Protein AF-A0A7Y9W6T6-F1 (afdb_monomer_lite)

Foldseek 3Di:
DQEDEDEPPLVDALVVLQVVVVVVCVVPVRYAYEYEDPPDDPVSLVRNQNSPHAEYEAPLLPDLLQDPVRLVRLLSRLRNHFYAYEVDDQQDFQPLVVDPPSVDLQLLVLSLLLSLLSRLQSGLHYDYHPCSQQSQRDGDHPVDDDPVVVVVSSVVGSHGCPVVNVVSVVLSVVDLQSNASARKAWLDHNPAQWTWIKGFSHPDLQPGQKIKIKIWGSASQAKDKDACVSRVVVRHHQFQWKDWSPDDPPDGTDGDHIDIAGRSDMTMIMTGHDDDDDPDQPPDPPPDPCRCVVVVVVVVLDQFKDKADKPPDDPRQPFAFEAAAQFFDKIKIQIDGPDDFDKWKWKWKDAPPDPDTDIWTWDADPPPDRSMIITTHHRHDAFKMKIWMKMFTDPLVRLLVVVVVQVVVVHDCPVSLVVVLVVLVVLVVVLVPPPQADQVLSVVLSVVLVVDDPVVVNCSSNDPSNVVNSVSSPPGHSMDIDPHIHMHGHAHLCLFFFEEEEDEQQQLCLDQLAGHALVSVLVCLVLVLLLQGQEYEYEAQAAAAPVQFAAWPRHRDHDVPWPGFSLQAAAPQAGLLFGHVSRPGLVSVLVSQVSNVVSNYAYEYEDEQKHFPRHVCCVVPVLQADADPVRDGDFDDDPPDTDPRIGHGDPPRPVCPPVVLVVSLVSVVSVVVSPHQHYEYPQCLVDDLVSLLVSLVVCCVVVSNRAYEYAHPDDPVSQLSSLRSHHSAYEDCLLVQDDPVSVVVVLCVCAVDSVVGRYAYAAELADQQALRPVLLPPFLVSLLVSLLCRLQQGSHYYYYPPSQVSQRDADPVGRHHRRRCSTGHDRDPPVPPSGNSVVSSVSSVVCVVDVQSNGNNGDPDPDPVPCVVVVVVVVVVVVVVVVVVVPPDDDDDDDDDDDDDDDDDDDDDDDDDDDDD

InterPro domains:
  IPR006047 Glycosyl hydrolase family 13, catalytic domain [PF00128] (503-682)
  IPR006047 Glycosyl hydrolase family 13, catalytic domain [SM00642] (502-847)
  IPR013783 Immunoglobulin-like fold [G3DSA:2.60.40.10] (304-483)
  IPR017853 Glycoside hydrolase superfamily [SSF51445] (3-150)
  IPR017853 Glycoside hydrolase superfamily [SSF51445] (465-854)
  IPR021828 Alpha-1,4-glucan:maltose-1-phosphate maltosyltransferase, domain N/S [PF11896] (303-492)
  IPR026585 Alpha-1,4-glucan:maltose-1-phosphate maltosyltransferase [MF_02124] (301-915)

Secondary structure (DSSP, 8-state):
--EEEESSGGGS-HHHHHHHHHHHHHH-TT-EEEE--TT--TTTSGGGTTS--SEEE--GGG--SS-THHHHHHHHHTTTSEEEE-SS-TTS--GGGG-TTTT-HHHHHHHHHHHHHHHHHHSSEE---TTGGGT--SPP-SS---HHHHHHHHHT-S---HHHHHHHHHHHHT-HHHHS---EEESS-TTSSSEEEEEESSSSTTT-SEEEEEEE---SSS-EEE-GGGTGGG-SS-EEEEEETTS-TTPPPBPPPPEEEPTT-EEEEEEEEPPP--PPP-S--TT-TTTTHHHHHHHHTS-SSEEEEEES-BTTTTB-EEEETT-EEEEEEEEE-SSS--EEEEEEEEETT-SSPEEEE-EEPSSSSS-EEEEEEE--SSEEEEEEEEEEE-HHHHHHHHHHHHHHTT---HHHHHHHHHHHHHHHHHGGGSTT---HHHHHHHHHHTTS-HHHHHHHHTSHHHHHHHHHHT--TT-EE-S--EEEEEE-GGGTSEEEEE--GGGTTS-TTS---HHHHHHHHHHHHHTT-SEEEES--S-B--TT--BGGGBSSPPTT----TTSB-BTTBSTTSPPTTT--HHHHHHHHHHHHHTT-EEEEEE---B-TT-THHHH-GGGB-B-TTS-B-EEEETTEEEEEEE-B-TT-STTTTHHHHHHHHHHHHHHHTT--EEEEESGGGS-HHHHHHHHHHHHHH-TT-EEEEE--S-HHHHHHHHHHT-SEE--SGGG--SHHHHHHHHHHHHHSGGGGT--BEEES-BTTB--TTHHHHHHHHHHHHHHHHHHH-SEEEEETTGGGT---BSTT-SSBTT-TTTS-----TT-TT--HHHHHHHHHHHHH-GGGS-TT-S--S-GGGTHHHHHHHHHHHHHHHHTTSS------------------------------

Sequence (917 aa):
MGGFRFDSPHRVPAAVWRQLGEAVRARHPHVRFLAATPGLSRGDLPALEGAGFDSVFTSVRWWDFRSSWMVEEHAALARLGAPIAFPEAPYGTRLAADLSDAHDAAIVERAYRRALFASASTGTGWMMPMGFEYGIAEPMSQTRGDAAQFALAAQAKQFDLSERIAHVNDVARNTATLHANGELRPLSGPGAPAAVLLRADQPDLRDANEAILIAINPELGAPVRVDPGRFLVGVPGNFTRFVPLDAPGHTAPVTLTPFTLAPGAVRLFRAVTEKPIRLAPPIDKANSKRSGHKTVIEAISAPRVAIENVTPSVDNGRFAAKRSVGERAEIRAAIFAEGHDKIAAAVLWRAADETAWHEMPMAPAQPAGLDIWTARIPLERLGRHEFTVIAWRDDFASLVEHIQKKLKAGQTVELELDEASHLFALVLAEVETVEGAITEPLEHIVKVFTKSDPDTKLALLLAPTTAKAMTAARHRPFLSRDPTIYKIDADRTAARFASWYEIFPRSMSDDESRHGTFADVTTKLPRIRDMGFDVLYFPPIHPIGVANRKGRNNTLNAQPGDVGSPYAIGGAEGGHTAVHPQLGTLDDFKAMLAAAHAHGLEIALDFAVQCSPDHPWLKEHPTWFAWRPDGTLRYAENPPKKYQDIVNPDFYAHDAKPDLWLALRDVFLFWIDAGVHIFRIDNPHTKPLPFWEWVIGDIRARFPDTLFLAEAFTRPRMMNRLGKIGFSQSYTYFTWRESKRDFIEYMNELTRTDARDFYRPNFFVNTPDINPRHLQSQGRTGFLIRSALAATLAGLWGVYSGFELCEAAALPNSEEYLDSEKYQLRAWDWNRPGNIVGEISALNRIRRANPALQTHLGPDVPDRAQRQHSVLRESHRGARQRDRRRHQSRPVQRTGRGRRIVVGDVPALASARPRRA

Radius of gyration: 43.69 Å; chains: 1; bounding box: 102×110×96 Å

Structure (mmCIF, N/CA/C/O backbone):
data_AF-A0A7Y9W6T6-F1
#
_entry.id   AF-A0A7Y9W6T6-F1
#
loop_
_atom_site.group_PDB
_atom_site.id
_atom_site.type_symbol
_atom_site.label_atom_id
_atom_site.label_alt_id
_atom_site.label_comp_id
_atom_site.label_asym_id
_atom_site.label_entity_id
_atom_site.label_seq_id
_atom_site.pdbx_PDB_ins_code
_atom_site.Cartn_x
_atom_site.Cartn_y
_atom_site.Cartn_z
_atom_site.occupancy
_atom_site.B_iso_or_equiv
_atom_site.auth_seq_id
_atom_site.auth_comp_id
_atom_site.auth_asym_id
_atom_site.auth_atom_id
_atom_site.pdbx_PDB_model_num
ATOM 1 N N . MET A 1 1 ? -59.374 47.030 36.398 1.00 73.88 1 MET A N 1
ATOM 2 C CA . MET A 1 1 ? -57.908 46.983 36.186 1.00 73.88 1 MET A CA 1
ATOM 3 C C . MET A 1 1 ? -57.488 45.524 36.082 1.00 73.88 1 MET A C 1
ATOM 5 O O . MET A 1 1 ? -57.988 44.734 36.869 1.00 73.88 1 MET A O 1
ATOM 9 N N . GLY A 1 2 ? -56.649 45.158 35.107 1.00 84.81 2 GLY A N 1
ATOM 10 C CA . GLY A 1 2 ? -56.252 43.759 34.862 1.00 84.81 2 GLY A CA 1
ATOM 11 C C . GLY A 1 2 ? -55.006 43.286 35.625 1.00 84.81 2 GLY A C 1
ATOM 12 O O . GLY A 1 2 ? -54.730 42.092 35.664 1.00 84.81 2 GLY A O 1
ATOM 13 N N . GLY A 1 3 ? -54.251 44.195 36.246 1.00 91.31 3 GLY A N 1
ATOM 14 C CA . GLY A 1 3 ? -53.021 43.856 36.960 1.00 91.31 3 GLY A CA 1
ATOM 15 C C . GLY A 1 3 ? -52.269 45.071 37.494 1.00 91.31 3 GLY A C 1
ATOM 16 O O . GLY A 1 3 ? -52.677 46.208 37.253 1.00 91.31 3 GLY A O 1
ATOM 17 N N . PHE A 1 4 ? -51.169 44.803 38.196 1.00 92.38 4 PHE A N 1
ATOM 18 C CA . PHE A 1 4 ? -50.254 45.791 38.766 1.00 92.38 4 PHE A CA 1
ATOM 19 C C . PHE A 1 4 ? -48.822 45.507 38.323 1.00 92.38 4 PHE A C 1
ATOM 21 O O . PHE A 1 4 ? -48.385 44.355 38.316 1.00 92.38 4 PHE A O 1
ATOM 28 N N . ARG A 1 5 ? -48.082 46.568 37.994 1.00 90.75 5 ARG A N 1
ATOM 29 C CA . ARG A 1 5 ? -46.631 46.523 37.806 1.00 90.75 5 ARG A CA 1
ATOM 30 C C . ARG A 1 5 ? -45.956 47.102 39.046 1.00 90.75 5 ARG A C 1
ATOM 32 O O . ARG A 1 5 ? -46.283 48.212 39.451 1.00 90.75 5 ARG A O 1
ATOM 39 N N . PHE A 1 6 ? -45.002 46.368 39.602 1.00 91.88 6 PHE A N 1
ATOM 40 C CA . PHE A 1 6 ? -44.228 46.770 40.771 1.00 91.88 6 PHE A CA 1
ATOM 41 C C . PHE A 1 6 ? -42.813 47.158 40.356 1.00 91.88 6 PHE A C 1
ATOM 43 O O . PHE A 1 6 ? -42.086 46.354 39.765 1.00 91.88 6 PHE A O 1
ATOM 50 N N . ASP A 1 7 ? -42.425 48.388 40.679 1.00 87.19 7 ASP A N 1
ATOM 51 C CA . ASP A 1 7 ? -41.059 48.861 40.494 1.00 87.19 7 ASP A CA 1
ATOM 52 C C . ASP A 1 7 ? -40.180 48.440 41.683 1.00 87.19 7 ASP A C 1
ATOM 54 O O . ASP A 1 7 ? -40.609 48.470 42.834 1.00 87.19 7 ASP A O 1
ATOM 58 N N . SER A 1 8 ? -38.929 48.052 41.412 1.00 87.69 8 SER A N 1
ATOM 59 C CA . SER A 1 8 ? -37.959 47.589 42.427 1.00 87.69 8 SER A CA 1
ATOM 60 C C . SER A 1 8 ? -38.435 46.419 43.320 1.00 87.69 8 SER A C 1
ATOM 62 O O . SER A 1 8 ? -38.303 46.487 44.546 1.00 87.69 8 SER A O 1
ATOM 64 N N . PRO A 1 9 ? -38.932 45.305 42.745 1.00 91.50 9 PRO A N 1
ATOM 65 C CA . PRO A 1 9 ? -39.522 44.192 43.500 1.00 91.50 9 PRO A CA 1
ATOM 66 C C . PRO A 1 9 ? -38.541 43.513 44.473 1.00 91.50 9 PRO A C 1
ATOM 68 O O . PRO A 1 9 ? -38.964 43.012 45.511 1.00 91.50 9 PRO A O 1
ATOM 71 N N . HIS A 1 10 ? -37.236 43.551 44.179 1.00 89.25 10 HIS A N 1
ATOM 72 C CA . HIS A 1 10 ? -36.151 42.989 45.000 1.00 89.25 10 HIS A CA 1
ATOM 73 C C . HIS A 1 10 ? -36.039 43.606 46.403 1.00 89.25 10 HIS A C 1
ATOM 75 O O . HIS A 1 10 ? -35.428 43.017 47.288 1.00 89.25 10 HIS A O 1
ATOM 81 N N . ARG A 1 11 ? -36.627 44.788 46.629 1.00 90.88 11 ARG A N 1
ATOM 82 C CA . ARG A 1 11 ? -36.613 45.452 47.943 1.00 90.88 11 ARG A CA 1
ATOM 83 C C . ARG A 1 11 ? -37.606 44.852 48.940 1.00 90.88 11 ARG A C 1
ATOM 85 O O . ARG A 1 11 ? -37.612 45.255 50.099 1.00 90.88 11 ARG A O 1
ATOM 92 N N . VAL A 1 12 ? -38.447 43.920 48.497 1.00 90.88 12 VAL A N 1
ATOM 93 C CA . VAL A 1 12 ? -39.465 43.256 49.314 1.00 90.88 12 VAL A CA 1
ATOM 94 C C . VAL A 1 12 ? -39.247 41.738 49.238 1.00 90.88 12 VAL A C 1
ATOM 96 O O . VAL A 1 12 ? -39.097 41.207 48.137 1.00 90.88 12 VAL A O 1
ATOM 99 N N . PRO A 1 13 ? -39.239 41.011 50.374 1.00 90.81 13 PRO A N 1
ATOM 100 C CA . PRO A 1 13 ? -39.027 39.564 50.376 1.00 90.81 13 PRO A CA 1
ATOM 101 C C . PRO A 1 13 ? -40.082 38.794 49.565 1.00 90.81 13 PRO A C 1
ATOM 103 O O . PRO A 1 13 ? -41.275 39.089 49.655 1.00 90.81 13 PRO A O 1
ATOM 106 N N . ALA A 1 14 ? -39.675 37.733 48.857 1.00 91.75 14 ALA A N 1
ATOM 107 C CA . ALA A 1 14 ? -40.572 36.912 48.030 1.00 91.75 14 ALA A CA 1
ATOM 108 C C . ALA A 1 14 ? -41.796 36.353 48.778 1.00 91.75 14 ALA A C 1
ATOM 110 O O . ALA A 1 14 ? -42.878 36.251 48.206 1.00 91.75 14 ALA A O 1
ATOM 111 N N . ALA A 1 15 ? -41.660 36.019 50.067 1.00 92.69 15 ALA A N 1
ATOM 112 C CA . ALA A 1 15 ? -42.778 35.536 50.880 1.00 92.69 15 ALA A CA 1
ATOM 113 C C . ALA A 1 15 ? -43.907 36.575 51.016 1.00 92.69 15 ALA A C 1
ATOM 115 O O . ALA A 1 15 ? -45.080 36.207 50.982 1.00 92.69 15 ALA A O 1
ATOM 116 N N . VAL A 1 16 ? -43.558 37.863 51.106 1.00 94.56 16 VAL A N 1
ATOM 117 C CA . VAL A 1 16 ? -44.533 38.960 51.189 1.00 94.56 16 VAL A CA 1
ATOM 118 C C . VAL A 1 16 ? -45.265 39.115 49.859 1.00 94.56 16 VAL A C 1
ATOM 120 O O . VAL A 1 16 ? -46.490 39.219 49.845 1.00 94.56 16 VAL A O 1
ATOM 123 N N . TRP A 1 17 ? -44.536 39.064 48.738 1.00 95.12 17 TRP A N 1
ATOM 124 C CA . TRP A 1 17 ? -45.140 39.103 47.403 1.00 95.12 17 TRP A CA 1
ATOM 125 C C . TRP A 1 17 ? -46.116 37.956 47.172 1.00 95.12 17 TRP A C 1
ATOM 127 O O . TRP A 1 17 ? -47.231 38.193 46.712 1.00 95.12 17 TRP A O 1
ATOM 137 N N . ARG A 1 18 ? -45.728 36.738 47.561 1.00 94.00 18 ARG A N 1
ATOM 138 C CA . ARG A 1 18 ? -46.570 35.547 47.445 1.00 94.00 18 ARG A CA 1
ATOM 139 C C . ARG A 1 18 ? -47.851 35.682 48.261 1.00 94.00 18 ARG A C 1
ATOM 141 O O . ARG A 1 18 ? -48.931 35.528 47.702 1.00 94.00 18 ARG A O 1
ATOM 148 N N . GLN A 1 19 ? -47.747 36.061 49.536 1.00 95.12 19 GLN A N 1
ATOM 149 C CA . GLN A 1 19 ? -48.915 36.249 50.400 1.00 95.12 19 GLN A CA 1
ATOM 150 C C . GLN A 1 19 ? -49.851 37.350 49.872 1.00 95.12 19 GLN A C 1
ATOM 152 O O . GLN A 1 19 ? -51.072 37.182 49.870 1.00 95.12 19 GLN A O 1
ATOM 157 N N . LEU A 1 20 ? -49.293 38.468 49.393 1.00 94.56 20 LEU A N 1
ATOM 158 C CA . LEU A 1 20 ? -50.072 39.551 48.794 1.00 94.56 20 LEU A CA 1
ATOM 159 C C . LEU A 1 20 ? -50.772 39.092 47.507 1.00 94.56 20 LEU A C 1
ATOM 161 O O . LEU A 1 20 ? -51.964 39.341 47.329 1.00 94.56 20 LEU A O 1
ATOM 165 N N . GLY A 1 21 ? -50.043 38.411 46.622 1.00 92.81 21 GLY A N 1
ATOM 166 C CA . GLY A 1 21 ? -50.568 37.875 45.370 1.00 92.81 21 GLY A CA 1
ATOM 167 C C . GLY A 1 21 ? -51.693 36.870 45.600 1.00 92.81 21 GLY A C 1
ATOM 168 O O . GLY A 1 21 ? -52.747 36.987 44.979 1.00 92.81 21 GLY A O 1
ATOM 169 N N . GLU A 1 22 ? -51.513 35.929 46.528 1.00 93.69 22 GLU A N 1
ATOM 170 C CA . GLU A 1 22 ? -52.527 34.941 46.916 1.00 93.69 22 GLU A CA 1
ATOM 171 C C . GLU A 1 22 ? -53.790 35.614 47.468 1.00 93.69 22 GLU A C 1
ATOM 173 O O . GLU A 1 22 ? -54.897 35.323 47.009 1.00 93.69 22 GLU A O 1
ATOM 178 N N . ALA A 1 23 ? -53.641 36.573 48.388 1.00 94.94 23 ALA A N 1
ATOM 179 C CA . ALA A 1 23 ? -54.771 37.287 48.980 1.00 94.94 23 ALA A CA 1
ATOM 180 C C . ALA A 1 23 ? -55.573 38.093 47.942 1.00 94.94 23 ALA A C 1
ATOM 182 O O . ALA A 1 23 ? -56.807 38.117 47.988 1.00 94.94 23 ALA A O 1
ATOM 183 N N . VAL A 1 24 ? -54.892 38.739 46.988 1.00 94.00 24 VAL A N 1
ATOM 184 C CA . VAL A 1 24 ? -55.551 39.494 45.913 1.00 94.00 24 VAL A CA 1
ATOM 185 C C . VAL A 1 24 ? -56.237 38.552 44.924 1.00 94.00 24 VAL A C 1
ATOM 187 O O . VAL A 1 24 ? -57.402 38.773 44.587 1.00 94.00 24 VAL A O 1
ATOM 190 N N . ARG A 1 25 ? -55.569 37.474 44.495 1.00 93.00 25 ARG A N 1
ATOM 191 C CA . ARG A 1 25 ? -56.127 36.508 43.532 1.00 93.00 25 ARG A CA 1
ATOM 192 C C . ARG A 1 25 ? -57.300 35.711 44.095 1.00 93.00 25 ARG A C 1
ATOM 194 O O . ARG A 1 25 ? -58.208 35.391 43.336 1.00 93.00 25 ARG A O 1
ATOM 201 N N . ALA A 1 26 ? -57.338 35.457 45.404 1.00 94.19 26 ALA A N 1
ATOM 202 C CA . ALA A 1 26 ? -58.482 34.814 46.054 1.00 94.19 26 ALA A CA 1
ATOM 203 C C . ALA A 1 26 ? -59.793 35.599 45.858 1.00 94.19 26 ALA A C 1
ATOM 205 O O . ALA A 1 26 ? -60.866 35.006 45.788 1.00 94.19 26 ALA A O 1
ATOM 206 N N . ARG A 1 27 ? -59.714 36.932 45.742 1.00 95.00 27 ARG A N 1
ATOM 207 C CA . ARG A 1 27 ? -60.869 37.807 45.466 1.00 95.00 27 ARG A CA 1
ATOM 208 C C . ARG A 1 27 ? -61.011 38.141 43.983 1.00 95.00 27 ARG A C 1
ATOM 210 O O . ARG A 1 27 ? -62.121 38.334 43.495 1.00 95.00 27 ARG A O 1
ATOM 217 N N . HIS A 1 28 ? -59.889 38.225 43.272 1.00 94.62 28 HIS A N 1
ATOM 218 C CA . HIS A 1 28 ? -59.821 38.639 41.875 1.00 94.62 28 HIS A CA 1
ATOM 219 C C . HIS A 1 28 ? -58.857 37.734 41.086 1.00 94.62 28 HIS A C 1
ATOM 221 O O . HIS A 1 28 ? -57.710 38.118 40.841 1.00 94.62 28 HIS A O 1
ATOM 227 N N . PRO A 1 29 ? -59.302 36.543 40.645 1.00 91.06 29 PRO A N 1
ATOM 228 C CA . PRO A 1 29 ? -58.421 35.500 40.103 1.00 91.06 29 PRO A CA 1
ATOM 229 C C . PRO A 1 29 ? -57.706 35.890 38.801 1.00 91.06 29 PRO A C 1
ATOM 231 O O . PRO A 1 29 ? -56.690 35.296 38.449 1.00 91.06 29 PRO A O 1
ATOM 234 N N . HIS A 1 30 ? -58.211 36.901 38.091 1.00 92.38 30 HIS A N 1
ATOM 235 C CA . HIS A 1 30 ? -57.635 37.382 36.835 1.00 92.38 30 HIS A CA 1
ATOM 236 C C . HIS A 1 30 ? -56.592 38.499 37.007 1.00 92.38 30 HIS A C 1
ATOM 238 O O . HIS A 1 30 ? -56.008 38.921 36.010 1.00 92.38 30 HIS A O 1
ATOM 244 N N . VAL A 1 31 ? -56.360 38.997 38.229 1.00 93.81 31 VAL A N 1
ATOM 245 C CA . VAL A 1 31 ? -55.382 40.070 38.473 1.00 93.81 31 VAL A CA 1
ATOM 246 C C . VAL A 1 31 ? -53.964 39.539 38.296 1.00 93.81 31 VAL A C 1
ATOM 248 O O . VAL A 1 31 ? -53.576 38.554 38.922 1.00 93.81 31 VAL A O 1
ATOM 251 N N . ARG A 1 32 ? -53.183 40.231 37.462 1.00 92.94 32 ARG A N 1
ATOM 252 C CA . ARG A 1 32 ? -51.780 39.903 37.184 1.00 92.94 32 ARG A CA 1
ATOM 253 C C . ARG A 1 32 ? -50.808 40.765 37.981 1.00 92.94 32 ARG A C 1
ATOM 255 O O . ARG A 1 32 ? -51.040 41.958 38.167 1.00 92.94 32 ARG A O 1
ATOM 262 N N . PHE A 1 33 ? -49.711 40.168 38.426 1.00 95.50 33 PHE A N 1
ATOM 263 C CA . PHE A 1 33 ? -48.619 40.823 39.143 1.00 95.50 33 PHE A CA 1
ATOM 264 C C . PHE A 1 33 ? -47.375 40.806 38.256 1.00 95.50 33 PHE A C 1
ATOM 266 O O . PHE A 1 33 ? -46.875 39.738 37.905 1.00 95.50 33 PHE A O 1
ATOM 273 N N . LEU A 1 34 ? -46.883 41.988 37.888 1.00 94.19 34 LEU A N 1
ATOM 274 C CA . LEU A 1 34 ? -45.745 42.157 36.993 1.00 94.19 34 LEU A CA 1
ATOM 275 C C . LEU A 1 34 ? -44.576 42.791 37.750 1.00 94.19 34 LEU A C 1
ATOM 277 O O . LEU A 1 34 ? -44.743 43.826 38.393 1.00 94.19 34 LEU A O 1
ATOM 281 N N . ALA A 1 35 ? -43.388 42.208 37.649 1.00 94.56 35 ALA A N 1
ATOM 282 C CA . ALA A 1 35 ? -42.187 42.687 38.330 1.00 94.56 35 ALA A CA 1
ATOM 283 C C . ALA A 1 35 ? -41.250 43.412 37.356 1.00 94.56 35 ALA A C 1
ATOM 285 O O . ALA A 1 35 ? -40.746 42.810 36.408 1.00 94.56 35 ALA A O 1
ATOM 286 N N . ALA A 1 36 ? -40.981 44.700 37.592 1.00 91.31 36 ALA A N 1
ATOM 287 C CA . ALA A 1 36 ? -39.979 45.440 36.828 1.00 91.31 36 ALA A CA 1
ATOM 288 C C . ALA A 1 36 ? -38.568 45.006 37.254 1.00 91.31 36 ALA A C 1
ATOM 290 O O . ALA A 1 36 ? -38.070 45.389 38.312 1.00 91.31 36 ALA A O 1
ATOM 291 N N . THR A 1 37 ? -37.946 44.175 36.424 1.00 91.81 37 THR A N 1
ATOM 292 C CA . THR A 1 37 ? -36.621 43.577 36.637 1.00 91.81 37 THR A CA 1
ATOM 293 C C . THR A 1 37 ? -35.429 44.265 35.944 1.00 91.81 37 THR A C 1
ATOM 295 O O . THR A 1 37 ? -34.307 43.983 36.363 1.00 91.81 37 THR A O 1
ATOM 298 N N . PRO A 1 38 ? -35.579 45.180 34.958 1.00 88.81 38 PRO A N 1
ATOM 299 C CA . PRO A 1 38 ? -34.443 45.930 34.427 1.00 88.81 38 PRO A CA 1
ATOM 300 C C . PRO A 1 38 ? -33.688 46.701 35.512 1.00 88.81 38 PRO A C 1
ATOM 302 O O . PRO A 1 38 ? -34.295 47.392 36.331 1.00 88.81 38 PRO A O 1
ATOM 305 N N . GLY A 1 39 ? -32.358 46.597 35.500 1.00 82.12 39 GLY A N 1
ATOM 306 C CA . GLY A 1 39 ? -31.479 47.259 36.469 1.00 82.12 39 GLY A CA 1
ATOM 307 C C . GLY A 1 39 ? -31.260 46.498 37.784 1.00 82.12 39 GLY A C 1
ATOM 308 O O . GLY A 1 39 ? -30.486 46.969 38.614 1.00 82.12 39 GLY A O 1
ATOM 309 N N . LEU A 1 40 ? -31.888 45.332 37.984 1.00 88.38 40 LEU A N 1
ATOM 310 C CA . LEU A 1 40 ? -31.554 44.433 39.097 1.00 88.38 40 LEU A CA 1
ATOM 311 C C . LEU A 1 40 ? -30.212 43.738 38.841 1.00 88.38 40 LEU A C 1
ATOM 313 O O . LEU A 1 40 ? -29.873 43.415 37.699 1.00 88.38 40 LEU A O 1
ATOM 317 N N . SER A 1 41 ? -29.455 43.458 39.905 1.00 84.38 41 SER A N 1
ATOM 318 C CA . SER A 1 41 ? -28.253 42.640 39.770 1.00 84.38 41 SER A CA 1
ATOM 319 C C . SER A 1 41 ? -28.635 41.170 39.564 1.00 84.38 41 SER A C 1
ATOM 321 O O . SER A 1 41 ? -29.664 40.697 40.050 1.00 84.38 41 SER A O 1
ATOM 323 N N . ARG A 1 42 ? -27.781 40.398 38.879 1.00 79.81 42 ARG A N 1
ATOM 324 C CA . ARG A 1 42 ? -28.015 38.954 38.684 1.00 79.81 42 ARG A CA 1
ATOM 325 C C . ARG A 1 42 ? -28.133 38.180 40.003 1.00 79.81 42 ARG A C 1
ATOM 327 O O . ARG A 1 42 ? -28.804 37.154 40.029 1.00 79.81 42 ARG A O 1
ATOM 334 N N . GLY A 1 43 ? -27.498 38.666 41.073 1.00 80.06 43 GLY A N 1
ATOM 335 C CA . GLY A 1 43 ? -27.570 38.064 42.406 1.00 80.06 43 GLY A CA 1
ATOM 336 C C . GLY A 1 43 ? -28.913 38.272 43.110 1.00 80.06 43 GLY A C 1
ATOM 337 O O . GLY A 1 43 ? -29.253 37.479 43.982 1.00 80.06 43 GLY A O 1
ATOM 338 N N . ASP A 1 44 ? -29.696 39.276 42.704 1.00 86.00 44 ASP A N 1
ATOM 339 C CA . ASP A 1 44 ? -30.986 39.594 43.331 1.00 86.00 44 ASP A CA 1
ATOM 340 C C . ASP A 1 44 ? -32.146 38.775 42.748 1.00 86.00 44 ASP A C 1
ATOM 342 O O . ASP A 1 44 ? -33.167 38.586 43.408 1.00 86.00 44 ASP A O 1
ATOM 346 N N . LEU A 1 45 ? -32.007 38.272 41.515 1.00 88.38 45 LEU A N 1
ATOM 347 C CA . LEU A 1 45 ? -33.066 37.519 40.834 1.00 88.38 45 LEU A CA 1
ATOM 348 C C . LEU A 1 45 ? -33.468 36.232 41.583 1.00 88.38 45 LEU A C 1
ATOM 350 O O . LEU A 1 45 ? -34.668 36.041 41.771 1.00 88.38 45 LEU A O 1
ATOM 354 N N . PRO A 1 46 ? -32.540 35.387 42.088 1.00 87.44 46 PRO A N 1
ATOM 355 C CA . PRO A 1 46 ? -32.909 34.195 42.856 1.00 87.44 46 PRO A CA 1
ATOM 356 C C . PRO A 1 46 ? -33.740 34.497 44.110 1.00 87.44 46 PRO A C 1
ATOM 358 O O . PRO A 1 46 ? -34.589 33.698 44.490 1.00 87.44 46 PRO A O 1
ATOM 361 N N . ALA A 1 47 ? -33.554 35.664 44.739 1.00 88.25 47 ALA A N 1
ATOM 362 C CA . ALA A 1 47 ? -34.315 36.056 45.928 1.00 88.25 47 ALA A CA 1
ATOM 363 C C . ALA A 1 47 ? -35.803 36.335 45.637 1.00 88.25 47 ALA A C 1
ATOM 365 O O . ALA A 1 47 ? -36.600 36.435 46.571 1.00 88.25 47 ALA A O 1
ATOM 366 N N . LEU A 1 48 ? -36.176 36.462 44.358 1.00 91.12 48 LEU A N 1
ATOM 367 C CA . LEU A 1 48 ? -37.551 36.631 43.890 1.00 91.12 48 LEU A CA 1
ATOM 368 C C . LEU A 1 48 ? -38.184 35.318 43.400 1.00 91.12 48 LEU A C 1
ATOM 370 O O . LEU A 1 48 ? -39.376 35.310 43.079 1.00 91.12 48 LEU A O 1
ATOM 374 N N . GLU A 1 49 ? -37.438 34.209 43.338 1.00 90.12 49 GLU A N 1
ATOM 375 C CA . GLU A 1 49 ? -38.003 32.911 42.957 1.00 90.12 49 GLU A CA 1
ATOM 376 C C . GLU A 1 49 ? -39.088 32.494 43.970 1.00 90.12 49 GLU A C 1
ATOM 378 O O . GLU A 1 49 ? -38.934 32.620 45.185 1.00 90.12 49 GLU A O 1
ATOM 383 N N . GLY A 1 50 ? -40.248 32.059 43.467 1.00 87.38 50 GLY A N 1
ATOM 384 C CA . GLY A 1 50 ? -41.408 31.735 44.309 1.00 87.38 50 GLY A CA 1
ATOM 385 C C . GLY A 1 50 ? -42.201 32.941 44.842 1.00 87.38 50 GLY A C 1
ATOM 386 O O . GLY A 1 50 ? -43.105 32.751 45.657 1.00 87.38 50 GLY A O 1
ATOM 387 N N . ALA A 1 51 ? -41.917 34.169 44.383 1.00 92.31 51 ALA A N 1
ATOM 388 C CA . ALA A 1 51 ? -42.696 35.369 44.722 1.00 92.31 51 ALA A CA 1
ATOM 389 C C . ALA A 1 51 ? -44.097 35.417 44.072 1.00 92.31 51 ALA A C 1
ATOM 391 O O . ALA A 1 51 ? -44.939 36.203 44.498 1.00 92.31 51 ALA A O 1
ATOM 392 N N . GLY A 1 52 ? -44.364 34.584 43.056 1.00 91.44 52 GLY A N 1
ATOM 393 C CA . GLY A 1 52 ? -45.683 34.473 42.418 1.00 91.44 52 GLY A CA 1
ATOM 394 C C . GLY A 1 52 ? -46.019 35.579 41.406 1.00 91.44 52 GLY A C 1
ATOM 395 O O . GLY A 1 52 ? -47.199 35.892 41.214 1.00 91.44 52 GLY A O 1
ATOM 396 N N . PHE A 1 53 ? -45.010 36.183 40.767 1.00 95.00 53 PHE A N 1
ATOM 397 C CA . PHE A 1 53 ? -45.210 37.114 39.650 1.00 95.00 53 PHE A CA 1
ATOM 398 C C . PHE A 1 53 ? -45.649 36.362 38.383 1.00 95.00 53 PHE A C 1
ATOM 400 O O . PHE A 1 53 ? -45.122 35.302 38.065 1.00 95.00 53 PHE A O 1
ATOM 407 N N . ASP A 1 54 ? -46.607 36.912 37.632 1.00 93.19 54 ASP A N 1
ATOM 408 C CA . ASP A 1 54 ? -47.026 36.331 36.345 1.00 93.19 54 ASP A CA 1
ATOM 409 C C . ASP A 1 54 ? -46.038 36.661 35.228 1.00 93.19 54 ASP A C 1
ATOM 411 O O . ASP A 1 54 ? -45.881 35.901 34.271 1.00 93.19 54 ASP A O 1
ATOM 415 N N . SER A 1 55 ? -45.407 37.831 35.310 1.00 94.06 55 SER A N 1
ATOM 416 C CA . SER A 1 55 ? -44.507 38.322 34.275 1.00 94.06 55 SER A CA 1
ATOM 417 C C . SER A 1 55 ? -43.413 39.207 34.848 1.00 94.06 55 SER A C 1
ATOM 419 O O . SER A 1 55 ? -43.592 39.893 35.856 1.00 94.06 55 SER A O 1
ATOM 421 N N . VAL A 1 56 ? -42.280 39.205 34.166 1.00 94.94 56 VAL A N 1
ATOM 422 C CA . VAL A 1 56 ? -41.088 39.991 34.497 1.00 94.94 56 VAL A CA 1
ATOM 423 C C . VAL A 1 56 ? -40.603 40.705 33.243 1.00 94.94 56 VAL A C 1
ATOM 425 O O . VAL A 1 56 ? -41.024 40.347 32.153 1.00 94.94 56 VAL A O 1
ATOM 428 N N . PHE A 1 57 ? -39.747 41.715 33.344 1.00 93.44 57 PHE A N 1
ATOM 429 C CA . PHE A 1 57 ? -39.350 42.525 32.186 1.00 93.44 57 PHE A CA 1
ATOM 430 C C . PHE A 1 57 ? -37.883 42.284 31.782 1.00 93.44 57 PHE A C 1
ATOM 432 O O . PHE A 1 57 ? -36.974 42.404 32.600 1.00 93.44 57 PHE A O 1
ATOM 439 N N . THR A 1 58 ? -37.632 41.952 30.516 1.00 92.88 58 THR A N 1
ATOM 440 C CA . THR A 1 58 ? -36.270 41.675 30.007 1.00 92.88 58 THR A CA 1
ATOM 441 C C . THR A 1 58 ? -35.450 42.949 29.830 1.00 92.88 58 THR A C 1
ATOM 443 O O . THR A 1 58 ? -36.021 44.019 29.638 1.00 92.88 58 THR A O 1
ATOM 446 N N . SER A 1 59 ? -34.130 42.831 29.736 1.00 92.75 59 SER A N 1
ATOM 447 C CA . SER A 1 59 ? -33.228 43.932 29.389 1.00 92.75 59 SER A CA 1
ATOM 448 C C . SER A 1 59 ? -32.915 44.005 27.886 1.00 92.75 59 SER A C 1
ATOM 450 O O . SER A 1 59 ? -31.950 44.659 27.494 1.00 92.75 59 SER A O 1
ATOM 452 N N . VAL A 1 60 ? -33.726 43.383 27.014 1.00 91.94 60 VAL A N 1
ATOM 453 C CA . VAL A 1 60 ? -33.454 43.268 25.563 1.00 91.94 60 VAL A CA 1
ATOM 454 C C . VAL A 1 60 ? -33.172 44.608 24.869 1.00 91.94 60 VAL A C 1
ATOM 456 O O . VAL A 1 60 ? -32.395 44.653 23.920 1.00 91.94 60 VAL A O 1
ATOM 459 N N . ARG A 1 61 ? -33.732 45.718 25.371 1.00 91.06 61 ARG A N 1
ATOM 460 C CA . ARG A 1 61 ? -33.451 47.086 24.901 1.00 91.06 61 ARG A CA 1
ATOM 461 C C . ARG A 1 61 ? -31.955 47.417 24.832 1.00 91.06 61 ARG A C 1
ATOM 463 O O . ARG A 1 61 ? -31.536 48.188 23.969 1.00 91.06 61 ARG A O 1
ATOM 470 N N . TRP A 1 62 ? -31.170 46.896 25.767 1.00 92.06 62 TRP A N 1
ATOM 471 C CA . TRP A 1 62 ? -29.736 47.172 25.867 1.00 92.06 62 TRP A CA 1
ATOM 472 C C . TRP A 1 62 ? -28.882 46.069 25.241 1.00 92.06 62 TRP A C 1
ATOM 474 O O . TRP A 1 62 ? -27.658 46.106 25.343 1.00 92.06 62 TRP A O 1
ATOM 484 N N . TRP A 1 63 ? -29.504 45.080 24.594 1.00 92.50 63 TRP A N 1
ATOM 485 C CA . TRP A 1 63 ? -28.788 44.010 23.919 1.00 92.50 63 TRP A CA 1
ATOM 486 C C . TRP A 1 63 ? -28.181 44.488 22.600 1.00 92.50 63 TRP A C 1
ATOM 488 O O . TRP A 1 63 ? -28.847 45.062 21.744 1.00 92.50 63 TRP A O 1
ATOM 498 N N . ASP A 1 64 ? -26.895 44.204 22.431 1.00 91.38 64 ASP A N 1
ATOM 499 C CA . ASP A 1 64 ? -26.086 44.521 21.250 1.00 91.38 64 ASP A CA 1
ATOM 500 C C . ASP A 1 64 ? -26.263 43.507 20.104 1.00 91.38 64 ASP A C 1
ATOM 502 O O . ASP A 1 64 ? -25.586 43.604 19.079 1.00 91.38 64 ASP A O 1
ATOM 506 N N . PHE A 1 65 ? -27.150 42.517 20.274 1.00 93.56 65 PHE A N 1
ATOM 507 C CA . PHE A 1 65 ? -27.361 41.396 19.351 1.00 93.56 65 PHE A CA 1
ATOM 508 C C . PHE A 1 65 ? -26.112 40.521 19.147 1.00 93.56 65 PHE A C 1
ATOM 510 O O . PHE A 1 65 ? -26.011 39.797 18.159 1.00 93.56 65 PHE A O 1
ATOM 517 N N . ARG A 1 66 ? -25.143 40.582 20.066 1.00 90.62 66 ARG A N 1
ATOM 518 C CA . ARG A 1 66 ? -23.883 39.824 19.996 1.00 90.62 66 ARG A CA 1
ATOM 519 C C . ARG A 1 66 ? -23.592 39.107 21.309 1.00 90.62 66 ARG A C 1
ATOM 521 O O . ARG A 1 66 ? -23.232 37.934 21.320 1.00 90.62 66 ARG A O 1
ATOM 528 N N . SER A 1 67 ? -23.770 39.790 22.426 1.00 90.06 67 SER A N 1
ATOM 529 C CA . SER A 1 67 ? -23.448 39.296 23.756 1.00 90.06 67 SER A CA 1
ATOM 530 C C . SER A 1 67 ? -24.362 38.145 24.194 1.00 90.06 67 SER A C 1
ATOM 532 O O . SER A 1 67 ? -25.569 38.169 23.957 1.00 90.06 67 SER A O 1
ATOM 534 N N . SER A 1 68 ? -23.804 37.143 24.884 1.00 88.00 68 SER A N 1
ATOM 535 C CA . SER A 1 68 ? -24.551 35.958 25.354 1.00 88.00 68 SER A CA 1
ATOM 536 C C . SER A 1 68 ? -25.488 36.241 26.529 1.00 88.00 68 SER A C 1
ATOM 538 O O . SER A 1 68 ? -26.407 35.461 26.782 1.00 88.00 68 SER A O 1
ATOM 540 N N . TRP A 1 69 ? -25.279 37.360 27.235 1.00 91.06 69 TRP A N 1
ATOM 541 C CA . TRP A 1 69 ? -25.962 37.658 28.493 1.00 91.06 69 TRP A CA 1
ATOM 542 C C . TRP A 1 69 ? -27.485 37.692 28.368 1.00 91.06 69 TRP A C 1
ATOM 544 O O . TRP A 1 69 ? -28.159 37.419 29.356 1.00 91.06 69 TRP A O 1
ATOM 554 N N . MET A 1 70 ? -28.024 38.002 27.184 1.00 90.69 70 MET A N 1
ATOM 555 C CA . MET A 1 70 ? -29.468 38.084 26.956 1.00 90.69 70 MET A CA 1
ATOM 556 C C . MET A 1 70 ? -30.135 36.714 27.098 1.00 90.69 70 MET A C 1
ATOM 558 O O . MET A 1 70 ? -31.180 36.584 27.727 1.00 90.69 70 MET A O 1
ATOM 562 N N . VAL A 1 71 ? -29.503 35.658 26.587 1.00 91.62 71 VAL A N 1
ATOM 563 C CA . VAL A 1 71 ? -30.041 34.304 26.747 1.00 91.62 71 VAL A CA 1
ATOM 564 C C . VAL A 1 71 ? -29.961 33.843 28.206 1.00 91.62 71 VAL A C 1
ATOM 566 O O . VAL A 1 71 ? -30.897 33.238 28.725 1.00 91.62 71 VAL A O 1
ATOM 569 N N . GLU A 1 72 ? -28.867 34.172 28.893 1.00 90.56 72 GLU A N 1
ATOM 570 C CA . GLU A 1 72 ? -28.700 33.873 30.320 1.00 90.56 72 GLU A CA 1
ATOM 571 C C . GLU A 1 72 ? -29.739 34.610 31.181 1.00 90.56 72 GLU A C 1
ATOM 573 O O . GLU A 1 72 ? -30.294 34.036 32.118 1.00 90.56 72 GLU A O 1
ATOM 578 N N . GLU A 1 73 ? -30.026 35.870 30.848 1.00 92.00 73 GLU A N 1
ATOM 579 C CA . GLU A 1 73 ? -31.069 36.659 31.498 1.00 92.00 73 GLU A CA 1
ATOM 580 C C . GLU A 1 73 ? -32.452 36.061 31.237 1.00 92.00 73 GLU A C 1
ATOM 582 O O . GLU A 1 73 ? -33.200 35.860 32.190 1.00 92.00 73 GLU A O 1
ATOM 587 N N . HIS A 1 74 ? -32.780 35.717 29.987 1.00 92.00 74 HIS A N 1
ATOM 588 C CA . HIS A 1 74 ? -34.051 35.066 29.652 1.00 92.00 74 HIS A CA 1
ATOM 589 C C . HIS A 1 74 ? -34.271 33.809 30.491 1.00 92.00 74 HIS A C 1
ATOM 591 O O . HIS A 1 74 ? -35.330 33.653 31.090 1.00 92.00 74 HIS A O 1
ATOM 597 N N . ALA A 1 75 ? -33.253 32.953 30.607 1.00 90.88 75 ALA A N 1
ATOM 598 C CA . ALA A 1 75 ? -33.323 31.742 31.419 1.00 90.88 75 ALA A CA 1
ATOM 599 C C . ALA A 1 75 ? -33.514 32.032 32.919 1.00 90.88 75 ALA A C 1
ATOM 601 O O . ALA A 1 75 ? -34.192 31.271 33.610 1.00 90.88 75 ALA A O 1
ATOM 602 N N . ALA A 1 76 ? -32.923 33.110 33.444 1.00 91.38 76 ALA A N 1
ATOM 603 C CA . ALA A 1 76 ? -33.121 33.531 34.830 1.00 91.38 76 ALA A CA 1
ATOM 604 C C . ALA A 1 76 ? -34.528 34.096 35.069 1.00 91.38 76 ALA A C 1
ATOM 606 O O . ALA A 1 76 ? -35.195 33.723 36.030 1.00 91.38 76 ALA A O 1
ATOM 607 N N . LEU A 1 77 ? -34.992 34.956 34.167 1.00 92.69 77 LEU A N 1
ATOM 608 C CA . LEU A 1 77 ? -36.299 35.595 34.230 1.00 92.69 77 LEU A CA 1
ATOM 609 C C . LEU A 1 77 ? -37.442 34.593 34.053 1.00 92.69 77 LEU A C 1
ATOM 611 O O . LEU A 1 77 ? -38.421 34.669 34.791 1.00 92.69 77 LEU A O 1
ATOM 615 N N . ALA A 1 78 ? -37.291 33.614 33.159 1.00 90.44 78 ALA A N 1
ATOM 616 C CA . ALA A 1 78 ? -38.289 32.577 32.906 1.00 90.44 78 ALA A CA 1
ATOM 617 C C . ALA A 1 78 ? -38.649 31.754 34.159 1.00 90.44 78 ALA A C 1
ATOM 619 O O . ALA A 1 78 ? -39.759 31.226 34.228 1.00 90.44 78 ALA A O 1
ATOM 620 N N . ARG A 1 79 ? -37.755 31.673 35.161 1.00 89.75 79 ARG A N 1
ATOM 621 C CA . ARG A 1 79 ? -38.023 31.031 36.466 1.00 89.75 79 ARG A CA 1
ATOM 622 C C . ARG A 1 79 ? -38.870 31.886 37.411 1.00 89.75 79 ARG A C 1
ATOM 624 O O . ARG A 1 79 ? -39.489 31.352 38.326 1.00 89.75 79 ARG A O 1
ATOM 631 N N . LEU A 1 80 ? -38.890 33.202 37.204 1.00 91.25 80 LEU A N 1
ATOM 632 C CA . LEU A 1 80 ? -39.634 34.163 38.022 1.00 91.25 80 LEU A CA 1
ATOM 633 C C . LEU A 1 80 ? -41.051 34.403 37.500 1.00 91.25 80 LEU A C 1
ATOM 635 O O . LEU A 1 80 ? -41.972 34.580 38.292 1.00 91.25 80 LEU A O 1
ATOM 639 N N . GLY A 1 81 ? -41.208 34.438 36.177 1.00 90.94 81 GLY A N 1
ATOM 640 C CA . GLY A 1 81 ? -42.461 34.694 35.475 1.00 90.94 81 GLY A CA 1
ATOM 641 C C . GLY A 1 81 ? -42.219 34.819 33.971 1.00 90.94 81 GLY A C 1
ATOM 642 O O . GLY A 1 81 ? -41.082 34.756 33.511 1.00 90.94 81 GLY A O 1
ATOM 643 N N . ALA A 1 82 ? -43.276 35.014 33.185 1.00 92.88 82 ALA A N 1
ATOM 644 C CA . ALA A 1 82 ? -43.162 35.139 31.732 1.00 92.88 82 ALA A CA 1
ATOM 645 C C . ALA A 1 82 ? -42.377 36.423 31.344 1.00 92.88 82 ALA A C 1
ATOM 647 O O . ALA A 1 82 ? -42.814 37.522 31.705 1.00 92.88 82 ALA A O 1
ATOM 648 N N . PRO A 1 83 ? -41.220 36.342 30.650 1.00 93.75 83 PRO A N 1
ATOM 649 C CA . PRO A 1 83 ? -40.425 37.525 30.324 1.00 93.75 83 PRO A CA 1
ATOM 650 C C . PRO A 1 83 ? -41.090 38.388 29.242 1.00 93.75 83 PRO A C 1
ATOM 652 O O . PRO A 1 83 ? -41.309 37.932 28.119 1.00 93.75 83 PRO A O 1
ATOM 655 N N . ILE A 1 84 ? -41.396 39.641 29.565 1.00 94.00 84 ILE A N 1
ATOM 656 C CA . ILE A 1 84 ? -41.937 40.668 28.677 1.00 94.00 84 ILE A CA 1
ATOM 657 C C . ILE A 1 84 ? -40.784 41.519 28.149 1.00 94.00 84 ILE A C 1
ATOM 659 O O . ILE A 1 84 ? -40.026 42.124 28.912 1.00 94.00 84 ILE A O 1
ATOM 663 N N . ALA A 1 85 ? -40.665 41.586 26.831 1.00 94.31 85 ALA A N 1
ATOM 664 C CA . ALA A 1 85 ? -39.681 42.406 26.145 1.00 94.31 85 ALA A CA 1
ATOM 665 C C . ALA A 1 85 ? -40.155 43.852 25.965 1.00 94.31 85 ALA A C 1
ATOM 667 O O . ALA A 1 85 ? -41.350 44.136 25.978 1.00 94.31 85 ALA A O 1
ATOM 668 N N . PHE A 1 86 ? -39.235 44.787 25.764 1.00 92.44 86 PHE A N 1
ATOM 669 C CA . PHE A 1 86 ? -39.593 46.144 25.365 1.00 92.44 86 PHE A CA 1
ATOM 670 C C . PHE A 1 86 ? -38.509 46.736 24.465 1.00 92.44 86 PHE A C 1
ATOM 672 O O . PHE A 1 86 ? -37.319 46.564 24.745 1.00 92.44 86 PHE A O 1
ATOM 679 N N . PRO A 1 87 ? -38.896 47.463 23.403 1.00 92.25 87 PRO A N 1
ATOM 680 C CA . PRO A 1 87 ? -37.940 48.069 22.492 1.00 92.25 87 PRO A CA 1
ATOM 681 C C . PRO A 1 87 ? -37.396 49.399 23.027 1.00 92.25 87 PRO A C 1
ATOM 683 O O . PRO A 1 87 ? -36.458 49.921 22.439 1.00 92.25 87 PRO A O 1
ATOM 686 N N . GLU A 1 88 ? -37.965 49.925 24.124 1.00 90.38 88 GLU A N 1
ATOM 687 C CA . GLU A 1 88 ? -37.552 51.112 24.887 1.00 90.38 88 GLU A CA 1
ATOM 688 C C . GLU A 1 88 ? -38.064 51.036 26.335 1.00 90.38 88 GLU A C 1
ATOM 690 O O . GLU A 1 88 ? -39.164 50.544 26.591 1.00 90.38 88 GLU A O 1
ATOM 695 N N . ALA A 1 89 ? -37.277 51.534 27.291 1.00 84.94 89 ALA A N 1
ATOM 696 C CA . ALA A 1 89 ? -37.699 51.602 28.687 1.00 84.94 89 ALA A CA 1
ATOM 697 C C . ALA A 1 89 ? -38.698 52.765 28.890 1.00 84.94 89 ALA A C 1
ATOM 699 O O . ALA A 1 89 ? -38.398 53.881 28.462 1.00 84.94 89 ALA A O 1
ATOM 700 N N . PRO A 1 90 ? -39.836 52.571 29.589 1.00 80.00 90 PRO A N 1
ATOM 701 C CA . PRO A 1 90 ? -40.883 53.596 29.710 1.00 80.00 90 PRO A CA 1
ATOM 702 C C . PRO A 1 90 ? -40.462 54.954 30.289 1.00 80.00 90 PRO A C 1
ATOM 704 O O . PRO A 1 90 ? -41.100 55.951 29.992 1.00 80.00 90 PRO A O 1
ATOM 707 N N . TYR A 1 91 ? -39.412 55.006 31.109 1.00 80.69 91 TYR A N 1
ATOM 708 C CA . TYR A 1 91 ? -38.899 56.246 31.716 1.00 80.69 91 TYR A CA 1
ATOM 709 C C . TYR A 1 91 ? -37.378 56.385 31.530 1.00 80.69 91 TYR A C 1
ATOM 711 O O . TYR A 1 91 ? -36.702 57.000 32.350 1.00 80.69 91 TYR A O 1
ATOM 719 N N . GLY A 1 92 ? -36.826 55.721 30.509 1.00 78.31 92 GLY A N 1
ATOM 720 C CA . GLY A 1 92 ? -35.392 55.707 30.212 1.00 78.31 92 GLY A CA 1
ATOM 721 C C . GLY A 1 92 ? -35.023 56.545 28.988 1.00 78.31 92 GLY A C 1
ATOM 722 O O . GLY A 1 92 ? -35.848 57.273 28.436 1.00 78.31 92 GLY A O 1
ATOM 723 N N . THR A 1 93 ? -33.772 56.415 28.541 1.00 83.81 93 THR A N 1
ATOM 724 C CA . THR A 1 93 ? -33.304 57.042 27.300 1.00 83.81 93 THR A CA 1
ATOM 725 C C . THR A 1 93 ? -34.009 56.442 26.079 1.00 83.81 93 THR A C 1
ATOM 727 O O . THR A 1 93 ? -34.170 55.220 25.949 1.00 83.81 93 THR A O 1
ATOM 730 N N . ARG A 1 94 ? -34.449 57.317 25.168 1.00 88.19 94 ARG A N 1
ATOM 731 C CA . ARG A 1 94 ? -35.059 56.927 23.887 1.00 88.19 94 ARG A CA 1
ATOM 732 C C . ARG A 1 94 ? -34.002 56.278 22.995 1.00 88.19 94 ARG A C 1
ATOM 734 O O . ARG A 1 94 ? -32.834 56.645 23.065 1.00 88.19 94 ARG A O 1
ATOM 741 N N . LEU A 1 95 ? -34.394 55.323 22.156 1.00 88.88 95 LEU A N 1
ATOM 742 C CA . LEU A 1 95 ? -33.481 54.583 21.279 1.00 88.88 95 LEU A CA 1
ATOM 743 C C . LEU A 1 95 ? -32.738 55.504 20.309 1.00 88.88 95 LEU A C 1
ATOM 745 O O . LEU A 1 95 ? -31.546 55.314 20.094 1.00 88.88 95 LEU A O 1
ATOM 749 N N . ALA A 1 96 ? -33.409 56.536 19.794 1.00 86.06 96 ALA A N 1
ATOM 750 C CA . ALA A 1 96 ? -32.795 57.544 18.935 1.00 86.06 96 ALA A CA 1
ATOM 751 C C . ALA A 1 96 ? -31.582 58.243 19.579 1.00 86.06 96 ALA A C 1
ATOM 753 O O . ALA A 1 96 ? -30.642 58.586 18.867 1.00 86.06 96 ALA A O 1
ATOM 754 N N . ALA A 1 97 ? -31.569 58.418 20.907 1.00 84.06 97 ALA A N 1
ATOM 755 C CA . ALA A 1 97 ? -30.483 59.101 21.614 1.00 84.06 97 ALA A CA 1
ATOM 756 C C . ALA A 1 97 ? -29.182 58.277 21.683 1.00 84.06 97 ALA A C 1
ATOM 758 O O . ALA A 1 97 ? -28.115 58.849 21.892 1.00 84.06 97 ALA A O 1
ATOM 759 N N . ASP A 1 98 ? -29.260 56.957 21.485 1.00 81.75 98 ASP A N 1
ATOM 760 C CA . ASP A 1 98 ? -28.108 56.049 21.551 1.00 81.75 98 ASP A CA 1
ATOM 761 C C . ASP A 1 98 ? -27.432 55.839 20.176 1.00 81.75 98 ASP A C 1
ATOM 763 O O . ASP A 1 98 ? -26.420 55.142 20.080 1.00 81.75 98 ASP A O 1
ATOM 767 N N . LEU A 1 99 ? -27.988 56.394 19.091 1.00 82.25 99 LEU A N 1
ATOM 768 C CA . LEU A 1 99 ? -27.485 56.196 17.729 1.00 82.25 99 LEU A CA 1
ATOM 769 C C . LEU A 1 99 ? -26.456 57.276 17.364 1.00 82.25 99 LEU A C 1
ATOM 771 O O . LEU A 1 99 ? -26.769 58.463 17.346 1.00 82.25 99 LEU A O 1
ATOM 775 N N . SER A 1 100 ? -25.235 56.866 17.008 1.00 66.56 100 SER A N 1
ATOM 776 C CA . SER A 1 100 ? -24.150 57.778 16.601 1.00 66.56 100 SER A CA 1
ATOM 777 C C . SER A 1 100 ? -24.472 58.590 15.339 1.00 66.56 100 SER A C 1
ATOM 779 O O . SER A 1 100 ? -24.034 59.730 15.218 1.00 66.56 100 SER A O 1
ATOM 781 N N . ASP A 1 101 ? -25.278 58.024 14.435 1.00 64.88 101 ASP A N 1
ATOM 782 C CA . ASP A 1 101 ? -25.693 58.615 13.155 1.00 64.88 101 ASP A CA 1
ATOM 783 C C . ASP A 1 101 ? -27.164 59.071 13.183 1.00 64.88 101 ASP A C 1
ATOM 785 O O . ASP A 1 101 ? -27.901 58.897 12.213 1.00 64.88 101 ASP A O 1
ATOM 789 N N . ALA A 1 102 ? -27.616 59.660 14.299 1.00 63.16 102 ALA A N 1
ATOM 790 C CA . ALA A 1 102 ? -29.012 60.071 14.526 1.00 63.16 102 ALA A CA 1
ATOM 791 C C . ALA A 1 102 ? -29.591 61.074 13.495 1.00 63.16 102 ALA A C 1
ATOM 793 O O . ALA A 1 102 ? -30.772 61.407 13.556 1.00 63.16 102 ALA A O 1
ATOM 794 N N . HIS A 1 103 ? -28.775 61.555 12.552 1.00 67.12 103 HIS A N 1
ATOM 795 C CA . HIS A 1 103 ? -29.169 62.472 11.482 1.00 67.12 103 HIS A CA 1
ATOM 796 C C . HIS A 1 103 ? -29.692 61.756 10.218 1.00 67.12 103 HIS A C 1
ATOM 798 O O . HIS A 1 103 ? -30.339 62.399 9.395 1.00 67.12 103 HIS A O 1
ATOM 804 N N . ASP A 1 104 ? -29.438 60.449 10.047 1.00 81.69 104 ASP A N 1
ATOM 805 C CA . ASP A 1 104 ? -29.971 59.656 8.928 1.00 81.69 104 ASP A CA 1
ATOM 806 C C . ASP A 1 104 ? -31.262 58.934 9.346 1.00 81.69 104 ASP A C 1
ATOM 808 O O . ASP A 1 104 ? -31.238 57.885 10.001 1.00 81.69 104 ASP A O 1
ATOM 812 N N . ALA A 1 105 ? -32.402 59.484 8.922 1.00 83.06 105 ALA A N 1
ATOM 813 C CA . ALA A 1 105 ? -33.729 58.948 9.220 1.00 83.06 105 ALA A CA 1
ATOM 814 C C . ALA A 1 105 ? -33.890 57.466 8.826 1.00 83.06 105 ALA A C 1
ATOM 816 O O . ALA A 1 105 ? -34.589 56.723 9.514 1.00 83.06 105 ALA A O 1
ATOM 817 N N . ALA A 1 106 ? -33.217 56.996 7.767 1.00 86.31 106 ALA A N 1
ATOM 818 C CA . ALA A 1 106 ? -33.317 55.609 7.319 1.00 86.31 106 ALA A CA 1
ATOM 819 C C . ALA A 1 106 ? -32.529 54.645 8.222 1.00 86.31 106 ALA A C 1
ATOM 821 O O . ALA A 1 106 ? -32.968 53.513 8.447 1.00 86.31 106 ALA A O 1
ATOM 822 N N . ILE A 1 107 ? -31.376 55.065 8.757 1.00 88.62 107 ILE A N 1
ATOM 823 C CA . ILE A 1 107 ? -30.607 54.278 9.738 1.00 88.62 107 ILE A CA 1
ATOM 824 C C . ILE A 1 107 ? -31.365 54.206 11.066 1.00 88.62 107 ILE A C 1
ATOM 826 O O . ILE A 1 107 ? -31.483 53.119 11.643 1.00 88.62 107 ILE A O 1
ATOM 830 N N . VAL A 1 108 ? -31.932 55.332 11.513 1.00 89.88 108 VAL A N 1
ATOM 831 C CA . VAL A 1 108 ? -32.765 55.390 12.722 1.00 89.88 108 VAL A CA 1
ATOM 832 C C . VAL A 1 108 ? -33.985 54.483 12.567 1.00 89.88 108 VAL A C 1
ATOM 834 O O . VAL A 1 108 ? -34.215 53.618 13.411 1.00 89.88 108 VAL A O 1
ATOM 837 N N . GLU A 1 109 ? -34.710 54.567 11.451 1.00 92.62 109 GLU A N 1
ATOM 838 C CA . GLU A 1 109 ? -35.865 53.701 11.205 1.00 92.62 109 GLU A CA 1
ATOM 839 C C . GLU A 1 109 ? -35.482 52.207 11.216 1.00 92.62 109 GLU A C 1
ATOM 841 O O . GLU A 1 109 ? -36.189 51.386 11.808 1.00 92.62 109 GLU A O 1
ATOM 846 N N . ARG A 1 110 ? -34.342 51.821 10.621 1.00 93.88 110 ARG A N 1
ATOM 847 C CA . ARG A 1 110 ? -33.842 50.431 10.678 1.00 93.88 110 ARG A CA 1
ATOM 848 C C . ARG A 1 110 ? -33.559 49.979 12.109 1.00 93.88 110 ARG A C 1
ATOM 850 O O . ARG A 1 110 ? -33.879 48.838 12.444 1.00 93.88 110 ARG A O 1
ATOM 857 N N . ALA A 1 111 ? -32.993 50.844 12.951 1.00 93.25 111 ALA A N 1
ATOM 858 C CA . ALA A 1 111 ? -32.744 50.537 14.358 1.00 93.25 111 ALA A CA 1
ATOM 859 C C . ALA A 1 111 ? -34.052 50.293 15.125 1.00 93.25 111 ALA A C 1
ATOM 861 O O . ALA A 1 111 ? -34.166 49.294 15.839 1.00 93.25 111 ALA A O 1
ATOM 862 N N . TYR A 1 112 ? -35.057 51.146 14.910 1.00 94.69 112 TYR A N 1
ATOM 863 C CA . TYR A 1 112 ? -36.383 50.998 15.510 1.00 94.69 112 TYR A CA 1
ATOM 864 C C . TYR A 1 112 ? -37.093 49.730 15.014 1.00 94.69 112 TYR A C 1
ATOM 866 O O . TYR A 1 112 ? -37.613 48.957 15.819 1.00 94.69 112 TYR A O 1
ATOM 874 N N . ARG A 1 113 ? -37.041 49.433 13.708 1.00 94.81 113 ARG A N 1
ATOM 875 C CA . ARG A 1 113 ? -37.574 48.180 13.140 1.00 94.81 113 ARG A CA 1
ATOM 876 C C . ARG A 1 113 ? -36.883 46.947 13.732 1.00 94.81 113 ARG A C 1
ATOM 878 O O . ARG A 1 113 ? -37.561 45.979 14.072 1.00 94.81 113 ARG A O 1
ATOM 885 N N . ARG A 1 114 ? -35.556 46.968 13.899 1.00 95.62 114 ARG A N 1
ATOM 886 C CA . ARG A 1 114 ? -34.815 45.865 14.530 1.00 95.62 114 ARG A CA 1
ATOM 887 C C . ARG A 1 114 ? -35.240 45.656 15.981 1.00 95.62 114 ARG A C 1
ATOM 889 O O . ARG A 1 114 ? -35.516 44.522 16.363 1.00 95.62 114 ARG A O 1
ATOM 896 N N . ALA A 1 115 ? -35.308 46.730 16.769 1.00 94.81 115 ALA A N 1
ATOM 897 C CA . ALA A 1 115 ? -35.714 46.675 18.173 1.00 94.81 115 ALA A CA 1
ATOM 898 C C . ALA A 1 115 ? -37.148 46.143 18.332 1.00 94.81 115 ALA A C 1
ATOM 900 O O . ALA A 1 115 ? -37.393 45.295 19.192 1.00 94.81 115 ALA A O 1
ATOM 901 N N . LEU A 1 116 ? -38.057 46.579 17.451 1.00 94.75 116 LEU A N 1
ATOM 902 C CA . LEU A 1 116 ? -39.436 46.102 17.352 1.00 94.75 116 LEU A CA 1
ATOM 903 C C . LEU A 1 116 ? -39.501 44.577 17.166 1.00 94.75 116 LEU A C 1
ATOM 905 O O . LEU A 1 116 ? -40.070 43.876 18.002 1.00 94.75 116 LEU A O 1
ATOM 909 N N . PHE A 1 117 ? -38.889 44.047 16.101 1.00 93.19 117 PHE A N 1
ATOM 910 C CA . PHE A 1 117 ? -38.941 42.609 15.812 1.00 93.19 117 PHE A CA 1
ATOM 911 C C . PHE A 1 117 ? -38.156 41.764 16.820 1.00 93.19 117 PHE A C 1
ATOM 913 O O . PHE A 1 117 ? -38.587 40.661 17.153 1.00 93.19 117 PHE A O 1
ATOM 920 N N . ALA A 1 118 ? -37.022 42.258 17.323 1.00 94.12 118 ALA A N 1
ATOM 921 C CA . ALA A 1 118 ? -36.262 41.557 18.352 1.00 94.12 118 ALA A CA 1
ATOM 922 C C . ALA A 1 118 ? -37.091 41.411 19.632 1.00 94.12 118 ALA A C 1
ATOM 924 O O . ALA A 1 118 ? -37.259 40.298 20.115 1.00 94.12 118 ALA A O 1
ATOM 925 N N . SER A 1 119 ? -37.704 42.497 20.114 1.00 94.19 119 SER A N 1
ATOM 926 C CA . SER A 1 119 ? -38.543 42.456 21.316 1.00 94.19 119 SER A CA 1
ATOM 927 C C . SER A 1 119 ? -39.738 41.516 21.152 1.00 94.19 119 SER A C 1
ATOM 929 O O . SER A 1 119 ? -39.979 40.669 22.009 1.00 94.19 119 SER A O 1
ATOM 931 N N . ALA A 1 120 ? -40.448 41.601 20.026 1.00 92.56 120 ALA A N 1
ATOM 932 C CA . ALA A 1 120 ? -41.602 40.744 19.773 1.00 92.56 120 ALA A CA 1
ATOM 933 C C . ALA A 1 120 ? -41.250 39.251 19.623 1.00 92.56 120 ALA A C 1
ATOM 935 O O . ALA A 1 120 ? -42.090 38.398 19.898 1.00 92.56 120 ALA A O 1
ATOM 936 N N . SER A 1 121 ? -40.026 38.917 19.194 1.00 92.69 121 SER A N 1
ATOM 937 C CA . SER A 1 121 ? -39.607 37.524 18.978 1.00 92.69 121 SER A CA 1
ATOM 938 C C . SER A 1 121 ? -38.900 36.888 20.179 1.00 92.69 121 SER A C 1
ATOM 940 O O . SER A 1 121 ? -38.986 35.671 20.356 1.00 92.69 121 SER A O 1
ATOM 942 N N . THR A 1 122 ? -38.247 37.671 21.044 1.00 92.44 122 THR A N 1
ATOM 943 C CA . THR A 1 122 ? -37.532 37.140 22.218 1.00 92.44 122 THR A CA 1
ATOM 944 C C . THR A 1 122 ? -38.381 37.094 23.491 1.00 92.44 122 THR A C 1
ATOM 946 O O . THR A 1 122 ? -38.107 36.263 24.349 1.00 92.44 122 THR A O 1
ATOM 949 N N . GLY A 1 123 ? -39.404 37.947 23.634 1.00 90.31 123 GLY A N 1
ATOM 950 C CA . GLY A 1 123 ? -40.288 37.975 24.810 1.00 90.31 123 GLY A CA 1
ATOM 951 C C . GLY A 1 123 ? -41.554 37.119 24.670 1.00 90.31 123 GLY A C 1
ATOM 952 O O . GLY A 1 123 ? -42.062 36.919 23.572 1.00 90.31 123 GLY A O 1
ATOM 953 N N . THR A 1 124 ? -42.098 36.630 25.786 1.00 89.00 124 THR A N 1
ATOM 954 C CA . THR A 1 124 ? -43.430 35.969 25.880 1.00 89.00 124 THR A CA 1
ATOM 955 C C . THR A 1 124 ? -44.596 36.926 25.616 1.00 89.00 124 THR A C 1
ATOM 957 O O . THR A 1 124 ? -45.680 36.531 25.186 1.00 89.00 124 THR A O 1
ATOM 960 N N . GLY A 1 125 ? -44.331 38.208 25.835 1.00 89.44 125 GLY A N 1
ATOM 961 C CA . GLY A 1 125 ? -45.095 39.353 25.377 1.00 89.44 125 GLY A CA 1
ATOM 962 C C . GLY A 1 125 ? -44.145 40.534 25.218 1.00 89.44 125 GLY A C 1
ATOM 963 O O . GLY A 1 125 ? -42.951 40.427 25.518 1.00 89.44 125 GLY A O 1
ATOM 964 N N . TRP A 1 126 ? -44.659 41.674 24.770 1.00 91.06 126 TRP A N 1
ATOM 965 C CA . TRP A 1 126 ? -43.861 42.889 24.680 1.00 91.06 126 TRP A CA 1
ATOM 966 C C . TRP A 1 126 ? -44.668 44.127 25.071 1.00 91.06 126 TRP A C 1
ATOM 968 O O . TRP A 1 126 ? -45.889 44.163 24.929 1.00 91.06 126 TRP A O 1
ATOM 978 N N . MET A 1 127 ? -43.978 45.123 25.619 1.00 90.50 127 MET A N 1
ATOM 979 C CA . MET A 1 127 ? -44.533 46.405 26.038 1.00 90.50 127 MET A CA 1
ATOM 980 C C . MET A 1 127 ? -43.797 47.511 25.290 1.00 90.50 127 MET A C 1
ATOM 982 O O . MET A 1 127 ? -42.570 47.544 25.286 1.00 90.50 127 MET A O 1
ATOM 986 N N . MET A 1 128 ? -44.538 48.428 24.678 1.00 90.69 128 MET A N 1
ATOM 987 C CA . MET A 1 128 ? -43.975 49.525 23.900 1.00 90.69 128 MET A CA 1
ATOM 988 C C . MET A 1 128 ? -44.421 50.863 24.499 1.00 90.69 128 MET A C 1
ATOM 990 O O . MET A 1 128 ? -45.622 51.063 24.689 1.00 90.69 128 MET A O 1
ATOM 994 N N . PRO A 1 129 ? -43.491 51.773 24.819 1.00 88.81 129 PRO A N 1
ATOM 995 C CA . PRO A 1 129 ? -43.856 53.117 25.231 1.00 88.81 129 PRO A CA 1
ATOM 996 C C . PRO A 1 129 ? -44.422 53.942 24.070 1.00 88.81 129 PRO A C 1
ATOM 998 O O . PRO A 1 129 ? -43.960 53.834 22.935 1.00 88.81 129 PRO A O 1
ATOM 1001 N N . MET A 1 130 ? -45.388 54.804 24.386 1.00 87.50 130 MET A N 1
ATOM 1002 C CA . MET A 1 130 ? -45.998 55.729 23.429 1.00 87.50 130 MET A CA 1
ATOM 1003 C C . MET A 1 130 ? -44.941 56.642 22.782 1.00 87.50 130 MET A C 1
ATOM 1005 O O . MET A 1 130 ? -44.026 57.125 23.451 1.00 87.50 130 MET A O 1
ATOM 1009 N N . GLY A 1 131 ? -45.062 56.874 21.475 1.00 89.25 131 GLY A N 1
ATOM 1010 C CA . GLY A 1 131 ? -44.125 57.669 20.683 1.00 89.25 131 GLY A CA 1
ATOM 1011 C C . GLY A 1 131 ? -42.949 56.882 20.095 1.00 89.25 131 GLY A C 1
ATOM 1012 O O . GLY A 1 131 ? -42.181 57.449 19.316 1.00 89.25 131 GLY A O 1
ATOM 1013 N N . PHE A 1 132 ? -42.778 55.599 20.445 1.00 92.00 132 PHE A N 1
ATOM 1014 C CA . PHE A 1 132 ? -41.802 54.719 19.781 1.00 92.00 132 PHE A CA 1
ATOM 1015 C C . PHE A 1 132 ? -42.158 54.532 18.302 1.00 92.00 132 PHE A C 1
ATOM 1017 O O . PHE A 1 132 ? -41.287 54.570 17.436 1.00 92.00 132 PHE A O 1
ATOM 1024 N N . GLU A 1 133 ? -43.453 54.396 18.014 1.00 92.88 133 GLU A N 1
ATOM 1025 C CA . GLU A 1 133 ? -44.035 54.255 16.680 1.00 92.88 133 GLU A CA 1
ATOM 1026 C C . GLU A 1 133 ? -43.665 55.399 15.725 1.00 92.88 133 GLU A C 1
ATOM 1028 O O . GLU A 1 133 ? -43.662 55.199 14.513 1.00 92.88 133 GLU A O 1
ATOM 1033 N N . TYR A 1 134 ? -43.297 56.561 16.271 1.00 91.44 134 TYR A N 1
ATOM 1034 C CA . TYR A 1 134 ? -42.951 57.777 15.531 1.00 91.44 134 TYR A CA 1
ATOM 1035 C C . TYR A 1 134 ? -41.468 58.165 15.633 1.00 91.44 134 TYR A C 1
ATOM 1037 O O . TYR A 1 134 ? -41.066 59.192 15.087 1.00 91.44 134 TYR A O 1
ATOM 1045 N N . GLY A 1 135 ? -40.652 57.392 16.359 1.00 88.38 135 GLY A N 1
ATOM 1046 C CA . GLY A 1 135 ? -39.237 57.715 16.559 1.00 88.38 135 GLY A CA 1
ATOM 1047 C C . GLY A 1 135 ? -38.984 58.945 17.437 1.00 88.38 135 GLY A C 1
ATOM 1048 O O . GLY A 1 135 ? -37.954 59.597 17.286 1.00 88.38 135 GLY A O 1
ATOM 1049 N N . ILE A 1 136 ? -39.909 59.295 18.339 1.00 88.50 136 ILE A N 1
ATOM 1050 C CA . ILE A 1 136 ? -39.777 60.494 19.182 1.00 88.50 136 ILE A CA 1
ATOM 1051 C C . ILE A 1 136 ? -38.549 60.355 20.091 1.00 88.50 136 ILE A C 1
ATOM 1053 O O . ILE A 1 136 ? -38.480 59.428 20.900 1.00 88.50 136 ILE A O 1
ATOM 1057 N N . ALA A 1 137 ? -37.603 61.291 19.978 1.00 83.38 137 ALA A N 1
ATOM 1058 C CA . ALA A 1 137 ? -36.354 61.306 20.745 1.00 83.38 137 ALA A CA 1
ATOM 1059 C C . ALA A 1 137 ? -36.481 61.968 22.130 1.00 83.38 137 ALA A C 1
ATOM 1061 O O . ALA A 1 137 ? -35.579 61.840 22.958 1.00 83.38 137 ALA A O 1
ATOM 1062 N N . GLU A 1 138 ? -37.597 62.649 22.402 1.00 81.00 138 GLU A N 1
ATOM 1063 C CA . GLU A 1 138 ? -37.841 63.280 23.697 1.00 81.00 138 GLU A CA 1
ATOM 1064 C C . GLU A 1 138 ? -38.085 62.225 24.799 1.00 81.00 138 GLU A C 1
ATOM 1066 O O . GLU A 1 138 ? -38.928 61.337 24.626 1.00 81.00 138 GLU A O 1
ATOM 1071 N N . PRO A 1 139 ? -37.350 62.270 25.927 1.00 77.81 139 PRO A N 1
ATOM 1072 C CA . PRO A 1 139 ? -37.522 61.317 27.019 1.00 77.81 139 PRO A CA 1
ATOM 1073 C C . PRO A 1 139 ? -38.828 61.556 27.786 1.00 77.81 139 PRO A C 1
ATOM 1075 O O . PRO A 1 139 ? -39.211 62.689 28.066 1.00 77.81 139 PRO A O 1
ATOM 1078 N N . MET A 1 140 ? -39.485 60.473 28.206 1.00 78.12 140 MET A N 1
ATOM 1079 C CA . MET A 1 140 ? -40.661 60.563 29.076 1.00 78.12 140 MET A CA 1
ATOM 1080 C C . MET A 1 140 ? -40.255 60.753 30.540 1.00 78.12 140 MET A C 1
ATOM 1082 O O . MET A 1 140 ? -39.344 60.087 31.033 1.00 78.12 140 MET A O 1
ATOM 1086 N N . SER A 1 141 ? -40.969 61.625 31.257 1.00 77.75 141 SER A N 1
ATOM 1087 C CA . SER A 1 141 ? -40.733 61.907 32.677 1.00 77.75 141 SER A CA 1
ATOM 1088 C C . SER A 1 141 ? -41.804 61.285 33.575 1.00 77.75 141 SER A C 1
ATOM 1090 O O . SER A 1 141 ? -42.982 61.236 33.233 1.00 77.75 141 SER A O 1
ATOM 1092 N N . GLN A 1 142 ? -41.393 60.842 34.767 1.00 75.25 142 GLN A N 1
ATOM 1093 C CA . GLN A 1 142 ? -42.302 60.345 35.810 1.00 75.25 142 GLN A CA 1
ATOM 1094 C C . GLN A 1 142 ? -43.119 61.463 36.476 1.00 75.25 142 GLN A C 1
ATOM 1096 O O . GLN A 1 142 ? -44.105 61.187 37.151 1.00 75.25 142 GLN A O 1
ATOM 1101 N N . THR A 1 143 ? -42.689 62.721 36.335 1.00 77.69 143 THR A N 1
ATOM 1102 C CA . THR A 1 143 ? -43.227 63.860 37.102 1.00 77.69 143 THR A CA 1
ATOM 1103 C C . THR A 1 143 ? -43.672 65.035 36.235 1.00 77.69 143 THR A C 1
ATOM 1105 O O . THR A 1 143 ? -44.202 66.009 36.764 1.00 77.69 143 THR A O 1
ATOM 1108 N N . ARG A 1 144 ? -43.440 64.985 34.916 1.00 71.06 144 ARG A N 1
ATOM 1109 C CA . ARG A 1 144 ? -43.735 66.077 33.974 1.00 71.06 144 ARG A CA 1
ATOM 1110 C C . ARG A 1 144 ? -44.210 65.513 32.632 1.00 71.06 144 ARG A C 1
ATOM 1112 O O . ARG A 1 144 ? -43.680 64.502 32.185 1.00 71.06 144 ARG A O 1
ATOM 1119 N N . GLY A 1 145 ? -45.157 66.183 31.982 1.00 73.06 145 GLY A N 1
ATOM 1120 C CA . GLY A 1 145 ? -45.596 65.859 30.623 1.00 73.06 145 GLY A CA 1
ATOM 1121 C C . GLY A 1 145 ? -46.417 66.997 30.017 1.00 73.06 145 GLY A C 1
ATOM 1122 O O . GLY A 1 145 ? -47.223 67.602 30.721 1.00 73.06 145 GLY A O 1
ATOM 1123 N N . ASP A 1 146 ? -46.203 67.279 28.731 1.00 81.94 146 ASP A N 1
ATOM 1124 C CA . ASP A 1 146 ? -46.955 68.266 27.950 1.00 81.94 146 ASP A CA 1
ATOM 1125 C C . ASP A 1 146 ? -47.562 67.582 26.712 1.00 81.94 146 ASP A C 1
ATOM 1127 O O . ASP A 1 146 ? -46.858 67.101 25.820 1.00 81.94 146 ASP A O 1
ATOM 1131 N N . ALA A 1 147 ? -48.895 67.516 26.672 1.00 83.69 147 ALA A N 1
ATOM 1132 C CA . ALA A 1 147 ? -49.629 66.879 25.583 1.00 83.69 147 ALA A CA 1
ATOM 1133 C C . ALA A 1 147 ? -49.492 67.633 24.249 1.00 83.69 147 ALA A C 1
ATOM 1135 O O . ALA A 1 147 ? -49.477 66.998 23.194 1.00 83.69 147 ALA A O 1
ATOM 1136 N N . ALA A 1 148 ? -49.372 68.965 24.276 1.00 86.06 148 ALA A N 1
ATOM 1137 C CA . ALA A 1 148 ? -49.199 69.769 23.071 1.00 86.06 148 ALA A CA 1
ATOM 1138 C C . ALA A 1 148 ? -47.801 69.557 22.476 1.00 86.06 148 ALA A C 1
ATOM 1140 O O . ALA A 1 148 ? -47.665 69.376 21.266 1.00 86.06 148 ALA A O 1
ATOM 1141 N N . GLN A 1 149 ? -46.777 69.491 23.331 1.00 84.19 149 GLN A N 1
ATOM 1142 C CA . GLN A 1 149 ? -45.409 69.185 22.915 1.00 84.19 149 GLN A CA 1
ATOM 1143 C C . GLN A 1 149 ? -45.300 67.782 22.298 1.00 84.19 149 GLN A C 1
ATOM 1145 O O . GLN A 1 149 ? -44.715 67.622 21.226 1.00 84.19 149 GLN A O 1
ATOM 1150 N N . PHE A 1 150 ? -45.935 66.778 22.910 1.00 86.12 150 PHE A N 1
ATOM 1151 C CA . PHE A 1 150 ? -45.988 65.429 22.343 1.00 86.12 150 PHE A CA 1
ATOM 1152 C C . PHE A 1 150 ? -46.716 65.394 20.989 1.00 86.12 150 PHE A C 1
ATOM 1154 O O . PHE A 1 150 ? -46.249 64.748 20.052 1.00 86.12 150 PHE A O 1
ATOM 1161 N N . ALA A 1 151 ? -47.835 66.115 20.853 1.00 86.56 151 ALA A N 1
ATOM 1162 C CA . ALA A 1 151 ? -48.570 66.200 19.592 1.00 86.56 151 ALA A CA 1
ATOM 1163 C C . ALA A 1 151 ? -47.731 66.842 18.471 1.00 86.56 151 ALA A C 1
ATOM 1165 O O . ALA A 1 151 ? -47.750 66.351 17.342 1.00 86.56 151 ALA A O 1
ATOM 1166 N N . LEU A 1 152 ? -46.953 67.887 18.778 1.00 87.69 152 LEU A N 1
ATOM 1167 C CA . LEU A 1 152 ? -46.009 68.496 17.834 1.00 87.69 152 LEU A CA 1
ATOM 1168 C C . LEU A 1 152 ? -44.895 67.519 17.434 1.00 87.69 152 LEU A C 1
ATOM 1170 O O . LEU A 1 152 ? -44.599 67.383 16.247 1.00 87.69 152 LEU A O 1
ATOM 1174 N N . ALA A 1 153 ? -44.322 66.788 18.394 1.00 85.56 153 ALA A N 1
ATOM 1175 C CA . ALA A 1 153 ? -43.308 65.770 18.119 1.00 85.56 153 ALA A CA 1
ATOM 1176 C C . ALA A 1 153 ? -43.852 64.628 17.240 1.00 85.56 153 ALA A C 1
ATOM 1178 O O . ALA A 1 153 ? -43.163 64.163 16.334 1.00 85.56 153 ALA A O 1
ATOM 1179 N N . ALA A 1 154 ? -45.105 64.215 17.453 1.00 86.62 154 ALA A N 1
ATOM 1180 C CA . ALA A 1 154 ? -45.776 63.212 16.628 1.00 86.62 154 ALA A CA 1
ATOM 1181 C C . ALA A 1 154 ? -46.084 63.716 15.204 1.00 86.62 154 ALA A C 1
ATOM 1183 O O . ALA A 1 154 ? -46.023 62.938 14.252 1.00 86.62 154 ALA A O 1
ATOM 1184 N N . GLN A 1 155 ? -46.388 65.007 15.030 1.00 87.50 155 GLN A N 1
ATOM 1185 C CA . GLN A 1 155 ? -46.550 65.621 13.704 1.00 87.50 155 GLN A CA 1
ATOM 1186 C C . GLN A 1 155 ? -45.216 65.739 12.955 1.00 87.50 155 GLN A C 1
ATOM 1188 O O . GLN A 1 155 ? -45.185 65.561 11.740 1.00 87.50 155 GLN A O 1
ATOM 1193 N N . ALA A 1 156 ? -44.115 65.980 13.672 1.00 87.25 156 ALA A N 1
ATOM 1194 C CA . ALA A 1 156 ? -42.762 66.082 13.122 1.00 87.25 156 ALA A CA 1
ATOM 1195 C C . ALA A 1 156 ? -42.064 64.720 12.902 1.00 87.25 156 ALA A C 1
ATOM 1197 O O . ALA A 1 156 ? -40.850 64.678 12.683 1.00 87.25 156 ALA A O 1
ATOM 1198 N N . LYS A 1 157 ? -42.803 63.604 12.980 1.00 87.56 157 LYS A N 1
ATOM 1199 C CA . LYS A 1 157 ? -42.255 62.247 12.855 1.00 87.56 157 LYS A CA 1
ATOM 1200 C C . LYS A 1 157 ? -41.499 62.044 11.540 1.00 87.56 157 LYS A C 1
ATOM 1202 O O . LYS A 1 157 ? -41.972 62.418 10.469 1.00 87.56 157 LYS A O 1
ATOM 1207 N N . GLN A 1 158 ? -40.338 61.397 11.618 1.00 83.00 158 GLN A N 1
ATOM 1208 C CA . GLN A 1 158 ? -39.522 61.071 10.440 1.00 83.00 158 GLN A CA 1
ATOM 1209 C C . GLN A 1 158 ? -39.967 59.773 9.752 1.00 83.00 158 GLN A C 1
ATOM 1211 O O . GLN A 1 158 ? -39.723 59.580 8.565 1.00 83.00 158 GLN A O 1
ATOM 1216 N N . PHE A 1 159 ? -40.625 58.887 10.497 1.00 91.12 159 PHE A N 1
ATOM 1217 C CA . PHE A 1 159 ? -41.191 57.629 10.023 1.00 91.12 159 PHE A CA 1
ATOM 1218 C C . PHE A 1 159 ? -42.402 57.251 10.886 1.00 91.12 159 PHE A C 1
ATOM 1220 O O . PHE A 1 159 ? -42.614 57.812 11.962 1.00 91.12 159 PHE A O 1
ATOM 1227 N N . ASP A 1 160 ? -43.202 56.297 10.414 1.00 93.25 160 ASP A N 1
ATOM 1228 C CA . ASP A 1 160 ? -44.362 55.770 11.133 1.00 93.25 160 ASP A CA 1
ATOM 1229 C C . ASP A 1 160 ? -44.356 54.240 11.075 1.00 93.25 160 ASP A C 1
ATOM 1231 O O . ASP A 1 160 ? -44.456 53.637 10.005 1.00 93.25 160 ASP A O 1
ATOM 1235 N N . LEU A 1 161 ? -44.207 53.601 12.235 1.00 94.69 161 LEU A N 1
ATOM 1236 C CA . LEU A 1 161 ? -44.179 52.147 12.365 1.00 94.69 161 LEU A CA 1
ATOM 1237 C C . LEU A 1 161 ? -45.541 51.549 12.724 1.00 94.69 161 LEU A C 1
ATOM 1239 O O . LEU A 1 161 ? -45.602 50.341 12.940 1.00 94.69 161 LEU A O 1
ATOM 1243 N N . SER A 1 162 ? -46.626 52.326 12.772 1.00 94.00 162 SER A N 1
ATOM 1244 C CA . SER A 1 162 ? -47.941 51.860 13.243 1.00 94.00 162 SER A CA 1
ATOM 1245 C C . SER A 1 162 ? -48.440 50.617 12.497 1.00 94.00 162 SER A C 1
ATOM 1247 O O . SER A 1 162 ? -48.817 49.630 13.130 1.00 94.00 162 SER A O 1
ATOM 1249 N N . GLU A 1 163 ? -48.355 50.599 11.162 1.00 93.94 163 GLU A N 1
ATOM 1250 C CA . GLU A 1 163 ? -48.721 49.420 10.357 1.00 93.94 163 GLU A CA 1
ATOM 1251 C C . GLU A 1 163 ? -47.824 48.211 10.654 1.00 93.94 163 GLU A C 1
ATOM 1253 O O . GLU A 1 163 ? -48.284 47.072 10.742 1.00 93.94 163 GLU A O 1
ATOM 1258 N N . ARG A 1 164 ? -46.521 48.449 10.849 1.00 92.00 164 ARG A N 1
ATOM 1259 C CA . ARG A 1 164 ? -45.561 47.390 11.177 1.00 92.00 164 ARG A CA 1
ATOM 1260 C C . ARG A 1 164 ? -45.826 46.816 12.563 1.00 92.00 164 ARG A C 1
ATOM 1262 O O . ARG A 1 164 ? -45.728 45.609 12.740 1.00 92.00 164 ARG A O 1
ATOM 1269 N N . ILE A 1 165 ? -46.151 47.666 13.529 1.00 94.75 165 ILE A N 1
ATOM 1270 C CA . ILE A 1 165 ? -46.497 47.282 14.897 1.00 94.75 165 ILE A CA 1
ATOM 1271 C C . ILE A 1 165 ? -47.779 46.450 14.894 1.00 94.75 165 ILE A C 1
ATOM 1273 O O . ILE A 1 165 ? -47.817 45.407 15.545 1.00 94.75 165 ILE A O 1
ATOM 1277 N N . ALA A 1 166 ? -48.797 46.854 14.125 1.00 93.88 166 ALA A N 1
ATOM 1278 C CA . ALA A 1 166 ? -50.009 46.060 13.931 1.00 93.88 166 ALA A CA 1
ATOM 1279 C C . ALA A 1 166 ? -49.675 44.669 13.366 1.00 93.88 166 ALA A C 1
ATOM 1281 O O . ALA A 1 166 ? -50.043 43.659 13.962 1.00 93.88 166 ALA A O 1
ATOM 1282 N N . HIS A 1 167 ? -48.868 44.613 12.303 1.00 90.56 167 HIS A N 1
ATOM 1283 C CA . HIS A 1 167 ? -48.419 43.354 11.711 1.00 90.56 167 HIS A CA 1
ATOM 1284 C C . HIS A 1 167 ? -47.634 42.470 12.696 1.00 90.56 167 HIS A C 1
ATOM 1286 O O . HIS A 1 167 ? -47.895 41.275 12.798 1.00 90.56 167 HIS A O 1
ATOM 1292 N N . VAL A 1 168 ? -46.690 43.038 13.452 1.00 90.50 168 VAL A N 1
ATOM 1293 C CA . VAL A 1 168 ? -45.901 42.301 14.453 1.00 90.50 168 VAL A CA 1
ATOM 1294 C C . VAL A 1 168 ? -46.792 41.751 15.566 1.00 90.50 168 VAL A C 1
ATOM 1296 O O . VAL A 1 168 ? -46.607 40.608 15.977 1.00 90.50 168 VAL A O 1
ATOM 1299 N N . ASN A 1 169 ? -47.787 42.518 16.016 1.00 91.94 169 ASN A N 1
ATOM 1300 C CA . ASN A 1 169 ? -48.772 42.042 16.984 1.00 91.94 169 ASN A CA 1
ATOM 1301 C C . ASN A 1 169 ? -49.614 40.886 16.437 1.00 91.94 169 ASN A C 1
ATOM 1303 O O . ASN A 1 169 ? -49.902 39.950 17.182 1.00 91.94 169 ASN A O 1
ATOM 1307 N N . ASP A 1 170 ? -49.979 40.917 15.156 1.00 90.12 170 ASP A N 1
ATOM 1308 C CA . ASP A 1 170 ? -50.710 39.822 14.517 1.00 90.12 170 ASP A CA 1
ATOM 1309 C C . ASP A 1 170 ? -49.846 38.568 14.363 1.00 90.12 170 ASP A C 1
ATOM 1311 O O . ASP A 1 170 ? -50.311 37.468 14.658 1.00 90.12 170 ASP A O 1
ATOM 1315 N N . VAL A 1 171 ? -48.572 38.714 13.986 1.00 87.38 171 VAL A N 1
ATOM 1316 C CA . VAL A 1 171 ? -47.613 37.598 13.947 1.00 87.38 171 VAL A CA 1
ATOM 1317 C C . VAL A 1 171 ? -47.438 36.983 15.336 1.00 87.38 171 VAL A C 1
ATOM 1319 O O . VAL A 1 171 ? -47.494 35.760 15.463 1.00 87.38 171 VAL A O 1
ATOM 1322 N N . ALA A 1 172 ? -47.272 37.806 16.379 1.00 87.38 172 ALA A N 1
ATOM 1323 C CA . ALA A 1 172 ? -47.137 37.317 17.750 1.00 87.38 172 ALA A CA 1
ATOM 1324 C C . ALA A 1 172 ? -48.397 36.546 18.180 1.00 87.38 172 ALA A C 1
ATOM 1326 O O . ALA A 1 172 ? -48.282 35.383 18.556 1.00 87.38 172 ALA A O 1
ATOM 1327 N N . ARG A 1 173 ? -49.592 37.143 18.012 1.00 88.44 173 ARG A N 1
ATOM 1328 C CA . ARG A 1 173 ? -50.892 36.523 18.351 1.00 88.44 173 ARG A CA 1
ATOM 1329 C C . ARG A 1 173 ? -51.110 35.166 17.691 1.00 88.44 173 ARG A C 1
ATOM 1331 O O . ARG A 1 173 ? -51.705 34.283 18.300 1.00 88.44 173 ARG A O 1
ATOM 1338 N N . ASN A 1 174 ? -50.676 35.028 16.441 1.00 87.44 174 ASN A N 1
ATOM 1339 C CA . ASN A 1 174 ? -50.908 33.831 15.637 1.00 87.44 174 ASN A CA 1
ATOM 1340 C C . ASN A 1 174 ? -49.784 32.786 15.759 1.00 87.44 174 ASN A C 1
ATOM 1342 O O . ASN A 1 174 ? -49.873 31.728 15.139 1.00 87.44 174 ASN A O 1
ATOM 1346 N N . THR A 1 175 ? -48.745 33.043 16.563 1.00 89.75 175 THR A N 1
ATOM 1347 C CA . THR A 1 175 ? -47.606 32.130 16.749 1.00 89.75 175 THR A CA 1
ATOM 1348 C C . THR A 1 175 ? -47.524 31.666 18.202 1.00 89.75 175 THR A C 1
ATOM 1350 O O . THR A 1 175 ? -46.878 32.301 19.035 1.00 89.75 175 THR A O 1
ATOM 1353 N N . ALA A 1 176 ? -48.138 30.521 18.516 1.00 88.50 176 ALA A N 1
ATOM 1354 C CA . ALA A 1 176 ? -48.209 29.989 19.883 1.00 88.50 176 ALA A CA 1
ATOM 1355 C C . ALA A 1 176 ? -46.830 29.852 20.565 1.00 88.50 176 ALA A C 1
ATOM 1357 O O . ALA A 1 176 ? -46.684 30.196 21.738 1.00 88.50 176 ALA A O 1
ATOM 1358 N N . THR A 1 177 ? -45.795 29.447 19.822 1.00 89.75 177 THR A N 1
ATOM 1359 C CA . THR A 1 177 ? -44.410 29.323 20.314 1.00 89.75 177 THR A CA 1
ATOM 1360 C C . THR A 1 177 ? -43.840 30.643 20.853 1.00 89.75 177 THR A C 1
ATOM 1362 O O . THR A 1 177 ? -43.054 30.633 21.797 1.00 89.75 177 THR A O 1
ATOM 1365 N N . LEU A 1 178 ? -44.248 31.801 20.313 1.00 89.88 178 LEU A N 1
ATOM 1366 C CA . LEU A 1 178 ? -43.804 33.115 20.806 1.00 89.88 178 LEU A CA 1
ATOM 1367 C C . LEU A 1 178 ? -44.478 33.517 22.128 1.00 89.88 178 LEU A C 1
ATOM 1369 O O . LEU A 1 178 ? -43.950 34.366 22.844 1.00 89.88 178 LEU A O 1
ATOM 1373 N N . HIS A 1 179 ? -45.596 32.887 22.491 1.00 87.25 179 HIS A N 1
ATOM 1374 C CA . HIS A 1 179 ? -46.267 33.085 23.779 1.00 87.25 179 HIS A CA 1
ATOM 1375 C C . HIS A 1 179 ? -45.779 32.132 24.869 1.00 87.25 179 HIS A C 1
ATOM 1377 O O . HIS A 1 179 ? -45.978 32.390 26.057 1.00 87.25 179 HIS A O 1
ATOM 1383 N N . ALA A 1 180 ? -45.120 31.043 24.482 1.00 88.06 180 ALA A N 1
ATOM 1384 C CA . ALA A 1 180 ? -44.589 30.081 25.422 1.00 88.06 180 ALA A CA 1
ATOM 1385 C C . ALA A 1 180 ? -43.404 30.656 26.208 1.00 88.06 180 ALA A C 1
ATOM 1387 O O . ALA A 1 180 ? -42.504 31.299 25.647 1.00 88.06 180 ALA A O 1
ATOM 1388 N N . ASN A 1 181 ? -43.381 30.365 27.510 1.00 88.38 181 ASN A N 1
ATOM 1389 C CA . ASN A 1 181 ? -42.232 30.598 28.384 1.00 88.38 181 ASN A CA 1
ATOM 1390 C C . ASN A 1 181 ? -41.197 29.471 28.211 1.00 88.38 181 ASN A C 1
ATOM 1392 O O . ASN A 1 181 ? -40.871 28.756 29.157 1.00 88.38 181 ASN A O 1
ATOM 1396 N N . GLY A 1 182 ? -40.780 29.259 26.963 1.00 89.25 182 GLY A N 1
ATOM 1397 C CA . GLY A 1 182 ? -39.842 28.216 26.579 1.00 89.25 182 GLY A CA 1
ATOM 1398 C C . GLY A 1 182 ? -38.393 28.685 26.567 1.00 89.25 182 GLY A C 1
ATOM 1399 O O . GLY A 1 182 ? -38.073 29.867 26.752 1.00 89.25 182 GLY A O 1
ATOM 1400 N N . GLU A 1 183 ? -37.507 27.724 26.339 1.00 91.62 183 GLU A N 1
ATOM 1401 C CA . GLU A 1 183 ? -36.075 27.953 26.246 1.00 91.62 183 GLU A CA 1
ATOM 1402 C C . GLU A 1 183 ? -35.739 28.910 25.094 1.00 91.62 183 GLU A C 1
ATOM 1404 O O . GLU A 1 183 ? -36.253 28.776 23.982 1.00 91.62 183 GLU A O 1
ATOM 1409 N N . LEU A 1 184 ? -34.824 29.845 25.346 1.00 93.25 184 LEU A N 1
ATOM 1410 C CA . LEU A 1 184 ? -34.153 30.629 24.316 1.00 93.25 184 LEU A CA 1
ATOM 1411 C C . LEU A 1 184 ? -32.697 30.168 24.269 1.00 93.25 184 LEU A C 1
ATOM 1413 O O . LEU A 1 184 ? -32.037 30.128 25.301 1.00 93.25 184 LEU A O 1
ATOM 1417 N N . ARG A 1 185 ? -32.183 29.819 23.091 1.00 92.38 185 ARG A N 1
ATOM 1418 C CA . ARG A 1 185 ? -30.827 29.284 22.907 1.00 92.38 185 ARG A CA 1
ATOM 1419 C C . ARG A 1 185 ? -30.085 30.091 21.845 1.00 92.38 185 ARG A C 1
ATOM 1421 O O . ARG A 1 185 ? -30.659 30.332 20.784 1.00 92.38 185 ARG A O 1
ATOM 1428 N N . PRO A 1 186 ? -28.816 30.486 22.054 1.00 93.19 186 PRO A N 1
ATOM 1429 C CA . PRO A 1 186 ? -28.037 31.092 20.993 1.00 93.19 186 PRO A CA 1
ATOM 1430 C C . PRO A 1 186 ? -27.454 29.990 20.104 1.00 93.19 186 PRO A C 1
ATOM 1432 O O . PRO A 1 186 ? -26.841 29.043 20.594 1.00 93.19 186 PRO A O 1
ATOM 1435 N N . LEU A 1 187 ? -27.620 30.128 18.793 1.00 92.56 187 LEU A N 1
ATOM 1436 C CA . LEU A 1 187 ? -26.970 29.280 17.792 1.00 92.56 187 LEU A CA 1
ATOM 1437 C C . LEU A 1 187 ? -25.746 29.964 17.157 1.00 92.56 187 LEU A C 1
ATOM 1439 O O . LEU A 1 187 ? -24.952 29.324 16.472 1.00 92.56 187 LEU A O 1
ATOM 1443 N N . SER A 1 188 ? -25.570 31.267 17.390 1.00 92.06 188 SER A N 1
ATOM 1444 C CA . SER A 1 188 ? -24.407 32.051 16.967 1.00 92.06 188 SER A CA 1
ATOM 1445 C C . SER A 1 188 ? -23.606 32.555 18.171 1.00 92.06 188 SER A C 1
ATOM 1447 O O . SER A 1 188 ? -24.194 33.030 19.141 1.00 92.06 188 SER A O 1
ATOM 1449 N N . GLY A 1 189 ? -22.273 32.524 18.093 1.00 87.56 189 GLY A N 1
ATOM 1450 C CA . GLY A 1 189 ? -21.405 33.126 19.114 1.00 87.56 189 GLY A CA 1
ATOM 1451 C C . GLY A 1 189 ? -21.240 34.653 18.969 1.00 87.56 189 GLY A C 1
ATOM 1452 O O . GLY A 1 189 ? -21.580 35.199 17.918 1.00 87.56 189 GLY A O 1
ATOM 1453 N N . PRO A 1 190 ? -20.635 35.347 19.956 1.00 84.75 190 PRO A N 1
ATOM 1454 C CA . PRO A 1 190 ? -20.531 36.816 19.968 1.00 84.75 190 PRO A CA 1
ATOM 1455 C C . PRO A 1 190 ? -19.778 37.460 18.793 1.00 84.75 190 PRO A C 1
ATOM 1457 O O . PRO A 1 190 ? -20.023 38.614 18.442 1.00 84.75 190 PRO A O 1
ATOM 1460 N N . GLY A 1 191 ? -18.869 36.715 18.155 1.00 83.44 191 GLY A N 1
ATOM 1461 C CA . GLY A 1 191 ? -18.134 37.158 16.964 1.00 83.44 191 GLY A CA 1
ATOM 1462 C C . GLY A 1 191 ? -18.839 36.878 15.631 1.00 83.44 191 GLY A C 1
ATOM 1463 O O . GLY A 1 191 ? -18.279 37.176 14.577 1.00 83.44 191 GLY A O 1
ATOM 1464 N N . ALA A 1 192 ? -20.029 36.270 15.641 1.00 90.19 192 ALA A N 1
ATOM 1465 C CA . ALA A 1 192 ? -20.762 35.962 14.419 1.00 90.19 192 ALA A CA 1
ATOM 1466 C C . ALA A 1 192 ? -21.281 37.244 13.738 1.00 90.19 192 ALA A C 1
ATOM 1468 O O . ALA A 1 192 ? -21.569 38.236 14.410 1.00 90.19 192 ALA A O 1
ATOM 1469 N N . PRO A 1 193 ? -21.419 37.246 12.400 1.00 89.88 193 PRO A N 1
ATOM 1470 C CA . PRO A 1 193 ? -21.895 38.423 11.682 1.00 89.88 193 PRO A CA 1
ATOM 1471 C C . PRO A 1 193 ? -23.401 38.669 11.881 1.00 89.88 193 PRO A C 1
ATOM 1473 O O . PRO A 1 193 ? -23.847 39.795 11.710 1.00 89.88 193 PRO A O 1
ATOM 1476 N N . ALA A 1 194 ? -24.178 37.643 12.246 1.00 95.00 194 ALA A N 1
ATOM 1477 C CA . ALA A 1 194 ? -25.594 37.738 12.600 1.00 95.00 194 ALA A CA 1
ATOM 1478 C C . ALA A 1 194 ? -25.845 37.044 13.942 1.00 95.00 194 ALA A C 1
ATOM 1480 O O . ALA A 1 194 ? -25.229 36.010 14.217 1.00 95.00 194 ALA A O 1
ATOM 1481 N N . ALA A 1 195 ? -26.788 37.576 14.720 1.00 95.50 195 ALA A N 1
ATOM 1482 C CA . ALA A 1 195 ? -27.332 36.897 15.888 1.00 95.50 195 ALA A CA 1
ATOM 1483 C C . ALA A 1 195 ? -28.354 35.862 15.417 1.00 95.50 195 ALA A C 1
ATOM 1485 O O . ALA A 1 195 ? -29.312 36.208 14.730 1.00 95.50 195 ALA A O 1
ATOM 1486 N N . VAL A 1 196 ? -28.166 34.601 15.776 1.00 95.50 196 VAL A N 1
ATOM 1487 C CA . VAL A 1 196 ? -29.102 33.521 15.485 1.00 95.50 196 VAL A CA 1
ATOM 1488 C C . VAL A 1 196 ? -29.510 32.891 16.805 1.00 95.50 196 VAL A C 1
ATOM 1490 O O . VAL A 1 196 ? -28.662 32.358 17.520 1.00 95.50 196 VAL A O 1
ATOM 1493 N N . LEU A 1 197 ? -30.795 32.965 17.131 1.00 94.94 197 LEU A N 1
ATOM 1494 C CA . LEU A 1 197 ? -31.387 32.361 18.319 1.00 94.94 197 LEU A CA 1
ATOM 1495 C C . LEU A 1 197 ? -32.416 31.308 17.910 1.00 94.94 197 LEU A C 1
ATOM 1497 O O . LEU A 1 197 ? -33.021 31.405 16.845 1.00 94.94 197 LEU A O 1
ATOM 1501 N N . LEU A 1 198 ? -32.643 30.333 18.779 1.00 94.25 198 LEU A N 1
ATOM 1502 C CA . LEU A 1 198 ? -33.729 29.373 18.667 1.00 94.25 198 LEU A CA 1
ATOM 1503 C C . LEU A 1 198 ? -34.584 29.446 19.921 1.00 94.25 198 LEU A C 1
ATOM 1505 O O . LEU A 1 198 ? -34.053 29.426 21.030 1.00 94.25 198 LEU A O 1
ATOM 1509 N N . ARG A 1 199 ? -35.894 29.536 19.736 1.00 93.19 199 ARG A N 1
ATOM 1510 C CA . ARG A 1 199 ? -36.855 29.643 20.826 1.00 93.19 199 ARG A CA 1
ATOM 1511 C C . ARG A 1 199 ? -37.847 28.493 20.786 1.00 93.19 199 ARG A C 1
ATOM 1513 O O . ARG A 1 199 ? -38.548 28.362 19.791 1.00 93.19 199 ARG A O 1
ATOM 1520 N N . ALA A 1 200 ? -37.922 27.704 21.847 1.00 91.62 200 ALA A N 1
ATOM 1521 C CA . ALA A 1 200 ? -38.856 26.585 21.958 1.00 91.62 200 ALA A CA 1
ATOM 1522 C C . ALA A 1 200 ? -40.219 27.000 22.522 1.00 91.62 200 ALA A C 1
ATOM 1524 O O . ALA A 1 200 ? -40.359 28.038 23.172 1.00 91.62 200 ALA A O 1
ATOM 1525 N N . ASP A 1 201 ? -41.209 26.134 22.315 1.00 89.25 201 ASP A N 1
ATOM 1526 C CA . ASP A 1 201 ? -42.491 26.151 23.021 1.00 89.25 201 ASP A CA 1
ATOM 1527 C C . ASP A 1 201 ? -42.424 25.489 24.414 1.00 89.25 201 ASP A C 1
ATOM 1529 O O . ASP A 1 201 ? -43.334 25.656 25.225 1.00 89.25 201 ASP A O 1
ATOM 1533 N N . GLN A 1 202 ? -41.337 24.773 24.710 1.00 89.19 202 GLN A N 1
ATOM 1534 C CA . GLN A 1 202 ? -41.081 24.079 25.974 1.00 89.19 202 GLN A CA 1
ATOM 1535 C C . GLN A 1 202 ? -39.830 24.616 26.698 1.00 89.19 202 GLN A C 1
ATOM 1537 O O . GLN A 1 202 ? -38.965 25.233 26.067 1.00 89.19 202 GLN A O 1
ATOM 1542 N N . PRO A 1 203 ? -39.687 24.376 28.018 1.00 88.38 203 PRO A N 1
ATOM 1543 C CA . PRO A 1 203 ? -38.486 24.738 28.781 1.00 88.38 203 PRO A CA 1
ATOM 1544 C C . PRO A 1 203 ? -37.194 24.026 28.346 1.00 88.38 203 PRO A C 1
ATOM 1546 O O . PRO A 1 203 ? -36.115 24.476 28.725 1.00 88.38 203 PRO A O 1
ATOM 1549 N N . ASP A 1 204 ? -37.299 22.933 27.584 1.00 87.50 204 ASP A N 1
ATOM 1550 C CA . ASP A 1 204 ? -36.176 22.197 26.995 1.00 87.50 204 ASP A CA 1
ATOM 1551 C C . ASP A 1 204 ? -36.424 21.996 25.495 1.00 87.50 204 ASP A C 1
ATOM 1553 O O . ASP A 1 204 ? -37.420 21.390 25.088 1.00 87.50 204 ASP A O 1
ATOM 1557 N N . LEU A 1 205 ? -35.509 22.486 24.658 1.00 87.75 205 LEU A N 1
ATOM 1558 C CA . LEU A 1 205 ? -35.588 22.339 23.202 1.00 87.75 205 LEU A CA 1
ATOM 1559 C C . LEU A 1 205 ? -35.592 20.878 22.719 1.00 87.75 205 LEU A C 1
ATOM 1561 O O . LEU A 1 205 ? -35.979 20.627 21.582 1.00 87.75 205 LEU A O 1
ATOM 1565 N N . ARG A 1 206 ? -35.164 19.905 23.532 1.00 85.50 206 ARG A N 1
ATOM 1566 C CA . ARG A 1 206 ? -35.179 18.476 23.162 1.00 85.50 206 ARG A CA 1
ATOM 1567 C C . ARG A 1 206 ? -36.577 17.863 23.188 1.00 85.50 206 ARG A C 1
ATOM 1569 O O . ARG A 1 206 ? -36.811 16.905 22.456 1.00 85.50 206 ARG A O 1
ATOM 1576 N N . ASP A 1 207 ? -37.470 18.428 23.994 1.00 85.88 207 ASP A N 1
ATOM 1577 C CA . ASP A 1 207 ? -38.853 17.969 24.157 1.00 85.88 207 ASP A CA 1
ATOM 1578 C C . ASP A 1 207 ? -39.846 18.812 23.336 1.00 85.88 207 ASP A C 1
ATOM 1580 O O . ASP A 1 207 ? -41.029 18.481 23.233 1.00 85.88 207 ASP A O 1
ATOM 1584 N N . ALA A 1 208 ? -39.367 19.909 22.746 1.00 88.12 208 ALA A N 1
ATOM 1585 C CA . ALA A 1 208 ? -40.151 20.803 21.908 1.00 88.12 208 ALA A CA 1
ATOM 1586 C C . ALA A 1 208 ? -40.490 20.154 20.553 1.00 88.12 208 ALA A C 1
ATOM 1588 O O . ALA A 1 208 ? -39.640 19.554 19.897 1.00 88.12 208 ALA A O 1
ATOM 1589 N N . ASN A 1 209 ? -41.738 20.312 20.103 1.00 83.12 209 ASN A N 1
ATOM 1590 C CA . ASN A 1 209 ? -42.170 19.867 18.769 1.00 83.12 209 ASN A CA 1
ATOM 1591 C C . ASN A 1 209 ? -42.030 20.978 17.719 1.00 83.12 209 ASN A C 1
ATOM 1593 O O . ASN A 1 209 ? -41.855 20.700 16.530 1.00 83.12 209 ASN A O 1
ATOM 1597 N N . GLU A 1 210 ? -42.077 22.234 18.163 1.00 89.81 210 GLU A N 1
ATOM 1598 C CA . GLU A 1 210 ? -41.904 23.417 17.330 1.00 89.81 210 GLU A CA 1
ATOM 1599 C C . GLU A 1 210 ? -40.988 24.432 18.021 1.00 89.81 210 GLU A C 1
ATOM 1601 O O . GLU A 1 210 ? -40.979 24.587 19.242 1.00 89.81 210 GLU A O 1
ATOM 1606 N N . ALA A 1 211 ? -40.226 25.167 17.219 1.00 94.06 211 ALA A N 1
ATOM 1607 C CA . ALA A 1 211 ? -39.391 26.263 17.682 1.00 94.06 211 ALA A CA 1
ATOM 1608 C C . ALA A 1 211 ? -39.434 27.430 16.686 1.00 94.06 211 ALA A C 1
ATOM 1610 O O . ALA A 1 211 ? -39.851 27.273 15.542 1.00 94.06 211 ALA A O 1
ATOM 1611 N N . ILE A 1 212 ? -38.980 28.611 17.093 1.00 94.81 212 ILE A N 1
ATOM 1612 C CA . ILE A 1 212 ? -38.783 29.766 16.216 1.00 94.81 212 ILE A CA 1
ATOM 1613 C C . ILE A 1 212 ? -37.291 30.054 16.108 1.00 94.81 212 ILE A C 1
ATOM 1615 O O . ILE A 1 212 ? -36.633 30.364 17.100 1.00 94.81 212 ILE A O 1
ATOM 1619 N N . LEU A 1 213 ? -36.759 29.977 14.891 1.00 95.31 213 LEU A N 1
ATOM 1620 C CA . LEU A 1 213 ? -35.426 30.459 14.563 1.00 95.31 213 LEU A CA 1
ATOM 1621 C C . LEU A 1 213 ? -35.493 31.966 14.306 1.00 95.31 213 LEU A C 1
ATOM 1623 O O . LEU A 1 213 ? -36.212 32.420 13.416 1.00 95.31 213 LEU A O 1
ATOM 1627 N N . ILE A 1 214 ? -34.711 32.728 15.056 1.00 95.75 214 ILE A N 1
ATOM 1628 C CA . ILE A 1 214 ? -34.646 34.185 15.004 1.00 95.75 214 ILE A CA 1
ATOM 1629 C C . ILE A 1 214 ? -33.271 34.562 14.456 1.00 95.75 214 ILE A C 1
ATOM 1631 O O . ILE A 1 214 ? -32.265 34.321 15.115 1.00 95.75 214 ILE A O 1
ATOM 1635 N N . ALA A 1 215 ? -33.210 35.151 13.262 1.00 96.62 215 ALA A N 1
ATOM 1636 C CA . ALA A 1 215 ? -31.967 35.620 12.652 1.00 96.62 215 ALA A CA 1
ATOM 1637 C C . ALA A 1 215 ? -31.964 37.153 12.563 1.00 96.62 215 ALA A C 1
ATOM 1639 O O . ALA A 1 215 ? -32.816 37.738 11.894 1.00 96.62 215 ALA A O 1
ATOM 1640 N N . ILE A 1 216 ? -31.006 37.800 13.225 1.00 97.19 216 ILE A N 1
ATOM 1641 C CA . ILE A 1 216 ? -30.927 39.252 13.416 1.00 97.19 216 ILE A CA 1
ATOM 1642 C C . ILE A 1 216 ? -29.622 39.780 12.825 1.00 97.19 216 ILE A C 1
ATOM 1644 O O . ILE A 1 216 ? -28.541 39.274 13.132 1.00 97.19 216 ILE A O 1
ATOM 1648 N N . ASN A 1 217 ? -29.713 40.837 12.017 1.00 97.12 217 ASN A N 1
ATOM 1649 C CA . ASN A 1 217 ? -28.549 41.588 11.564 1.00 97.12 217 ASN A CA 1
ATOM 1650 C C . ASN A 1 217 ? -28.187 42.712 12.570 1.00 97.12 217 ASN A C 1
ATOM 1652 O O . ASN A 1 217 ? -28.938 43.693 12.686 1.00 97.12 217 ASN A O 1
ATOM 1656 N N . PRO A 1 218 ? -27.048 42.613 13.288 1.00 94.31 218 PRO A N 1
ATOM 1657 C CA . PRO A 1 218 ? -26.569 43.661 14.193 1.00 94.31 218 PRO A CA 1
ATOM 1658 C C . PRO A 1 218 ? -26.069 44.918 13.457 1.00 94.31 218 PRO A C 1
ATOM 1660 O O . PRO A 1 218 ? -25.968 45.979 14.071 1.00 94.31 218 PRO A O 1
ATOM 1663 N N . GLU A 1 219 ? -25.811 44.853 12.151 1.00 94.00 219 GLU A N 1
ATOM 1664 C CA . GLU A 1 219 ? -25.315 45.983 11.362 1.00 94.00 219 GLU A CA 1
ATOM 1665 C C . GLU A 1 219 ? -26.465 46.789 10.751 1.00 94.00 219 GLU A C 1
ATOM 1667 O O . GLU A 1 219 ? -27.327 46.235 10.071 1.00 94.00 219 GLU A O 1
ATOM 1672 N N . LEU A 1 220 ? -26.475 48.111 10.947 1.00 93.00 220 LEU A N 1
ATOM 1673 C CA . LEU A 1 220 ? -27.506 49.011 10.395 1.00 93.00 220 LEU A CA 1
ATOM 1674 C C . LEU A 1 220 ? -27.154 49.572 9.005 1.00 93.00 220 LEU A C 1
ATOM 1676 O O . LEU A 1 220 ? -28.046 50.014 8.272 1.00 93.00 220 LEU A O 1
ATOM 1680 N N . GLY A 1 221 ? -25.874 49.510 8.622 1.00 92.00 221 GLY A N 1
ATOM 1681 C CA . GLY A 1 221 ? -25.363 50.001 7.337 1.00 92.00 221 GLY A CA 1
ATOM 1682 C C . GLY A 1 221 ? -25.068 48.918 6.294 1.00 92.00 221 GLY A C 1
ATOM 1683 O O . GLY A 1 221 ? -25.054 49.220 5.104 1.00 92.00 221 GLY A O 1
ATOM 1684 N N . ALA A 1 222 ? -24.870 47.658 6.702 1.00 93.88 222 ALA A N 1
ATOM 1685 C CA . ALA A 1 222 ? -24.412 46.590 5.812 1.00 93.88 222 ALA A CA 1
ATOM 1686 C C . ALA A 1 222 ? -25.294 45.328 5.875 1.00 93.88 222 ALA A C 1
ATOM 1688 O O . ALA A 1 222 ? -25.770 44.953 6.951 1.00 93.88 222 ALA A O 1
ATOM 1689 N N . PRO A 1 223 ? -25.537 44.653 4.735 1.00 96.44 223 PRO A N 1
ATOM 1690 C CA . PRO A 1 223 ? -26.194 43.356 4.734 1.00 96.44 223 PRO A CA 1
ATOM 1691 C C . PRO A 1 223 ? -25.265 42.270 5.291 1.00 96.44 223 PRO A C 1
ATOM 1693 O O . PRO A 1 223 ? -24.049 42.314 5.102 1.00 96.44 223 PRO A O 1
ATOM 1696 N N . VAL A 1 224 ? -25.848 41.250 5.919 1.00 96.69 224 VAL A N 1
ATOM 1697 C CA . VAL A 1 224 ? -25.116 40.107 6.474 1.00 96.69 224 VAL A CA 1
ATOM 1698 C C . VAL A 1 224 ? -25.581 38.812 5.827 1.00 96.69 224 VAL A C 1
ATOM 1700 O O . VAL A 1 224 ? -26.773 38.510 5.785 1.00 96.69 224 VAL A O 1
ATOM 1703 N N . ARG A 1 225 ? -24.627 38.005 5.359 1.00 95.56 225 ARG A N 1
ATOM 1704 C CA . ARG A 1 225 ? -24.899 36.645 4.890 1.00 95.56 225 ARG A CA 1
ATOM 1705 C C . ARG A 1 225 ? -24.978 35.684 6.074 1.00 95.56 225 ARG A C 1
ATOM 1707 O O . ARG A 1 225 ? -24.027 35.551 6.841 1.00 95.56 225 ARG A O 1
ATOM 1714 N N . VAL A 1 226 ? -26.099 34.984 6.171 1.00 94.88 226 VAL A N 1
ATOM 1715 C CA . VAL A 1 226 ? -26.379 33.942 7.154 1.00 94.88 226 VAL A CA 1
ATOM 1716 C C . VAL A 1 226 ? -26.211 32.584 6.479 1.00 94.88 226 VAL A C 1
ATOM 1718 O O . VAL A 1 226 ? -26.843 32.297 5.462 1.00 94.88 226 VAL A O 1
ATOM 1721 N N . ASP A 1 227 ? -25.330 31.759 7.037 1.00 93.75 227 ASP A N 1
ATOM 1722 C CA . ASP A 1 227 ? -25.052 30.405 6.559 1.00 93.75 227 ASP A CA 1
ATOM 1723 C C . ASP A 1 227 ? -25.538 29.378 7.597 1.00 93.75 227 ASP A C 1
ATOM 1725 O O . ASP A 1 227 ? -24.900 29.241 8.647 1.00 93.75 227 ASP A O 1
ATOM 1729 N N . PRO A 1 228 ? -26.647 28.661 7.326 1.00 92.25 228 PRO A N 1
ATOM 1730 C CA . PRO A 1 228 ? -27.177 27.620 8.204 1.00 92.25 228 PRO A CA 1
ATOM 1731 C C . PRO A 1 228 ? -26.160 26.550 8.600 1.00 92.25 228 PRO A C 1
ATOM 1733 O O . PRO A 1 228 ? -26.188 26.083 9.738 1.00 92.25 228 PRO A O 1
ATOM 1736 N N . GLY A 1 229 ? -25.192 26.225 7.733 1.00 88.50 229 GLY A N 1
ATOM 1737 C CA . GLY A 1 229 ? -24.140 25.255 8.049 1.00 88.50 229 GLY A CA 1
ATOM 1738 C C . GLY A 1 229 ? -23.276 25.644 9.256 1.00 88.50 229 GLY A C 1
ATOM 1739 O O . GLY A 1 229 ? -22.670 24.777 9.879 1.00 88.50 229 GLY A O 1
ATOM 1740 N N . ARG A 1 230 ? -23.247 26.932 9.633 1.00 88.75 230 ARG A N 1
ATOM 1741 C CA . ARG A 1 230 ? -22.464 27.432 10.775 1.00 88.75 230 ARG A CA 1
ATOM 1742 C C . ARG A 1 230 ? -23.164 27.308 12.124 1.00 88.75 230 ARG A C 1
ATOM 1744 O O . ARG A 1 230 ? -22.487 27.422 13.139 1.00 88.75 230 ARG A O 1
ATOM 1751 N N . PHE A 1 231 ? -24.484 27.125 12.144 1.00 88.69 231 PHE A N 1
ATOM 1752 C CA . PHE A 1 231 ? -25.264 27.173 13.385 1.00 88.69 231 PHE A CA 1
ATOM 1753 C C . PHE A 1 231 ? -26.235 26.001 13.563 1.00 88.69 231 PHE A C 1
ATOM 1755 O O . PHE A 1 231 ? -26.568 25.672 14.697 1.00 88.69 231 PHE A O 1
ATOM 1762 N N . LEU A 1 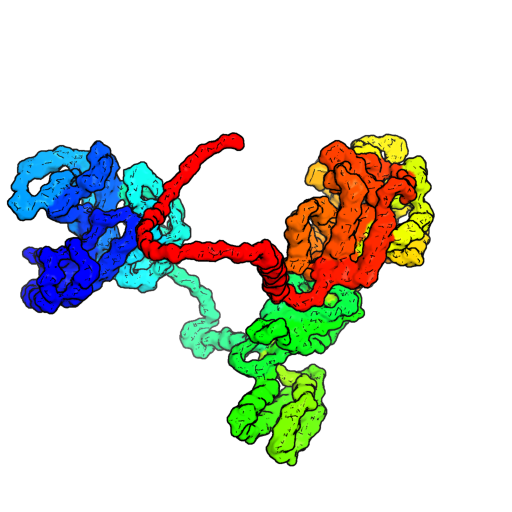232 ? -26.649 25.317 12.487 1.00 88.50 232 LEU A N 1
ATOM 1763 C CA . LEU A 1 232 ? -27.559 24.167 12.585 1.00 88.50 232 LEU A CA 1
ATOM 1764 C C . LEU A 1 232 ? -26.949 22.978 13.344 1.00 88.50 232 LEU A C 1
ATOM 1766 O O . LEU A 1 232 ? -27.686 22.210 13.949 1.00 88.50 232 LEU A O 1
ATOM 1770 N N . VAL A 1 233 ? -25.616 22.858 13.389 1.00 83.19 233 VAL A N 1
ATOM 1771 C CA . VAL A 1 233 ? -24.919 21.857 14.226 1.00 83.19 233 VAL A CA 1
ATOM 1772 C C . VAL A 1 233 ? -25.198 22.075 15.720 1.00 83.19 233 VAL A C 1
ATOM 1774 O O . VAL A 1 233 ? -25.183 21.126 16.496 1.00 83.19 233 VAL A O 1
ATOM 1777 N N . GLY A 1 234 ? -25.464 23.320 16.127 1.00 78.81 234 GLY A N 1
ATOM 1778 C CA . GLY A 1 234 ? -25.746 23.691 17.511 1.00 78.81 234 GLY A CA 1
ATOM 1779 C C . GLY A 1 234 ? -27.223 23.623 17.900 1.00 78.81 234 GLY A C 1
ATOM 1780 O O . GLY A 1 234 ? -27.547 24.039 19.007 1.00 78.81 234 GLY A O 1
ATOM 1781 N N . VAL A 1 235 ? -28.115 23.157 17.017 1.00 84.69 235 VAL A N 1
ATOM 1782 C CA . VAL A 1 235 ? -29.563 23.089 17.270 1.00 84.69 235 VAL A CA 1
ATOM 1783 C C . VAL A 1 235 ? -29.908 21.868 18.135 1.00 84.69 235 VAL A C 1
ATOM 1785 O O . VAL A 1 235 ? -29.797 20.736 17.659 1.00 84.69 235 VAL A O 1
ATOM 1788 N N . PRO A 1 236 ? -30.371 22.052 19.383 1.00 72.19 236 PRO A N 1
ATOM 1789 C CA . PRO A 1 236 ? -30.984 20.971 20.155 1.00 72.19 236 PRO A CA 1
ATOM 1790 C C . PRO A 1 236 ? -32.371 20.629 19.575 1.00 72.19 236 PRO A C 1
ATOM 1792 O O . PRO A 1 236 ? -33.099 21.540 19.205 1.00 72.19 236 PRO A O 1
ATOM 1795 N N . GLY A 1 237 ? -32.743 19.344 19.479 1.00 65.00 237 GLY A N 1
ATOM 1796 C CA . GLY A 1 237 ? -34.131 18.933 19.168 1.00 65.00 237 GLY A CA 1
ATOM 1797 C C . GLY A 1 237 ? -34.482 18.566 17.713 1.00 65.00 237 GLY A C 1
ATOM 1798 O O . GLY A 1 237 ? -35.645 18.584 17.347 1.00 65.00 237 GLY A O 1
ATOM 1799 N N . ASN A 1 238 ? -33.528 18.187 16.855 1.00 82.88 238 ASN A N 1
ATOM 1800 C CA . ASN A 1 238 ? -33.787 17.756 15.459 1.00 82.88 238 ASN A CA 1
ATOM 1801 C C . ASN A 1 238 ? -34.595 18.756 14.588 1.00 82.88 238 ASN A C 1
ATOM 1803 O O . ASN A 1 238 ? -35.289 18.359 13.645 1.00 82.88 238 ASN A O 1
ATOM 1807 N N . PHE A 1 239 ? -34.488 20.061 14.864 1.00 89.50 239 PHE A N 1
ATOM 1808 C CA . PHE A 1 239 ? -35.094 21.106 14.035 1.00 89.50 239 PHE A CA 1
ATOM 1809 C C . PHE A 1 239 ? -34.229 21.403 12.806 1.00 89.50 239 PHE A C 1
ATOM 1811 O O . PHE A 1 239 ? -33.322 22.235 12.834 1.00 89.50 239 PHE A O 1
ATOM 1818 N N . THR A 1 240 ? -34.501 20.708 11.705 1.00 87.88 240 THR A N 1
ATOM 1819 C CA . THR A 1 240 ? -33.762 20.865 10.433 1.00 87.88 240 THR A CA 1
ATOM 1820 C C . THR A 1 240 ? -34.640 21.359 9.282 1.00 87.88 240 THR A C 1
ATOM 1822 O O . THR A 1 240 ? -34.177 21.524 8.147 1.00 87.88 240 THR A O 1
ATOM 1825 N N . ARG A 1 241 ? -35.915 21.622 9.574 1.00 91.12 241 ARG A N 1
ATOM 1826 C CA . ARG A 1 241 ? -36.937 22.039 8.622 1.00 91.12 241 ARG A CA 1
ATOM 1827 C C . ARG A 1 241 ? -37.558 23.344 9.070 1.00 91.12 241 ARG A C 1
ATOM 1829 O O . ARG A 1 241 ? -37.973 23.467 10.218 1.00 91.12 241 ARG A O 1
ATOM 1836 N N . PHE A 1 242 ? -37.625 24.299 8.153 1.00 92.75 242 PHE A N 1
ATOM 1837 C CA . PHE A 1 242 ? -37.969 25.676 8.457 1.00 92.75 242 PHE A CA 1
ATOM 1838 C C . PHE A 1 242 ? -38.994 26.220 7.464 1.00 92.75 242 PHE A C 1
ATOM 1840 O O . PHE A 1 242 ? -38.952 25.907 6.274 1.00 92.75 242 PHE A O 1
ATOM 1847 N N . VAL A 1 243 ? -39.894 27.063 7.958 1.00 93.75 243 VAL A N 1
ATOM 1848 C CA . VAL A 1 243 ? -40.867 27.830 7.173 1.00 93.75 243 VAL A CA 1
ATOM 1849 C C . VAL A 1 243 ? -40.748 29.292 7.604 1.00 93.75 243 VAL A C 1
ATOM 1851 O O . VAL A 1 243 ? -40.846 29.544 8.805 1.00 93.75 243 VAL A O 1
ATOM 1854 N N . PRO A 1 244 ? -40.517 30.261 6.697 1.00 92.88 244 PRO A N 1
ATOM 1855 C CA . PRO A 1 244 ? -40.582 31.679 7.054 1.00 92.88 244 PRO A CA 1
ATOM 1856 C C . PRO A 1 244 ? -41.927 32.000 7.714 1.00 92.88 244 PRO A C 1
ATOM 1858 O O . PRO A 1 244 ? -42.965 31.541 7.244 1.00 92.88 244 PRO A O 1
ATOM 1861 N N . LEU A 1 245 ? -41.920 32.740 8.822 1.00 89.31 245 LEU A N 1
ATOM 1862 C CA . LEU A 1 245 ? -43.132 32.956 9.624 1.00 89.31 245 LEU A CA 1
ATOM 1863 C C . LEU A 1 245 ? -44.188 33.816 8.899 1.00 89.31 245 LEU A C 1
ATOM 1865 O O . LEU A 1 245 ? -45.365 33.763 9.232 1.00 89.31 245 LEU A O 1
ATOM 1869 N N . ASP A 1 246 ? -43.764 34.580 7.894 1.00 83.06 246 ASP A N 1
ATOM 1870 C CA . ASP A 1 246 ? -44.582 35.386 6.984 1.00 83.06 246 ASP A CA 1
ATOM 1871 C C . ASP A 1 246 ? -45.050 34.620 5.729 1.00 83.06 246 ASP A C 1
ATOM 1873 O O . ASP A 1 246 ? -45.747 35.182 4.882 1.00 83.06 246 ASP A O 1
ATOM 1877 N N . ALA A 1 247 ? -44.686 33.341 5.585 1.00 84.25 247 ALA A N 1
ATOM 1878 C CA . ALA A 1 247 ? -45.109 32.524 4.455 1.00 84.25 247 ALA A CA 1
ATOM 1879 C C . ALA A 1 247 ? -46.597 32.117 4.560 1.00 84.25 247 ALA A C 1
ATOM 1881 O O . ALA A 1 247 ? -47.128 31.971 5.663 1.00 84.25 247 ALA A O 1
ATOM 1882 N N . PRO A 1 248 ? -47.285 31.854 3.429 1.00 79.25 248 PRO A N 1
ATOM 1883 C CA . PRO A 1 248 ? -48.653 31.333 3.439 1.00 79.25 248 PRO A CA 1
ATOM 1884 C C . PRO A 1 248 ? -48.775 30.048 4.274 1.00 79.25 248 PRO A C 1
ATOM 1886 O O . PRO A 1 248 ? -47.883 29.199 4.232 1.00 79.25 248 PRO A O 1
ATOM 1889 N N . GLY A 1 249 ? -49.901 29.849 4.971 1.00 72.50 249 GLY A N 1
ATOM 1890 C CA . GLY A 1 249 ? -50.084 28.762 5.952 1.00 72.50 249 GLY A CA 1
ATOM 1891 C C . GLY A 1 249 ? -49.902 27.323 5.435 1.00 72.50 249 GLY A C 1
ATOM 1892 O O . GLY A 1 249 ? -49.701 26.412 6.232 1.00 72.50 249 GLY A O 1
ATOM 1893 N N . HIS A 1 250 ? -49.914 27.110 4.115 1.00 75.38 250 HIS A N 1
ATOM 1894 C CA . HIS A 1 250 ? -49.679 25.809 3.468 1.00 75.38 250 HIS A CA 1
ATOM 1895 C C . HIS A 1 250 ? -48.226 25.582 3.020 1.00 75.38 250 HIS A C 1
ATOM 1897 O O . HIS A 1 250 ? -47.935 24.599 2.339 1.00 75.38 250 HIS A O 1
ATOM 1903 N N . THR A 1 251 ? -47.308 26.487 3.360 1.00 86.38 251 THR A N 1
ATOM 1904 C CA . THR A 1 251 ? -45.905 26.376 2.950 1.00 86.38 251 THR A CA 1
ATOM 1905 C C . THR A 1 251 ? -45.247 25.185 3.641 1.00 86.38 251 THR A C 1
ATOM 1907 O O . THR A 1 251 ? -45.197 25.107 4.871 1.00 86.38 251 THR A O 1
ATOM 1910 N N . ALA A 1 252 ? -44.734 24.250 2.840 1.00 87.19 252 ALA A N 1
ATOM 1911 C CA . ALA A 1 252 ? -44.049 23.070 3.344 1.00 87.19 252 ALA A CA 1
ATOM 1912 C C . ALA A 1 252 ? -42.715 23.451 4.025 1.00 87.19 252 ALA A C 1
ATOM 1914 O O . ALA A 1 252 ? -41.987 24.299 3.503 1.00 87.19 252 ALA A O 1
ATOM 1915 N N . PRO A 1 253 ? -42.357 22.817 5.155 1.00 90.12 253 PRO A N 1
ATOM 1916 C CA . PRO A 1 253 ? -41.047 22.985 5.776 1.00 90.12 253 PRO A CA 1
ATOM 1917 C C . PRO A 1 253 ? -39.902 22.525 4.868 1.00 90.12 253 PRO A C 1
ATOM 1919 O O . PRO A 1 253 ? -39.906 21.401 4.369 1.00 90.12 253 PRO A O 1
ATOM 1922 N N . VAL A 1 254 ? -38.894 23.380 4.683 1.00 91.94 254 VAL A N 1
ATOM 1923 C CA . VAL A 1 254 ? -37.728 23.112 3.824 1.00 91.94 254 VAL A CA 1
ATOM 1924 C C . VAL A 1 254 ? -36.416 23.240 4.592 1.00 91.94 254 VAL A C 1
ATOM 1926 O O . VAL A 1 254 ? -36.355 23.839 5.665 1.00 91.94 254 VAL A O 1
ATOM 1929 N N . THR A 1 255 ? -35.334 22.684 4.047 1.00 91.00 255 THR A N 1
ATOM 1930 C CA . THR A 1 255 ? -33.981 22.980 4.540 1.00 91.00 255 THR A CA 1
ATOM 1931 C C . THR A 1 255 ? -33.653 24.449 4.278 1.00 91.00 255 THR A C 1
ATOM 1933 O O . THR A 1 255 ? -33.856 24.935 3.166 1.00 91.00 255 THR A O 1
ATOM 1936 N N . LEU A 1 256 ? -33.079 25.148 5.260 1.00 91.69 256 LEU A N 1
ATOM 1937 C CA . LEU A 1 256 ? -32.570 26.499 5.029 1.00 91.69 256 LEU A CA 1
ATOM 1938 C C . LEU A 1 256 ? -31.344 26.469 4.114 1.00 91.69 256 LEU A C 1
ATOM 1940 O O . LEU A 1 256 ? -30.335 25.835 4.422 1.00 91.69 256 LEU A O 1
ATOM 1944 N N . THR A 1 257 ? -31.408 27.218 3.019 1.00 92.31 257 THR A N 1
ATOM 1945 C CA . THR A 1 257 ? -30.243 27.580 2.205 1.00 92.31 257 THR A CA 1
ATOM 1946 C C . THR A 1 257 ? -29.608 28.868 2.738 1.00 92.31 257 THR A C 1
ATOM 1948 O O . THR A 1 257 ? -30.303 29.651 3.387 1.00 92.31 257 THR A O 1
ATOM 1951 N N . PRO A 1 258 ? -28.321 29.153 2.454 1.00 94.88 258 PRO A N 1
ATOM 1952 C CA . PRO A 1 258 ? -27.721 30.437 2.806 1.00 94.88 258 PRO A CA 1
ATOM 1953 C C . PRO A 1 258 ? -28.555 31.615 2.295 1.00 94.88 258 PRO A C 1
ATOM 1955 O O . PRO A 1 258 ? -28.972 31.627 1.136 1.00 94.88 258 PRO A O 1
ATOM 1958 N N . PHE A 1 259 ? -28.780 32.612 3.147 1.00 94.94 259 PHE A N 1
ATOM 1959 C CA . PHE A 1 259 ? -29.587 33.790 2.826 1.00 94.94 259 PHE A CA 1
ATOM 1960 C C . PHE A 1 259 ? -28.924 35.069 3.333 1.00 94.94 259 PHE A C 1
ATOM 1962 O O . PHE A 1 259 ? -28.054 35.036 4.200 1.00 94.94 259 PHE A O 1
ATOM 1969 N N . THR A 1 260 ? -29.334 36.214 2.792 1.00 96.69 260 THR A N 1
ATOM 1970 C CA . THR A 1 260 ? -28.805 37.524 3.188 1.00 96.69 260 THR A CA 1
ATOM 1971 C C . THR A 1 260 ? -29.862 38.301 3.961 1.00 96.69 260 THR A C 1
ATOM 1973 O O . THR A 1 260 ? -30.988 38.470 3.492 1.00 96.69 260 THR A O 1
ATOM 1976 N N . LEU A 1 261 ? -29.491 38.784 5.144 1.00 97.19 261 LEU A N 1
ATOM 1977 C CA . LEU A 1 261 ? -30.254 39.758 5.912 1.00 97.19 261 LEU A CA 1
ATOM 1978 C C . LEU A 1 261 ? -29.864 41.166 5.463 1.00 97.19 261 LEU A C 1
ATOM 1980 O O . LEU A 1 261 ? -28.682 41.505 5.432 1.00 97.19 261 LEU A O 1
ATOM 1984 N N . ALA A 1 262 ? -30.853 41.998 5.137 1.00 97.38 262 ALA A N 1
ATOM 1985 C CA . ALA A 1 262 ? -30.632 43.424 4.903 1.00 97.38 262 ALA A CA 1
ATOM 1986 C C . ALA A 1 262 ? -30.128 44.118 6.191 1.00 97.38 262 ALA A C 1
ATOM 1988 O O . ALA A 1 262 ? -30.267 43.545 7.278 1.00 97.38 262 ALA A O 1
ATOM 1989 N N . PRO A 1 263 ? -29.537 45.324 6.106 1.00 96.06 263 PRO A N 1
ATOM 1990 C CA . PRO A 1 263 ? -29.095 46.058 7.290 1.00 96.06 263 PRO A CA 1
ATOM 1991 C C . PRO A 1 263 ? -30.228 46.228 8.318 1.00 96.06 263 PRO A C 1
ATOM 1993 O O . PRO A 1 263 ? -31.322 46.672 7.971 1.00 96.06 263 PRO A O 1
ATOM 1996 N N . GLY A 1 264 ? -29.990 45.819 9.564 1.00 94.56 264 GLY A N 1
ATOM 1997 C CA . GLY A 1 264 ? -30.958 45.846 10.666 1.00 94.56 264 GLY A CA 1
ATOM 1998 C C . GLY A 1 264 ? -32.114 44.840 10.568 1.00 94.56 264 GLY A C 1
ATOM 1999 O O . GLY A 1 264 ? -32.992 44.841 11.426 1.00 94.56 264 GLY A O 1
ATOM 2000 N N . ALA A 1 265 ? -32.157 43.983 9.544 1.00 96.06 265 ALA A N 1
ATOM 2001 C CA . ALA A 1 265 ? -33.276 43.066 9.347 1.00 96.06 265 ALA A CA 1
ATOM 2002 C C . ALA A 1 265 ? -33.316 41.944 10.397 1.00 96.06 265 ALA A C 1
ATOM 2004 O O . ALA A 1 265 ? -32.284 41.388 10.779 1.00 96.06 265 ALA A O 1
ATOM 2005 N N . VAL A 1 266 ? -34.535 41.566 10.784 1.00 95.75 266 VAL A N 1
ATOM 2006 C CA . VAL A 1 266 ? -34.843 40.375 11.583 1.00 95.75 266 VAL A CA 1
ATOM 2007 C C . VAL A 1 266 ? -35.701 39.446 10.729 1.00 95.75 266 VAL A C 1
ATOM 2009 O O . VAL A 1 266 ? -36.680 39.895 10.136 1.00 95.75 266 VAL A O 1
ATOM 2012 N N . ARG A 1 267 ? -35.339 38.165 10.641 1.00 95.19 267 ARG A N 1
ATOM 2013 C CA . ARG A 1 267 ? -36.149 37.125 9.990 1.00 95.19 267 ARG A CA 1
ATOM 2014 C C . ARG A 1 267 ? -36.488 36.025 10.981 1.00 95.19 267 ARG A C 1
ATOM 2016 O O . ARG A 1 267 ? -35.617 35.579 11.726 1.00 95.19 267 ARG A O 1
ATOM 2023 N N . LEU A 1 268 ? -37.742 35.591 10.948 1.00 95.19 268 LEU A N 1
ATOM 2024 C CA . LEU A 1 268 ? -38.281 34.544 11.806 1.00 95.19 268 LEU A CA 1
ATOM 2025 C C . LEU A 1 268 ? -38.642 33.334 10.951 1.00 95.19 268 LEU A C 1
ATOM 2027 O O . LEU A 1 268 ? -39.280 33.481 9.909 1.00 95.19 268 LEU A O 1
ATOM 2031 N N . PHE A 1 269 ? -38.264 32.146 11.405 1.00 94.75 269 PHE A N 1
ATOM 2032 C CA . PHE A 1 269 ? -38.674 30.896 10.781 1.00 94.75 269 PHE A CA 1
ATOM 2033 C C . PHE A 1 269 ? -39.294 29.987 11.829 1.00 94.75 269 PHE A C 1
ATOM 2035 O O . PHE A 1 269 ? -38.679 29.740 12.863 1.00 94.75 269 PHE A O 1
ATOM 2042 N N . ARG A 1 270 ? -40.469 29.431 11.542 1.00 93.88 270 ARG A N 1
ATOM 2043 C CA . ARG A 1 270 ? -40.967 28.270 12.274 1.00 93.88 270 ARG A CA 1
ATOM 2044 C C . ARG A 1 270 ? -40.083 27.079 11.942 1.00 93.88 270 ARG A C 1
ATOM 2046 O O . ARG A 1 270 ? -39.940 26.734 10.773 1.00 93.88 270 ARG A O 1
ATOM 2053 N N . ALA A 1 271 ? -39.507 26.471 12.959 1.00 92.81 271 ALA A N 1
ATOM 2054 C CA . ALA A 1 271 ? -38.684 25.284 12.888 1.00 92.81 271 ALA A CA 1
ATOM 2055 C C . ALA A 1 271 ? -39.491 24.088 13.412 1.00 92.81 271 ALA A C 1
ATOM 2057 O O . ALA A 1 271 ? -40.091 24.174 14.482 1.00 92.81 271 ALA A O 1
ATOM 2058 N N . VAL A 1 272 ? -39.514 22.985 12.665 1.00 89.06 272 VAL A N 1
ATOM 2059 C CA . VAL A 1 272 ? -40.243 21.760 13.038 1.00 89.06 272 VAL A CA 1
ATOM 2060 C C . VAL A 1 272 ? -39.278 20.594 13.202 1.00 89.06 272 VAL A C 1
ATOM 2062 O O . VAL A 1 272 ? -38.266 20.513 12.493 1.00 89.06 272 VAL A O 1
ATOM 2065 N N . THR A 1 273 ? -39.577 19.706 14.147 1.00 87.06 273 THR A N 1
ATOM 2066 C CA . THR A 1 273 ? -38.786 18.492 14.355 1.00 87.06 273 THR A CA 1
ATOM 2067 C C . THR A 1 273 ? -38.981 17.522 13.192 1.00 87.06 273 THR A C 1
ATOM 2069 O O . THR A 1 273 ? -40.091 17.301 12.708 1.00 87.06 273 THR A O 1
ATOM 2072 N N . GLU A 1 274 ? -37.885 16.940 12.706 1.00 85.56 274 GLU A N 1
ATOM 2073 C CA . GLU A 1 274 ? -37.953 15.881 11.698 1.00 85.56 274 GLU A CA 1
ATOM 2074 C C . GLU A 1 274 ? -38.104 14.510 12.377 1.00 85.56 274 GLU A C 1
ATOM 2076 O O . GLU A 1 274 ? -37.690 14.303 13.524 1.00 85.56 274 GLU A O 1
ATOM 2081 N N . LYS A 1 275 ? -38.681 13.532 11.674 1.00 82.50 275 LYS A N 1
ATOM 2082 C CA . LYS A 1 275 ? -38.737 12.163 12.206 1.00 82.50 275 LYS A CA 1
ATOM 2083 C C . LYS A 1 275 ? -37.312 11.596 12.312 1.00 82.50 275 LYS A C 1
ATOM 2085 O O . LYS A 1 275 ? -36.564 11.674 11.336 1.00 82.50 275 LYS A O 1
ATOM 2090 N N . PRO A 1 276 ? -36.912 10.999 13.452 1.00 81.56 276 PRO A N 1
ATOM 2091 C CA . PRO A 1 276 ? -35.604 10.363 13.557 1.00 81.56 276 PRO A CA 1
ATOM 2092 C C . PRO A 1 276 ? -35.506 9.204 12.562 1.00 81.56 276 PRO A C 1
ATOM 2094 O O . PRO A 1 276 ? -36.488 8.492 12.328 1.00 81.56 276 PRO A O 1
ATOM 2097 N N . ILE A 1 277 ? -34.312 8.985 12.008 1.00 83.94 277 ILE A N 1
ATOM 2098 C CA . ILE A 1 277 ? -34.041 7.804 11.188 1.00 83.94 277 ILE A CA 1
ATOM 2099 C C . ILE A 1 277 ? -34.170 6.583 12.095 1.00 83.94 277 ILE A C 1
ATOM 2101 O O . ILE A 1 277 ? -33.351 6.354 12.982 1.00 83.94 277 ILE A O 1
ATOM 2105 N N . ARG A 1 278 ? -35.218 5.796 11.873 1.00 78.00 278 ARG A N 1
ATOM 2106 C CA . ARG A 1 278 ? -35.394 4.493 12.505 1.00 78.00 278 ARG A CA 1
ATOM 2107 C C . ARG A 1 278 ? -34.949 3.455 11.490 1.00 78.00 278 ARG A C 1
ATOM 2109 O O . ARG A 1 278 ? -35.645 3.230 10.502 1.00 78.00 278 ARG A O 1
ATOM 2116 N N . LEU A 1 279 ? -33.780 2.856 11.712 1.00 72.62 279 LEU A N 1
ATOM 2117 C CA . LEU A 1 279 ? -33.418 1.622 11.020 1.00 72.62 279 LEU A CA 1
ATOM 2118 C C . LEU A 1 279 ? -34.512 0.613 11.379 1.00 72.62 279 LEU A C 1
ATOM 2120 O O . LEU A 1 279 ? -34.812 0.456 12.563 1.00 72.62 279 LEU A O 1
ATOM 2124 N N . ALA A 1 280 ? -35.200 0.061 10.376 1.00 58.38 280 ALA A N 1
ATOM 2125 C CA . ALA A 1 280 ? -36.370 -0.778 10.604 1.00 58.38 280 ALA A CA 1
ATOM 2126 C C . ALA A 1 280 ? -36.042 -1.832 11.676 1.00 58.38 280 ALA A C 1
ATOM 2128 O O . ALA A 1 280 ? -35.021 -2.513 11.530 1.00 58.38 280 ALA A O 1
ATOM 2129 N N . PRO A 1 281 ? -36.851 -1.984 12.744 1.00 55.09 281 PRO A N 1
ATOM 2130 C CA . PRO A 1 281 ? -36.726 -3.181 13.555 1.00 55.09 281 PRO A CA 1
ATOM 2131 C C . PRO A 1 281 ? -36.868 -4.375 12.596 1.00 55.09 281 PRO A C 1
ATOM 2133 O O . PRO A 1 281 ? -37.678 -4.291 11.660 1.00 55.09 281 PRO A O 1
ATOM 2136 N N . PRO A 1 282 ? -36.066 -5.445 12.764 1.00 53.88 282 PRO A N 1
ATOM 2137 C CA . PRO A 1 282 ? -36.225 -6.664 11.979 1.00 53.88 282 PRO A CA 1
ATOM 2138 C C . PRO A 1 282 ? -37.709 -7.010 11.932 1.00 53.88 282 PRO A C 1
ATOM 2140 O O . PRO A 1 282 ? -38.392 -6.790 12.929 1.00 53.88 282 PRO A O 1
ATOM 2143 N N . ILE A 1 283 ? -38.198 -7.458 10.774 1.00 55.31 283 ILE A N 1
ATOM 2144 C CA . ILE A 1 283 ? -39.607 -7.734 10.452 1.00 55.31 283 ILE A CA 1
ATOM 2145 C C . ILE A 1 283 ? -40.209 -8.721 11.464 1.00 55.31 283 ILE A C 1
ATOM 2147 O O . ILE A 1 283 ? -40.385 -9.899 11.192 1.00 55.31 283 ILE A O 1
ATOM 2151 N N . ASP A 1 284 ? -40.539 -8.219 12.639 1.00 52.22 284 ASP A N 1
ATOM 2152 C CA . ASP A 1 284 ? -41.127 -8.935 13.740 1.00 52.22 284 ASP A CA 1
ATOM 2153 C C . ASP A 1 284 ? -42.126 -7.973 14.371 1.00 52.22 284 ASP A C 1
ATOM 2155 O O . ASP A 1 284 ? -41.810 -6.854 14.781 1.00 52.22 284 ASP A O 1
ATOM 2159 N N . LYS A 1 285 ? -43.394 -8.385 14.376 1.00 55.72 285 LYS A N 1
ATOM 2160 C CA . LYS A 1 285 ? -44.482 -7.612 14.978 1.00 55.72 285 LYS A CA 1
ATOM 2161 C C . LYS A 1 285 ? -44.082 -7.274 16.417 1.00 55.72 285 LYS A C 1
ATOM 2163 O O . LYS A 1 285 ? -43.825 -8.197 17.185 1.00 55.72 285 LYS A O 1
ATOM 2168 N N . ALA A 1 286 ? -44.122 -5.991 16.783 1.00 56.56 286 ALA A N 1
ATOM 2169 C CA . ALA A 1 286 ? -43.697 -5.450 18.083 1.00 56.56 286 ALA A CA 1
ATOM 2170 C C . ALA A 1 286 ? -44.315 -6.132 19.330 1.00 56.56 286 ALA A C 1
ATOM 2172 O O . ALA A 1 286 ? -43.846 -5.915 20.439 1.00 56.56 286 ALA A O 1
ATOM 2173 N N . ASN A 1 287 ? -45.329 -6.988 19.146 1.00 58.97 287 ASN A N 1
ATOM 2174 C CA . ASN A 1 287 ? -46.035 -7.726 20.197 1.00 58.97 287 ASN A CA 1
ATOM 2175 C C . ASN A 1 287 ? -45.874 -9.263 20.097 1.00 58.97 287 ASN A C 1
ATOM 2177 O O . ASN A 1 287 ? -46.640 -10.008 20.707 1.00 58.97 287 ASN A O 1
ATOM 2181 N N . SER A 1 288 ? -44.925 -9.772 19.302 1.00 63.91 288 SER A N 1
ATOM 2182 C CA . SER A 1 288 ? -44.624 -11.208 19.209 1.00 63.91 288 SER A CA 1
ATOM 2183 C C . SER A 1 288 ? -43.591 -11.618 20.255 1.00 63.91 288 SER A C 1
ATOM 2185 O O . SER A 1 288 ? -42.513 -11.034 20.320 1.00 63.91 288 SER A O 1
ATOM 2187 N N . LYS A 1 289 ? -43.850 -12.707 20.993 1.00 63.50 289 LYS A N 1
ATOM 2188 C CA . LYS A 1 289 ? -42.865 -13.326 21.904 1.00 63.50 289 LYS A CA 1
ATOM 2189 C C . LYS A 1 289 ? -41.573 -13.784 21.210 1.00 63.50 289 LYS A C 1
ATOM 2191 O O . LYS A 1 289 ? -40.623 -14.103 21.903 1.00 63.50 289 LYS A O 1
ATOM 2196 N N . ARG A 1 290 ? -41.550 -13.870 19.872 1.00 62.09 290 ARG A N 1
ATOM 2197 C CA . ARG A 1 290 ? -40.371 -14.256 19.072 1.00 62.09 290 ARG A CA 1
ATOM 2198 C C . ARG A 1 290 ? -39.660 -13.065 18.422 1.00 62.09 290 ARG A C 1
ATOM 2200 O O . ARG A 1 290 ? -38.696 -13.274 17.693 1.00 62.09 290 ARG A O 1
ATOM 2207 N N . SER A 1 291 ? -40.142 -11.843 18.660 1.00 63.44 291 SER A N 1
ATOM 2208 C CA . SER A 1 291 ? -39.567 -10.637 18.070 1.00 63.44 291 SER A CA 1
ATOM 2209 C C . SER A 1 291 ? -38.110 -10.468 18.483 1.00 63.44 291 SER A C 1
ATOM 2211 O O . SER A 1 291 ? -37.806 -10.465 19.672 1.00 63.44 291 SER A O 1
ATOM 2213 N N . GLY A 1 292 ? -37.209 -10.337 17.509 1.00 66.75 292 GLY A N 1
ATOM 2214 C CA . GLY A 1 292 ? -35.778 -10.167 17.762 1.00 66.75 292 GLY A CA 1
ATOM 2215 C C . GLY A 1 292 ? -35.042 -11.448 18.170 1.00 66.75 292 GLY A C 1
ATOM 2216 O O . GLY A 1 292 ? -33.844 -11.392 18.442 1.00 66.75 292 GLY A O 1
ATOM 2217 N N . HIS A 1 293 ? -35.697 -12.617 18.174 1.00 76.19 293 HIS A N 1
ATOM 2218 C CA . HIS A 1 293 ? -35.016 -13.885 18.466 1.00 76.19 293 HIS A CA 1
ATOM 2219 C C . HIS A 1 293 ? -33.875 -14.149 17.485 1.00 76.19 293 HIS A C 1
ATOM 2221 O O . HIS A 1 293 ? -32.785 -14.514 17.907 1.00 76.19 293 HIS A O 1
ATOM 2227 N N . LYS A 1 294 ? -34.096 -13.919 16.185 1.00 78.25 294 LYS A N 1
ATOM 2228 C CA . LYS A 1 294 ? -33.055 -14.110 15.168 1.00 78.25 294 LYS A CA 1
ATOM 2229 C C . LYS A 1 294 ? -31.840 -13.218 15.436 1.00 78.25 294 LYS A C 1
ATOM 2231 O O . LYS A 1 294 ? -30.728 -13.724 15.476 1.00 78.25 294 LYS A O 1
ATOM 2236 N N . THR A 1 295 ? -32.056 -11.929 15.698 1.00 79.00 295 THR A N 1
ATOM 2237 C CA . THR A 1 295 ? -30.966 -10.979 15.966 1.00 79.00 295 THR A CA 1
ATOM 2238 C C . THR A 1 295 ? -30.226 -11.272 17.267 1.00 79.00 295 THR A C 1
ATOM 2240 O O . THR A 1 295 ? -29.023 -11.057 17.347 1.00 79.00 295 THR A O 1
ATOM 2243 N N . VAL A 1 296 ? -30.919 -11.783 18.289 1.00 82.94 296 VAL A N 1
ATOM 2244 C CA . VAL A 1 296 ? -30.278 -12.196 19.546 1.00 82.94 296 VAL A CA 1
ATOM 2245 C C . VAL A 1 296 ? -29.459 -13.468 19.347 1.00 82.94 296 VAL A C 1
ATOM 2247 O O . VAL A 1 296 ? -28.339 -13.534 19.836 1.00 82.94 296 VAL A O 1
ATOM 2250 N N . ILE A 1 297 ? -29.966 -14.455 18.603 1.00 85.06 297 ILE A N 1
ATOM 2251 C CA . ILE A 1 297 ? -29.197 -15.661 18.269 1.00 85.06 297 ILE A CA 1
ATOM 2252 C C . ILE A 1 297 ? -27.961 -15.297 17.437 1.00 85.06 297 ILE A C 1
ATOM 2254 O O . ILE A 1 297 ? -26.871 -15.758 17.754 1.00 85.06 297 ILE A O 1
ATOM 2258 N N . GLU A 1 298 ? -28.096 -14.409 16.448 1.00 84.00 298 GLU A N 1
ATOM 2259 C CA . GLU A 1 298 ? -26.959 -13.878 15.684 1.00 84.00 298 GLU A CA 1
ATOM 2260 C C . GLU A 1 298 ? -25.934 -13.177 16.593 1.00 84.00 298 GLU A C 1
ATOM 2262 O O . GLU A 1 298 ? -24.736 -13.399 16.436 1.00 84.00 298 GLU A O 1
ATOM 2267 N N . ALA A 1 299 ? -26.380 -12.397 17.585 1.00 84.69 299 ALA A N 1
ATOM 2268 C CA . ALA A 1 299 ? -25.493 -11.758 18.559 1.00 84.69 299 ALA A CA 1
ATOM 2269 C C . ALA A 1 299 ? -24.822 -12.761 19.517 1.00 84.69 299 ALA A C 1
ATOM 2271 O O . ALA A 1 299 ? -23.665 -12.578 19.884 1.00 84.69 299 ALA A O 1
ATOM 2272 N N . ILE A 1 300 ? -25.518 -13.830 19.915 1.00 84.94 300 ILE A N 1
ATOM 2273 C CA . ILE A 1 300 ? -24.961 -14.901 20.757 1.00 84.94 300 ILE A CA 1
ATOM 2274 C C . ILE A 1 300 ? -23.883 -15.680 19.998 1.00 84.94 300 ILE A C 1
ATOM 2276 O O . ILE A 1 300 ? -22.861 -16.028 20.587 1.00 84.94 300 ILE A O 1
ATOM 2280 N N . SER A 1 301 ? -24.106 -15.935 18.708 1.00 83.50 301 SER A N 1
ATOM 2281 C CA . SER A 1 301 ? -23.168 -16.634 17.823 1.00 83.50 301 SER A CA 1
ATOM 2282 C C . SER A 1 301 ? -22.049 -15.742 17.276 1.00 83.50 301 SER A C 1
ATOM 2284 O O . SER A 1 301 ? -21.191 -16.239 16.546 1.00 83.50 301 SER A O 1
ATOM 2286 N N . ALA A 1 302 ? -22.047 -14.444 17.589 1.00 84.25 302 ALA A N 1
ATOM 2287 C CA . ALA A 1 302 ? -21.013 -13.529 17.132 1.00 84.25 302 ALA A CA 1
ATOM 2288 C C . ALA A 1 302 ? -19.640 -13.879 17.749 1.00 84.25 302 ALA A C 1
ATOM 2290 O O . ALA A 1 302 ? -19.583 -14.357 18.889 1.00 84.25 302 ALA A O 1
ATOM 2291 N N . PRO A 1 303 ? -18.530 -13.624 17.027 1.00 87.12 303 PRO A N 1
ATOM 2292 C CA . PRO A 1 303 ? -17.179 -13.830 17.549 1.00 87.12 303 PRO A CA 1
ATOM 2293 C C . PRO A 1 303 ? -16.984 -13.110 18.891 1.00 87.12 303 PRO A C 1
ATOM 2295 O O . PRO A 1 303 ? -17.285 -11.922 18.997 1.00 87.12 303 PRO A O 1
ATOM 2298 N N . ARG A 1 304 ? -16.492 -13.822 19.915 1.00 88.19 304 ARG A N 1
ATOM 2299 C CA . ARG A 1 304 ? -16.265 -13.243 21.256 1.00 88.19 304 ARG A CA 1
ATOM 2300 C C . ARG A 1 304 ? -14.903 -12.592 21.393 1.00 88.19 304 ARG A C 1
ATOM 2302 O O . ARG A 1 304 ? -14.793 -11.512 21.954 1.00 88.19 304 ARG A O 1
ATOM 2309 N N . VAL A 1 305 ? -13.869 -13.231 20.852 1.00 94.88 305 VAL A N 1
ATOM 2310 C CA . VAL A 1 305 ? -12.537 -12.630 20.808 1.00 94.88 305 VAL A CA 1
ATOM 2311 C C . VAL A 1 305 ? -12.468 -11.706 19.597 1.00 94.88 305 VAL A C 1
ATOM 2313 O O . VAL A 1 305 ? -12.680 -12.154 18.467 1.00 94.88 305 VAL A O 1
ATOM 2316 N N . ALA A 1 306 ? -12.202 -10.424 19.829 1.00 95.56 306 ALA A N 1
ATOM 2317 C CA . ALA A 1 306 ? -12.016 -9.437 18.778 1.00 95.56 306 ALA A CA 1
ATOM 2318 C C . ALA A 1 306 ? -10.643 -9.632 18.125 1.00 95.56 306 ALA A C 1
ATOM 2320 O O . ALA A 1 306 ? -9.633 -9.786 18.812 1.00 95.56 306 ALA A O 1
ATOM 2321 N N . ILE A 1 307 ? -10.619 -9.627 16.793 1.00 97.31 307 ILE A N 1
ATOM 2322 C CA . ILE A 1 307 ? -9.403 -9.663 15.980 1.00 97.31 307 ILE A CA 1
ATOM 2323 C C . ILE A 1 307 ? -9.480 -8.462 15.045 1.00 97.31 307 ILE A C 1
ATOM 2325 O O . ILE A 1 307 ? -10.389 -8.364 14.225 1.00 97.31 307 ILE A O 1
ATOM 2329 N N . GLU A 1 308 ? -8.544 -7.532 15.192 1.00 96.12 308 GLU A N 1
ATOM 2330 C CA . GLU A 1 308 ? -8.549 -6.262 14.475 1.00 96.12 308 GLU A CA 1
ATOM 2331 C C . GLU A 1 308 ? -7.158 -5.926 13.927 1.00 96.12 308 GLU A C 1
ATOM 2333 O O . GLU A 1 308 ? -6.132 -6.413 14.408 1.00 96.12 308 GLU A O 1
ATOM 2338 N N . ASN A 1 309 ? -7.105 -5.038 12.929 1.00 94.94 309 ASN A N 1
ATOM 2339 C CA . ASN A 1 309 ? -5.865 -4.445 12.412 1.00 94.94 309 ASN A CA 1
ATOM 2340 C C . ASN A 1 309 ? -4.771 -5.471 12.049 1.00 94.94 309 ASN A C 1
ATOM 2342 O O . ASN A 1 309 ? -3.589 -5.264 12.342 1.00 94.94 309 ASN A O 1
ATOM 2346 N N . VAL A 1 310 ? -5.157 -6.581 11.412 1.00 97.62 310 VAL A N 1
ATOM 2347 C CA . VAL A 1 310 ? -4.215 -7.614 10.965 1.00 97.62 310 VAL A CA 1
ATOM 2348 C C . VAL A 1 310 ? -3.256 -7.038 9.913 1.00 97.62 310 VAL A C 1
ATOM 2350 O O . VAL A 1 310 ? -3.669 -6.395 8.946 1.00 97.62 310 VAL A O 1
ATOM 2353 N N . THR A 1 311 ? -1.956 -7.275 10.092 1.00 96.19 311 THR A N 1
ATOM 2354 C CA . THR A 1 311 ? -0.880 -6.840 9.189 1.00 96.19 311 THR A CA 1
ATOM 2355 C C . THR A 1 311 ? 0.110 -7.980 8.919 1.00 96.19 311 THR A C 1
ATOM 2357 O O . THR A 1 311 ? 0.305 -8.820 9.799 1.00 96.19 311 THR A O 1
ATOM 2360 N N . PRO A 1 312 ? 0.764 -8.017 7.739 1.00 95.81 312 PRO A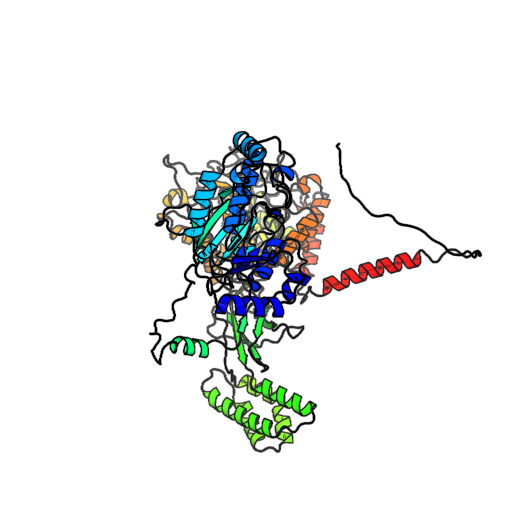 N 1
ATOM 2361 C CA . PRO A 1 312 ? 0.657 -7.052 6.642 1.00 95.81 312 PRO A CA 1
ATOM 2362 C C . PRO A 1 312 ? -0.680 -7.149 5.893 1.00 95.81 312 PRO A C 1
ATOM 2364 O O . PRO A 1 312 ? -1.200 -8.234 5.662 1.00 95.81 312 PRO A O 1
ATOM 2367 N N . SER A 1 313 ? -1.230 -6.000 5.502 1.00 95.62 313 SER A N 1
ATOM 2368 C CA . SER A 1 313 ? -2.503 -5.906 4.783 1.00 95.62 313 SER A CA 1
ATOM 2369 C C . SER A 1 313 ? -2.420 -4.800 3.742 1.00 95.62 313 SER A C 1
ATOM 2371 O O . SER A 1 313 ? -2.049 -3.671 4.056 1.00 95.62 313 SER A O 1
ATOM 2373 N N . VAL A 1 314 ? -2.765 -5.120 2.494 1.00 97.00 314 VAL A N 1
ATOM 2374 C CA . VAL A 1 314 ? -2.794 -4.154 1.393 1.00 97.00 314 VAL A CA 1
ATOM 2375 C C . VAL A 1 314 ? -4.229 -4.021 0.895 1.00 97.00 314 VAL A C 1
ATOM 2377 O O . VAL A 1 314 ? -4.784 -4.957 0.319 1.00 97.00 314 VAL A O 1
ATOM 2380 N N . ASP A 1 315 ? -4.827 -2.848 1.125 1.00 95.81 315 ASP A N 1
ATOM 2381 C CA . ASP A 1 315 ? -6.246 -2.562 0.863 1.00 95.81 315 ASP A CA 1
ATOM 2382 C C . ASP A 1 315 ? -7.178 -3.632 1.470 1.00 95.81 315 ASP A C 1
ATOM 2384 O O . ASP A 1 315 ? -8.015 -4.204 0.771 1.00 95.81 315 ASP A O 1
ATOM 2388 N N . ASN A 1 316 ? -7.010 -3.921 2.769 1.00 92.88 316 ASN A N 1
ATOM 2389 C CA . ASN A 1 316 ? -7.799 -4.907 3.524 1.00 92.88 316 ASN A CA 1
ATOM 2390 C C . ASN A 1 316 ? -7.765 -6.316 2.903 1.00 92.88 316 ASN A C 1
ATOM 2392 O O . ASN A 1 316 ? -8.799 -6.916 2.632 1.00 92.88 316 ASN A O 1
ATOM 2396 N N . GLY A 1 317 ? -6.560 -6.821 2.617 1.00 94.69 317 GLY A N 1
ATOM 2397 C CA . GLY A 1 317 ? -6.353 -8.162 2.047 1.00 94.69 317 GLY A CA 1
ATOM 2398 C C . GLY A 1 317 ? -6.687 -8.301 0.554 1.00 94.69 317 GLY A C 1
ATOM 2399 O O . GLY A 1 317 ? -6.522 -9.380 -0.021 1.00 94.69 317 GLY A O 1
ATOM 2400 N N . ARG A 1 318 ? -7.113 -7.221 -0.118 1.00 95.62 318 ARG A N 1
ATOM 2401 C CA . ARG A 1 318 ? -7.407 -7.259 -1.557 1.00 95.62 318 ARG A CA 1
ATOM 2402 C C . ARG A 1 318 ? -6.169 -7.613 -2.385 1.00 95.62 318 ARG A C 1
ATOM 2404 O O . ARG A 1 318 ? -6.281 -8.432 -3.299 1.00 95.62 318 ARG A O 1
ATOM 2411 N N . PHE A 1 319 ? -5.015 -7.023 -2.064 1.00 97.88 319 PHE A N 1
ATOM 2412 C CA . PHE A 1 319 ? -3.743 -7.261 -2.757 1.00 97.88 319 PHE A CA 1
ATOM 2413 C C . PHE A 1 319 ? -2.743 -8.000 -1.877 1.00 97.88 319 PHE A C 1
ATOM 2415 O O . PHE A 1 319 ? -2.823 -7.959 -0.649 1.00 97.88 319 PHE A O 1
ATOM 2422 N N . ALA A 1 320 ? -1.787 -8.664 -2.523 1.00 97.69 320 ALA A N 1
ATOM 2423 C CA . ALA A 1 320 ? -0.709 -9.338 -1.824 1.00 97.69 320 ALA A CA 1
ATOM 2424 C C . ALA A 1 320 ? 0.313 -8.331 -1.284 1.00 97.69 320 ALA A C 1
ATOM 2426 O O . ALA A 1 320 ? 0.750 -7.421 -1.995 1.00 97.69 320 ALA A O 1
ATOM 2427 N N . ALA A 1 321 ? 0.720 -8.522 -0.031 1.00 97.81 321 ALA A N 1
ATOM 2428 C CA . ALA A 1 321 ? 1.952 -7.938 0.472 1.00 97.81 321 ALA A CA 1
ATOM 2429 C C . ALA A 1 321 ? 3.156 -8.654 -0.159 1.00 97.81 321 ALA A C 1
ATOM 2431 O O . ALA A 1 321 ? 3.065 -9.797 -0.592 1.00 97.81 321 ALA A O 1
ATOM 2432 N N . LYS A 1 322 ? 4.304 -7.993 -0.204 1.00 97.62 322 LYS A N 1
ATOM 2433 C CA . LYS A 1 322 ? 5.507 -8.472 -0.878 1.00 97.62 322 LYS A CA 1
ATOM 2434 C C . LYS A 1 322 ? 6.604 -8.759 0.121 1.00 97.62 322 LYS A C 1
ATOM 2436 O O . LYS A 1 322 ? 6.944 -7.906 0.943 1.00 97.62 322 LYS A O 1
ATOM 2441 N N . ARG A 1 323 ? 7.185 -9.947 0.021 1.00 95.75 323 ARG A N 1
ATOM 2442 C CA . ARG A 1 323 ? 8.313 -10.413 0.837 1.00 95.75 323 ARG A CA 1
ATOM 2443 C C . ARG A 1 323 ? 9.310 -11.154 -0.042 1.00 95.75 323 ARG A C 1
ATOM 2445 O O . ARG A 1 323 ? 9.085 -11.278 -1.247 1.00 95.75 323 ARG A O 1
ATOM 2452 N N . SER A 1 324 ? 10.418 -11.587 0.536 1.00 93.81 324 SER A N 1
ATOM 2453 C CA . SER A 1 324 ? 11.374 -12.451 -0.162 1.00 93.81 324 SER A CA 1
ATOM 2454 C C . SER A 1 324 ? 11.311 -13.866 0.401 1.00 93.81 324 SER A C 1
ATOM 2456 O O . SER A 1 324 ? 11.061 -14.053 1.592 1.00 93.81 324 SER A O 1
ATOM 2458 N N . VAL A 1 325 ? 11.547 -14.863 -0.445 1.00 94.75 325 VAL A N 1
ATOM 2459 C CA . VAL A 1 325 ? 11.734 -16.248 -0.000 1.00 94.75 325 VAL A CA 1
ATOM 2460 C C . VAL A 1 325 ? 12.899 -16.332 0.996 1.00 94.75 325 VAL A C 1
ATOM 2462 O O . VAL A 1 325 ? 13.887 -15.605 0.882 1.00 94.75 325 VAL A O 1
ATOM 2465 N N . GLY A 1 326 ? 12.762 -17.183 2.008 1.00 90.94 326 GLY A N 1
ATOM 2466 C CA . GLY A 1 326 ? 13.682 -17.304 3.140 1.00 90.94 326 GLY A CA 1
ATOM 2467 C C . GLY A 1 326 ? 13.437 -16.293 4.267 1.00 90.94 326 GLY A C 1
ATOM 2468 O O . GLY A 1 326 ? 13.998 -16.446 5.354 1.00 90.94 326 GLY A O 1
ATOM 2469 N N . GLU A 1 327 ? 12.589 -15.278 4.064 1.00 91.38 327 GLU A N 1
ATOM 2470 C CA . GLU A 1 327 ? 12.194 -14.369 5.140 1.00 91.38 327 GLU A CA 1
ATOM 2471 C C . GLU A 1 327 ? 11.230 -15.043 6.126 1.00 91.38 327 GLU A C 1
ATOM 2473 O O . GLU A 1 327 ? 10.428 -15.915 5.784 1.00 91.38 327 GLU A O 1
ATOM 2478 N N . ARG A 1 328 ? 11.268 -14.572 7.375 1.00 93.94 328 ARG A N 1
ATOM 2479 C CA . ARG A 1 328 ? 10.229 -14.849 8.367 1.00 93.94 328 ARG A CA 1
ATOM 2480 C C . ARG A 1 328 ? 9.274 -13.665 8.417 1.00 93.94 328 ARG A C 1
ATOM 2482 O O . ARG A 1 328 ? 9.600 -12.640 9.015 1.00 93.94 328 ARG A O 1
ATOM 2489 N N . ALA A 1 329 ? 8.115 -13.798 7.780 1.00 94.81 329 ALA A N 1
ATOM 2490 C CA . ALA A 1 329 ? 7.126 -12.733 7.721 1.00 94.81 329 ALA A CA 1
ATOM 2491 C C . ALA A 1 329 ? 6.468 -12.540 9.090 1.00 94.81 329 ALA A C 1
ATOM 2493 O O . ALA A 1 329 ? 5.828 -13.446 9.622 1.00 94.81 329 ALA A O 1
ATOM 2494 N N . GLU A 1 330 ? 6.639 -11.351 9.664 1.00 95.88 330 GLU A N 1
ATOM 2495 C CA . GLU A 1 330 ? 5.974 -10.968 10.905 1.00 95.88 330 GLU A CA 1
ATOM 2496 C C . GLU A 1 330 ? 4.517 -10.594 10.632 1.00 95.88 330 GLU A C 1
ATOM 2498 O O . GLU A 1 330 ? 4.234 -9.678 9.857 1.00 95.88 330 GLU A O 1
ATOM 2503 N N . ILE A 1 331 ? 3.614 -11.312 11.289 1.00 97.75 331 ILE A N 1
ATOM 2504 C CA . ILE A 1 331 ? 2.175 -11.084 11.285 1.00 97.75 331 ILE A CA 1
ATOM 2505 C C . ILE A 1 331 ? 1.811 -10.433 12.610 1.00 97.75 331 ILE A C 1
ATOM 2507 O O . ILE A 1 331 ? 2.258 -10.901 13.659 1.00 97.75 331 ILE A O 1
ATOM 2511 N N . ARG A 1 332 ? 1.014 -9.364 12.580 1.00 97.12 332 ARG A N 1
ATOM 2512 C CA . ARG A 1 332 ? 0.553 -8.668 13.789 1.00 97.12 332 ARG A CA 1
ATOM 2513 C C . ARG A 1 332 ? -0.948 -8.454 13.745 1.00 97.12 332 ARG A C 1
ATOM 2515 O O . ARG A 1 332 ? -1.470 -8.184 12.672 1.00 97.12 332 ARG A O 1
ATOM 2522 N N . ALA A 1 333 ? -1.611 -8.513 14.891 1.00 97.88 333 ALA A N 1
ATOM 2523 C CA . ALA A 1 333 ? -3.030 -8.189 15.030 1.00 97.88 333 ALA A CA 1
ATOM 2524 C C . ALA A 1 333 ? -3.298 -7.596 16.417 1.00 97.88 333 ALA A C 1
ATOM 2526 O O . ALA A 1 333 ? -2.578 -7.915 17.363 1.00 97.88 333 ALA A O 1
ATOM 2527 N N . ALA A 1 334 ? -4.314 -6.747 16.537 1.00 97.50 334 ALA A N 1
ATOM 2528 C CA . ALA A 1 334 ? -4.890 -6.387 17.826 1.00 97.50 334 ALA A CA 1
ATOM 2529 C C . ALA A 1 334 ? -5.894 -7.478 18.221 1.00 97.50 334 ALA A C 1
ATOM 2531 O O . ALA A 1 334 ? -6.811 -7.765 17.452 1.00 97.50 334 ALA A O 1
ATOM 2532 N N . ILE A 1 335 ? -5.686 -8.127 19.367 1.00 97.44 335 ILE A N 1
ATOM 2533 C CA . ILE A 1 335 ? -6.498 -9.260 19.822 1.00 97.44 335 ILE A CA 1
ATOM 2534 C C . ILE A 1 335 ? -6.824 -9.087 21.302 1.00 97.44 335 ILE A C 1
ATOM 2536 O O . ILE A 1 335 ? -5.918 -9.056 22.138 1.00 97.44 335 ILE A O 1
ATOM 2540 N N . PHE A 1 336 ? -8.116 -8.991 21.608 1.00 95.25 336 PHE A N 1
ATOM 2541 C CA . PHE A 1 336 ? -8.648 -8.761 22.953 1.00 95.25 336 PHE A CA 1
ATOM 2542 C C . PHE A 1 336 ? -10.077 -9.312 23.079 1.00 95.25 336 PHE A C 1
ATOM 2544 O O . PHE A 1 336 ? -10.729 -9.619 22.083 1.00 95.25 336 PHE A O 1
ATOM 2551 N N . ALA A 1 337 ? -10.567 -9.454 24.307 1.00 94.12 337 ALA A N 1
ATOM 2552 C CA . ALA A 1 337 ? -11.929 -9.887 24.619 1.00 94.12 337 ALA A CA 1
ATOM 2553 C C . ALA A 1 337 ? -12.436 -9.152 25.872 1.00 94.12 337 ALA A C 1
ATOM 2555 O O . ALA A 1 337 ? -11.668 -8.458 26.543 1.00 94.12 337 ALA A O 1
ATOM 2556 N N . GLU A 1 338 ? -13.722 -9.283 26.194 1.00 90.31 338 GLU A N 1
ATOM 2557 C CA . GLU A 1 338 ? -14.265 -8.819 27.468 1.00 90.31 338 GLU A CA 1
ATOM 2558 C C . GLU A 1 338 ? -13.688 -9.596 28.668 1.00 90.31 338 GLU A C 1
ATOM 2560 O O . GLU A 1 338 ? -13.253 -10.739 28.550 1.00 90.31 338 GLU A O 1
ATOM 2565 N N . GLY A 1 339 ? -13.732 -8.996 29.862 1.00 89.94 339 GLY A N 1
ATOM 2566 C CA . GLY A 1 339 ? -13.312 -9.660 31.100 1.00 89.94 339 GLY A CA 1
ATOM 2567 C C . GLY A 1 339 ? -11.800 -9.638 31.345 1.00 89.94 339 GLY A C 1
ATOM 2568 O O . GLY A 1 339 ? -11.103 -8.692 30.974 1.00 89.94 339 GLY A O 1
ATOM 2569 N N . HIS A 1 340 ? -11.310 -10.637 32.084 1.00 88.94 340 HIS A N 1
ATOM 2570 C CA . HIS A 1 340 ? -9.915 -10.724 32.549 1.00 88.94 340 HIS A CA 1
ATOM 2571 C C . HIS A 1 340 ? -9.258 -12.078 32.253 1.00 88.94 340 HIS A C 1
ATOM 2573 O O . HIS A 1 340 ? -8.114 -12.303 32.659 1.00 88.94 340 HIS A O 1
ATOM 2579 N N . ASP A 1 341 ? -9.980 -12.962 31.565 1.00 90.94 341 ASP A N 1
ATOM 2580 C CA . ASP A 1 341 ? -9.501 -14.288 31.201 1.00 90.94 341 ASP A CA 1
ATOM 2581 C C . ASP A 1 341 ? -8.348 -14.186 30.195 1.00 90.94 341 ASP A C 1
ATOM 2583 O O . ASP A 1 341 ? -8.196 -13.208 29.454 1.00 90.94 341 ASP A O 1
ATOM 2587 N N . LYS A 1 342 ? -7.498 -15.210 30.173 1.00 93.81 342 LYS A N 1
ATOM 2588 C CA . LYS A 1 342 ? -6.435 -15.331 29.181 1.00 93.81 342 LYS A CA 1
ATOM 2589 C C . LYS A 1 342 ? -7.014 -15.671 27.819 1.00 93.81 342 LYS A C 1
ATOM 2591 O O . LYS A 1 342 ? -7.979 -16.417 27.688 1.00 93.81 342 LYS A O 1
ATOM 2596 N N . ILE A 1 343 ? -6.352 -15.146 26.799 1.00 94.94 343 ILE A N 1
ATOM 2597 C CA . ILE A 1 343 ? -6.618 -15.445 25.398 1.00 94.94 343 ILE A CA 1
ATOM 2598 C C . ILE A 1 343 ? -5.368 -16.059 24.779 1.00 94.94 343 ILE A C 1
ATOM 2600 O O . ILE A 1 343 ? -4.244 -15.754 25.188 1.00 94.94 343 ILE A O 1
ATOM 2604 N N . ALA A 1 344 ? -5.578 -16.894 23.774 1.00 95.38 344 ALA A N 1
ATOM 2605 C CA . ALA A 1 344 ? -4.538 -17.424 22.914 1.00 95.38 344 ALA A CA 1
ATOM 2606 C C . ALA A 1 344 ? -4.893 -17.126 21.457 1.00 95.38 344 ALA A C 1
ATOM 2608 O O . ALA A 1 344 ? -6.062 -16.968 21.098 1.00 95.38 344 ALA A O 1
ATOM 2609 N N . ALA A 1 345 ? -3.872 -17.021 20.616 1.00 97.12 345 ALA A N 1
ATOM 2610 C CA . ALA A 1 345 ? -4.042 -16.724 19.206 1.00 97.12 345 ALA A CA 1
ATOM 2611 C C . ALA A 1 345 ? -3.007 -17.459 18.363 1.00 97.12 345 ALA A C 1
ATOM 2613 O O . ALA A 1 345 ? -1.916 -17.792 18.831 1.00 97.12 345 ALA A O 1
ATOM 2614 N N . ALA A 1 346 ? -3.346 -17.686 17.101 1.00 97.75 346 ALA A N 1
ATOM 2615 C CA . ALA A 1 346 ? -2.457 -18.278 16.120 1.00 97.75 346 ALA A CA 1
ATOM 2616 C C . ALA A 1 346 ? -2.699 -17.684 14.730 1.00 97.75 346 ALA A C 1
ATOM 2618 O O . ALA A 1 346 ? -3.794 -17.231 14.394 1.00 97.75 346 ALA A O 1
ATOM 2619 N N . VAL A 1 347 ? -1.661 -17.723 13.904 1.00 98.50 347 VAL A N 1
ATOM 2620 C CA . VAL A 1 347 ? -1.762 -17.489 12.468 1.00 98.50 347 VAL A CA 1
ATOM 2621 C C . VAL A 1 347 ? -1.942 -18.833 11.787 1.00 98.50 347 VAL A C 1
ATOM 2623 O O . VAL A 1 347 ? -1.090 -19.712 11.920 1.00 98.50 347 VAL A O 1
ATOM 2626 N N . LEU A 1 348 ? -3.019 -18.969 11.023 1.00 98.00 348 LEU A N 1
ATOM 2627 C CA . LEU A 1 348 ? -3.143 -20.028 10.033 1.00 98.00 348 LEU A CA 1
ATOM 2628 C C . LEU A 1 348 ? -2.511 -19.533 8.739 1.00 98.00 348 LEU A C 1
ATOM 2630 O O . LEU A 1 348 ? -2.866 -18.451 8.275 1.00 98.00 348 LEU A O 1
ATOM 2634 N N . TRP A 1 349 ? -1.589 -20.292 8.159 1.00 98.25 349 TRP A N 1
ATOM 2635 C CA . TRP A 1 349 ? -0.928 -19.934 6.904 1.00 98.25 349 TRP A CA 1
ATOM 2636 C C . TRP A 1 349 ? -0.698 -21.151 6.004 1.00 98.25 349 TRP A C 1
ATOM 2638 O O . TRP A 1 349 ? -0.697 -22.280 6.483 1.00 98.25 349 TRP A O 1
ATOM 2648 N N . ARG A 1 350 ? -0.532 -20.931 4.699 1.00 97.56 350 ARG A N 1
ATOM 2649 C CA . ARG A 1 350 ? -0.244 -21.981 3.706 1.00 97.56 350 ARG A CA 1
ATOM 2650 C C . ARG A 1 350 ? 0.337 -21.400 2.423 1.00 97.56 350 ARG A C 1
ATOM 2652 O O . ARG A 1 350 ? 0.153 -20.208 2.156 1.00 97.56 350 ARG A O 1
ATOM 2659 N N . ALA A 1 351 ? 0.988 -22.225 1.609 1.00 97.25 351 ALA A N 1
ATOM 2660 C CA . ALA A 1 351 ? 1.188 -21.878 0.203 1.00 97.25 351 ALA A CA 1
ATOM 2661 C C . ALA A 1 351 ? -0.155 -21.953 -0.550 1.00 97.25 351 ALA A C 1
ATOM 2663 O O . ALA A 1 351 ? -1.037 -22.725 -0.181 1.00 97.25 351 ALA A O 1
ATOM 2664 N N . ALA A 1 352 ? -0.347 -21.145 -1.593 1.00 95.56 352 ALA A N 1
ATOM 2665 C CA . ALA A 1 352 ? -1.637 -21.067 -2.289 1.00 95.56 352 ALA A CA 1
ATOM 2666 C C . ALA A 1 352 ? -2.041 -22.365 -3.020 1.00 95.56 352 ALA A C 1
ATOM 2668 O O . ALA A 1 352 ? -3.212 -22.535 -3.349 1.00 95.56 352 ALA A O 1
ATOM 2669 N N . ASP A 1 353 ? -1.087 -23.263 -3.280 1.00 95.12 353 ASP A N 1
ATOM 2670 C CA . ASP A 1 353 ? -1.320 -24.590 -3.855 1.00 95.12 353 ASP A CA 1
ATOM 2671 C C . ASP A 1 353 ? -1.531 -25.689 -2.795 1.00 95.12 353 ASP A C 1
ATOM 2673 O O . ASP A 1 353 ? -1.834 -26.830 -3.139 1.00 95.12 353 ASP A O 1
ATOM 2677 N N . GLU A 1 354 ? -1.415 -25.356 -1.508 1.00 96.38 354 GLU A N 1
ATOM 2678 C CA . GLU A 1 354 ? -1.685 -26.266 -0.399 1.00 96.38 354 GLU A CA 1
ATOM 2679 C C . GLU A 1 354 ? -3.156 -26.186 0.024 1.00 96.38 354 GLU A C 1
ATOM 2681 O O . GLU A 1 354 ? -3.767 -25.120 0.126 1.00 96.38 354 GLU A O 1
ATOM 2686 N N . THR A 1 355 ? -3.747 -27.340 0.324 1.00 93.62 355 THR A N 1
ATOM 2687 C CA . THR A 1 355 ? -5.098 -27.405 0.893 1.00 93.62 355 THR A CA 1
ATOM 2688 C C . THR A 1 355 ? -5.066 -27.245 2.412 1.00 93.62 355 THR A C 1
ATOM 2690 O O . THR A 1 355 ? -5.881 -26.501 2.963 1.00 93.62 355 THR A O 1
ATOM 2693 N N . ALA A 1 356 ? -4.107 -27.900 3.074 1.00 94.31 356 ALA A N 1
ATOM 2694 C CA . ALA A 1 356 ? -3.927 -27.875 4.521 1.00 94.31 356 ALA A CA 1
ATOM 2695 C C . ALA A 1 356 ? -3.366 -26.533 5.018 1.00 94.31 356 ALA A C 1
ATOM 2697 O O . ALA A 1 356 ? -2.528 -25.912 4.369 1.00 94.31 356 ALA A O 1
ATOM 2698 N N . TRP A 1 357 ? -3.826 -26.101 6.195 1.00 95.44 357 TRP A N 1
ATOM 2699 C CA . TRP A 1 357 ? -3.300 -24.927 6.888 1.00 95.44 357 TRP A CA 1
ATOM 2700 C C . TRP A 1 357 ? -2.235 -25.343 7.900 1.00 95.44 357 TRP A C 1
ATOM 2702 O O . TRP A 1 357 ? -2.465 -26.228 8.724 1.00 95.44 357 TRP A O 1
ATOM 2712 N N . HIS A 1 358 ? -1.108 -24.643 7.893 1.00 95.62 358 HIS A N 1
ATOM 2713 C CA . HIS A 1 358 ? -0.140 -24.655 8.982 1.00 95.62 358 HIS A CA 1
ATOM 2714 C C . HIS A 1 358 ? -0.575 -23.669 10.057 1.00 95.62 358 HIS A C 1
ATOM 2716 O O . HIS A 1 358 ? -1.187 -22.642 9.768 1.00 95.62 358 HIS A O 1
ATOM 2722 N N . GLU A 1 359 ? -0.221 -23.950 11.304 1.00 95.31 359 GLU A N 1
ATOM 2723 C CA . GLU A 1 359 ? -0.552 -23.092 12.437 1.00 95.31 359 GLU A CA 1
ATOM 2724 C C . GLU A 1 359 ? 0.726 -22.589 13.112 1.00 95.31 359 GLU A C 1
ATOM 2726 O O . GLU A 1 359 ? 1.639 -23.362 13.401 1.00 95.31 359 GLU A O 1
ATOM 2731 N N . MET A 1 360 ? 0.791 -21.284 13.371 1.00 96.94 360 MET A N 1
ATOM 2732 C CA . MET A 1 360 ? 1.881 -20.638 14.096 1.00 96.94 360 MET A CA 1
ATOM 2733 C C . MET A 1 360 ? 1.314 -19.854 15.287 1.00 96.94 360 MET A C 1
ATOM 2735 O O . MET A 1 360 ? 0.631 -18.851 15.062 1.00 96.94 360 MET A O 1
ATOM 2739 N N . PRO A 1 361 ? 1.596 -20.255 16.540 1.00 96.31 361 PRO A N 1
ATOM 2740 C CA . PRO A 1 361 ? 1.143 -19.523 17.719 1.00 96.31 361 PRO A CA 1
ATOM 2741 C C . PRO A 1 361 ? 1.612 -18.065 17.714 1.00 96.31 361 PRO A C 1
ATOM 2743 O O . PRO A 1 361 ? 2.752 -17.763 17.351 1.00 96.31 361 PRO A O 1
ATOM 2746 N N . MET A 1 362 ? 0.734 -17.165 18.145 1.00 97.44 362 MET A N 1
ATOM 2747 C CA . MET A 1 362 ? 1.047 -15.758 18.365 1.00 97.44 362 MET A CA 1
ATOM 2748 C C . MET A 1 362 ? 1.405 -15.512 19.831 1.00 97.44 362 MET A C 1
ATOM 2750 O O . MET A 1 362 ? 0.911 -16.186 20.732 1.00 97.44 362 MET A O 1
ATOM 2754 N N . ALA A 1 363 ? 2.233 -14.500 20.073 1.00 95.25 363 ALA A N 1
ATOM 2755 C CA . ALA A 1 363 ? 2.575 -14.021 21.407 1.00 95.25 363 ALA A CA 1
ATOM 2756 C C . ALA A 1 363 ? 2.275 -12.518 21.540 1.00 95.25 363 ALA A C 1
ATOM 2758 O O . ALA A 1 363 ? 2.391 -11.793 20.548 1.00 95.25 363 ALA A O 1
ATOM 2759 N N . PRO A 1 364 ? 1.950 -12.008 22.741 1.00 93.81 364 PRO A N 1
ATOM 2760 C CA . PRO A 1 364 ? 1.802 -10.574 22.961 1.00 93.81 364 PRO A CA 1
ATOM 2761 C C . PRO A 1 364 ? 3.093 -9.815 22.623 1.00 93.81 364 PRO A C 1
ATOM 2763 O O . PRO A 1 364 ? 4.189 -10.161 23.078 1.00 93.81 364 PRO A O 1
ATOM 2766 N N . ALA A 1 365 ? 2.958 -8.753 21.836 1.00 92.06 365 ALA A N 1
ATOM 2767 C CA . ALA A 1 365 ? 4.025 -7.829 21.496 1.00 92.06 365 ALA A CA 1
ATOM 2768 C C . ALA A 1 365 ? 4.507 -7.074 22.741 1.00 92.06 365 ALA A C 1
ATOM 2770 O O . ALA A 1 365 ? 3.748 -6.821 23.677 1.00 92.06 365 ALA A O 1
ATOM 2771 N N . GLN A 1 366 ? 5.774 -6.665 22.727 1.00 87.38 366 GLN A N 1
ATOM 2772 C CA . GLN A 1 366 ? 6.332 -5.789 23.754 1.00 87.38 366 GLN A CA 1
ATOM 2773 C C . GLN A 1 366 ? 6.295 -4.321 23.293 1.00 87.38 366 GLN A C 1
ATOM 2775 O O . GLN A 1 366 ? 6.584 -4.064 22.122 1.00 87.38 366 GLN A O 1
ATOM 2780 N N . PRO A 1 367 ? 6.002 -3.356 24.189 1.00 86.00 367 PRO A N 1
ATOM 2781 C CA . PRO A 1 367 ? 5.612 -3.551 25.589 1.00 86.00 367 PRO A CA 1
ATOM 2782 C C . PRO A 1 367 ? 4.197 -4.138 25.726 1.00 86.00 367 PRO A C 1
ATOM 2784 O O . PRO A 1 367 ? 3.314 -3.842 24.923 1.00 86.00 367 PRO A O 1
ATOM 2787 N N . ALA A 1 368 ? 3.993 -4.957 26.760 1.00 79.56 368 ALA A N 1
ATOM 2788 C CA . ALA A 1 368 ? 2.689 -5.543 27.068 1.00 79.56 368 ALA A CA 1
ATOM 2789 C C . ALA A 1 368 ? 1.615 -4.472 27.370 1.00 79.56 368 ALA A C 1
ATOM 2791 O O . ALA A 1 368 ? 1.936 -3.370 27.816 1.00 79.56 368 ALA A O 1
ATOM 2792 N N . GLY A 1 369 ? 0.339 -4.826 27.172 1.00 84.50 369 GLY A N 1
ATOM 2793 C CA . GLY A 1 369 ? -0.821 -3.971 27.478 1.00 84.50 369 GLY A CA 1
ATOM 2794 C C . GLY A 1 369 ? -1.362 -3.146 26.305 1.00 84.50 369 GLY A C 1
ATOM 2795 O O . GLY A 1 369 ? -2.210 -2.289 26.516 1.00 84.50 369 GLY A O 1
ATOM 2796 N N . LEU A 1 370 ? -0.867 -3.379 25.086 1.00 90.81 370 LEU A N 1
ATOM 2797 C CA . LEU A 1 370 ? -1.394 -2.772 23.853 1.00 90.81 370 LEU A CA 1
ATOM 2798 C C . LEU A 1 370 ? -2.313 -3.715 23.064 1.00 90.81 370 LEU A C 1
ATOM 2800 O O . LEU A 1 370 ? -2.702 -3.378 21.950 1.00 90.81 370 LEU A O 1
ATOM 2804 N N . ASP A 1 371 ? -2.550 -4.920 23.587 1.00 95.25 371 ASP A N 1
ATOM 2805 C CA . ASP A 1 371 ? -3.315 -5.990 22.937 1.00 95.25 371 ASP A CA 1
ATOM 2806 C C . ASP A 1 371 ? -2.826 -6.348 21.530 1.00 95.25 371 ASP A C 1
ATOM 2808 O O . ASP A 1 371 ? -3.534 -6.968 20.746 1.00 95.25 371 ASP A O 1
ATOM 2812 N N . ILE A 1 372 ? -1.584 -5.990 21.198 1.00 96.81 372 ILE A N 1
ATOM 2813 C CA . ILE A 1 372 ? -0.959 -6.375 19.940 1.00 96.81 372 ILE A CA 1
ATOM 2814 C C . ILE A 1 372 ? -0.311 -7.734 20.122 1.00 96.81 372 ILE A C 1
ATOM 2816 O O . ILE A 1 372 ? 0.502 -7.917 21.021 1.00 96.81 372 ILE A O 1
ATOM 2820 N N . TRP A 1 373 ? -0.611 -8.653 19.221 1.00 97.50 373 TRP A N 1
ATOM 2821 C CA . TRP A 1 373 ? -0.032 -9.984 19.144 1.00 97.50 373 TRP A CA 1
ATOM 2822 C C . TRP A 1 373 ? 0.825 -10.100 17.896 1.00 97.50 373 TRP A C 1
ATOM 2824 O O . TRP A 1 373 ? 0.521 -9.474 16.879 1.00 97.50 373 TRP A O 1
ATOM 2834 N N . THR A 1 374 ? 1.891 -10.896 17.957 1.00 97.62 374 THR A N 1
ATOM 2835 C CA . THR A 1 374 ? 2.766 -11.161 16.815 1.00 97.62 374 THR A CA 1
ATOM 2836 C C . THR A 1 374 ? 3.080 -12.644 16.655 1.00 97.62 374 THR A C 1
ATOM 2838 O O . THR A 1 374 ? 3.212 -13.383 17.628 1.00 97.62 374 THR A O 1
ATOM 2841 N N . ALA A 1 375 ? 3.226 -13.077 15.408 1.00 97.62 375 ALA A N 1
ATOM 2842 C CA . ALA A 1 375 ? 3.804 -14.364 15.031 1.00 97.62 375 ALA A CA 1
ATOM 2843 C C . ALA A 1 375 ? 4.724 -14.170 13.831 1.00 97.62 375 ALA A C 1
ATOM 2845 O O . ALA A 1 375 ? 4.647 -13.164 13.127 1.00 97.62 375 ALA A O 1
ATOM 2846 N N . ARG A 1 376 ? 5.603 -15.141 13.582 1.00 97.38 376 ARG A N 1
ATOM 2847 C CA . ARG A 1 376 ? 6.487 -15.134 12.415 1.00 97.38 376 ARG A CA 1
ATOM 2848 C C . ARG A 1 376 ? 6.317 -16.419 11.629 1.00 97.38 376 ARG A C 1
ATOM 2850 O O . ARG A 1 376 ? 6.705 -17.476 12.117 1.00 97.38 376 ARG A O 1
ATOM 2857 N N . ILE A 1 377 ? 5.765 -16.311 10.425 1.00 97.25 377 ILE A N 1
ATOM 2858 C CA . ILE A 1 377 ? 5.591 -17.449 9.520 1.00 97.25 377 ILE A CA 1
ATOM 2859 C C . ILE A 1 377 ? 6.794 -17.551 8.570 1.00 97.25 377 ILE A C 1
ATOM 2861 O O . ILE A 1 377 ? 7.306 -16.515 8.129 1.00 97.25 377 ILE A O 1
ATOM 2865 N N . PRO A 1 378 ? 7.303 -18.758 8.283 1.00 96.44 378 PRO A N 1
ATOM 2866 C CA . PRO A 1 378 ? 8.400 -18.934 7.342 1.00 96.44 378 PRO A CA 1
ATOM 2867 C C . PRO A 1 378 ? 7.883 -18.875 5.894 1.00 96.44 378 PRO A C 1
ATOM 2869 O O . PRO A 1 378 ? 6.858 -19.467 5.571 1.00 96.44 378 PRO A O 1
ATOM 2872 N N . LEU A 1 379 ? 8.588 -18.160 5.015 1.00 96.50 379 LEU A N 1
ATOM 2873 C CA . LEU A 1 379 ? 8.301 -18.128 3.577 1.00 96.50 379 LEU A CA 1
ATOM 2874 C C . LEU A 1 379 ? 9.330 -18.981 2.830 1.00 96.50 379 LEU A C 1
ATOM 2876 O O . LEU A 1 379 ? 10.316 -18.464 2.311 1.00 96.50 379 LEU A O 1
ATOM 2880 N N . GLU A 1 380 ? 9.146 -20.299 2.829 1.00 94.25 380 GLU A N 1
ATOM 2881 C CA . GLU A 1 380 ? 10.161 -21.254 2.342 1.00 94.25 380 GLU A CA 1
ATOM 2882 C C . GLU A 1 380 ? 10.087 -21.511 0.834 1.00 94.25 380 GLU A C 1
ATOM 2884 O O . GLU A 1 380 ? 11.065 -21.948 0.228 1.00 94.25 380 GLU A O 1
ATOM 2889 N N . ARG A 1 381 ? 8.941 -21.215 0.213 1.00 94.88 381 ARG A N 1
ATOM 2890 C CA . ARG A 1 381 ? 8.681 -21.451 -1.211 1.00 94.88 381 ARG A CA 1
ATOM 2891 C C . ARG A 1 381 ? 8.548 -20.119 -1.953 1.00 94.88 381 ARG A C 1
ATOM 2893 O O . ARG A 1 381 ? 8.145 -19.111 -1.378 1.00 94.88 381 ARG A O 1
ATOM 2900 N N . LEU A 1 382 ? 8.900 -20.100 -3.237 1.00 95.50 382 LEU A N 1
ATOM 2901 C CA . LEU A 1 382 ? 8.614 -18.963 -4.117 1.00 95.50 382 LEU A CA 1
ATOM 2902 C C . LEU A 1 382 ? 7.126 -18.948 -4.479 1.00 95.50 382 LEU A C 1
ATOM 2904 O O . LEU A 1 382 ? 6.543 -19.999 -4.735 1.00 95.50 382 LEU A O 1
ATOM 2908 N N . GLY A 1 383 ? 6.531 -17.758 -4.547 1.00 94.94 383 GLY A N 1
ATOM 2909 C CA . GLY A 1 383 ? 5.145 -17.570 -4.972 1.00 94.94 383 GLY A CA 1
ATOM 2910 C C . GLY A 1 383 ? 4.193 -17.152 -3.852 1.00 94.94 383 GLY A C 1
ATOM 2911 O O . GLY A 1 383 ? 4.591 -16.585 -2.828 1.00 94.94 383 GLY A O 1
ATOM 2912 N N . ARG A 1 384 ? 2.896 -17.362 -4.091 1.00 96.88 384 ARG A N 1
ATOM 2913 C CA . ARG A 1 384 ? 1.824 -16.841 -3.240 1.00 96.88 384 ARG A CA 1
ATOM 2914 C C . ARG A 1 384 ? 1.594 -17.708 -2.008 1.00 96.88 384 ARG A C 1
ATOM 2916 O O . ARG A 1 384 ? 1.416 -18.916 -2.112 1.00 96.88 384 ARG A O 1
ATOM 2923 N N . HIS A 1 385 ? 1.521 -17.045 -0.864 1.00 97.81 385 HIS A N 1
ATOM 2924 C CA . HIS A 1 385 ? 1.128 -17.590 0.427 1.00 97.81 385 HIS A CA 1
ATOM 2925 C C . HIS A 1 385 ? -0.131 -16.880 0.914 1.00 97.81 385 HIS A C 1
ATOM 2927 O O . HIS A 1 385 ? -0.365 -15.706 0.607 1.00 97.81 385 HIS A O 1
ATOM 2933 N N . GLU A 1 386 ? -0.925 -17.590 1.697 1.00 98.06 386 GLU A N 1
ATOM 2934 C CA . GLU A 1 386 ? -2.155 -17.096 2.297 1.00 98.06 386 GLU A CA 1
ATOM 2935 C C . GLU A 1 386 ? -2.065 -17.202 3.814 1.00 98.06 386 GLU A C 1
ATOM 2937 O O . GLU A 1 386 ? -1.458 -18.141 4.331 1.00 98.06 386 GLU A O 1
ATOM 2942 N N . PHE A 1 387 ? -2.673 -16.259 4.534 1.00 98.50 387 PHE A N 1
ATOM 2943 C CA . PHE A 1 387 ? -2.782 -16.347 5.986 1.00 98.50 387 PHE A CA 1
ATOM 2944 C C . PHE A 1 387 ? -4.059 -15.704 6.537 1.00 98.50 387 PHE A C 1
ATOM 2946 O O . PHE A 1 387 ? -4.679 -14.852 5.903 1.00 98.50 387 PHE A O 1
ATOM 2953 N N . THR A 1 388 ? -4.436 -16.108 7.746 1.00 98.38 388 THR A N 1
ATOM 2954 C CA . THR A 1 388 ? -5.502 -15.509 8.557 1.00 98.38 388 THR A CA 1
ATOM 2955 C C . THR A 1 388 ? -5.165 -15.664 10.036 1.00 98.38 388 THR A C 1
ATOM 2957 O O . THR A 1 388 ? -4.370 -16.526 10.410 1.00 98.38 388 THR A O 1
ATOM 2960 N N . VAL A 1 389 ? -5.783 -14.856 10.893 1.00 98.44 389 VAL A N 1
ATOM 2961 C CA . VAL A 1 389 ? -5.612 -14.946 12.348 1.00 98.44 389 VAL A CA 1
ATOM 2962 C C . VAL A 1 389 ? -6.817 -15.641 12.973 1.00 98.44 389 VAL A C 1
ATOM 2964 O O . VAL A 1 389 ? -7.958 -15.431 12.554 1.00 98.44 389 VAL A O 1
ATOM 2967 N N . ILE A 1 390 ? -6.547 -16.480 13.967 1.00 97.38 390 ILE A N 1
ATOM 2968 C CA . ILE A 1 390 ? -7.540 -17.074 14.857 1.00 97.38 390 ILE A CA 1
ATOM 2969 C C . ILE A 1 390 ? -7.193 -16.746 16.308 1.00 97.38 390 ILE A C 1
ATOM 2971 O O . ILE A 1 390 ? -6.017 -16.633 16.655 1.00 97.38 390 ILE A O 1
ATOM 2975 N N . ALA A 1 391 ? -8.210 -16.607 17.152 1.00 97.25 391 ALA A N 1
ATOM 2976 C CA . ALA A 1 391 ? -8.042 -16.340 18.574 1.00 97.25 391 ALA A CA 1
ATOM 2977 C C . ALA A 1 391 ? -9.185 -16.946 19.390 1.00 97.25 391 ALA A C 1
ATOM 2979 O O . ALA A 1 391 ? -10.304 -17.063 18.900 1.00 97.25 391 ALA A O 1
ATOM 2980 N N . TRP A 1 392 ? -8.900 -17.360 20.617 1.00 95.44 392 TRP A N 1
ATOM 2981 C CA . TRP A 1 392 ? -9.851 -18.040 21.496 1.00 95.44 392 TRP A CA 1
ATOM 2982 C C . TRP A 1 392 ? -9.522 -17.759 22.962 1.00 95.44 392 TRP A C 1
ATOM 2984 O O . TRP A 1 392 ? -8.436 -17.263 23.285 1.00 95.44 392 TRP A O 1
ATOM 2994 N N . ARG A 1 393 ? -10.459 -18.075 23.858 1.00 93.94 393 ARG A N 1
ATOM 2995 C CA . ARG A 1 393 ? -10.216 -18.003 25.302 1.00 93.94 393 ARG A CA 1
ATOM 2996 C C . ARG A 1 393 ? -9.385 -19.206 25.747 1.00 93.94 393 ARG A C 1
ATOM 2998 O O . ARG A 1 393 ? -9.667 -20.332 25.352 1.00 93.94 393 ARG A O 1
ATOM 3005 N N . ASP A 1 394 ? -8.358 -18.974 26.554 1.00 93.94 394 ASP A N 1
ATOM 3006 C CA . ASP A 1 394 ? -7.506 -20.026 27.109 1.00 93.94 394 ASP A CA 1
ATOM 3007 C C . ASP A 1 394 ? -7.910 -20.305 28.563 1.00 93.94 394 ASP A C 1
ATOM 3009 O O . ASP A 1 394 ? -7.393 -19.704 29.512 1.00 93.94 394 ASP A O 1
ATOM 3013 N N . ASP A 1 395 ? -8.882 -21.203 28.729 1.00 93.38 395 ASP A N 1
ATOM 3014 C CA . ASP A 1 395 ? -9.466 -21.556 30.030 1.00 93.38 395 ASP A CA 1
ATOM 3015 C C . ASP A 1 395 ? -8.410 -22.144 30.977 1.00 93.38 395 ASP A C 1
ATOM 3017 O O . ASP A 1 395 ? -8.395 -21.841 32.172 1.00 93.38 395 ASP A O 1
ATOM 3021 N N . PHE A 1 396 ? -7.459 -22.913 30.438 1.00 94.88 396 PHE A N 1
ATOM 3022 C CA . PHE A 1 396 ? -6.376 -23.503 31.218 1.00 94.88 396 PHE A CA 1
ATOM 3023 C C . PHE A 1 396 ? -5.383 -22.450 31.712 1.00 94.88 396 PHE A C 1
ATOM 3025 O O . PHE A 1 396 ? -5.067 -22.405 32.902 1.00 94.88 396 PHE A O 1
ATOM 3032 N N . ALA A 1 397 ? -4.905 -21.571 30.826 1.00 94.38 397 ALA A N 1
ATOM 3033 C CA . ALA A 1 397 ? -3.995 -20.499 31.218 1.00 94.38 397 ALA A CA 1
ATOM 3034 C C . ALA A 1 397 ? -4.655 -19.519 32.203 1.00 94.38 397 ALA A C 1
ATOM 3036 O O . ALA A 1 397 ? -3.980 -19.002 33.098 1.00 94.38 397 ALA A O 1
ATOM 3037 N N . SER A 1 398 ? -5.966 -19.295 32.071 1.00 94.62 398 SER A N 1
ATOM 3038 C CA . SER A 1 398 ? -6.763 -18.492 33.009 1.00 94.62 398 SER A CA 1
ATOM 3039 C C . SER A 1 398 ? -6.789 -19.122 34.402 1.00 94.62 398 SER A C 1
ATOM 3041 O O . SER A 1 398 ? -6.444 -18.459 35.384 1.00 94.62 398 SER A O 1
ATOM 3043 N N . LEU A 1 399 ? -7.104 -20.419 34.487 1.00 94.94 399 LEU A N 1
ATOM 3044 C CA . LEU A 1 399 ? -7.109 -21.172 35.742 1.00 94.94 399 LEU A CA 1
ATOM 3045 C C . LEU A 1 399 ? -5.727 -21.172 36.412 1.00 94.94 399 LEU A C 1
ATOM 3047 O O . LEU A 1 399 ? -5.606 -20.857 37.597 1.00 94.94 399 LEU A O 1
ATOM 3051 N N . VAL A 1 400 ? -4.666 -21.452 35.649 1.00 95.25 400 VAL A N 1
ATOM 3052 C CA . VAL A 1 400 ? -3.286 -21.442 36.159 1.00 95.25 400 VAL A CA 1
ATOM 3053 C C . VAL A 1 400 ? -2.901 -20.064 36.704 1.00 95.25 400 VAL A C 1
ATOM 3055 O O . VAL A 1 400 ? -2.298 -19.980 37.777 1.00 95.25 400 VAL A O 1
ATOM 3058 N N . GLU A 1 401 ? -3.260 -18.971 36.022 1.00 94.06 401 GLU A N 1
ATOM 3059 C CA . GLU A 1 401 ? -2.979 -17.626 36.530 1.00 94.06 401 GLU A CA 1
ATOM 3060 C C . GLU A 1 401 ? -3.748 -17.332 37.827 1.00 94.06 401 GLU A C 1
ATOM 3062 O O . GLU A 1 401 ? -3.176 -16.761 38.763 1.00 94.06 401 GLU A O 1
ATOM 3067 N N . HIS A 1 402 ? -5.023 -17.722 37.913 1.00 93.62 402 HIS A N 1
ATOM 3068 C CA . HIS A 1 402 ? -5.821 -17.568 39.130 1.00 93.62 402 HIS A CA 1
ATOM 3069 C C . HIS A 1 402 ? -5.206 -18.318 40.315 1.00 93.62 402 HIS A C 1
ATOM 3071 O O . HIS A 1 402 ? -5.005 -17.715 41.375 1.00 93.62 402 HIS A O 1
ATOM 3077 N N . ILE A 1 403 ? -4.803 -19.574 40.117 1.00 94.31 403 ILE A N 1
ATOM 3078 C CA . ILE A 1 403 ? -4.101 -20.379 41.126 1.00 94.31 403 ILE A CA 1
ATOM 3079 C C . ILE A 1 403 ? -2.811 -19.683 41.563 1.00 94.31 403 ILE A C 1
ATOM 3081 O O . ILE A 1 403 ? -2.583 -19.476 42.754 1.00 94.31 403 ILE A O 1
ATOM 3085 N N . GLN A 1 404 ? -1.980 -19.239 40.618 1.00 94.06 404 GLN A N 1
ATOM 3086 C CA . GLN A 1 404 ? -0.724 -18.553 40.936 1.00 94.06 404 GLN A CA 1
ATOM 3087 C C . GLN A 1 404 ? -0.938 -17.249 41.719 1.00 94.06 404 GLN A C 1
ATOM 3089 O O . GLN A 1 404 ? -0.150 -16.937 42.616 1.00 94.06 404 GLN A O 1
ATOM 3094 N N . LYS A 1 405 ? -1.984 -16.474 41.401 1.00 93.38 405 LYS A N 1
ATOM 3095 C CA . LYS A 1 405 ? -2.356 -15.258 42.144 1.00 93.38 405 LYS A CA 1
ATOM 3096 C C . LYS A 1 405 ? -2.778 -15.595 43.580 1.00 93.38 405 LYS A C 1
ATOM 3098 O O . LYS A 1 405 ? -2.314 -14.926 44.503 1.00 93.38 405 LYS A O 1
ATOM 3103 N N . LYS A 1 406 ? -3.585 -16.644 43.778 1.00 94.00 406 LYS A N 1
ATOM 3104 C CA . LYS A 1 406 ? -4.020 -17.106 45.109 1.00 94.00 406 LYS A CA 1
ATOM 3105 C C . LYS A 1 406 ? -2.865 -17.623 45.962 1.00 94.00 406 LYS A C 1
ATOM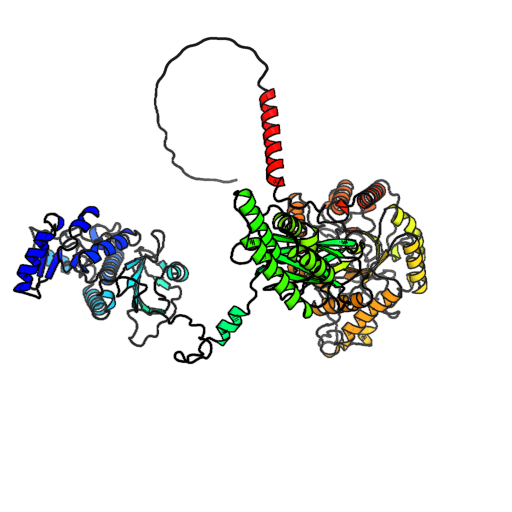 3107 O O . LYS A 1 406 ? -2.721 -17.189 47.105 1.00 94.00 406 LYS A O 1
ATOM 3112 N N . LEU A 1 407 ? -1.984 -18.443 45.389 1.00 93.00 407 LEU A N 1
ATOM 3113 C CA . LEU A 1 407 ? -0.783 -18.933 46.075 1.00 93.00 407 LEU A CA 1
ATOM 3114 C C . LEU A 1 407 ? 0.124 -17.781 46.527 1.00 93.00 407 LEU A C 1
ATOM 3116 O O . LEU A 1 407 ? 0.587 -17.765 47.664 1.00 93.00 407 LEU A O 1
ATOM 3120 N N . LYS A 1 408 ? 0.332 -16.766 45.674 1.00 93.31 408 LYS A N 1
ATOM 3121 C CA . LYS A 1 408 ? 1.098 -15.556 46.037 1.00 93.31 408 LYS A CA 1
ATOM 3122 C C . LYS A 1 408 ? 0.449 -14.744 47.161 1.00 93.31 408 LYS A C 1
ATOM 3124 O O . LYS A 1 408 ? 1.157 -14.041 47.875 1.00 93.31 408 LYS A O 1
ATOM 3129 N N . ALA A 1 409 ? -0.869 -14.834 47.313 1.00 93.12 409 ALA A N 1
ATOM 3130 C CA . ALA A 1 409 ? -1.620 -14.211 48.398 1.00 93.12 409 ALA A CA 1
ATOM 3131 C C . ALA A 1 409 ? -1.710 -15.089 49.664 1.00 93.12 409 ALA A C 1
ATOM 3133 O O . ALA A 1 409 ? -2.379 -14.693 50.616 1.00 93.12 409 ALA A O 1
ATOM 3134 N N . GLY A 1 410 ? -1.062 -16.262 49.687 1.00 91.50 410 GLY A N 1
ATOM 3135 C CA . GLY A 1 410 ? -1.080 -17.186 50.825 1.00 91.50 410 GLY A CA 1
ATOM 3136 C C . GLY A 1 410 ? -2.412 -17.918 51.027 1.00 91.50 410 GLY A C 1
ATOM 3137 O O . GLY A 1 410 ? -2.704 -18.335 52.144 1.00 91.50 410 GLY A O 1
ATOM 3138 N N . GLN A 1 411 ? -3.236 -18.041 49.983 1.00 92.38 411 GLN A N 1
ATOM 3139 C CA . GLN A 1 411 ? -4.527 -18.738 50.034 1.00 92.38 411 GLN A CA 1
ATOM 3140 C C . GLN A 1 411 ? -4.388 -20.206 49.606 1.00 92.38 411 GLN A C 1
ATOM 3142 O O . GLN A 1 411 ? -3.516 -20.541 48.802 1.00 92.38 411 GLN A O 1
ATOM 3147 N N . THR A 1 412 ? -5.267 -21.073 50.119 1.00 90.06 412 THR A N 1
ATOM 3148 C CA . THR A 1 412 ? -5.386 -22.469 49.668 1.00 90.06 412 THR A CA 1
ATOM 3149 C C . THR A 1 412 ? -6.058 -22.540 48.294 1.00 90.06 412 THR A C 1
ATOM 3151 O O . THR A 1 412 ? -6.794 -21.628 47.913 1.00 90.06 412 THR A O 1
ATOM 3154 N N . VAL A 1 413 ? -5.777 -23.610 47.540 1.00 92.00 413 VAL A N 1
ATOM 3155 C CA . VAL A 1 413 ? -6.243 -23.790 46.149 1.00 92.00 413 VAL A CA 1
ATOM 3156 C C . VAL A 1 413 ? -6.952 -25.130 45.907 1.00 92.00 413 VAL A C 1
ATOM 3158 O O . VAL A 1 413 ? -6.940 -25.659 44.801 1.00 92.00 413 VAL A O 1
ATOM 3161 N N . GLU A 1 414 ? -7.532 -25.723 46.955 1.00 89.69 414 GLU A N 1
ATOM 3162 C CA . GLU A 1 414 ? -8.188 -27.042 46.881 1.00 89.69 414 GLU A CA 1
ATOM 3163 C C . GLU A 1 414 ? -9.357 -27.050 45.886 1.00 89.69 414 GLU A C 1
ATOM 3165 O O . GLU A 1 414 ? -9.460 -27.962 45.071 1.00 89.69 414 GLU A O 1
ATOM 3170 N N . LEU A 1 415 ? -10.179 -25.994 45.892 1.00 92.06 415 LEU A N 1
ATOM 3171 C CA . LEU A 1 415 ? -11.307 -25.859 44.969 1.00 92.06 415 LEU A CA 1
ATOM 3172 C C . LEU A 1 415 ? -10.839 -25.723 43.512 1.00 92.06 415 LEU A C 1
ATOM 3174 O O . LEU A 1 415 ? -11.426 -26.321 42.617 1.00 92.06 415 LEU A O 1
ATOM 3178 N N . GLU A 1 416 ? -9.755 -24.991 43.259 1.00 94.44 416 GLU A N 1
ATOM 3179 C CA . GLU A 1 416 ? -9.207 -24.829 41.909 1.00 94.44 416 GLU A CA 1
ATOM 3180 C C . GLU A 1 416 ? -8.605 -26.133 41.358 1.00 94.44 416 GLU A C 1
ATOM 3182 O O . GLU A 1 416 ? -8.573 -26.337 40.143 1.00 94.44 416 GLU A O 1
ATOM 3187 N N . LEU A 1 417 ? -8.141 -27.043 42.225 1.00 92.31 417 LEU A N 1
ATOM 3188 C CA . LEU A 1 417 ? -7.727 -28.388 41.809 1.00 92.31 417 LEU A CA 1
ATOM 3189 C C . LEU A 1 417 ? -8.930 -29.244 41.367 1.00 92.31 417 LEU A C 1
ATOM 3191 O O . LEU A 1 417 ? -8.797 -30.069 40.454 1.00 92.31 417 LEU A O 1
ATOM 3195 N N . ASP A 1 418 ? -10.104 -29.034 41.965 1.00 91.56 418 ASP A N 1
ATOM 3196 C CA . ASP A 1 418 ? -11.353 -29.657 41.516 1.00 91.56 418 ASP A CA 1
ATOM 3197 C C . ASP A 1 418 ? -11.847 -29.027 40.201 1.00 91.56 418 ASP A C 1
ATOM 3199 O O . ASP A 1 418 ? -12.217 -29.749 39.273 1.00 91.56 418 ASP A O 1
ATOM 3203 N N . GLU A 1 419 ? -11.753 -27.700 40.052 1.00 93.50 419 GLU A N 1
ATOM 3204 C CA . GLU A 1 419 ? -12.016 -27.008 38.779 1.00 93.50 419 GLU A CA 1
ATOM 3205 C C . GLU A 1 419 ? -11.105 -27.517 37.652 1.00 93.50 419 GLU A C 1
ATOM 3207 O O . GLU A 1 419 ? -11.581 -27.781 36.546 1.00 93.50 419 GLU A O 1
ATOM 3212 N N . ALA A 1 420 ? -9.816 -27.740 37.935 1.00 93.75 420 ALA A N 1
ATOM 3213 C CA . ALA A 1 420 ? -8.882 -28.336 36.980 1.00 93.75 420 ALA A CA 1
ATOM 3214 C C . ALA A 1 420 ? -9.324 -29.742 36.547 1.00 93.75 420 ALA A C 1
ATOM 3216 O O . ALA A 1 420 ? -9.241 -30.079 35.366 1.00 93.75 420 ALA A O 1
ATOM 3217 N N . SER A 1 421 ? -9.838 -30.550 37.481 1.00 92.31 421 SER A N 1
ATOM 3218 C CA . SER A 1 421 ? -10.357 -31.891 37.184 1.00 92.31 421 SER A CA 1
ATOM 3219 C C . SER A 1 421 ? -11.550 -31.832 36.225 1.00 92.31 421 SER A C 1
ATOM 3221 O O . SER A 1 421 ? -11.609 -32.606 35.267 1.00 92.31 421 SER A O 1
ATOM 3223 N N . HIS A 1 422 ? -12.474 -30.889 36.441 1.00 93.00 422 HIS A N 1
ATOM 3224 C CA . HIS A 1 422 ? -13.608 -30.669 35.541 1.00 93.00 422 HIS A CA 1
ATOM 3225 C C . HIS A 1 422 ? -13.173 -30.154 34.168 1.00 93.00 422 HIS A C 1
ATOM 3227 O O . HIS A 1 422 ? -13.679 -30.636 33.157 1.00 93.00 422 HIS A O 1
ATOM 3233 N N . LEU A 1 423 ? -12.213 -29.226 34.116 1.00 93.31 423 LEU A N 1
ATOM 3234 C CA . LEU A 1 423 ? -11.683 -28.715 32.854 1.00 93.31 423 LEU A CA 1
ATOM 3235 C C . LEU A 1 423 ? -11.021 -29.831 32.037 1.00 93.31 423 LEU A C 1
ATOM 3237 O O . LEU A 1 423 ? -11.285 -29.952 30.846 1.00 93.31 423 LEU A O 1
ATOM 3241 N N . PHE A 1 424 ? -10.209 -30.685 32.663 1.00 93.69 424 PHE A N 1
ATOM 3242 C CA . PHE A 1 424 ? -9.607 -31.824 31.970 1.00 93.69 424 PHE A CA 1
ATOM 3243 C C . PHE A 1 424 ? -10.651 -32.798 31.419 1.00 93.69 424 PHE A C 1
ATOM 3245 O O . PHE A 1 424 ? -10.513 -33.253 30.285 1.00 93.69 424 PHE A O 1
ATOM 3252 N N . ALA A 1 425 ? -11.701 -33.096 32.189 1.00 90.75 425 ALA A N 1
ATOM 3253 C CA . ALA A 1 425 ? -12.793 -33.944 31.723 1.00 90.75 425 ALA A CA 1
ATOM 3254 C C . ALA A 1 425 ? -13.544 -33.314 30.537 1.00 90.75 425 ALA A C 1
ATOM 3256 O O . ALA A 1 425 ? -13.832 -34.010 29.567 1.00 90.75 425 ALA A O 1
ATOM 3257 N N . LEU A 1 426 ? -13.808 -32.003 30.591 1.00 90.19 426 LEU A N 1
ATOM 3258 C CA . LEU A 1 426 ? -14.434 -31.254 29.499 1.00 90.19 426 LEU A CA 1
ATOM 3259 C C . LEU A 1 426 ? -13.583 -31.311 28.227 1.00 90.19 426 LEU A C 1
ATOM 3261 O O . LEU A 1 426 ? -14.087 -31.668 27.167 1.00 90.19 426 LEU A O 1
ATOM 3265 N N . VAL A 1 427 ? -12.285 -31.014 28.341 1.00 90.38 427 VAL A N 1
ATOM 3266 C CA . VAL A 1 427 ? -11.355 -31.058 27.207 1.00 90.38 427 VAL A CA 1
ATOM 3267 C C . VAL A 1 427 ? -11.317 -32.455 26.597 1.00 90.38 427 VAL A C 1
ATOM 3269 O O . VAL A 1 427 ? -11.494 -32.589 25.395 1.00 90.38 427 VAL A O 1
ATOM 3272 N N . LEU A 1 428 ? -11.159 -33.513 27.394 1.00 88.88 428 LEU A N 1
ATOM 3273 C CA . LEU A 1 428 ? -11.132 -34.875 26.850 1.00 88.88 428 LEU A CA 1
ATOM 3274 C C . LEU A 1 428 ? -12.462 -35.291 26.195 1.00 88.88 428 LEU A C 1
ATOM 3276 O O . LEU A 1 428 ? -12.435 -36.060 25.242 1.00 88.88 428 LEU A O 1
ATOM 3280 N N . ALA A 1 429 ? -13.604 -34.763 26.651 1.00 86.19 429 ALA A N 1
ATOM 3281 C CA . ALA A 1 429 ? -14.911 -35.049 26.055 1.00 86.19 429 ALA A CA 1
ATOM 3282 C C . ALA A 1 429 ? -15.165 -34.300 24.733 1.00 86.19 429 ALA A C 1
ATOM 3284 O O . ALA A 1 429 ? -15.827 -34.829 23.844 1.00 86.19 429 ALA A O 1
ATOM 3285 N N . GLU A 1 430 ? -14.669 -33.069 24.584 1.00 80.62 430 GLU A N 1
ATOM 3286 C CA . GLU A 1 430 ? -14.906 -32.260 23.378 1.00 80.62 430 GLU A CA 1
ATOM 3287 C C . GLU A 1 430 ? -13.938 -32.582 22.227 1.00 80.62 430 GLU A C 1
ATOM 3289 O O . GLU A 1 430 ? -14.270 -32.407 21.050 1.00 80.62 430 GLU A O 1
ATOM 3294 N N . VAL A 1 431 ? -12.734 -33.061 22.550 1.00 72.56 431 VAL A N 1
ATOM 3295 C CA . VAL A 1 431 ? -11.631 -33.190 21.587 1.00 72.56 431 VAL A CA 1
ATOM 3296 C C . VAL A 1 431 ? -11.823 -34.321 20.569 1.00 72.56 431 VAL A C 1
ATOM 3298 O O . VAL A 1 431 ? -11.264 -34.237 19.476 1.00 72.56 431 VAL A O 1
ATOM 3301 N N . GLU A 1 432 ? -12.706 -35.293 20.827 1.00 59.25 432 GLU A N 1
ATOM 3302 C CA . GLU A 1 432 ? -13.083 -36.344 19.857 1.00 59.25 432 GLU A CA 1
ATOM 3303 C C . GLU A 1 432 ? -13.669 -35.789 18.537 1.00 59.25 432 GLU A C 1
ATOM 3305 O O . GLU A 1 432 ? -13.810 -36.518 17.556 1.00 59.25 432 GLU A O 1
ATOM 3310 N N . THR A 1 433 ? -13.978 -34.489 18.480 1.00 56.81 433 THR A N 1
ATOM 3311 C CA . THR A 1 433 ? -14.553 -33.810 17.309 1.00 56.81 433 THR A CA 1
ATOM 3312 C C . THR A 1 433 ? -13.600 -32.841 16.593 1.00 56.81 433 THR A C 1
ATOM 3314 O O . THR A 1 433 ? -13.983 -32.247 15.582 1.00 56.81 433 THR A O 1
ATOM 3317 N N . VAL A 1 434 ? -12.359 -32.674 17.076 1.00 67.00 434 VAL A N 1
ATOM 3318 C CA . VAL A 1 434 ? -11.408 -31.665 16.571 1.00 67.00 434 VAL A CA 1
ATOM 3319 C C . VAL A 1 434 ? -10.285 -32.313 15.757 1.00 67.00 434 VAL A C 1
ATOM 3321 O O . VAL A 1 434 ? -9.455 -33.058 16.274 1.00 67.00 434 VAL A O 1
ATOM 3324 N N . GLU A 1 435 ? -10.209 -31.981 14.468 1.00 69.62 435 GLU A N 1
ATOM 3325 C CA . GLU A 1 435 ? -9.190 -32.517 13.561 1.00 69.62 435 GLU A CA 1
ATOM 3326 C C . GLU A 1 435 ? -7.758 -32.110 13.984 1.00 69.62 435 GLU A C 1
ATOM 3328 O O . GLU A 1 435 ? -7.449 -30.933 14.214 1.00 69.62 435 GLU A O 1
ATOM 3333 N N . GLY A 1 436 ? -6.862 -33.102 14.079 1.00 74.50 436 GLY A N 1
ATOM 3334 C CA . GLY A 1 436 ? -5.442 -32.908 14.399 1.00 74.50 436 GLY A CA 1
ATOM 3335 C C . GLY A 1 436 ? -5.117 -32.684 15.882 1.00 74.50 436 GLY A C 1
ATOM 3336 O O . GLY A 1 436 ? -4.010 -32.238 16.192 1.00 74.50 436 GLY A O 1
ATOM 3337 N N . ALA A 1 437 ? -6.054 -32.948 16.794 1.00 83.31 437 ALA A N 1
ATOM 3338 C CA . ALA A 1 437 ? -5.784 -32.941 18.228 1.00 83.31 437 ALA A CA 1
ATOM 3339 C C . ALA A 1 437 ? -5.015 -34.197 18.680 1.00 83.31 437 ALA A C 1
ATOM 3341 O O . ALA A 1 437 ? -5.220 -35.288 18.153 1.00 83.31 437 ALA A O 1
ATOM 3342 N N . ILE A 1 438 ? -4.130 -34.039 19.669 1.00 86.19 438 ILE A N 1
ATOM 3343 C CA . ILE A 1 438 ? -3.349 -35.133 20.266 1.00 86.19 438 ILE A CA 1
ATOM 3344 C C . ILE A 1 438 ? -3.663 -35.182 21.764 1.00 86.19 438 ILE A C 1
ATOM 3346 O O . ILE A 1 438 ? -3.205 -34.323 22.522 1.00 86.19 438 ILE A O 1
ATOM 3350 N N . THR A 1 439 ? -4.441 -36.178 22.195 1.00 88.44 439 THR A N 1
ATOM 3351 C CA . THR A 1 439 ? -4.943 -36.293 23.579 1.00 88.44 439 THR A CA 1
ATOM 3352 C C . THR A 1 439 ? -4.128 -37.224 24.465 1.00 88.44 439 THR A C 1
ATOM 3354 O O . THR A 1 439 ? -4.120 -37.024 25.677 1.00 88.44 439 THR A O 1
ATOM 3357 N N . GLU A 1 440 ? -3.388 -38.184 23.903 1.00 90.19 440 GLU A N 1
ATOM 3358 C CA . GLU A 1 440 ? -2.669 -39.222 24.666 1.00 90.19 440 GLU A CA 1
ATOM 3359 C C . GLU A 1 440 ? -1.776 -38.653 25.795 1.00 90.19 440 GLU A C 1
ATOM 3361 O O . GLU A 1 440 ? -1.815 -39.175 26.916 1.00 90.19 440 GLU A O 1
ATOM 3366 N N . PRO A 1 441 ? -1.005 -37.556 25.588 1.00 92.12 441 PRO A N 1
ATOM 3367 C CA . PRO A 1 441 ? -0.223 -36.957 26.668 1.00 92.12 441 PRO A CA 1
ATOM 3368 C C . PRO A 1 441 ? -1.101 -36.393 27.789 1.00 92.12 441 PRO A C 1
ATOM 3370 O O . PRO A 1 441 ? -0.750 -36.511 28.964 1.00 92.12 441 PRO A O 1
ATOM 3373 N N . LEU A 1 442 ? -2.240 -35.786 27.438 1.00 92.25 442 LEU A N 1
ATOM 3374 C CA . LEU A 1 442 ? -3.178 -35.231 28.406 1.00 92.25 442 LEU A CA 1
ATOM 3375 C C . LEU A 1 442 ? -3.868 -36.351 29.187 1.00 92.25 442 LEU A C 1
ATOM 3377 O O . LEU A 1 442 ? -3.910 -36.286 30.408 1.00 92.25 442 LEU A O 1
ATOM 3381 N N . GLU A 1 443 ? -4.322 -37.412 28.523 1.00 92.56 443 GLU A N 1
ATOM 3382 C CA . GLU A 1 443 ? -4.923 -38.586 29.169 1.00 92.56 443 GLU A CA 1
ATOM 3383 C C . GLU A 1 443 ? -3.983 -39.219 30.201 1.00 92.56 443 GLU A C 1
ATOM 3385 O O . GLU A 1 443 ? -4.403 -39.559 31.312 1.00 92.56 443 GLU A O 1
ATOM 3390 N N . HIS A 1 444 ? -2.691 -39.337 29.871 1.00 92.88 444 HIS A N 1
ATOM 3391 C CA . HIS A 1 444 ? -1.691 -39.834 30.810 1.00 92.88 444 HIS A CA 1
ATOM 3392 C C . HIS A 1 444 ? -1.560 -38.922 32.036 1.00 92.88 444 HIS A C 1
ATOM 3394 O O . HIS A 1 444 ? -1.585 -39.408 33.169 1.00 92.88 444 HIS A O 1
ATOM 3400 N N . ILE A 1 445 ? -1.464 -37.607 31.819 1.00 93.38 445 ILE A N 1
ATOM 3401 C CA . ILE A 1 445 ? -1.378 -36.619 32.901 1.00 93.38 445 ILE A CA 1
ATOM 3402 C C . ILE A 1 445 ? -2.629 -36.675 33.775 1.00 93.38 445 ILE A C 1
ATOM 3404 O O . ILE A 1 445 ? -2.499 -36.752 34.993 1.00 93.38 445 ILE A O 1
ATOM 3408 N N . VAL A 1 446 ? -3.823 -36.716 33.180 1.00 93.44 446 VAL A N 1
ATOM 3409 C CA . VAL A 1 446 ? -5.104 -36.796 33.896 1.00 93.44 446 VAL A CA 1
ATOM 3410 C C . VAL A 1 446 ? -5.175 -38.068 34.738 1.00 93.44 446 VAL A C 1
ATOM 3412 O O . VAL A 1 446 ? -5.508 -38.001 35.917 1.00 93.44 446 VAL A O 1
ATOM 3415 N N . LYS A 1 447 ? -4.767 -39.222 34.196 1.00 93.25 447 LYS A N 1
ATOM 3416 C CA . LYS A 1 447 ? -4.757 -40.499 34.930 1.00 93.25 447 LYS A CA 1
ATOM 3417 C C . LYS A 1 447 ? -3.859 -40.470 36.169 1.00 93.25 447 LYS A C 1
ATOM 3419 O O . LYS A 1 447 ? -4.206 -41.087 37.180 1.00 93.25 447 LYS A O 1
ATOM 3424 N N . VAL A 1 448 ? -2.707 -39.801 36.086 1.00 93.06 448 VAL A N 1
ATOM 3425 C CA . VAL A 1 448 ? -1.820 -39.589 37.240 1.00 93.06 448 VAL A CA 1
ATOM 3426 C C . VAL A 1 448 ? -2.455 -38.579 38.196 1.00 93.06 448 VAL A C 1
ATOM 3428 O O . VAL A 1 448 ? -2.623 -38.887 39.372 1.00 93.06 448 VAL A O 1
ATOM 3431 N N . PHE A 1 449 ? -2.905 -37.436 37.675 1.00 93.12 449 PHE A N 1
ATOM 3432 C CA . PHE A 1 449 ? -3.518 -36.342 38.426 1.00 93.12 449 PHE A CA 1
ATOM 3433 C C . PHE A 1 449 ? -4.683 -36.815 39.307 1.00 93.12 449 PHE A C 1
ATOM 3435 O O . PHE A 1 449 ? -4.736 -36.472 40.485 1.00 93.12 449 PHE A O 1
ATOM 3442 N N . THR A 1 450 ? -5.581 -37.663 38.794 1.00 90.94 450 THR A N 1
ATOM 3443 C CA . THR A 1 450 ? -6.732 -38.183 39.556 1.00 90.94 450 THR A CA 1
ATOM 3444 C C . THR A 1 450 ? -6.325 -39.010 40.781 1.00 90.94 450 THR A C 1
ATOM 3446 O O . THR A 1 450 ? -7.075 -39.067 41.752 1.00 90.94 450 THR A O 1
ATOM 3449 N N . LYS A 1 451 ? -5.150 -39.654 40.758 1.00 90.88 451 LYS A N 1
ATOM 3450 C CA . LYS A 1 451 ? -4.670 -40.551 41.827 1.00 90.88 451 LYS A CA 1
ATOM 3451 C C . LYS A 1 451 ? -3.672 -39.893 42.785 1.00 90.88 451 LYS A C 1
ATOM 3453 O O . LYS A 1 451 ? -3.232 -40.544 43.729 1.00 90.88 451 LYS A O 1
ATOM 3458 N N . SER A 1 452 ? -3.294 -38.646 42.523 1.00 92.06 452 SER A N 1
ATOM 3459 C CA . SER A 1 452 ? -2.281 -37.903 43.272 1.00 92.06 452 SER A CA 1
ATOM 3460 C C . SER A 1 452 ? -2.863 -37.141 44.468 1.00 92.06 452 SER A C 1
ATOM 3462 O O . SER A 1 452 ? -4.033 -36.756 44.469 1.00 92.06 452 SER A O 1
ATOM 3464 N N . ASP A 1 453 ? -2.026 -36.891 45.475 1.00 92.00 453 ASP A N 1
ATOM 3465 C CA . ASP A 1 453 ? -2.308 -35.961 46.574 1.00 92.00 453 ASP A CA 1
ATOM 3466 C C . ASP A 1 453 ? -2.327 -34.487 46.086 1.00 92.00 453 ASP A C 1
ATOM 3468 O O . ASP A 1 453 ? -1.879 -34.210 44.966 1.00 92.00 453 ASP A O 1
ATOM 3472 N N . PRO A 1 454 ? -2.848 -33.530 46.884 1.00 89.50 454 PRO A N 1
ATOM 3473 C CA . PRO A 1 454 ? -2.985 -32.130 46.469 1.00 89.50 454 PRO A CA 1
ATOM 3474 C C . PRO A 1 454 ? -1.682 -31.443 46.033 1.00 89.50 454 PRO A C 1
ATOM 3476 O O . PRO A 1 454 ? -1.697 -30.706 45.045 1.00 89.50 454 PRO A O 1
ATOM 3479 N N . ASP A 1 455 ? -0.557 -31.704 46.703 1.00 89.50 455 ASP A N 1
ATOM 3480 C CA . ASP A 1 455 ? 0.725 -31.068 46.371 1.00 89.50 455 ASP A CA 1
ATOM 3481 C C . ASP A 1 455 ? 1.247 -31.586 45.028 1.00 89.50 455 ASP A C 1
ATOM 3483 O O . ASP A 1 455 ? 1.672 -30.812 44.163 1.00 89.50 455 ASP A O 1
ATOM 3487 N N . THR A 1 456 ? 1.138 -32.898 44.805 1.00 92.62 456 THR A N 1
ATOM 3488 C CA . THR A 1 456 ? 1.492 -33.518 43.525 1.00 92.62 456 THR A CA 1
ATOM 3489 C C . THR A 1 456 ? 0.572 -33.048 42.393 1.00 92.62 456 THR A C 1
ATOM 3491 O O . THR A 1 456 ? 1.053 -32.747 41.297 1.00 92.62 456 THR A O 1
ATOM 3494 N N . LYS A 1 457 ? -0.742 -32.924 42.637 1.00 93.25 457 LYS A N 1
ATOM 3495 C CA . LYS A 1 457 ? -1.694 -32.351 41.667 1.00 93.25 457 LYS A CA 1
ATOM 3496 C C . LYS A 1 457 ? -1.304 -30.929 41.282 1.00 93.25 457 LYS A C 1
ATOM 3498 O O . LYS A 1 457 ? -1.238 -30.614 40.094 1.00 93.25 457 LYS A O 1
ATOM 3503 N N . LEU A 1 458 ? -1.000 -30.082 42.263 1.00 93.56 458 LEU A N 1
ATOM 3504 C CA . LEU A 1 458 ? -0.591 -28.704 42.016 1.00 93.56 458 LEU A CA 1
ATOM 3505 C C . LEU A 1 458 ? 0.707 -28.641 41.198 1.00 93.56 458 LEU A C 1
ATOM 3507 O O . LEU A 1 458 ? 0.794 -27.878 40.234 1.00 93.56 458 LEU A O 1
ATOM 3511 N N . ALA A 1 459 ? 1.693 -29.478 41.532 1.00 93.25 459 ALA A N 1
ATOM 3512 C CA . ALA A 1 459 ? 2.944 -29.570 40.785 1.00 93.25 459 ALA A CA 1
ATOM 3513 C C . ALA A 1 459 ? 2.719 -29.999 39.324 1.00 93.25 459 ALA A C 1
ATOM 3515 O O . ALA A 1 459 ? 3.303 -29.404 38.417 1.00 93.25 459 ALA A O 1
ATOM 3516 N N . LEU A 1 460 ? 1.846 -30.984 39.084 1.00 94.25 460 LEU A N 1
ATOM 3517 C CA . LEU A 1 460 ? 1.463 -31.415 37.737 1.00 94.25 460 LEU A CA 1
ATOM 3518 C C . LEU A 1 460 ? 0.735 -30.307 36.974 1.00 94.25 460 LEU A C 1
ATOM 3520 O O . LEU A 1 460 ? 1.043 -30.071 35.809 1.00 94.25 460 LEU A O 1
ATOM 3524 N N . LEU A 1 461 ? -0.197 -29.600 37.612 1.00 93.88 461 LEU A N 1
ATOM 3525 C CA . LEU A 1 461 ? -0.975 -28.542 36.969 1.00 93.88 461 LEU A CA 1
ATOM 3526 C C . LEU A 1 461 ? -0.094 -27.377 36.500 1.00 93.88 461 LEU A C 1
ATOM 3528 O O . LEU A 1 461 ? -0.270 -26.864 35.397 1.00 93.88 461 LEU A O 1
ATOM 3532 N N . LEU A 1 462 ? 0.886 -26.990 37.319 1.00 94.12 462 LEU A N 1
ATOM 3533 C CA . LEU A 1 462 ? 1.831 -25.912 37.016 1.00 94.12 462 LEU A CA 1
ATOM 3534 C C . LEU A 1 462 ? 3.002 -26.363 36.126 1.00 94.12 462 LEU A C 1
ATOM 3536 O O . LEU A 1 462 ? 3.824 -25.534 35.723 1.00 94.12 462 LEU A O 1
ATOM 3540 N N . ALA A 1 463 ? 3.101 -27.657 35.808 1.00 94.75 463 ALA A N 1
ATOM 3541 C CA . ALA A 1 463 ? 4.181 -28.185 34.992 1.00 94.75 463 ALA A CA 1
ATOM 3542 C C . ALA A 1 463 ? 4.059 -27.716 33.526 1.00 94.75 463 ALA A C 1
ATOM 3544 O O . ALA A 1 463 ? 2.990 -27.830 32.916 1.00 94.75 463 ALA A O 1
ATOM 3545 N N . PRO A 1 464 ? 5.167 -27.295 32.881 1.00 93.81 464 PRO A N 1
ATOM 3546 C CA . PRO A 1 464 ? 5.163 -26.934 31.460 1.00 93.81 464 PRO A CA 1
ATOM 3547 C C . PRO A 1 464 ? 4.695 -28.064 30.530 1.00 93.81 464 PRO A C 1
ATOM 3549 O O . PRO A 1 464 ? 4.219 -27.803 29.427 1.00 93.81 464 PRO A O 1
ATOM 3552 N N . THR A 1 465 ? 4.845 -29.323 30.950 1.00 94.44 465 THR A N 1
ATOM 3553 C CA . THR A 1 465 ? 4.371 -30.506 30.217 1.00 94.44 465 THR A CA 1
ATOM 3554 C C . THR A 1 465 ? 2.850 -30.546 30.111 1.00 94.44 465 THR A C 1
ATOM 3556 O O . THR A 1 465 ? 2.336 -30.887 29.050 1.00 94.44 465 THR A O 1
ATOM 3559 N N . THR A 1 466 ? 2.135 -30.131 31.158 1.00 94.75 466 THR A N 1
ATOM 3560 C CA . THR A 1 466 ? 0.667 -30.075 31.175 1.00 94.75 466 THR A CA 1
ATOM 3561 C C . THR A 1 466 ? 0.155 -28.965 30.273 1.00 94.75 466 THR A C 1
ATOM 3563 O O . THR A 1 466 ? -0.719 -29.213 29.451 1.00 94.75 466 THR A O 1
ATOM 3566 N N . ALA A 1 467 ? 0.770 -27.778 30.318 1.00 92.00 467 ALA A N 1
ATOM 3567 C CA . ALA A 1 467 ? 0.428 -26.691 29.398 1.00 92.00 467 ALA A CA 1
ATOM 3568 C C . ALA A 1 467 ? 0.592 -27.111 27.924 1.00 92.00 467 ALA A C 1
ATOM 3570 O O . ALA A 1 467 ? -0.295 -26.880 27.107 1.00 92.00 467 ALA A O 1
ATOM 3571 N N . LYS A 1 468 ? 1.693 -27.803 27.590 1.00 92.12 468 LYS A N 1
ATOM 3572 C CA . LYS A 1 468 ? 1.918 -28.348 26.240 1.00 92.12 468 LYS A CA 1
ATOM 3573 C C . LYS A 1 468 ? 0.866 -29.384 25.840 1.00 92.12 468 LYS A C 1
ATOM 3575 O O . LYS A 1 468 ? 0.397 -29.341 24.706 1.00 92.12 468 LYS A O 1
ATOM 3580 N N . ALA A 1 469 ? 0.500 -30.293 26.745 1.00 92.69 469 ALA A N 1
ATOM 3581 C CA . ALA A 1 469 ? -0.538 -31.291 26.493 1.00 92.69 469 ALA A CA 1
ATOM 3582 C C . ALA A 1 469 ? -1.911 -30.635 26.262 1.00 92.69 469 ALA A C 1
ATOM 3584 O O . ALA A 1 469 ? -2.614 -31.008 25.328 1.00 92.69 469 ALA A O 1
ATOM 3585 N N . MET A 1 470 ? -2.249 -29.597 27.034 1.00 92.44 470 MET A N 1
ATOM 3586 C CA . MET A 1 470 ? -3.479 -28.819 26.849 1.00 92.44 470 MET A CA 1
ATOM 3587 C C . MET A 1 470 ? -3.520 -28.107 25.493 1.00 92.44 470 MET A C 1
ATOM 3589 O O . MET A 1 470 ? -4.526 -28.175 24.791 1.00 92.44 470 MET A O 1
ATOM 3593 N N . THR A 1 471 ? -2.416 -27.481 25.070 1.00 89.44 471 THR A N 1
ATOM 3594 C CA . THR A 1 471 ? -2.318 -26.887 23.727 1.00 89.44 471 THR A CA 1
ATOM 3595 C C . THR A 1 471 ? -2.466 -27.944 22.624 1.00 89.44 471 THR A C 1
ATOM 3597 O O . THR A 1 471 ? -3.158 -27.699 21.635 1.00 89.44 471 THR A O 1
ATOM 3600 N N . ALA A 1 472 ? -1.850 -29.122 22.785 1.00 88.50 472 ALA A N 1
ATOM 3601 C CA . ALA A 1 472 ? -1.922 -30.222 21.817 1.00 88.50 472 ALA A CA 1
ATOM 3602 C C . ALA A 1 472 ? -3.329 -30.835 21.701 1.00 88.50 472 ALA A C 1
ATOM 3604 O O . ALA A 1 472 ? -3.707 -31.290 20.621 1.00 88.50 472 ALA A O 1
ATOM 3605 N N . ALA A 1 473 ? -4.122 -30.778 22.773 1.00 90.56 473 ALA A N 1
ATOM 3606 C CA . ALA A 1 473 ? -5.518 -31.202 22.771 1.00 90.56 473 ALA A CA 1
ATOM 3607 C C . ALA A 1 473 ? -6.438 -30.252 21.974 1.00 90.56 473 ALA A C 1
ATOM 3609 O O . ALA A 1 473 ? -7.526 -30.652 21.592 1.00 90.56 473 ALA A O 1
ATOM 3610 N N . ARG A 1 474 ? -6.015 -29.015 21.662 1.00 88.56 474 ARG A N 1
ATOM 3611 C CA . ARG A 1 474 ? -6.759 -28.056 20.811 1.00 88.56 474 ARG A CA 1
ATOM 3612 C C . ARG A 1 474 ? -8.187 -27.709 21.281 1.00 88.56 474 ARG A C 1
ATOM 3614 O O . ARG A 1 474 ? -9.030 -27.362 20.457 1.00 88.56 474 ARG A O 1
ATOM 3621 N N . HIS A 1 475 ? -8.454 -27.696 22.586 1.00 90.31 475 HIS A N 1
ATOM 3622 C CA . HIS A 1 475 ? -9.691 -27.111 23.121 1.00 90.31 475 HIS A CA 1
ATOM 3623 C C . HIS A 1 475 ? -9.662 -25.575 22.979 1.00 90.31 475 HIS A C 1
ATOM 3625 O O . HIS A 1 475 ? -8.776 -24.912 23.521 1.00 90.31 475 HIS A O 1
ATOM 3631 N N . ARG A 1 476 ? -10.589 -25.011 22.186 1.00 90.81 476 ARG A N 1
ATOM 3632 C CA . ARG A 1 476 ? -10.607 -23.589 21.772 1.00 90.81 476 ARG A CA 1
ATOM 3633 C C . ARG A 1 476 ? -11.992 -22.958 21.961 1.00 90.81 476 ARG A C 1
ATOM 3635 O O . ARG A 1 476 ? -12.687 -22.698 20.973 1.00 90.81 476 ARG A O 1
ATOM 3642 N N . PRO A 1 477 ? -12.424 -22.719 23.207 1.00 89.56 477 PRO A N 1
ATOM 3643 C CA . PRO A 1 477 ? -13.724 -22.124 23.472 1.00 89.56 477 PRO A CA 1
ATOM 3644 C C . PRO A 1 477 ? -13.807 -20.717 22.869 1.00 89.56 477 PRO A C 1
ATOM 3646 O O . PRO A 1 477 ? -12.870 -19.918 22.946 1.00 89.56 477 PRO A O 1
ATOM 3649 N N . PHE A 1 478 ? -14.953 -20.426 22.249 1.00 89.44 478 PHE A N 1
ATOM 3650 C CA . PHE A 1 478 ? -15.229 -19.161 21.561 1.00 89.44 478 PHE A CA 1
ATOM 3651 C C . PHE A 1 478 ? -14.200 -18.783 20.483 1.00 89.44 478 PHE A C 1
ATOM 3653 O O . PHE A 1 478 ? -13.843 -17.613 20.346 1.00 89.44 478 PHE A O 1
ATOM 3660 N N . LEU A 1 479 ? -13.727 -19.772 19.718 1.00 93.00 479 LEU A N 1
ATOM 3661 C CA . LEU A 1 479 ? -12.818 -19.555 18.596 1.00 93.00 479 LEU A CA 1
ATOM 3662 C C . LEU A 1 479 ? -13.377 -18.523 17.605 1.00 93.00 479 LEU A C 1
ATOM 3664 O O . LEU A 1 479 ? -14.329 -18.781 16.868 1.00 93.00 479 LEU A O 1
ATOM 3668 N N . SER A 1 480 ? -12.715 -17.376 17.551 1.00 95.19 480 SER A N 1
ATOM 3669 C CA . SER A 1 480 ? -12.895 -16.345 16.542 1.00 95.19 480 SER A CA 1
ATOM 3670 C C . SER A 1 480 ? -11.885 -16.537 15.417 1.00 95.19 480 SER A C 1
ATOM 3672 O O . SER A 1 480 ? -10.717 -16.863 15.645 1.00 95.19 480 SER A O 1
ATOM 3674 N N . ARG A 1 481 ? -12.321 -16.274 14.186 1.00 95.81 481 ARG A N 1
ATOM 3675 C CA . ARG A 1 481 ? -11.473 -16.256 12.993 1.00 95.81 481 ARG A CA 1
ATOM 3676 C C . ARG A 1 481 ? -11.686 -14.947 12.253 1.00 95.81 481 ARG A C 1
ATOM 3678 O O . ARG A 1 481 ? -12.832 -14.564 12.023 1.00 95.81 481 ARG A O 1
ATOM 3685 N N . ASP A 1 482 ? -10.595 -14.299 11.855 1.00 96.44 482 ASP A N 1
ATOM 3686 C CA . ASP A 1 482 ? -10.689 -13.162 10.943 1.00 96.44 482 ASP A CA 1
ATOM 3687 C C . ASP A 1 482 ? -11.311 -13.625 9.608 1.00 96.44 482 ASP A C 1
ATOM 3689 O O . ASP A 1 482 ? -10.892 -14.648 9.055 1.00 96.44 482 ASP A O 1
ATOM 3693 N N . PRO A 1 483 ? -12.339 -12.937 9.084 1.00 94.31 483 PRO A N 1
ATOM 3694 C CA . PRO A 1 483 ? -13.004 -13.359 7.854 1.00 94.31 483 PRO A CA 1
ATOM 3695 C C . PRO A 1 483 ? -12.148 -13.132 6.595 1.00 94.31 483 PRO A C 1
ATOM 3697 O O . PRO A 1 483 ? -12.487 -13.642 5.526 1.00 94.31 483 PRO A O 1
ATOM 3700 N N . THR A 1 484 ? -11.062 -12.363 6.690 1.00 97.19 484 THR A N 1
ATOM 3701 C CA . THR A 1 484 ? -10.205 -11.991 5.565 1.00 97.19 484 THR A CA 1
ATOM 3702 C C . THR A 1 484 ? -9.054 -12.979 5.409 1.00 97.19 484 THR A C 1
ATOM 3704 O O . THR A 1 484 ? -8.264 -13.207 6.321 1.00 97.19 484 THR A O 1
ATOM 3707 N N . ILE A 1 485 ? -8.896 -13.518 4.198 1.00 97.62 485 ILE A N 1
ATOM 3708 C CA . ILE A 1 485 ? -7.683 -14.245 3.810 1.00 97.62 485 ILE A CA 1
ATOM 3709 C C . ILE A 1 485 ? -6.701 -13.243 3.204 1.00 97.62 485 ILE A C 1
ATOM 3711 O O . ILE A 1 485 ? -6.919 -12.709 2.112 1.00 97.62 485 ILE A O 1
ATOM 3715 N N . TYR A 1 486 ? -5.614 -12.990 3.922 1.00 98.44 486 TYR A N 1
ATOM 3716 C CA . TYR A 1 486 ? -4.533 -12.111 3.495 1.00 98.44 486 TYR A CA 1
ATOM 3717 C C . TYR A 1 486 ? -3.548 -12.864 2.601 1.00 98.44 486 TYR A C 1
ATOM 3719 O O . TYR A 1 486 ? -3.388 -14.078 2.717 1.00 98.44 486 TYR A O 1
ATOM 3727 N N . LYS A 1 487 ? -2.871 -12.139 1.705 1.00 97.94 487 LYS A N 1
ATOM 3728 C CA . LYS A 1 487 ? -1.963 -12.713 0.700 1.00 97.94 487 LYS A CA 1
ATOM 3729 C C . LYS A 1 487 ? -0.561 -12.137 0.849 1.00 97.94 487 LYS A C 1
ATOM 3731 O O . LYS A 1 487 ? -0.405 -10.934 1.069 1.00 97.94 487 LYS A O 1
ATOM 3736 N N . ILE A 1 488 ? 0.450 -12.980 0.668 1.00 98.00 488 ILE A N 1
ATOM 3737 C CA . ILE A 1 488 ? 1.859 -12.592 0.596 1.00 98.00 488 ILE A CA 1
ATOM 3738 C C . ILE A 1 488 ? 2.476 -13.229 -0.648 1.00 98.00 488 ILE A C 1
ATOM 3740 O O . ILE A 1 488 ? 2.455 -14.446 -0.786 1.00 98.00 488 ILE A O 1
ATOM 3744 N N . ASP A 1 489 ? 3.065 -12.428 -1.528 1.00 97.69 489 ASP A N 1
ATOM 3745 C CA . ASP A 1 489 ? 3.889 -12.921 -2.629 1.00 97.69 489 ASP A CA 1
ATOM 3746 C C . ASP A 1 489 ? 5.361 -12.922 -2.177 1.00 97.69 489 ASP A C 1
ATOM 3748 O O . ASP A 1 489 ? 5.953 -11.868 -1.905 1.00 97.69 489 ASP A O 1
ATOM 3752 N N . ALA A 1 490 ? 5.933 -14.123 -2.051 1.00 97.25 490 ALA A N 1
ATOM 3753 C CA . ALA A 1 490 ? 7.330 -14.356 -1.701 1.00 97.25 490 ALA A CA 1
ATOM 3754 C C . ALA A 1 490 ? 8.168 -14.467 -2.983 1.00 97.25 490 ALA A C 1
ATOM 3756 O O . ALA A 1 490 ? 8.099 -15.462 -3.704 1.00 97.25 490 ALA A O 1
ATOM 3757 N N . ASP A 1 491 ? 8.942 -13.427 -3.281 1.00 97.12 491 ASP A N 1
ATOM 3758 C CA . ASP A 1 491 ? 9.791 -13.373 -4.473 1.00 97.12 491 ASP A CA 1
ATOM 3759 C C . ASP A 1 491 ? 11.228 -13.822 -4.195 1.00 97.12 491 ASP A C 1
ATOM 3761 O O . ASP A 1 491 ? 11.710 -13.797 -3.063 1.00 97.12 491 ASP A O 1
ATOM 3765 N N . ARG A 1 492 ? 11.963 -14.150 -5.257 1.00 95.94 492 ARG A N 1
ATOM 3766 C CA . ARG A 1 492 ? 13.417 -14.328 -5.185 1.00 95.94 492 ARG A CA 1
ATOM 3767 C C . ARG A 1 492 ? 14.123 -13.005 -4.888 1.00 95.94 492 ARG A C 1
ATOM 3769 O O . ARG A 1 492 ? 13.611 -11.927 -5.198 1.00 95.94 492 ARG A O 1
ATOM 3776 N N . THR A 1 493 ? 15.340 -13.088 -4.354 1.00 94.06 493 THR A N 1
ATOM 3777 C CA . THR A 1 493 ? 16.137 -11.936 -3.899 1.00 94.06 493 THR A CA 1
ATOM 3778 C C . THR A 1 493 ? 16.237 -10.806 -4.923 1.00 94.06 493 THR A C 1
ATOM 3780 O O . THR A 1 493 ? 16.083 -9.650 -4.540 1.00 94.06 493 THR A O 1
ATOM 3783 N N . ALA A 1 494 ? 16.391 -11.112 -6.217 1.00 96.38 494 ALA A N 1
ATOM 3784 C CA . ALA A 1 494 ? 16.497 -10.108 -7.282 1.00 96.38 494 ALA A CA 1
ATOM 3785 C C . ALA A 1 494 ? 15.288 -9.160 -7.377 1.00 96.38 494 ALA A C 1
ATOM 3787 O O . ALA A 1 494 ? 15.408 -8.046 -7.878 1.00 96.38 494 ALA A O 1
ATOM 3788 N N . ALA A 1 495 ? 14.120 -9.543 -6.850 1.00 97.12 495 ALA A N 1
ATOM 3789 C CA . ALA A 1 495 ? 12.961 -8.660 -6.775 1.00 97.12 495 ALA A CA 1
ATOM 3790 C C . ALA A 1 495 ? 13.137 -7.517 -5.762 1.00 97.12 495 ALA A C 1
ATOM 3792 O O . ALA A 1 495 ? 12.439 -6.513 -5.860 1.00 97.12 495 ALA A O 1
ATOM 3793 N N . ARG A 1 496 ? 14.042 -7.665 -4.786 1.00 95.19 496 ARG A N 1
ATOM 3794 C CA . ARG A 1 496 ? 14.318 -6.707 -3.700 1.00 95.19 496 ARG A CA 1
ATOM 3795 C C . ARG A 1 496 ? 15.747 -6.159 -3.741 1.00 95.19 496 ARG A C 1
ATOM 3797 O O . ARG A 1 496 ? 15.953 -5.018 -3.326 1.00 95.19 496 ARG A O 1
ATOM 3804 N N . PHE A 1 497 ? 16.703 -6.952 -4.218 1.00 97.62 497 PHE A N 1
ATOM 3805 C CA . PHE A 1 497 ? 18.122 -6.635 -4.250 1.00 97.62 497 PHE A CA 1
ATOM 3806 C C . PHE A 1 497 ? 18.773 -7.071 -5.561 1.00 97.62 497 PHE A C 1
ATOM 3808 O O . PHE A 1 497 ? 18.928 -8.263 -5.809 1.00 97.62 497 PHE A O 1
ATOM 3815 N N . ALA A 1 498 ? 19.160 -6.090 -6.371 1.00 98.12 498 ALA A N 1
ATOM 3816 C CA . ALA A 1 498 ? 19.900 -6.269 -7.614 1.00 98.12 498 ALA A CA 1
ATOM 3817 C C . ALA A 1 498 ? 20.483 -4.924 -8.067 1.00 98.12 498 ALA A C 1
ATOM 3819 O O . ALA A 1 498 ? 19.920 -3.856 -7.792 1.00 98.12 498 ALA A O 1
ATOM 3820 N N . SER A 1 499 ? 21.597 -4.982 -8.781 1.00 98.69 499 SER A N 1
ATOM 3821 C CA . SER A 1 499 ? 22.202 -3.855 -9.479 1.00 98.69 499 SER A CA 1
ATOM 3822 C C . SER A 1 499 ? 21.985 -4.017 -10.984 1.00 98.69 499 SER A C 1
ATOM 3824 O O . SER A 1 499 ? 22.425 -5.006 -11.572 1.00 98.69 499 SER A O 1
ATOM 3826 N N . TRP A 1 500 ? 21.318 -3.044 -11.603 1.00 98.88 500 TRP A N 1
ATOM 3827 C CA . TRP A 1 500 ? 20.912 -3.075 -13.009 1.00 98.88 500 TRP A CA 1
ATOM 3828 C C . TRP A 1 500 ? 21.851 -2.239 -13.882 1.00 98.88 500 TRP A C 1
ATOM 3830 O O . TRP A 1 500 ? 22.223 -1.128 -13.505 1.00 98.88 500 TRP A O 1
ATOM 3840 N N . TYR A 1 501 ? 22.192 -2.742 -15.063 1.00 98.81 501 TYR A N 1
ATOM 3841 C CA . TYR A 1 501 ? 22.944 -2.006 -16.074 1.00 98.81 501 TYR A CA 1
ATOM 3842 C C . TYR A 1 501 ? 22.206 -2.070 -17.405 1.00 98.81 501 TYR A C 1
ATOM 3844 O O . TYR A 1 501 ? 21.862 -3.156 -17.857 1.00 98.81 501 TYR A O 1
ATOM 3852 N N . GLU A 1 502 ? 21.925 -0.925 -18.012 1.00 98.75 502 GLU A N 1
ATOM 3853 C CA . GLU A 1 502 ? 21.254 -0.831 -19.307 1.00 98.75 502 GLU A CA 1
ATOM 3854 C C . GLU A 1 502 ? 22.274 -0.547 -20.406 1.00 98.75 502 GLU A C 1
ATOM 3856 O O . GLU A 1 502 ? 23.058 0.397 -20.282 1.00 98.75 502 GLU A O 1
ATOM 3861 N N . ILE A 1 503 ? 22.236 -1.339 -21.480 1.00 98.31 503 ILE A N 1
ATOM 3862 C CA . ILE A 1 503 ? 23.040 -1.130 -22.693 1.00 98.31 503 ILE A CA 1
ATOM 3863 C C . ILE A 1 503 ? 22.171 -1.279 -23.938 1.00 98.31 503 ILE A C 1
ATOM 3865 O O . ILE A 1 503 ? 21.204 -2.038 -23.936 1.00 98.31 503 ILE A O 1
ATOM 3869 N N . PHE A 1 504 ? 22.568 -0.643 -25.040 1.00 98.56 504 PHE A N 1
ATOM 3870 C CA . PHE A 1 504 ? 22.003 -0.921 -26.360 1.00 98.56 504 PHE A CA 1
ATOM 3871 C C . PHE A 1 504 ? 22.896 -1.941 -27.078 1.00 98.56 504 PHE A C 1
ATOM 3873 O O . PHE A 1 504 ? 24.020 -1.593 -27.450 1.00 98.56 504 PHE A O 1
ATOM 3880 N N . PRO A 1 505 ? 22.427 -3.176 -27.349 1.00 98.38 505 PRO A N 1
ATOM 3881 C CA . PRO A 1 505 ? 23.230 -4.191 -28.037 1.00 98.38 505 PRO A CA 1
ATOM 3882 C C . PRO A 1 505 ? 23.853 -3.706 -29.355 1.00 98.38 505 PRO A C 1
ATOM 3884 O O . PRO A 1 505 ? 25.010 -3.999 -29.651 1.00 98.38 505 PRO A O 1
ATOM 3887 N N . ARG A 1 506 ? 23.121 -2.872 -30.106 1.00 98.12 506 ARG A N 1
ATOM 3888 C CA . ARG A 1 506 ? 23.574 -2.300 -31.382 1.00 98.12 506 ARG A CA 1
ATOM 3889 C C . ARG A 1 506 ? 24.800 -1.388 -31.290 1.00 98.12 506 ARG A C 1
ATOM 3891 O O . ARG A 1 506 ? 25.435 -1.157 -32.310 1.00 98.12 506 ARG A O 1
ATOM 3898 N N . SER A 1 507 ? 25.140 -0.888 -30.108 1.00 98.19 507 SER A N 1
ATOM 3899 C CA . SER A 1 507 ? 26.294 -0.007 -29.881 1.00 98.19 507 SER A CA 1
ATOM 3900 C C . SER A 1 507 ? 27.500 -0.743 -29.294 1.00 98.19 507 SER A C 1
ATOM 3902 O O . SER A 1 507 ? 28.533 -0.144 -29.013 1.00 98.19 507 SER A O 1
ATOM 3904 N N . MET A 1 508 ? 27.400 -2.058 -29.075 1.00 97.50 508 MET A N 1
ATOM 3905 C CA . MET A 1 508 ? 28.466 -2.822 -28.415 1.00 97.50 508 MET A CA 1
ATOM 3906 C C . MET A 1 508 ? 29.593 -3.255 -29.363 1.00 97.50 508 MET A C 1
ATOM 3908 O O . MET A 1 508 ? 30.497 -3.972 -28.943 1.00 97.50 508 MET A O 1
ATOM 3912 N N . SER A 1 509 ? 29.570 -2.793 -30.616 1.00 96.50 509 SER A N 1
ATOM 3913 C CA . SER A 1 509 ? 30.601 -3.028 -31.631 1.00 96.50 509 SER A CA 1
ATOM 3914 C C . SER A 1 509 ? 31.917 -2.278 -31.386 1.00 96.50 509 SER A C 1
ATOM 3916 O O . SER A 1 509 ? 32.898 -2.597 -32.058 1.00 96.50 509 SER A O 1
ATOM 3918 N N . ASP A 1 510 ? 31.908 -1.288 -30.481 1.00 93.69 510 ASP A N 1
ATOM 3919 C CA . ASP A 1 510 ? 32.918 -0.227 -30.300 1.00 93.69 510 ASP A CA 1
ATOM 3920 C C . ASP A 1 510 ? 33.187 0.629 -31.557 1.00 93.69 510 ASP A C 1
ATOM 3922 O O . ASP A 1 510 ? 34.204 1.318 -31.634 1.00 93.69 510 ASP A O 1
ATOM 3926 N N . ASP A 1 511 ? 32.280 0.621 -32.537 1.00 95.31 511 ASP A N 1
ATOM 3927 C CA . ASP A 1 511 ? 32.423 1.357 -33.795 1.00 95.31 511 ASP A CA 1
ATOM 3928 C C . ASP A 1 511 ? 31.086 2.000 -34.190 1.00 95.31 511 ASP A C 1
ATOM 3930 O O . ASP A 1 511 ? 30.107 1.309 -34.472 1.00 95.31 511 ASP A O 1
ATOM 3934 N N . GLU A 1 512 ? 31.042 3.335 -34.248 1.00 94.50 512 GLU A N 1
ATOM 3935 C CA . GLU A 1 512 ? 29.830 4.097 -34.592 1.00 94.50 512 GLU A CA 1
ATOM 3936 C C . GLU A 1 512 ? 29.350 3.874 -36.036 1.00 94.50 512 GLU A C 1
ATOM 3938 O O . GLU A 1 512 ? 28.218 4.230 -36.372 1.00 94.50 512 GLU A O 1
ATOM 3943 N N . SER A 1 513 ? 30.187 3.287 -36.894 1.00 93.75 513 SER A N 1
ATOM 3944 C CA . SER A 1 513 ? 29.850 2.939 -38.276 1.00 93.75 513 SER A CA 1
ATOM 3945 C C . SER A 1 513 ? 29.357 1.497 -38.446 1.00 93.75 513 SER A C 1
ATOM 3947 O O . SER A 1 513 ? 28.805 1.161 -39.497 1.00 93.75 513 SER A O 1
ATOM 3949 N N . ARG A 1 514 ? 29.496 0.649 -37.415 1.00 95.81 514 ARG A N 1
ATOM 3950 C CA . ARG A 1 514 ? 29.117 -0.770 -37.447 1.00 95.81 514 ARG A CA 1
ATOM 3951 C C . ARG A 1 514 ? 28.054 -1.075 -36.400 1.00 95.81 514 ARG A C 1
ATOM 3953 O O . ARG A 1 514 ? 28.284 -0.933 -35.204 1.00 95.81 514 ARG A O 1
ATOM 3960 N N . HIS A 1 515 ? 26.915 -1.598 -36.844 1.00 97.94 515 HIS A N 1
ATOM 3961 C CA . HIS A 1 515 ? 25.898 -2.129 -35.939 1.00 97.94 515 HIS A CA 1
ATOM 3962 C C . HIS A 1 515 ? 26.450 -3.332 -35.154 1.00 97.94 515 HIS A C 1
ATOM 3964 O O . HIS A 1 515 ? 27.017 -4.254 -35.740 1.00 97.94 515 HIS A O 1
ATOM 3970 N N . GLY A 1 516 ? 26.286 -3.318 -33.834 1.00 97.81 516 GLY A N 1
ATOM 3971 C CA . GLY A 1 516 ? 26.683 -4.406 -32.943 1.00 97.81 516 GLY A CA 1
ATOM 3972 C C . GLY A 1 516 ? 25.793 -5.639 -33.064 1.00 97.81 516 GLY A C 1
ATOM 3973 O O . GLY A 1 516 ? 24.642 -5.555 -33.490 1.00 97.81 516 GLY A O 1
ATOM 3974 N N . THR A 1 517 ? 26.339 -6.780 -32.663 1.00 98.56 517 THR A N 1
ATOM 3975 C CA . THR A 1 517 ? 25.682 -8.094 -32.640 1.00 98.56 517 THR A CA 1
ATOM 3976 C C . THR A 1 517 ? 25.604 -8.646 -31.216 1.00 98.56 517 THR A C 1
ATOM 3978 O O . THR A 1 517 ? 26.258 -8.138 -30.301 1.00 98.56 517 THR A O 1
ATOM 3981 N N . PHE A 1 518 ? 24.860 -9.734 -31.001 1.00 98.62 518 PHE A N 1
ATOM 3982 C CA . PHE A 1 518 ? 24.894 -10.431 -29.709 1.00 98.62 518 PHE A CA 1
ATOM 3983 C C . PHE A 1 518 ? 26.280 -10.988 -29.355 1.00 98.62 518 PHE A C 1
ATOM 3985 O O . PHE A 1 518 ? 26.645 -10.992 -28.180 1.00 98.62 518 PHE A O 1
ATOM 3992 N N . ALA A 1 519 ? 27.088 -11.370 -30.347 1.00 98.31 519 ALA A N 1
ATOM 3993 C CA . ALA A 1 519 ? 28.476 -11.765 -30.117 1.00 98.31 519 ALA A CA 1
ATOM 3994 C C . ALA A 1 519 ? 29.319 -10.591 -29.589 1.00 98.31 519 ALA A C 1
ATOM 3996 O O . ALA A 1 519 ? 30.113 -10.769 -28.665 1.00 98.31 519 ALA A O 1
ATOM 3997 N N . ASP A 1 520 ? 29.102 -9.378 -30.110 1.00 98.44 520 ASP A N 1
ATOM 3998 C CA . ASP A 1 520 ? 29.758 -8.172 -29.596 1.00 98.44 520 ASP A CA 1
ATOM 3999 C C . ASP A 1 520 ? 29.344 -7.899 -28.137 1.00 98.44 520 ASP A C 1
ATOM 4001 O O . ASP A 1 520 ? 30.204 -7.602 -27.307 1.00 98.44 520 ASP A O 1
ATOM 4005 N N . VAL A 1 521 ? 28.066 -8.094 -27.777 1.00 98.38 521 VAL A N 1
ATOM 4006 C CA . VAL A 1 521 ? 27.596 -8.013 -26.377 1.00 98.38 521 VAL A CA 1
ATOM 4007 C C . VAL A 1 521 ? 28.335 -9.007 -25.479 1.00 98.38 521 VAL A C 1
ATOM 4009 O O . VAL A 1 521 ? 28.782 -8.626 -24.394 1.00 98.38 521 VAL A O 1
ATOM 4012 N N . THR A 1 522 ? 28.528 -10.253 -25.926 1.00 98.44 522 THR A N 1
ATOM 4013 C CA . THR A 1 522 ? 29.272 -11.274 -25.169 1.00 98.44 522 THR A CA 1
ATOM 4014 C C . THR A 1 522 ? 30.677 -10.795 -24.791 1.00 98.44 522 THR A C 1
ATOM 4016 O O . THR A 1 522 ? 31.129 -11.047 -23.673 1.00 98.44 522 THR A O 1
ATOM 4019 N N . THR A 1 523 ? 31.345 -10.019 -25.654 1.00 97.75 523 THR A N 1
ATOM 4020 C CA . THR A 1 523 ? 32.675 -9.456 -25.349 1.00 97.75 523 THR A CA 1
ATOM 4021 C C . THR A 1 523 ? 32.665 -8.431 -24.207 1.00 97.75 523 THR A C 1
ATOM 4023 O O . THR A 1 523 ? 33.699 -8.199 -23.579 1.00 97.75 523 THR A O 1
ATOM 4026 N N . LYS A 1 524 ? 31.509 -7.825 -23.897 1.00 97.38 524 LYS A N 1
ATOM 4027 C CA . LYS A 1 524 ? 31.356 -6.794 -22.853 1.00 97.38 524 LYS A CA 1
ATOM 4028 C C . LYS A 1 524 ? 31.029 -7.361 -21.477 1.00 97.38 524 LYS A C 1
ATOM 4030 O O . LYS A 1 524 ? 31.269 -6.685 -20.473 1.00 97.38 524 LYS A O 1
ATOM 4035 N N . LEU A 1 525 ? 30.535 -8.599 -21.410 1.00 98.31 525 LEU A N 1
ATOM 4036 C CA . LEU A 1 525 ? 30.100 -9.238 -20.164 1.00 98.31 525 LEU A CA 1
ATOM 4037 C C . LEU A 1 525 ? 31.170 -9.239 -19.056 1.00 98.31 525 LEU A C 1
ATOM 4039 O O . LEU A 1 525 ? 30.808 -8.926 -17.918 1.00 98.31 525 LEU A O 1
ATOM 4043 N N . PRO A 1 526 ? 32.473 -9.496 -19.322 1.00 97.81 526 PRO A N 1
ATOM 4044 C CA . PRO A 1 526 ? 33.494 -9.448 -18.275 1.00 97.81 526 PRO A CA 1
ATOM 4045 C C . PRO A 1 526 ? 33.561 -8.092 -17.561 1.00 97.81 526 PRO A C 1
ATOM 4047 O O . PRO A 1 526 ? 33.560 -8.049 -16.332 1.00 97.81 526 PRO A O 1
ATOM 4050 N N . ARG A 1 527 ? 33.532 -6.979 -18.307 1.00 96.44 527 ARG A N 1
ATOM 4051 C CA . ARG A 1 527 ? 33.581 -5.628 -17.727 1.00 96.44 527 ARG A CA 1
ATOM 4052 C C . ARG A 1 527 ? 32.335 -5.320 -16.894 1.00 96.44 527 ARG A C 1
ATOM 4054 O O . ARG A 1 527 ? 32.446 -4.727 -15.824 1.00 96.44 527 ARG A O 1
ATOM 4061 N N . ILE A 1 528 ? 31.160 -5.731 -17.366 1.00 97.88 528 ILE A N 1
ATOM 4062 C CA . ILE A 1 528 ? 29.884 -5.520 -16.663 1.00 97.88 528 ILE A CA 1
ATOM 4063 C C . ILE A 1 528 ? 29.857 -6.320 -15.352 1.00 97.88 528 ILE A C 1
ATOM 4065 O O . ILE A 1 528 ? 29.519 -5.776 -14.296 1.00 97.88 528 ILE A O 1
ATOM 4069 N N . ARG A 1 529 ? 30.304 -7.582 -15.390 1.00 97.44 529 ARG A N 1
ATOM 4070 C CA . ARG A 1 529 ? 30.488 -8.424 -14.199 1.00 97.44 529 ARG A CA 1
ATOM 4071 C C . ARG A 1 529 ? 31.451 -7.781 -13.200 1.00 97.44 529 ARG A C 1
ATOM 4073 O O . ARG A 1 529 ? 31.161 -7.762 -12.005 1.00 97.44 529 ARG A O 1
ATOM 4080 N N . ASP A 1 530 ? 32.573 -7.235 -13.666 1.00 97.50 530 ASP A N 1
ATOM 4081 C CA . ASP A 1 530 ? 33.599 -6.628 -12.803 1.00 97.50 530 ASP A CA 1
ATOM 4082 C C . ASP A 1 530 ? 33.132 -5.305 -12.161 1.00 97.50 530 ASP A C 1
ATOM 4084 O O . ASP A 1 530 ? 33.584 -4.930 -11.072 1.00 97.50 530 ASP A O 1
ATOM 4088 N N . MET A 1 531 ? 32.151 -4.629 -12.770 1.00 98.12 531 MET A N 1
ATOM 4089 C CA . MET A 1 531 ? 31.391 -3.547 -12.128 1.00 98.12 531 MET A CA 1
ATOM 4090 C C . MET A 1 531 ? 30.423 -4.032 -11.044 1.00 98.12 531 MET A C 1
ATOM 4092 O O . MET A 1 531 ? 29.944 -3.230 -10.244 1.00 98.12 531 MET A O 1
ATOM 4096 N N . GLY A 1 532 ? 30.169 -5.335 -10.950 1.00 97.81 532 GLY A N 1
ATOM 4097 C CA . GLY A 1 532 ? 29.319 -5.928 -9.925 1.00 97.81 532 GLY A CA 1
ATOM 4098 C C . GLY A 1 532 ? 27.827 -5.725 -10.172 1.00 97.81 532 GLY A C 1
ATOM 4099 O O . GLY A 1 532 ? 27.073 -5.611 -9.208 1.00 97.81 532 GLY A O 1
ATOM 4100 N N . PHE A 1 533 ? 27.411 -5.658 -11.435 1.00 98.62 533 PHE A N 1
ATOM 4101 C CA . PHE A 1 533 ? 25.998 -5.724 -11.800 1.00 98.62 533 PHE A CA 1
ATOM 4102 C C . PHE A 1 533 ? 25.479 -7.166 -11.742 1.00 98.62 533 PHE A C 1
ATOM 4104 O O . PHE A 1 533 ? 26.265 -8.113 -11.794 1.00 98.62 533 PHE A O 1
ATOM 4111 N N . ASP A 1 534 ? 24.164 -7.302 -11.582 1.00 98.38 534 ASP A N 1
ATOM 4112 C CA . ASP A 1 534 ? 23.448 -8.583 -11.505 1.00 98.38 534 ASP A CA 1
ATOM 4113 C C . ASP A 1 534 ? 22.456 -8.736 -12.672 1.00 98.38 534 ASP A C 1
ATOM 4115 O O . ASP A 1 534 ? 22.192 -9.847 -13.118 1.00 98.38 534 ASP A O 1
ATOM 4119 N N . VAL A 1 535 ? 21.914 -7.620 -13.179 1.00 98.75 535 VAL A N 1
ATOM 4120 C CA . VAL A 1 535 ? 20.930 -7.600 -14.270 1.00 98.75 535 VAL A CA 1
ATOM 4121 C C . VAL A 1 535 ? 21.433 -6.719 -15.406 1.00 98.75 535 VAL A C 1
ATOM 4123 O O . VAL A 1 535 ? 21.768 -5.553 -15.184 1.00 98.75 535 VAL A O 1
ATOM 4126 N N . LEU A 1 536 ? 21.452 -7.264 -16.619 1.00 98.62 536 LEU A N 1
ATOM 4127 C CA . LEU A 1 536 ? 21.733 -6.546 -17.854 1.00 98.62 536 LEU A CA 1
ATOM 4128 C C . LEU A 1 536 ? 20.422 -6.326 -18.618 1.00 98.62 536 LEU A C 1
ATOM 4130 O O . LEU A 1 536 ? 19.766 -7.273 -19.042 1.00 98.62 536 LEU A O 1
ATOM 4134 N N . TYR A 1 537 ? 20.023 -5.067 -18.748 1.00 98.62 537 TYR A N 1
ATOM 4135 C CA . TYR A 1 537 ? 18.769 -4.645 -19.357 1.00 98.62 537 TYR A CA 1
ATOM 4136 C C . TYR A 1 537 ? 19.002 -4.174 -20.798 1.00 98.62 537 TYR A C 1
ATOM 4138 O O . TYR A 1 537 ? 19.883 -3.348 -21.048 1.00 98.62 537 TYR A O 1
ATOM 4146 N N . PHE A 1 538 ? 18.206 -4.694 -21.735 1.00 98.56 538 PHE A N 1
ATOM 4147 C CA . PHE A 1 538 ? 18.197 -4.251 -23.126 1.00 98.56 538 PHE A CA 1
ATOM 4148 C C . PHE A 1 538 ? 16.907 -3.506 -23.477 1.00 98.56 538 PHE A C 1
ATOM 4150 O O . PHE A 1 538 ? 15.822 -4.030 -23.203 1.00 98.56 538 PHE A O 1
ATOM 4157 N N . PRO A 1 539 ? 17.007 -2.370 -24.194 1.00 98.31 539 PRO A N 1
ATOM 4158 C CA . PRO A 1 539 ? 15.912 -1.855 -25.012 1.00 98.31 539 PRO A CA 1
ATOM 4159 C C . PRO A 1 539 ? 15.395 -2.931 -25.985 1.00 98.31 539 PRO A C 1
ATOM 4161 O O . PRO A 1 539 ? 16.064 -3.953 -26.176 1.00 98.31 539 PRO A O 1
ATOM 4164 N N . PRO A 1 540 ? 14.249 -2.711 -26.656 1.00 98.44 540 PRO A N 1
ATOM 4165 C CA . PRO A 1 540 ? 13.694 -3.712 -27.560 1.00 98.44 540 PRO A CA 1
ATOM 4166 C C . PRO A 1 540 ? 14.715 -4.205 -28.599 1.00 98.44 540 PRO A C 1
ATOM 4168 O O . PRO A 1 540 ? 15.388 -3.415 -29.261 1.00 98.44 540 PRO A O 1
ATOM 4171 N N . ILE A 1 541 ? 14.821 -5.527 -28.742 1.00 98.38 541 ILE A N 1
ATOM 4172 C CA . ILE A 1 541 ? 15.779 -6.207 -29.637 1.00 98.38 541 ILE A CA 1
ATOM 4173 C C . ILE A 1 541 ? 15.132 -6.671 -30.949 1.00 98.38 541 ILE A C 1
ATOM 4175 O O . ILE A 1 541 ? 15.676 -7.519 -31.654 1.00 98.38 541 ILE A O 1
ATOM 4179 N N . HIS A 1 542 ? 13.945 -6.153 -31.249 1.00 98.50 542 HIS A N 1
ATOM 4180 C CA . HIS A 1 542 ? 13.094 -6.566 -32.363 1.00 98.50 542 HIS A CA 1
ATOM 4181 C C . HIS A 1 542 ? 13.381 -5.746 -33.631 1.00 98.50 542 HIS A C 1
ATOM 4183 O O . HIS A 1 542 ? 14.011 -4.689 -33.538 1.00 98.50 542 HIS A O 1
ATOM 4189 N N . PRO A 1 543 ? 12.915 -6.188 -34.816 1.00 98.38 543 PRO A N 1
ATOM 4190 C CA . PRO A 1 543 ? 12.938 -5.374 -36.032 1.00 98.38 543 PRO A CA 1
ATOM 4191 C C . PRO A 1 543 ? 12.352 -3.971 -35.809 1.00 98.38 543 PRO A C 1
ATOM 4193 O O . PRO A 1 543 ? 11.382 -3.814 -35.066 1.00 98.38 543 PRO A O 1
ATOM 4196 N N . ILE A 1 544 ? 12.939 -2.958 -36.454 1.00 97.94 544 ILE A N 1
ATOM 4197 C CA . ILE A 1 544 ? 12.556 -1.546 -36.302 1.00 97.94 544 ILE A CA 1
ATOM 4198 C C . ILE A 1 544 ? 11.913 -1.040 -37.596 1.00 97.94 544 ILE A C 1
ATOM 4200 O O . ILE A 1 544 ? 12.524 -1.115 -38.666 1.00 97.94 544 ILE A O 1
ATOM 4204 N N . GLY A 1 545 ? 10.726 -0.441 -37.488 1.00 95.81 545 GLY A N 1
ATOM 4205 C CA . GLY A 1 545 ? 9.980 0.091 -38.634 1.00 95.81 545 GLY A CA 1
ATOM 4206 C C . GLY A 1 545 ? 10.745 1.155 -39.428 1.00 95.81 545 GLY A C 1
ATOM 4207 O O . GLY A 1 545 ? 11.624 1.850 -38.909 1.00 95.81 545 GLY A O 1
ATOM 4208 N N . VAL A 1 546 ? 10.428 1.277 -40.714 1.00 94.25 546 VAL A N 1
ATOM 4209 C CA . VAL A 1 546 ? 10.991 2.272 -41.642 1.00 94.25 546 VAL A CA 1
ATOM 4210 C C . VAL A 1 546 ? 10.017 3.440 -41.830 1.00 94.25 546 VAL A C 1
ATOM 4212 O O . VAL A 1 546 ? 10.445 4.592 -41.938 1.00 94.25 546 VAL A O 1
ATOM 4215 N N . ALA A 1 547 ? 8.710 3.174 -41.819 1.00 91.44 547 ALA A N 1
ATOM 4216 C CA . ALA A 1 547 ? 7.670 4.186 -41.918 1.00 91.44 547 ALA A CA 1
ATOM 4217 C C . ALA A 1 547 ? 7.730 5.162 -40.734 1.00 91.44 547 ALA A C 1
ATOM 4219 O O . ALA A 1 547 ? 7.689 4.766 -39.570 1.00 91.44 547 ALA A O 1
ATOM 4220 N N . ASN A 1 548 ? 7.819 6.460 -41.047 1.00 91.56 548 ASN A N 1
ATOM 4221 C CA . ASN A 1 548 ? 7.975 7.550 -40.074 1.00 91.56 548 ASN A CA 1
ATOM 4222 C C . ASN A 1 548 ? 9.152 7.360 -39.101 1.00 91.56 548 ASN A C 1
ATOM 4224 O O . ASN A 1 548 ? 9.134 7.914 -38.001 1.00 91.56 548 ASN A O 1
ATOM 4228 N N . ARG A 1 549 ? 10.174 6.585 -39.492 1.00 94.62 549 ARG A N 1
ATOM 4229 C CA . ARG A 1 549 ? 11.358 6.348 -38.667 1.00 94.62 549 ARG A CA 1
ATOM 4230 C C . ARG A 1 549 ? 12.003 7.677 -38.279 1.00 94.62 549 ARG A C 1
ATOM 4232 O O . ARG A 1 549 ? 12.285 8.526 -39.125 1.00 94.62 549 ARG A O 1
ATOM 4239 N N . LYS A 1 550 ? 12.294 7.817 -36.988 1.00 94.19 550 LYS A N 1
ATOM 4240 C CA . LYS A 1 550 ? 13.032 8.963 -36.455 1.00 94.19 550 LYS A CA 1
ATOM 4241 C C . LYS A 1 550 ? 14.518 8.880 -36.789 1.00 94.19 550 LYS A C 1
ATOM 4243 O O . LYS A 1 550 ? 15.124 7.819 -36.656 1.00 94.19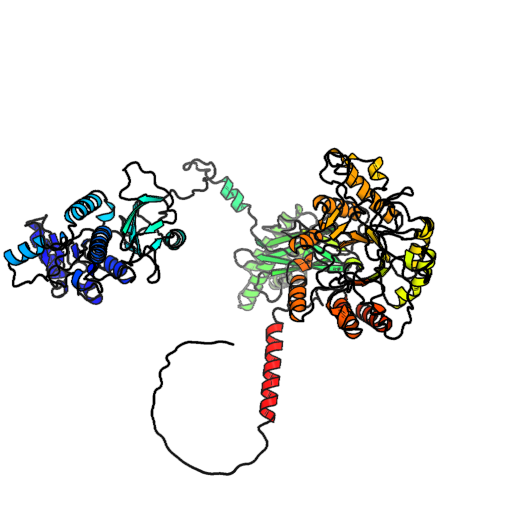 550 LYS A O 1
ATOM 4248 N N . GLY A 1 551 ? 15.094 10.007 -37.192 1.00 94.88 551 GLY A N 1
ATOM 4249 C CA . GLY A 1 551 ? 16.530 10.156 -37.415 1.00 94.88 551 GLY A CA 1
ATOM 4250 C C . GLY A 1 551 ? 17.276 10.594 -36.155 1.00 94.88 551 GLY A C 1
ATOM 4251 O O . GLY A 1 551 ? 16.684 10.760 -35.079 1.00 94.88 551 GLY A O 1
ATOM 4252 N N . ARG A 1 552 ? 18.585 10.837 -36.298 1.00 94.06 552 ARG A N 1
ATOM 4253 C CA . ARG A 1 552 ? 19.459 11.303 -35.200 1.00 94.06 552 ARG A CA 1
ATOM 4254 C C . ARG A 1 552 ? 18.864 12.503 -34.462 1.00 94.06 552 ARG A C 1
ATOM 4256 O O . ARG A 1 552 ? 18.180 13.333 -35.065 1.00 94.06 552 ARG A O 1
ATOM 4263 N N . ASN A 1 553 ? 19.134 12.601 -33.157 1.00 92.56 553 ASN A N 1
ATOM 4264 C CA . ASN A 1 553 ? 18.608 13.657 -32.280 1.00 92.56 553 ASN A CA 1
ATOM 4265 C C . ASN A 1 553 ? 17.076 13.831 -32.344 1.00 92.56 553 ASN A C 1
ATOM 4267 O O . ASN A 1 553 ? 16.572 14.950 -32.244 1.00 92.56 553 ASN A O 1
ATOM 4271 N N . ASN A 1 554 ? 16.329 12.726 -32.479 1.00 91.88 554 ASN A N 1
ATOM 4272 C CA . ASN A 1 554 ? 14.859 12.720 -32.500 1.00 91.88 554 ASN A CA 1
ATOM 4273 C C . ASN A 1 554 ? 14.266 13.549 -33.663 1.00 91.88 554 ASN A C 1
ATOM 4275 O O . ASN A 1 554 ? 13.191 14.139 -33.533 1.00 91.88 554 ASN A O 1
ATOM 4279 N N . THR A 1 555 ? 14.974 13.630 -34.794 1.00 92.19 555 THR A N 1
ATOM 4280 C CA . THR A 1 555 ? 14.470 14.296 -36.003 1.00 92.19 555 THR A CA 1
ATOM 4281 C C . THR A 1 555 ? 13.339 13.482 -36.634 1.00 92.19 555 THR A C 1
ATOM 4283 O O . THR A 1 555 ? 13.333 12.254 -36.580 1.00 92.19 555 THR A O 1
ATOM 4286 N N . LEU A 1 556 ? 12.355 14.162 -37.234 1.00 90.94 556 LEU A N 1
ATOM 4287 C CA . LEU A 1 556 ? 11.159 13.505 -37.787 1.00 90.94 556 LEU A CA 1
ATOM 4288 C C . LEU A 1 556 ? 11.425 12.705 -39.067 1.00 90.94 556 LEU A C 1
ATOM 4290 O O . LEU A 1 556 ? 10.634 11.832 -39.399 1.00 90.94 556 LEU A O 1
ATOM 4294 N N . ASN A 1 557 ? 12.513 13.012 -39.775 1.00 89.94 557 ASN A N 1
ATOM 4295 C CA . ASN A 1 557 ? 12.853 12.395 -41.051 1.00 89.94 557 ASN A CA 1
ATOM 4296 C C . ASN A 1 557 ? 14.215 11.706 -40.932 1.00 89.94 557 ASN A C 1
ATOM 4298 O O . ASN A 1 557 ? 15.245 12.386 -40.926 1.00 89.94 557 ASN A O 1
ATOM 4302 N N . ALA A 1 558 ? 14.218 10.375 -40.853 1.00 93.50 558 ALA A N 1
ATOM 4303 C CA . ALA A 1 558 ? 15.439 9.578 -40.913 1.00 93.50 558 ALA A CA 1
ATOM 4304 C C . ALA A 1 558 ? 16.177 9.754 -42.250 1.00 93.50 558 ALA A C 1
ATOM 4306 O O . ALA A 1 558 ? 15.561 9.794 -43.317 1.00 93.50 558 ALA A O 1
ATOM 4307 N N . GLN A 1 559 ? 17.505 9.842 -42.188 1.00 94.00 559 GLN A N 1
ATOM 4308 C CA . GLN A 1 559 ? 18.377 9.802 -43.362 1.00 94.00 559 GLN A CA 1
ATOM 4309 C C . GLN A 1 559 ? 18.787 8.355 -43.690 1.00 94.00 559 GLN A C 1
ATOM 4311 O O . GLN A 1 559 ? 18.708 7.482 -42.819 1.00 94.00 559 GLN A O 1
ATOM 4316 N N . PRO A 1 560 ? 19.252 8.063 -44.922 1.00 91.19 560 PRO A N 1
ATOM 4317 C CA . PRO A 1 560 ? 19.825 6.758 -45.239 1.00 91.19 560 PRO A CA 1
ATOM 4318 C C . PRO A 1 560 ? 20.931 6.377 -44.243 1.00 91.19 560 PRO A C 1
ATOM 4320 O O . PRO A 1 560 ? 21.880 7.133 -44.046 1.00 91.19 560 PRO A O 1
ATOM 4323 N N . GLY A 1 561 ? 20.799 5.208 -43.613 1.00 87.00 561 GLY A N 1
ATOM 4324 C CA . GLY A 1 561 ? 21.726 4.725 -42.582 1.00 87.00 561 GLY A CA 1
ATOM 4325 C C . GLY A 1 561 ? 21.333 5.055 -41.136 1.00 87.00 561 GLY A C 1
ATOM 4326 O O . GLY A 1 561 ? 21.955 4.523 -40.218 1.00 87.00 561 GLY A O 1
ATOM 4327 N N . ASP A 1 562 ? 20.292 5.862 -40.898 1.00 94.81 562 ASP A N 1
ATOM 4328 C CA . ASP A 1 562 ? 19.771 6.064 -39.544 1.00 94.81 562 ASP A CA 1
ATOM 4329 C C . ASP A 1 562 ? 19.072 4.799 -39.020 1.00 94.81 562 ASP A C 1
ATOM 4331 O O . ASP A 1 562 ? 18.175 4.219 -39.647 1.00 94.81 562 ASP A O 1
ATOM 4335 N N . VAL A 1 563 ? 19.477 4.392 -37.818 1.00 96.25 563 VAL A N 1
ATOM 4336 C CA . VAL A 1 563 ? 19.054 3.135 -37.178 1.00 96.25 563 VAL A CA 1
ATOM 4337 C C . VAL A 1 563 ? 17.676 3.210 -36.517 1.00 96.25 563 VAL A C 1
ATOM 4339 O O . VAL A 1 563 ? 17.102 2.178 -36.186 1.00 96.25 563 VAL A O 1
ATOM 4342 N N . GLY A 1 564 ? 17.126 4.412 -36.322 1.00 96.31 564 GLY A N 1
ATOM 4343 C CA . GLY A 1 564 ? 15.810 4.602 -35.711 1.00 96.31 564 GLY A CA 1
ATOM 4344 C C . GLY A 1 564 ? 15.741 4.271 -34.219 1.00 96.31 564 GLY A C 1
ATOM 4345 O O . GLY A 1 564 ? 16.735 3.912 -33.582 1.00 96.31 564 GLY A O 1
ATOM 4346 N N . SER A 1 565 ? 14.536 4.409 -33.664 1.00 97.19 565 SER A N 1
ATOM 4347 C CA . SER A 1 565 ? 14.221 4.074 -32.273 1.00 97.19 565 SER A CA 1
ATOM 4348 C C . SER A 1 565 ? 13.947 2.575 -32.115 1.00 97.19 565 SER A C 1
ATOM 4350 O O . SER A 1 565 ? 13.049 2.077 -32.792 1.00 97.19 565 SER A O 1
ATOM 4352 N N . PRO A 1 566 ? 14.613 1.854 -31.189 1.00 97.69 566 PRO A N 1
ATOM 4353 C CA . PRO A 1 566 ? 14.282 0.456 -30.892 1.00 97.69 566 PRO A CA 1
ATOM 4354 C C . PRO A 1 566 ? 12.826 0.254 -30.452 1.00 97.69 566 PRO A C 1
ATOM 4356 O O . PRO A 1 566 ? 12.234 -0.791 -30.687 1.00 97.69 566 PRO A O 1
ATOM 4359 N N . TYR A 1 567 ? 12.215 1.286 -29.868 1.00 97.00 567 TYR A N 1
ATOM 4360 C CA . TYR A 1 567 ? 10.824 1.261 -29.422 1.00 97.00 567 TYR A CA 1
ATOM 4361 C C . TYR A 1 567 ? 9.801 1.316 -30.571 1.00 97.00 567 TYR A C 1
ATOM 4363 O O . TYR A 1 567 ? 8.613 1.098 -30.323 1.00 97.00 567 TYR A O 1
ATOM 4371 N N . ALA A 1 568 ? 10.231 1.571 -31.813 1.00 96.94 568 ALA A N 1
ATOM 4372 C CA . ALA A 1 568 ? 9.401 1.464 -33.013 1.00 96.94 568 ALA A CA 1
ATOM 4373 C C . ALA A 1 568 ? 9.369 0.018 -33.537 1.00 96.94 568 ALA A C 1
ATOM 4375 O O . ALA A 1 568 ? 9.829 -0.277 -34.641 1.00 96.94 568 ALA A O 1
ATOM 4376 N N . ILE A 1 569 ? 8.840 -0.880 -32.699 1.00 97.94 569 ILE A N 1
ATOM 4377 C CA . ILE A 1 569 ? 8.868 -2.337 -32.881 1.00 97.94 569 ILE A CA 1
ATOM 4378 C C . ILE A 1 569 ? 8.016 -2.753 -34.077 1.00 97.94 569 ILE A C 1
ATOM 4380 O O . ILE A 1 569 ? 6.832 -2.428 -34.139 1.00 97.94 569 ILE A O 1
ATOM 4384 N N . GLY A 1 570 ? 8.588 -3.546 -34.975 1.00 96.88 570 GLY A N 1
ATOM 4385 C CA . GLY A 1 570 ? 7.896 -4.172 -36.094 1.00 96.88 570 GLY A CA 1
ATOM 4386 C C . GLY A 1 570 ? 8.434 -3.724 -37.441 1.00 96.88 570 GLY A C 1
ATOM 4387 O O . GLY A 1 570 ? 8.556 -2.529 -37.701 1.00 96.88 570 GLY A O 1
ATOM 4388 N N . GLY A 1 571 ? 8.707 -4.690 -38.304 1.00 95.00 571 GLY A N 1
ATOM 4389 C CA . GLY A 1 571 ? 9.071 -4.483 -39.701 1.00 95.00 571 GLY A CA 1
ATOM 4390 C C . GLY A 1 571 ? 8.617 -5.664 -40.551 1.00 95.00 571 GLY A C 1
ATOM 4391 O O . GLY A 1 571 ? 7.927 -6.566 -40.065 1.00 95.00 571 GLY A O 1
ATOM 4392 N N . ALA A 1 572 ? 9.052 -5.698 -41.809 1.00 93.44 572 ALA A N 1
ATOM 4393 C CA . ALA A 1 572 ? 8.778 -6.827 -42.701 1.00 93.44 572 ALA A CA 1
ATOM 4394 C C . ALA A 1 572 ? 9.375 -8.149 -42.176 1.00 93.44 572 ALA A C 1
ATOM 4396 O O . ALA A 1 572 ? 8.914 -9.229 -42.531 1.00 93.44 572 ALA A O 1
ATOM 4397 N N . GLU A 1 573 ? 10.393 -8.055 -41.322 1.00 95.19 573 GLU A N 1
ATOM 4398 C CA . GLU A 1 573 ? 11.150 -9.164 -40.754 1.00 95.19 573 GLU A CA 1
ATOM 4399 C C . GLU A 1 573 ? 10.501 -9.767 -39.496 1.00 95.19 573 GLU A C 1
ATOM 4401 O O . GLU A 1 573 ? 10.919 -10.835 -39.052 1.00 95.19 573 GLU A O 1
ATOM 4406 N N . GLY A 1 574 ? 9.483 -9.113 -38.921 1.00 96.62 574 GLY A N 1
ATOM 4407 C CA . GLY A 1 574 ? 8.725 -9.626 -37.776 1.00 96.62 574 GLY A CA 1
ATOM 4408 C C . GLY A 1 574 ? 8.380 -8.580 -36.711 1.00 96.62 574 GLY A C 1
ATOM 4409 O O . GLY A 1 574 ? 8.672 -7.393 -36.853 1.00 96.62 574 GLY A O 1
ATOM 4410 N N . GLY A 1 575 ? 7.725 -9.048 -35.644 1.00 97.12 575 GLY A N 1
ATOM 4411 C CA . GLY A 1 575 ? 7.229 -8.245 -34.518 1.00 97.12 575 GLY A CA 1
ATOM 4412 C C . GLY A 1 575 ? 7.903 -8.566 -33.180 1.00 97.12 575 GLY A C 1
ATOM 4413 O O . GLY A 1 575 ? 9.094 -8.867 -33.132 1.00 97.12 575 GLY A O 1
ATOM 4414 N N . HIS A 1 576 ? 7.135 -8.552 -32.085 1.00 98.06 576 HIS A N 1
ATOM 4415 C CA . HIS A 1 576 ? 7.628 -8.752 -30.707 1.00 98.06 576 HIS A CA 1
ATOM 4416 C C . HIS A 1 576 ? 8.270 -10.118 -30.394 1.00 98.06 576 HIS A C 1
ATOM 4418 O O . HIS A 1 576 ? 8.888 -10.270 -29.343 1.00 98.06 576 HIS A O 1
ATOM 4424 N N . THR A 1 577 ? 8.137 -11.121 -31.262 1.00 97.62 577 THR A N 1
ATOM 4425 C CA . THR A 1 577 ? 8.792 -12.441 -31.122 1.00 97.62 577 THR A CA 1
ATOM 4426 C C . THR A 1 577 ? 9.975 -12.629 -32.075 1.00 97.62 577 THR A C 1
ATOM 4428 O O . THR A 1 577 ? 10.599 -13.687 -32.087 1.00 97.62 577 THR A O 1
ATOM 4431 N N . ALA A 1 578 ? 10.311 -11.608 -32.869 1.00 98.00 578 ALA A N 1
ATOM 4432 C CA . ALA A 1 578 ? 11.446 -11.628 -33.781 1.00 98.00 578 ALA A CA 1
ATOM 4433 C C . ALA A 1 578 ? 12.663 -10.910 -33.181 1.00 98.00 578 ALA A C 1
ATOM 4435 O O . ALA A 1 578 ? 12.541 -9.994 -32.365 1.00 98.00 578 ALA A O 1
ATOM 4436 N N . VAL A 1 579 ? 13.850 -11.314 -33.628 1.00 98.19 579 VAL A N 1
ATOM 4437 C CA . VAL A 1 579 ? 15.123 -10.641 -33.348 1.00 98.19 579 VAL A CA 1
ATOM 4438 C C . VAL A 1 579 ? 15.462 -9.724 -34.522 1.00 98.19 579 VAL A C 1
ATOM 4440 O O . VAL A 1 579 ? 15.265 -10.098 -35.677 1.00 98.19 579 VAL A O 1
ATOM 4443 N N . HIS A 1 580 ? 15.977 -8.525 -34.244 1.00 98.38 580 HIS A N 1
ATOM 4444 C CA . HIS A 1 580 ? 16.435 -7.604 -35.280 1.00 98.38 580 HIS A CA 1
ATOM 4445 C C . HIS A 1 580 ? 17.558 -8.255 -36.114 1.00 98.38 580 HIS A C 1
ATOM 4447 O O . HIS A 1 580 ? 18.584 -8.621 -35.537 1.00 98.38 580 HIS A O 1
ATOM 4453 N N . PRO A 1 581 ? 17.457 -8.326 -37.455 1.00 97.69 581 PRO A N 1
ATOM 4454 C CA . PRO A 1 581 ? 18.395 -9.095 -38.282 1.00 97.69 581 PRO A CA 1
ATOM 4455 C C . PRO A 1 581 ? 19.871 -8.705 -38.117 1.00 97.69 581 PRO A C 1
ATOM 4457 O O . PRO A 1 581 ? 20.752 -9.555 -38.164 1.00 97.69 581 PRO A O 1
ATOM 4460 N N . GLN A 1 582 ? 20.156 -7.416 -37.896 1.00 97.50 582 GLN A N 1
ATOM 4461 C CA . GLN A 1 582 ? 21.529 -6.935 -37.671 1.00 97.50 582 GLN A CA 1
ATOM 4462 C C . GLN A 1 582 ? 22.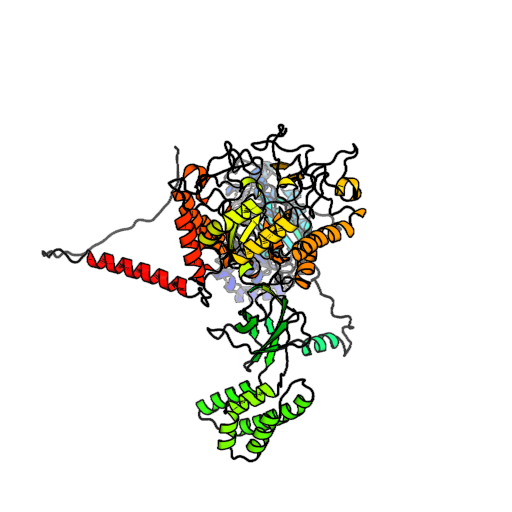110 -7.297 -36.292 1.00 97.50 582 GLN A C 1
ATOM 4464 O O . GLN A 1 582 ? 23.320 -7.197 -36.118 1.00 97.50 582 GLN A O 1
ATOM 4469 N N . LEU A 1 583 ? 21.284 -7.695 -35.315 1.00 98.31 583 LEU A N 1
ATOM 4470 C CA . LEU A 1 583 ? 21.765 -8.202 -34.023 1.00 98.31 583 LEU A CA 1
ATOM 4471 C C . LEU A 1 583 ? 22.184 -9.677 -34.105 1.00 98.31 583 LEU A C 1
ATOM 4473 O O . LEU A 1 583 ? 23.040 -10.105 -33.326 1.00 98.31 583 LEU A O 1
ATOM 4477 N N . GLY A 1 584 ? 21.592 -10.426 -35.038 1.00 97.50 584 GLY A N 1
ATOM 4478 C CA . GLY A 1 584 ? 21.785 -11.860 -35.231 1.00 97.50 584 GLY A CA 1
ATOM 4479 C C . GLY A 1 584 ? 20.453 -12.605 -35.298 1.00 97.50 584 GLY A C 1
ATOM 4480 O O . GLY A 1 584 ? 19.424 -12.057 -35.694 1.00 97.50 584 GLY A O 1
ATOM 4481 N N . THR A 1 585 ? 20.481 -13.869 -34.900 1.00 98.06 585 THR A N 1
ATOM 4482 C CA . THR A 1 585 ? 19.332 -14.780 -34.852 1.00 98.06 585 THR A CA 1
ATOM 4483 C C . THR A 1 585 ? 18.856 -15.024 -33.415 1.00 98.06 585 THR A C 1
ATOM 4485 O O . THR A 1 585 ? 19.484 -14.596 -32.443 1.00 98.06 585 THR A O 1
ATOM 4488 N N . LEU A 1 586 ? 17.742 -15.747 -33.255 1.00 97.88 586 LEU A N 1
ATOM 4489 C CA . LEU A 1 586 ? 17.290 -16.204 -31.935 1.00 97.88 586 LEU A CA 1
ATOM 4490 C C . LEU A 1 586 ? 18.306 -17.146 -31.266 1.00 97.88 586 LEU A C 1
ATOM 4492 O O . LEU A 1 586 ? 18.448 -17.120 -30.045 1.00 97.88 586 LEU A O 1
ATOM 4496 N N . ASP A 1 587 ? 19.032 -17.949 -32.044 1.00 98.12 587 ASP A N 1
ATOM 4497 C CA . ASP A 1 587 ? 20.065 -18.837 -31.505 1.00 98.12 587 ASP A CA 1
ATOM 4498 C C . ASP A 1 587 ? 21.285 -18.043 -31.023 1.00 98.12 587 ASP A C 1
ATOM 4500 O O . ASP A 1 587 ? 21.811 -18.329 -29.947 1.00 98.12 587 ASP A O 1
ATOM 4504 N N . ASP A 1 588 ? 21.666 -16.976 -31.736 1.00 98.44 588 ASP A N 1
ATOM 4505 C CA . ASP A 1 588 ? 22.713 -16.051 -31.281 1.00 98.44 588 ASP A CA 1
ATOM 4506 C C . ASP A 1 588 ? 22.312 -15.350 -29.973 1.00 98.44 588 ASP A C 1
ATOM 4508 O O . ASP A 1 588 ? 23.133 -15.198 -29.064 1.00 98.44 588 ASP A O 1
ATOM 4512 N N . PHE A 1 589 ? 21.033 -14.972 -29.836 1.00 98.56 589 PHE A N 1
ATOM 4513 C CA . PHE A 1 589 ? 20.500 -14.433 -28.583 1.00 98.56 589 PHE A CA 1
ATOM 4514 C C . PHE A 1 589 ? 20.613 -15.449 -27.441 1.00 98.56 589 PHE A C 1
ATOM 4516 O O . PHE A 1 589 ? 21.115 -15.110 -26.370 1.00 98.56 589 PHE A O 1
ATOM 4523 N N . LYS A 1 590 ? 20.199 -16.704 -27.664 1.00 98.31 590 LYS A N 1
ATOM 4524 C CA . LYS A 1 590 ? 20.298 -17.778 -26.661 1.00 98.31 590 LYS A CA 1
ATOM 4525 C C . LYS A 1 590 ? 21.748 -18.068 -26.270 1.00 98.31 590 LYS A C 1
ATOM 4527 O O . LYS A 1 590 ? 22.026 -18.281 -25.090 1.00 98.31 590 LYS A O 1
ATOM 4532 N N . ALA A 1 591 ? 22.680 -18.033 -27.223 1.00 98.31 591 ALA A N 1
ATOM 4533 C CA . ALA A 1 591 ? 24.106 -18.192 -26.951 1.00 98.31 591 ALA A CA 1
ATOM 4534 C C . ALA A 1 591 ? 24.651 -17.050 -26.074 1.00 98.31 591 ALA A C 1
ATOM 4536 O O . ALA A 1 591 ? 25.356 -17.300 -25.093 1.00 98.31 591 ALA A O 1
ATOM 4537 N N . MET A 1 592 ? 24.276 -15.801 -26.370 1.00 98.50 592 MET A N 1
ATOM 4538 C CA . MET A 1 592 ? 24.639 -14.641 -25.551 1.00 98.50 592 MET A CA 1
ATOM 4539 C C . MET A 1 592 ? 24.000 -14.703 -24.158 1.00 98.50 592 MET A C 1
ATOM 4541 O O . MET A 1 592 ? 24.689 -14.451 -23.172 1.00 98.50 592 MET A O 1
ATOM 4545 N N . LEU A 1 593 ? 22.733 -15.111 -24.053 1.00 98.25 593 LEU A N 1
ATOM 4546 C CA . LEU A 1 593 ? 22.031 -15.306 -22.782 1.00 98.25 593 LEU A CA 1
ATOM 4547 C C . LEU A 1 593 ? 22.729 -16.359 -21.907 1.00 98.25 593 LEU A C 1
ATOM 4549 O O . LEU A 1 593 ? 22.979 -16.120 -20.727 1.00 98.25 593 LEU A O 1
ATOM 4553 N N . ALA A 1 594 ? 23.110 -17.500 -22.489 1.00 98.12 594 ALA A N 1
ATOM 4554 C CA . ALA A 1 594 ? 23.873 -18.529 -21.787 1.00 98.12 594 ALA A CA 1
ATOM 4555 C C . ALA A 1 594 ? 25.232 -17.997 -21.295 1.00 98.12 594 ALA A C 1
ATOM 4557 O O . ALA A 1 594 ? 25.635 -18.276 -20.163 1.00 98.12 594 ALA A O 1
ATOM 4558 N N . ALA A 1 595 ? 25.916 -17.184 -22.107 1.00 98.44 595 ALA A N 1
ATOM 4559 C CA . ALA A 1 595 ? 27.147 -16.519 -21.692 1.00 98.44 595 ALA A CA 1
ATOM 4560 C C . ALA A 1 595 ? 26.901 -15.520 -20.545 1.00 98.44 595 ALA A C 1
ATOM 4562 O O . ALA A 1 595 ? 27.652 -15.520 -19.572 1.00 98.44 595 ALA A O 1
ATOM 4563 N N . ALA A 1 596 ? 25.837 -14.713 -20.600 1.00 98.25 596 ALA A N 1
ATOM 4564 C CA . ALA A 1 596 ? 25.467 -13.796 -19.521 1.00 98.25 596 ALA A CA 1
ATOM 4565 C C . ALA A 1 596 ? 25.249 -14.547 -18.197 1.00 98.25 596 ALA A C 1
ATOM 4567 O O . ALA A 1 596 ? 25.861 -14.191 -17.186 1.00 98.25 596 ALA A O 1
ATOM 4568 N N . HIS A 1 597 ? 24.506 -15.658 -18.222 1.00 97.19 597 HIS A N 1
ATOM 4569 C CA . HIS A 1 597 ? 24.316 -16.518 -17.052 1.00 97.19 597 HIS A CA 1
ATOM 4570 C C . HIS A 1 597 ? 25.636 -17.099 -16.523 1.00 97.19 597 HIS A C 1
ATOM 4572 O O . HIS A 1 597 ? 25.858 -17.094 -15.312 1.00 97.19 597 HIS A O 1
ATOM 4578 N N . ALA A 1 598 ? 26.556 -17.528 -17.398 1.00 97.50 598 ALA A N 1
ATOM 4579 C CA . ALA A 1 598 ? 27.888 -17.991 -16.991 1.00 97.50 598 ALA A CA 1
ATOM 4580 C C . ALA A 1 598 ? 28.728 -16.889 -16.310 1.00 97.50 598 ALA A C 1
ATOM 4582 O O . ALA A 1 598 ? 29.608 -17.181 -15.499 1.00 97.50 598 ALA A O 1
ATOM 4583 N N . HIS A 1 599 ? 28.431 -15.619 -16.597 1.00 97.81 599 HIS A N 1
ATOM 4584 C CA . HIS A 1 599 ? 29.004 -14.450 -15.928 1.00 97.81 599 HIS A CA 1
ATOM 4585 C C . HIS A 1 599 ? 28.217 -13.991 -14.685 1.00 97.81 599 HIS A C 1
ATOM 4587 O O . HIS A 1 599 ? 28.622 -13.015 -14.050 1.00 97.81 599 HIS A O 1
ATOM 4593 N N . GLY A 1 600 ? 27.141 -14.688 -14.307 1.00 95.25 600 GLY A N 1
ATOM 4594 C CA . GLY A 1 600 ? 26.278 -14.328 -13.179 1.00 95.25 600 GLY A CA 1
ATOM 4595 C C . GLY A 1 600 ? 25.371 -13.125 -13.451 1.00 95.25 600 GLY A C 1
ATOM 4596 O O . GLY A 1 600 ? 24.995 -12.436 -12.506 1.00 95.25 600 GLY A O 1
ATOM 4597 N N . LEU A 1 601 ? 25.064 -12.849 -14.722 1.00 97.94 601 LEU A N 1
ATOM 4598 C CA . LEU A 1 601 ? 24.191 -11.762 -15.161 1.00 97.94 601 LEU A CA 1
ATOM 4599 C C . LEU A 1 601 ? 22.872 -12.330 -15.687 1.00 97.94 601 LEU A C 1
ATOM 4601 O O . LEU A 1 601 ? 22.880 -13.172 -16.581 1.00 97.94 601 LEU A O 1
ATOM 4605 N N . GLU A 1 602 ? 21.749 -11.837 -15.177 1.00 97.81 602 GLU A N 1
ATOM 4606 C CA . GLU A 1 602 ? 20.425 -12.093 -15.751 1.00 97.81 602 GLU A CA 1
ATOM 4607 C C . GLU A 1 602 ? 20.108 -11.064 -16.839 1.00 97.81 602 GLU A C 1
ATOM 4609 O O . GLU A 1 602 ? 20.455 -9.889 -16.705 1.00 97.81 602 GLU A O 1
ATOM 4614 N N . ILE A 1 603 ? 19.411 -11.477 -17.898 1.00 98.38 603 ILE A N 1
ATOM 4615 C CA . ILE A 1 603 ? 18.937 -10.550 -18.930 1.00 98.38 603 ILE A CA 1
ATOM 4616 C C . ILE A 1 603 ? 17.526 -10.072 -18.593 1.00 98.38 603 ILE A C 1
ATOM 4618 O O . ILE A 1 603 ? 16.626 -10.877 -18.349 1.00 98.38 603 ILE A O 1
ATOM 4622 N N . ALA A 1 604 ? 17.334 -8.754 -18.620 1.00 98.75 604 ALA A N 1
ATOM 4623 C CA . ALA A 1 604 ? 16.021 -8.128 -18.625 1.00 98.75 604 ALA A CA 1
ATOM 4624 C C . ALA A 1 604 ? 15.714 -7.583 -20.022 1.00 98.75 604 ALA A C 1
ATOM 4626 O O . ALA A 1 604 ? 16.504 -6.814 -20.570 1.00 98.75 604 ALA A O 1
ATOM 4627 N N . LEU A 1 605 ? 14.564 -7.949 -20.586 1.00 98.56 605 LEU A N 1
ATOM 4628 C CA . LEU A 1 605 ? 14.110 -7.392 -21.861 1.00 98.56 605 LEU A CA 1
ATOM 4629 C C . LEU A 1 605 ? 13.079 -6.291 -21.642 1.00 98.56 605 LEU A C 1
ATOM 4631 O O . LEU A 1 605 ? 12.207 -6.398 -20.773 1.00 98.56 605 LEU A O 1
ATOM 4635 N N . ASP A 1 606 ? 13.174 -5.239 -22.450 1.00 98.50 606 ASP A N 1
ATOM 4636 C CA . ASP A 1 606 ? 12.089 -4.282 -22.588 1.00 98.50 606 ASP A CA 1
ATOM 4637 C C . ASP A 1 606 ? 10.860 -4.951 -23.212 1.00 98.50 606 ASP A C 1
ATOM 4639 O O . ASP A 1 606 ? 10.959 -5.680 -24.201 1.00 98.50 606 ASP A O 1
ATOM 4643 N N . PHE A 1 607 ? 9.692 -4.674 -22.648 1.00 98.06 607 PHE A N 1
ATOM 4644 C CA . PHE A 1 607 ? 8.411 -5.041 -23.222 1.00 98.06 607 PHE A CA 1
ATOM 4645 C C . PHE A 1 607 ? 7.566 -3.782 -23.418 1.00 98.06 607 PHE A C 1
ATOM 4647 O O . PHE A 1 607 ? 6.899 -3.298 -22.493 1.00 98.06 607 PHE A O 1
ATOM 4654 N N . ALA A 1 608 ? 7.567 -3.278 -24.651 1.00 96.75 608 ALA A N 1
ATOM 4655 C CA . ALA A 1 608 ? 6.770 -2.135 -25.062 1.00 96.75 608 ALA A CA 1
ATOM 4656 C C . ALA A 1 608 ? 5.535 -2.574 -25.856 1.00 96.75 608 ALA A C 1
ATOM 4658 O O . ALA A 1 608 ? 5.615 -3.057 -26.987 1.00 96.75 608 ALA A O 1
ATOM 4659 N N . VAL A 1 609 ? 4.359 -2.359 -25.260 1.00 94.44 609 VAL A N 1
ATOM 4660 C CA . VAL A 1 609 ? 3.063 -2.613 -25.907 1.00 94.44 609 VAL A CA 1
ATOM 4661 C C . VAL A 1 609 ? 2.735 -1.475 -26.869 1.00 94.44 609 VAL A C 1
ATOM 4663 O O . VAL A 1 609 ? 1.985 -0.553 -26.535 1.00 94.44 609 VAL A O 1
ATOM 4666 N N . GLN A 1 610 ? 3.355 -1.536 -28.039 1.00 94.62 610 GLN A N 1
ATOM 4667 C CA . GLN A 1 610 ? 3.212 -0.607 -29.153 1.00 94.62 610 GLN A CA 1
ATOM 4668 C C . GLN A 1 610 ? 3.822 -1.225 -30.412 1.00 94.62 610 GLN A C 1
ATOM 4670 O O . GLN A 1 610 ? 4.624 -2.157 -30.331 1.00 94.62 610 GLN A O 1
ATOM 4675 N N . CYS A 1 611 ? 3.447 -0.687 -31.564 1.00 96.56 611 CYS A N 1
ATOM 4676 C CA . CYS A 1 611 ? 3.861 -1.167 -32.875 1.00 96.56 611 CYS A CA 1
ATOM 4677 C C . CYS A 1 611 ? 4.324 0.013 -33.732 1.00 96.56 611 CYS A C 1
ATOM 4679 O O . CYS A 1 611 ? 3.748 1.096 -33.647 1.00 96.56 611 CYS A O 1
ATOM 4681 N N . SER A 1 612 ? 5.316 -0.186 -34.592 1.00 96.62 612 SER A N 1
ATOM 4682 C CA . SER A 1 612 ? 5.556 0.698 -35.730 1.00 96.62 612 SER A CA 1
ATOM 4683 C C . SER A 1 612 ? 4.401 0.573 -36.741 1.00 96.62 612 SER A C 1
ATOM 4685 O O . SER A 1 612 ? 3.655 -0.416 -36.706 1.00 96.62 612 SER A O 1
ATOM 4687 N N . PRO A 1 613 ? 4.250 1.520 -37.685 1.00 94.25 613 PRO A N 1
ATOM 4688 C CA . PRO A 1 613 ? 3.284 1.379 -38.775 1.00 94.25 613 PRO A CA 1
ATOM 4689 C C . PRO A 1 613 ? 3.533 0.159 -39.682 1.00 94.25 613 PRO A C 1
ATOM 4691 O O . PRO A 1 613 ? 2.614 -0.264 -40.377 1.00 94.25 613 PRO A O 1
ATOM 4694 N N . ASP A 1 614 ? 4.743 -0.409 -39.657 1.00 95.88 614 ASP A N 1
ATOM 4695 C CA . ASP A 1 614 ? 5.145 -1.560 -40.475 1.00 95.88 614 ASP A CA 1
ATOM 4696 C C . ASP A 1 614 ? 4.973 -2.906 -39.750 1.00 95.88 614 ASP A C 1
ATOM 4698 O O . ASP A 1 614 ? 5.274 -3.958 -40.313 1.00 95.88 614 ASP A O 1
ATOM 4702 N N . HIS A 1 615 ? 4.519 -2.903 -38.493 1.00 97.75 615 HIS A N 1
ATOM 4703 C CA . HIS A 1 615 ? 4.392 -4.126 -37.705 1.00 97.75 615 HIS A CA 1
ATOM 4704 C C . HIS A 1 615 ? 3.341 -5.088 -38.309 1.00 97.75 615 HIS A C 1
ATOM 4706 O O . HIS A 1 615 ? 2.224 -4.648 -38.603 1.00 97.75 615 HIS A O 1
ATOM 4712 N N . PRO A 1 616 ? 3.612 -6.409 -38.403 1.00 97.00 616 PRO A N 1
ATOM 4713 C CA . PRO A 1 616 ? 2.705 -7.383 -39.032 1.00 97.00 616 PRO A CA 1
ATOM 4714 C C . PRO A 1 616 ? 1.259 -7.356 -38.512 1.00 97.00 616 PRO A C 1
ATOM 4716 O O . PRO A 1 616 ? 0.311 -7.405 -39.297 1.00 97.00 616 PRO A O 1
ATOM 4719 N N . TRP A 1 617 ? 1.074 -7.158 -37.200 1.00 96.06 617 TRP A N 1
ATOM 4720 C CA . TRP A 1 617 ? -0.250 -7.023 -36.575 1.00 96.06 617 TRP A CA 1
ATOM 4721 C C . TRP A 1 617 ? -1.147 -5.938 -37.181 1.00 96.06 617 TRP A C 1
ATOM 4723 O O . TRP A 1 617 ? -2.361 -6.087 -37.114 1.00 96.06 617 TRP A O 1
ATOM 4733 N N . LEU A 1 618 ? -0.614 -4.877 -37.798 1.00 94.06 618 LEU A N 1
ATOM 4734 C CA . LEU A 1 618 ? -1.462 -3.862 -38.443 1.00 94.06 618 LEU A CA 1
ATOM 4735 C C . LEU A 1 618 ? -2.205 -4.427 -39.659 1.00 94.06 618 LEU A C 1
ATOM 4737 O O . LEU A 1 618 ? -3.320 -3.999 -39.954 1.00 94.06 618 LEU A O 1
ATOM 4741 N N . LYS A 1 619 ? -1.596 -5.398 -40.348 1.00 93.38 619 LYS A N 1
ATOM 4742 C CA . LYS A 1 619 ? -2.186 -6.099 -41.491 1.00 93.38 619 LYS A CA 1
ATOM 4743 C C . LYS A 1 619 ? -2.974 -7.334 -41.056 1.00 93.38 619 LYS A C 1
ATOM 4745 O O . LYS A 1 619 ? -4.045 -7.587 -41.595 1.00 93.38 619 LYS A O 1
ATOM 4750 N N . GLU A 1 620 ? -2.432 -8.102 -40.116 1.00 95.19 620 GLU A N 1
ATOM 4751 C CA . GLU A 1 620 ? -3.006 -9.374 -39.653 1.00 95.19 620 GLU A CA 1
ATOM 4752 C C . GLU A 1 620 ? -4.201 -9.168 -38.712 1.00 95.19 620 GLU A C 1
ATOM 4754 O O . GLU A 1 620 ? -5.169 -9.924 -38.758 1.00 95.19 620 GLU A O 1
ATOM 4759 N N . HIS A 1 621 ? -4.159 -8.111 -37.897 1.00 94.56 621 HIS A N 1
ATOM 4760 C CA . HIS A 1 621 ? -5.149 -7.800 -36.868 1.00 94.56 621 HIS A CA 1
ATOM 4761 C C . HIS A 1 621 ? -5.536 -6.309 -36.884 1.00 94.56 621 HIS A C 1
ATOM 4763 O O . HIS A 1 621 ? -5.370 -5.603 -35.885 1.00 94.56 621 HIS A O 1
ATOM 4769 N N . PRO A 1 622 ? -6.087 -5.787 -37.996 1.00 92.50 622 PRO A N 1
ATOM 4770 C CA . PRO A 1 622 ? -6.398 -4.362 -38.120 1.00 92.50 622 PRO A CA 1
ATOM 4771 C C . PRO A 1 622 ? -7.394 -3.877 -37.056 1.00 92.50 622 PRO A C 1
ATOM 4773 O O . PRO A 1 622 ? -7.328 -2.721 -36.644 1.00 92.50 622 PRO A O 1
ATOM 4776 N N . THR A 1 623 ? -8.281 -4.752 -36.565 1.00 91.88 623 THR A N 1
ATOM 4777 C CA . THR A 1 623 ? -9.266 -4.450 -35.511 1.00 91.88 623 THR A CA 1
ATOM 4778 C C . THR A 1 623 ? -8.650 -4.228 -34.130 1.00 91.88 623 THR A C 1
ATOM 4780 O O . THR A 1 623 ? -9.328 -3.724 -33.237 1.00 91.88 623 THR A O 1
ATOM 4783 N N . TRP A 1 624 ? -7.368 -4.556 -33.935 1.00 94.19 624 TRP A N 1
ATOM 4784 C CA . TRP A 1 624 ? -6.650 -4.256 -32.696 1.00 94.19 624 TRP A CA 1
ATOM 4785 C C . TRP A 1 624 ? -6.229 -2.794 -32.589 1.00 94.19 624 TRP A C 1
ATOM 4787 O O . TRP A 1 624 ? -5.706 -2.407 -31.552 1.00 94.19 624 TRP A O 1
ATOM 4797 N N . PHE A 1 625 ? -6.429 -1.973 -33.621 1.00 92.94 625 PHE A N 1
ATOM 4798 C CA . PHE A 1 625 ? -5.969 -0.589 -33.653 1.00 92.94 625 PHE A CA 1
ATOM 4799 C C . PHE A 1 625 ? -7.118 0.372 -33.954 1.00 92.94 625 PHE A C 1
ATOM 4801 O O . PHE A 1 625 ? -8.043 0.071 -34.708 1.00 92.94 625 PHE A O 1
ATOM 4808 N N . ALA A 1 626 ? -7.043 1.568 -33.372 1.00 88.38 626 ALA A N 1
ATOM 4809 C CA . ALA A 1 626 ? -8.036 2.612 -33.584 1.00 88.38 626 ALA A CA 1
ATOM 4810 C C . ALA A 1 626 ? -7.728 3.408 -34.864 1.00 88.38 626 ALA A C 1
ATOM 4812 O O . ALA A 1 626 ? -6.956 4.374 -34.851 1.00 88.38 626 ALA A O 1
ATOM 4813 N N . TRP A 1 627 ? -8.355 3.005 -35.968 1.00 88.25 627 TRP A N 1
ATOM 4814 C CA . TRP A 1 627 ? -8.302 3.716 -37.246 1.00 88.25 627 TRP A CA 1
ATOM 4815 C C . TRP A 1 627 ? -9.203 4.952 -37.228 1.00 88.25 627 TRP A C 1
ATOM 4817 O O . TRP A 1 627 ? -10.332 4.926 -36.733 1.00 88.25 627 TRP A O 1
ATOM 4827 N N . ARG A 1 628 ? -8.706 6.061 -37.774 1.00 87.81 628 ARG A N 1
ATOM 4828 C CA . ARG A 1 628 ? -9.498 7.275 -37.987 1.00 87.81 628 ARG A CA 1
ATOM 4829 C C . ARG A 1 628 ? -10.427 7.103 -39.195 1.00 87.81 628 ARG A C 1
ATOM 4831 O O . ARG A 1 628 ? -10.163 6.257 -40.048 1.00 87.81 628 ARG A O 1
ATOM 4838 N N . PRO A 1 629 ? -11.478 7.937 -39.322 1.00 88.88 629 PRO A N 1
ATOM 4839 C CA . PRO A 1 629 ? -12.402 7.865 -40.458 1.00 88.88 629 PRO A CA 1
ATOM 4840 C C . PRO A 1 629 ? -11.744 8.027 -41.836 1.00 88.88 629 PRO A C 1
ATOM 4842 O O . PRO A 1 629 ? -12.294 7.565 -42.827 1.00 88.88 629 PRO A O 1
ATOM 4845 N N . ASP A 1 630 ? -10.579 8.677 -41.905 1.00 88.69 630 ASP A N 1
ATOM 4846 C CA . ASP A 1 630 ? -9.788 8.862 -43.128 1.00 88.69 630 ASP A CA 1
ATOM 4847 C C . ASP A 1 630 ? -8.826 7.693 -43.423 1.00 88.69 630 ASP A C 1
ATOM 4849 O O . ASP A 1 630 ? -8.039 7.765 -44.364 1.00 88.69 630 ASP A O 1
ATOM 4853 N N . GLY A 1 631 ? -8.867 6.624 -42.621 1.00 84.38 631 GLY A N 1
ATOM 4854 C CA . GLY A 1 631 ? -7.990 5.461 -42.750 1.00 84.38 631 GLY A CA 1
ATOM 4855 C C . GLY A 1 631 ? -6.592 5.652 -42.157 1.00 84.38 631 GLY A C 1
ATOM 4856 O O . GLY A 1 631 ? -5.754 4.768 -42.300 1.00 84.38 631 GLY A O 1
ATOM 4857 N N . THR A 1 632 ? -6.311 6.770 -41.478 1.00 86.19 632 THR A N 1
ATOM 4858 C CA . THR A 1 632 ? -5.019 6.991 -40.809 1.00 86.19 632 THR A CA 1
ATOM 4859 C C . THR A 1 632 ? -5.030 6.511 -39.355 1.00 86.19 632 THR A C 1
ATOM 4861 O O . THR A 1 632 ? -6.074 6.444 -38.704 1.00 86.19 632 THR A O 1
ATOM 4864 N N . LEU A 1 633 ? -3.858 6.193 -38.803 1.00 84.81 633 LEU A N 1
ATOM 4865 C CA . LEU A 1 633 ? -3.710 5.840 -37.388 1.00 84.81 633 LEU A CA 1
ATOM 4866 C C . LEU A 1 633 ? -3.303 7.056 -36.563 1.00 84.81 633 LEU A C 1
ATOM 4868 O O . LEU A 1 633 ? -2.494 7.888 -36.980 1.00 84.81 633 LEU A O 1
ATOM 4872 N N . ARG A 1 634 ? -3.834 7.151 -35.342 1.00 81.62 634 ARG A N 1
ATOM 4873 C CA . ARG A 1 634 ? -3.320 8.116 -34.371 1.00 81.62 634 ARG A CA 1
ATOM 4874 C C . ARG A 1 634 ? -2.022 7.570 -33.778 1.00 81.62 634 ARG A C 1
ATOM 4876 O O . ARG A 1 634 ? -2.041 6.572 -33.065 1.00 81.62 634 ARG A O 1
ATOM 4883 N N . TYR A 1 635 ? -0.921 8.260 -34.051 1.00 82.75 635 TYR A N 1
ATOM 4884 C CA . TYR A 1 635 ? 0.367 7.967 -33.437 1.00 82.75 635 TYR A CA 1
ATOM 4885 C C . TYR A 1 635 ? 0.314 8.146 -31.906 1.00 82.75 635 TYR A C 1
ATOM 4887 O O . TYR A 1 635 ? -0.533 8.885 -31.385 1.00 82.75 635 TYR A O 1
ATOM 4895 N N . ALA A 1 636 ? 1.193 7.461 -31.174 1.00 82.06 636 ALA A N 1
ATOM 4896 C CA . ALA A 1 636 ? 1.194 7.506 -29.715 1.00 82.06 636 ALA A CA 1
ATOM 4897 C C . ALA A 1 636 ? 1.710 8.855 -29.176 1.00 82.06 636 ALA A C 1
ATOM 4899 O O . ALA A 1 636 ? 2.617 9.485 -29.725 1.00 82.06 636 ALA A O 1
ATOM 4900 N N . GLU A 1 637 ? 1.151 9.298 -28.051 1.00 80.44 637 GLU A N 1
ATOM 4901 C CA . GLU A 1 637 ? 1.547 10.533 -27.371 1.00 80.44 637 GLU A CA 1
ATOM 4902 C C . GLU A 1 637 ? 1.646 10.277 -25.862 1.00 80.44 637 GLU A C 1
ATOM 4904 O O . GLU A 1 637 ? 0.779 9.629 -25.276 1.00 80.44 637 GLU A O 1
ATOM 4909 N N . ASN A 1 638 ? 2.679 10.831 -25.227 1.00 77.12 638 ASN A N 1
ATOM 4910 C CA . ASN A 1 638 ? 2.753 10.992 -23.776 1.00 77.12 638 ASN A CA 1
ATOM 4911 C C . ASN A 1 638 ? 3.048 12.473 -23.493 1.00 77.12 638 ASN A C 1
ATOM 4913 O O . ASN A 1 638 ? 4.219 12.855 -23.411 1.00 77.12 638 ASN A O 1
ATOM 4917 N N . PRO A 1 639 ? 2.014 13.340 -23.468 1.00 77.00 639 PRO A N 1
ATOM 4918 C CA . PRO A 1 639 ? 2.195 14.786 -23.531 1.00 77.00 639 PRO A CA 1
ATOM 4919 C C . PRO A 1 639 ? 3.218 15.317 -22.508 1.00 77.00 639 PRO A C 1
ATOM 4921 O O . PRO A 1 639 ? 3.101 15.007 -21.323 1.00 77.00 639 PRO A O 1
ATOM 4924 N N . PRO A 1 640 ? 4.200 16.139 -22.935 1.00 80.50 640 PRO A N 1
ATOM 4925 C CA . PRO A 1 640 ? 4.312 16.775 -24.254 1.00 80.50 640 PRO A CA 1
ATOM 4926 C C . PRO A 1 640 ? 5.012 15.934 -25.346 1.00 80.50 640 PRO A C 1
ATOM 4928 O O . PRO A 1 640 ? 5.101 16.400 -26.482 1.00 80.50 640 PRO A O 1
ATOM 4931 N N . LYS A 1 641 ? 5.515 14.726 -25.047 1.00 78.56 641 LYS A N 1
ATOM 4932 C CA . LYS A 1 641 ? 6.235 13.879 -26.015 1.00 78.56 641 LYS A CA 1
ATOM 4933 C C . LYS A 1 641 ? 5.280 13.313 -27.080 1.00 78.56 641 LYS A C 1
ATOM 4935 O O . LYS A 1 641 ? 4.191 12.827 -26.764 1.00 78.56 641 LYS A O 1
ATOM 4940 N N . LYS A 1 642 ? 5.713 13.364 -28.344 1.00 83.88 642 LYS A N 1
ATOM 4941 C CA . LYS A 1 642 ? 5.023 12.794 -29.513 1.00 83.88 642 LYS A CA 1
ATOM 4942 C C . LYS A 1 642 ? 5.883 11.701 -30.144 1.00 83.88 642 LYS A C 1
ATOM 4944 O O . LYS A 1 642 ? 7.095 11.882 -30.307 1.00 83.88 642 LYS A O 1
ATOM 4949 N N . TYR A 1 643 ? 5.246 10.594 -30.507 1.00 86.81 643 TYR A N 1
ATOM 4950 C CA . TYR A 1 643 ? 5.912 9.427 -31.070 1.00 86.81 643 TYR A CA 1
ATOM 4951 C C . TYR A 1 643 ? 5.265 9.051 -32.405 1.00 86.81 643 TYR A C 1
ATOM 4953 O O . TYR A 1 643 ? 4.400 8.187 -32.474 1.00 86.81 643 TYR A O 1
ATOM 4961 N N . GLN A 1 644 ? 5.642 9.771 -33.464 1.00 87.69 644 GLN A N 1
ATOM 4962 C CA . GLN A 1 644 ? 5.108 9.620 -34.825 1.00 87.69 644 GLN A CA 1
ATOM 4963 C C . GLN A 1 644 ? 5.459 8.272 -35.478 1.00 87.69 644 GLN A C 1
ATOM 4965 O O . GLN A 1 644 ? 4.817 7.869 -36.446 1.00 87.69 644 GLN A O 1
ATOM 4970 N N . ASP A 1 645 ? 6.471 7.603 -34.939 1.00 88.00 645 ASP A N 1
ATOM 4971 C CA . ASP A 1 645 ? 7.023 6.319 -35.353 1.00 88.00 645 ASP A CA 1
ATOM 4972 C C . ASP A 1 645 ? 6.290 5.109 -34.750 1.00 88.00 645 ASP A C 1
ATOM 4974 O O . ASP A 1 645 ? 6.629 3.977 -35.083 1.00 88.00 645 ASP A O 1
ATOM 4978 N N . ILE A 1 646 ? 5.289 5.319 -33.882 1.00 92.50 646 ILE A N 1
ATOM 4979 C CA . ILE A 1 646 ? 4.557 4.233 -33.212 1.00 92.50 646 ILE A CA 1
ATOM 4980 C C . ILE A 1 646 ? 3.055 4.482 -33.082 1.00 92.50 646 ILE A C 1
ATOM 4982 O O . ILE A 1 646 ? 2.572 5.613 -32.983 1.00 92.50 646 ILE A O 1
ATOM 4986 N N . VAL A 1 647 ? 2.317 3.381 -32.991 1.00 92.62 647 VAL A N 1
ATOM 4987 C CA . VAL A 1 647 ? 0.882 3.294 -32.727 1.00 92.62 647 VAL A CA 1
ATOM 4988 C C . VAL A 1 647 ? 0.624 2.312 -31.582 1.00 92.62 647 VAL A C 1
ATOM 4990 O O . VAL A 1 647 ? 1.375 1.358 -31.374 1.00 92.62 647 VAL A O 1
ATOM 4993 N N . ASN A 1 648 ? -0.447 2.543 -30.823 1.00 92.50 648 ASN A N 1
ATOM 4994 C CA . ASN A 1 648 ? -0.834 1.677 -29.709 1.00 92.50 648 ASN A CA 1
ATOM 4995 C C . ASN A 1 648 ? -2.015 0.782 -30.106 1.00 92.50 648 ASN A C 1
ATOM 4997 O O . ASN A 1 648 ? -2.970 1.296 -30.697 1.00 92.50 648 ASN A O 1
ATOM 5001 N N . PRO A 1 649 ? -2.007 -0.504 -29.715 1.00 92.81 649 PRO A N 1
ATOM 5002 C CA . PRO A 1 649 ? -3.209 -1.325 -29.738 1.00 92.81 649 PRO A CA 1
ATOM 5003 C C . PRO A 1 649 ? -4.329 -0.715 -28.878 1.00 92.81 649 PRO A C 1
ATOM 5005 O O . PRO A 1 649 ? -4.082 -0.180 -27.792 1.00 92.81 649 PRO A O 1
ATOM 5008 N N . ASP A 1 650 ? -5.568 -0.819 -29.346 1.00 92.25 650 ASP A N 1
ATOM 5009 C CA . ASP A 1 650 ? -6.775 -0.437 -28.626 1.00 92.25 650 ASP A CA 1
ATOM 5010 C C . ASP A 1 650 ? -7.276 -1.601 -27.765 1.00 92.25 650 ASP A C 1
ATOM 5012 O O . ASP A 1 650 ? -7.987 -2.504 -28.203 1.00 92.25 650 ASP A O 1
ATOM 5016 N N . PHE A 1 651 ? -6.941 -1.538 -26.480 1.00 92.25 651 PHE A N 1
ATOM 5017 C CA . PHE A 1 651 ? -7.370 -2.516 -25.485 1.00 92.25 651 PHE A CA 1
ATOM 5018 C C . PHE A 1 651 ? -8.882 -2.539 -25.232 1.00 92.25 651 PHE A C 1
ATOM 5020 O O . PHE A 1 651 ? -9.371 -3.455 -24.563 1.00 92.25 651 PHE A O 1
ATOM 5027 N N . TYR A 1 652 ? -9.623 -1.524 -25.682 1.00 88.62 652 TYR A N 1
ATOM 5028 C CA . TYR A 1 652 ? -11.057 -1.412 -25.452 1.00 88.62 652 TYR A CA 1
ATOM 5029 C C . TYR A 1 652 ? -11.898 -1.808 -26.662 1.00 88.62 652 TYR A C 1
ATOM 5031 O O . TYR A 1 652 ? -13.091 -2.059 -26.457 1.00 88.62 652 TYR A O 1
ATOM 5039 N N . ALA A 1 653 ? -11.295 -1.955 -27.844 1.00 88.31 653 ALA A N 1
ATOM 5040 C CA . ALA A 1 653 ? -11.959 -2.484 -29.027 1.00 88.31 653 ALA A CA 1
ATOM 5041 C C . ALA A 1 653 ? -12.636 -3.826 -28.708 1.00 88.31 653 ALA A C 1
ATOM 5043 O O . ALA A 1 653 ? -12.064 -4.688 -28.035 1.00 88.31 653 ALA A O 1
ATOM 5044 N N . HIS A 1 654 ? -13.892 -3.978 -29.137 1.00 85.31 654 HIS A N 1
ATOM 5045 C CA . HIS A 1 654 ? -14.674 -5.189 -28.886 1.00 85.31 654 HIS A CA 1
ATOM 5046 C C . HIS A 1 654 ? -14.000 -6.408 -29.528 1.00 85.31 654 HIS A C 1
ATOM 5048 O O . HIS A 1 654 ? -13.753 -7.399 -28.849 1.00 85.31 654 HIS A O 1
ATOM 5054 N N . ASP A 1 655 ? -13.596 -6.269 -30.790 1.00 87.88 655 ASP A N 1
ATOM 5055 C CA . ASP A 1 655 ? -13.058 -7.362 -31.607 1.00 87.88 655 ASP A CA 1
ATOM 5056 C C . ASP A 1 655 ? -11.589 -7.695 -31.302 1.00 87.88 655 ASP A C 1
ATOM 5058 O O . ASP A 1 655 ? -11.053 -8.671 -31.815 1.00 87.88 655 ASP A O 1
ATOM 5062 N N . ALA A 1 656 ? -10.921 -6.900 -30.459 1.00 88.81 656 ALA A N 1
ATOM 5063 C CA . ALA A 1 656 ? -9.577 -7.200 -29.969 1.00 88.81 656 ALA A CA 1
ATOM 5064 C C . ALA A 1 656 ? -9.588 -8.115 -28.733 1.00 88.81 656 ALA A C 1
ATOM 5066 O O . ALA A 1 656 ? -8.536 -8.594 -28.309 1.00 88.81 656 ALA A O 1
ATOM 5067 N N . LYS A 1 657 ? -10.755 -8.338 -28.113 1.00 90.62 657 LYS A N 1
ATOM 5068 C CA . LYS A 1 657 ? -10.886 -9.122 -26.880 1.00 90.62 657 LYS A CA 1
ATOM 5069 C C . LYS A 1 657 ? -11.465 -10.506 -27.194 1.00 90.62 657 LYS A C 1
ATOM 5071 O O . LYS A 1 657 ? -12.500 -10.574 -27.848 1.00 90.62 657 LYS A O 1
ATOM 5076 N N . PRO A 1 658 ? -10.891 -11.594 -26.653 1.00 94.94 658 PRO A N 1
ATOM 5077 C CA . PRO A 1 658 ? -9.740 -11.648 -25.743 1.00 94.94 658 PRO A CA 1
ATOM 5078 C C . PRO A 1 658 ? -8.370 -11.710 -26.450 1.00 94.94 658 PRO A C 1
ATOM 5080 O O . PRO A 1 658 ? -7.343 -11.677 -25.772 1.00 94.94 658 PRO A O 1
ATOM 5083 N N . ASP A 1 659 ? -8.342 -11.804 -27.779 1.00 96.75 659 ASP A N 1
ATOM 5084 C CA . ASP A 1 659 ? -7.172 -12.252 -28.547 1.00 96.75 659 ASP A CA 1
ATOM 5085 C C . ASP A 1 659 ? -5.925 -11.375 -28.392 1.00 96.75 659 ASP A C 1
ATOM 5087 O O . ASP A 1 659 ? -4.830 -11.911 -28.252 1.00 96.75 659 ASP A O 1
ATOM 5091 N N . LEU A 1 660 ? -6.064 -10.047 -28.305 1.00 96.50 660 LEU A N 1
ATOM 5092 C CA . LEU A 1 660 ? -4.931 -9.148 -28.051 1.00 96.50 660 LEU A CA 1
ATOM 5093 C C . LEU A 1 660 ? -4.248 -9.467 -26.711 1.00 96.50 660 LEU A C 1
ATOM 5095 O O . LEU A 1 660 ? -3.023 -9.443 -26.606 1.00 96.50 660 LEU A O 1
ATOM 5099 N N . TRP A 1 661 ? -5.028 -9.762 -25.666 1.00 96.75 661 TRP A N 1
ATOM 5100 C CA . TRP A 1 661 ? -4.476 -10.057 -24.340 1.00 96.75 661 TRP A CA 1
ATOM 5101 C C . TRP A 1 661 ? -3.754 -11.405 -24.341 1.00 96.75 661 TRP A C 1
ATOM 5103 O O . TRP A 1 661 ? -2.690 -11.526 -23.733 1.00 96.75 661 TRP A O 1
ATOM 5113 N N . LEU A 1 662 ? -4.312 -12.395 -25.044 1.00 98.00 662 LEU A N 1
ATOM 5114 C CA . LEU A 1 662 ? -3.692 -13.707 -25.230 1.00 98.00 662 LEU A CA 1
ATOM 5115 C C . LEU A 1 662 ? -2.398 -13.596 -26.043 1.00 98.00 662 LEU A C 1
ATOM 5117 O O . LEU A 1 662 ? -1.379 -14.110 -25.600 1.00 98.00 662 LEU A O 1
ATOM 5121 N N . ALA A 1 663 ? -2.399 -12.844 -27.146 1.00 97.81 663 ALA A N 1
ATOM 5122 C CA . ALA A 1 663 ? -1.211 -12.616 -27.961 1.00 97.81 663 ALA A CA 1
ATOM 5123 C C . ALA A 1 663 ? -0.085 -11.950 -27.156 1.00 97.81 663 ALA A C 1
ATOM 5125 O O . ALA A 1 663 ? 1.051 -12.413 -27.182 1.00 97.81 663 ALA A O 1
ATOM 5126 N N . LEU A 1 664 ? -0.395 -10.911 -26.370 1.00 98.12 664 LEU A N 1
ATOM 5127 C CA . LEU A 1 664 ? 0.597 -10.256 -25.509 1.00 98.12 664 LEU A CA 1
ATOM 5128 C C . LEU A 1 664 ? 1.134 -11.186 -24.412 1.00 98.12 664 LEU A C 1
ATOM 5130 O O . LEU A 1 664 ? 2.329 -11.152 -24.124 1.00 98.12 664 LEU A O 1
ATOM 5134 N N . ARG A 1 665 ? 0.282 -12.029 -23.811 1.00 98.31 665 ARG A N 1
ATOM 5135 C CA . ARG A 1 665 ? 0.727 -13.087 -22.889 1.00 98.31 665 ARG A CA 1
ATOM 5136 C C . ARG A 1 665 ? 1.678 -14.053 -23.596 1.00 98.31 665 ARG A C 1
ATOM 5138 O O . ARG A 1 665 ? 2.717 -14.392 -23.041 1.00 98.31 665 ARG A O 1
ATOM 5145 N N . ASP A 1 666 ? 1.339 -14.484 -24.804 1.00 98.56 666 ASP A N 1
ATOM 5146 C CA . ASP A 1 666 ? 2.114 -15.481 -25.540 1.00 98.56 666 ASP A CA 1
ATOM 5147 C C . ASP A 1 666 ? 3.486 -14.940 -25.971 1.00 98.56 666 ASP A C 1
ATOM 5149 O O . ASP A 1 666 ? 4.451 -15.699 -25.997 1.00 98.56 666 ASP A O 1
ATOM 5153 N N . VAL A 1 667 ? 3.626 -13.624 -26.179 1.00 98.56 667 VAL A N 1
ATOM 5154 C CA . VAL A 1 667 ? 4.943 -12.978 -26.331 1.00 98.56 667 VAL A CA 1
ATOM 5155 C C . VAL A 1 667 ? 5.794 -13.137 -25.064 1.00 98.56 667 VAL A C 1
ATOM 5157 O O . VAL A 1 667 ? 6.973 -13.468 -25.170 1.00 98.56 667 VAL A O 1
ATOM 5160 N N . PHE A 1 668 ? 5.232 -12.935 -23.864 1.00 98.69 668 PHE A N 1
ATOM 5161 C CA . PHE A 1 668 ? 5.982 -13.184 -22.624 1.00 98.69 668 PHE A CA 1
ATOM 5162 C C . PHE A 1 668 ? 6.409 -14.647 -22.516 1.00 98.69 668 PHE A C 1
ATOM 5164 O O . PHE A 1 668 ? 7.571 -14.917 -22.228 1.00 98.69 668 PHE A O 1
ATOM 5171 N N . LEU A 1 669 ? 5.487 -15.580 -22.772 1.00 98.62 669 LEU A N 1
ATOM 5172 C CA . LEU A 1 669 ? 5.768 -17.017 -22.709 1.00 98.62 669 LEU A CA 1
ATOM 5173 C C . LEU A 1 669 ? 6.868 -17.417 -23.698 1.00 98.62 669 LEU A C 1
ATOM 5175 O O . LEU A 1 669 ? 7.783 -18.132 -23.312 1.00 98.62 669 LEU A O 1
ATOM 5179 N N . PHE A 1 670 ? 6.850 -16.876 -24.918 1.00 98.62 670 PHE A N 1
ATOM 5180 C CA . PHE A 1 670 ? 7.895 -17.108 -25.915 1.00 98.62 670 PHE A CA 1
ATOM 5181 C C . PHE A 1 670 ? 9.295 -16.728 -25.406 1.00 98.62 670 PHE A C 1
ATOM 5183 O O . PHE A 1 670 ? 10.250 -17.487 -25.576 1.00 98.62 670 PHE A O 1
ATOM 5190 N N . TRP A 1 671 ? 9.436 -15.564 -24.764 1.00 98.50 671 TRP A N 1
ATOM 5191 C CA . TRP A 1 671 ? 10.729 -15.118 -24.235 1.00 98.50 671 TRP A CA 1
ATOM 5192 C C . TRP A 1 671 ? 11.127 -15.835 -22.939 1.00 98.50 671 TRP A C 1
ATOM 5194 O O . TRP A 1 671 ? 12.317 -16.071 -22.730 1.00 98.50 671 TRP A O 1
ATOM 5204 N N . ILE A 1 672 ? 10.161 -16.239 -22.109 1.00 98.38 672 ILE A N 1
ATOM 5205 C CA . ILE A 1 672 ? 10.407 -17.109 -20.948 1.00 98.38 672 ILE A CA 1
ATOM 5206 C C . ILE A 1 672 ? 10.927 -18.473 -21.411 1.00 98.38 672 ILE A C 1
ATOM 5208 O O . ILE A 1 672 ? 11.944 -18.933 -20.900 1.00 98.38 672 ILE A O 1
ATOM 5212 N N . ASP A 1 673 ? 10.323 -19.068 -22.442 1.00 97.19 673 ASP A N 1
ATOM 5213 C CA . ASP A 1 673 ? 10.791 -20.320 -23.051 1.00 97.19 673 ASP A CA 1
ATOM 5214 C C . ASP A 1 673 ? 12.191 -20.169 -23.680 1.00 97.19 673 ASP A C 1
ATOM 5216 O O . ASP A 1 673 ? 12.966 -21.126 -23.745 1.00 97.19 673 ASP A O 1
ATOM 5220 N N . ALA A 1 674 ? 12.554 -18.957 -24.117 1.00 96.19 674 ALA A N 1
ATOM 5221 C CA . ALA A 1 674 ? 13.909 -18.625 -24.555 1.00 96.19 674 ALA A CA 1
ATOM 5222 C C . ALA A 1 674 ? 14.902 -18.395 -23.394 1.00 96.19 674 ALA A C 1
ATOM 5224 O O . ALA A 1 674 ? 16.103 -18.313 -23.655 1.00 96.19 674 ALA A O 1
ATOM 5225 N N . GLY A 1 675 ? 14.431 -18.325 -22.142 1.00 95.31 675 GLY A N 1
ATOM 5226 C CA . GLY A 1 675 ? 15.230 -18.209 -20.917 1.00 95.31 675 GLY A CA 1
ATOM 5227 C C . GLY A 1 675 ? 15.240 -16.825 -20.254 1.00 95.31 675 GLY A C 1
ATOM 5228 O O . GLY A 1 675 ? 16.092 -16.572 -19.401 1.00 95.31 675 GLY A O 1
ATOM 5229 N N . VAL A 1 676 ? 14.342 -15.908 -20.633 1.00 97.94 676 VAL A N 1
ATOM 5230 C CA . VAL A 1 676 ? 14.240 -14.557 -20.048 1.00 97.94 676 VAL A CA 1
ATOM 5231 C C . VAL A 1 676 ? 13.183 -14.524 -18.944 1.00 97.94 676 VAL A C 1
ATOM 5233 O O . VAL A 1 676 ? 11.998 -14.690 -19.205 1.00 97.94 676 VAL A O 1
ATOM 5236 N N . HIS A 1 677 ? 13.601 -14.221 -17.712 1.00 97.12 677 HIS A N 1
ATOM 5237 C CA . HIS A 1 677 ? 12.721 -14.194 -16.530 1.00 97.12 677 HIS A CA 1
ATOM 5238 C C . HIS A 1 677 ? 12.553 -12.793 -15.917 1.00 97.12 677 HIS A C 1
ATOM 5240 O O . HIS A 1 677 ? 11.993 -12.644 -14.827 1.00 97.12 677 HIS A O 1
ATOM 5246 N N . ILE A 1 678 ? 13.046 -11.746 -16.582 1.00 98.75 678 ILE A N 1
ATOM 5247 C CA . ILE A 1 678 ? 12.891 -10.360 -16.136 1.00 98.75 678 ILE A CA 1
ATOM 5248 C C . ILE A 1 678 ? 12.403 -9.503 -17.303 1.00 98.75 678 ILE A C 1
ATOM 5250 O O . ILE A 1 678 ? 13.029 -9.457 -18.359 1.00 98.75 678 ILE A O 1
ATOM 5254 N N . PHE A 1 679 ? 11.314 -8.770 -17.083 1.00 98.88 679 PHE A N 1
ATOM 5255 C CA . PHE A 1 679 ? 10.756 -7.848 -18.067 1.00 98.88 679 PHE A CA 1
ATOM 5256 C C . PHE A 1 679 ? 10.669 -6.433 -17.496 1.00 98.88 679 PHE A C 1
ATOM 5258 O O . PHE A 1 679 ? 10.031 -6.197 -16.462 1.00 98.88 679 PHE A O 1
ATOM 5265 N N . ARG A 1 680 ? 11.291 -5.470 -18.181 1.00 98.75 680 ARG A N 1
ATOM 5266 C CA . ARG A 1 680 ? 11.067 -4.040 -17.948 1.00 98.75 680 ARG A CA 1
ATOM 5267 C C . ARG A 1 680 ? 9.896 -3.626 -18.823 1.00 98.75 680 ARG A C 1
ATOM 5269 O O . ARG A 1 680 ? 9.987 -3.648 -20.040 1.00 98.75 680 ARG A O 1
ATOM 5276 N N . ILE A 1 681 ? 8.777 -3.283 -18.202 1.00 98.62 681 ILE A N 1
ATOM 5277 C CA . ILE A 1 681 ? 7.550 -2.945 -18.918 1.00 98.62 681 ILE A CA 1
ATOM 5278 C C . ILE A 1 681 ? 7.528 -1.444 -19.180 1.00 98.62 681 ILE A C 1
ATOM 5280 O O . ILE A 1 681 ? 7.526 -0.659 -18.225 1.00 98.62 681 ILE A O 1
ATOM 5284 N N . ASP A 1 682 ? 7.473 -1.071 -20.456 1.00 97.44 682 ASP A N 1
ATOM 5285 C CA . ASP A 1 682 ? 7.429 0.320 -20.901 1.00 97.44 682 ASP A CA 1
ATOM 5286 C C . ASP A 1 682 ? 6.053 0.947 -20.658 1.00 97.44 682 ASP A C 1
ATOM 5288 O O . ASP A 1 682 ? 5.012 0.393 -21.042 1.00 97.44 682 ASP A O 1
ATOM 5292 N N . ASN A 1 683 ? 6.039 2.115 -20.006 1.00 95.56 683 ASN A N 1
ATOM 5293 C CA . ASN A 1 683 ? 4.852 2.940 -19.802 1.00 95.56 683 ASN A CA 1
ATOM 5294 C C . ASN A 1 683 ? 3.557 2.158 -19.446 1.00 95.56 683 ASN A C 1
ATOM 5296 O O . ASN A 1 683 ? 2.495 2.428 -20.031 1.00 95.56 683 ASN A O 1
ATOM 5300 N N . PRO A 1 684 ? 3.552 1.225 -18.463 1.00 97.56 684 PRO A N 1
ATOM 5301 C CA . PRO A 1 684 ? 2.398 0.369 -18.175 1.00 97.56 684 PRO A CA 1
ATOM 5302 C C . PRO A 1 684 ? 1.167 1.166 -17.738 1.00 97.56 684 PRO A C 1
ATOM 5304 O O . PRO A 1 684 ? 0.040 0.714 -17.918 1.00 97.56 684 PRO A O 1
ATOM 5307 N N . HIS A 1 685 ? 1.363 2.386 -17.229 1.00 96.19 685 HIS A N 1
ATOM 5308 C CA . HIS A 1 685 ? 0.300 3.317 -16.852 1.00 96.19 685 HIS A CA 1
ATOM 5309 C C . HIS A 1 685 ? -0.560 3.813 -18.032 1.00 96.19 685 HIS A C 1
ATOM 5311 O O . HIS A 1 685 ? -1.592 4.441 -17.802 1.00 96.19 685 HIS A O 1
ATOM 5317 N N . THR A 1 686 ? -0.144 3.546 -19.275 1.00 93.38 686 THR A N 1
ATOM 5318 C CA . THR A 1 686 ? -0.907 3.850 -20.499 1.00 93.38 686 THR A CA 1
ATOM 5319 C C . THR A 1 686 ? -1.785 2.683 -20.966 1.00 93.38 686 THR A C 1
ATOM 5321 O O . THR A 1 686 ? -2.567 2.846 -21.899 1.00 93.38 686 THR A O 1
ATOM 5324 N N . LYS A 1 687 ? -1.691 1.517 -20.312 1.00 95.12 687 LYS A N 1
ATOM 5325 C CA . LYS A 1 687 ? -2.467 0.305 -20.613 1.00 95.12 687 LYS A CA 1
ATOM 5326 C C . LYS A 1 687 ? -3.402 -0.048 -19.440 1.00 95.12 687 LYS A C 1
ATOM 5328 O O . LYS A 1 687 ? -3.188 0.433 -18.322 1.00 95.12 687 LYS A O 1
ATOM 5333 N N . PRO A 1 688 ? -4.477 -0.831 -19.656 1.00 96.56 688 PRO A N 1
ATOM 5334 C CA . PRO A 1 688 ? -5.470 -1.090 -18.614 1.00 96.56 688 PRO A CA 1
ATOM 5335 C C . PRO A 1 688 ? -4.897 -1.842 -17.409 1.00 96.56 688 PRO A C 1
ATOM 5337 O O . PRO A 1 688 ? -4.212 -2.850 -17.551 1.00 96.56 688 PRO A O 1
ATOM 5340 N N . LEU A 1 689 ? -5.270 -1.411 -16.203 1.00 97.94 689 LEU A N 1
ATOM 5341 C CA . LEU A 1 689 ? -4.898 -2.101 -14.963 1.00 97.94 689 LEU A CA 1
ATOM 5342 C C . LEU A 1 689 ? -5.358 -3.570 -14.910 1.00 97.94 689 LEU A C 1
ATOM 5344 O O . LEU A 1 689 ? -4.553 -4.394 -14.483 1.00 97.94 689 LEU A O 1
ATOM 5348 N N . PRO A 1 690 ? -6.588 -3.936 -15.344 1.00 97.44 690 PRO A N 1
ATOM 5349 C CA . PRO A 1 690 ? -7.025 -5.331 -15.298 1.00 97.44 690 PRO A CA 1
ATOM 5350 C C . PRO A 1 690 ? -6.207 -6.255 -16.205 1.00 97.44 690 PRO A C 1
ATOM 5352 O O . PRO A 1 690 ? -6.022 -7.415 -15.858 1.00 97.44 690 PRO A O 1
ATOM 5355 N N . PHE A 1 691 ? -5.684 -5.743 -17.328 1.00 97.81 691 PHE A N 1
ATOM 5356 C CA . PHE A 1 691 ? -4.788 -6.507 -18.197 1.00 97.81 691 PHE A CA 1
ATOM 5357 C C . PHE A 1 691 ? -3.501 -6.869 -17.458 1.00 97.81 691 PHE A C 1
ATOM 5359 O O . PHE A 1 691 ? -3.144 -8.041 -17.402 1.00 97.81 691 PHE A O 1
ATOM 5366 N N . TRP A 1 692 ? -2.847 -5.884 -16.832 1.00 98.50 692 TRP A N 1
ATOM 5367 C CA . TRP A 1 692 ? -1.619 -6.126 -16.073 1.00 98.50 692 TRP A CA 1
ATOM 5368 C C . TRP A 1 692 ? -1.834 -7.048 -14.874 1.00 98.50 692 TRP A C 1
ATOM 5370 O O . TRP A 1 692 ? -1.033 -7.948 -14.646 1.00 98.50 692 TRP A O 1
ATOM 5380 N N . GLU A 1 693 ? -2.921 -6.842 -14.127 1.00 98.44 693 GLU A N 1
ATOM 5381 C CA . GLU A 1 693 ? -3.283 -7.683 -12.980 1.00 98.44 693 GLU A CA 1
ATOM 5382 C C . GLU A 1 693 ? -3.486 -9.147 -13.407 1.00 98.44 693 GLU A C 1
ATOM 5384 O O . GLU A 1 693 ? -2.983 -10.059 -12.752 1.00 98.44 693 GLU A O 1
ATOM 5389 N N . TRP A 1 694 ? -4.158 -9.371 -14.542 1.00 98.31 694 TRP A N 1
ATOM 5390 C CA . TRP A 1 694 ? -4.361 -10.702 -15.107 1.00 98.31 694 TRP A CA 1
ATOM 5391 C C . TRP A 1 694 ? -3.068 -11.319 -15.650 1.00 98.31 694 TRP A C 1
ATOM 5393 O O . TRP A 1 694 ? -2.712 -12.413 -15.223 1.00 98.31 694 TRP A O 1
ATOM 5403 N N . VAL A 1 695 ? -2.346 -10.640 -16.550 1.00 98.62 695 VAL A N 1
ATOM 5404 C CA . VAL A 1 695 ? -1.198 -11.235 -17.259 1.00 98.62 695 VAL A CA 1
ATOM 5405 C C . VAL A 1 695 ? -0.039 -11.541 -16.311 1.00 98.62 695 VAL A C 1
ATOM 5407 O O . VAL A 1 695 ? 0.580 -12.594 -16.416 1.00 98.62 695 VAL A O 1
ATOM 5410 N N . ILE A 1 696 ? 0.219 -10.673 -15.324 1.00 98.56 696 ILE A N 1
ATOM 5411 C CA . ILE A 1 696 ? 1.253 -10.918 -14.310 1.00 98.56 696 ILE A CA 1
ATOM 5412 C C . ILE A 1 696 ? 0.850 -12.099 -13.423 1.00 98.56 696 ILE A C 1
ATOM 5414 O O . ILE A 1 696 ? 1.690 -12.945 -13.114 1.00 98.56 696 ILE A O 1
ATOM 5418 N N . GLY A 1 697 ? -0.423 -12.169 -13.016 1.00 97.62 697 GLY A N 1
ATOM 5419 C CA . GLY A 1 697 ? -0.945 -13.292 -12.240 1.00 97.62 697 GLY A CA 1
ATOM 5420 C C . GLY A 1 697 ? -0.853 -14.616 -12.999 1.00 97.62 697 GLY A C 1
ATOM 5421 O O . GLY A 1 697 ? -0.406 -15.611 -12.436 1.00 97.62 697 GLY A O 1
ATOM 5422 N N . ASP A 1 698 ? -1.216 -14.608 -14.279 1.00 98.19 698 ASP A N 1
ATOM 5423 C CA . ASP A 1 698 ? -1.189 -15.771 -15.164 1.00 98.19 698 ASP A CA 1
ATOM 5424 C C . ASP A 1 698 ? 0.239 -16.276 -15.430 1.00 98.19 698 ASP A C 1
ATOM 5426 O O . ASP A 1 698 ? 0.499 -17.472 -15.293 1.00 98.19 698 ASP A O 1
ATOM 5430 N N . ILE A 1 699 ? 1.183 -15.373 -15.721 1.00 98.44 699 ILE A N 1
ATOM 5431 C CA . ILE A 1 699 ? 2.593 -15.735 -15.917 1.00 98.44 699 ILE A CA 1
ATOM 5432 C C . ILE A 1 699 ? 3.183 -16.286 -14.622 1.00 98.44 699 ILE A C 1
ATOM 5434 O O . ILE A 1 699 ? 3.785 -17.355 -14.633 1.00 98.44 699 ILE A O 1
ATOM 5438 N N . ARG A 1 700 ? 2.983 -15.613 -13.483 1.00 96.81 700 ARG A N 1
ATOM 5439 C CA . ARG A 1 700 ? 3.575 -16.033 -12.201 1.00 96.81 700 ARG A CA 1
ATOM 5440 C C . ARG A 1 700 ? 2.936 -17.285 -11.607 1.00 96.81 700 ARG A C 1
ATOM 5442 O O . ARG A 1 700 ? 3.566 -17.931 -10.777 1.00 96.81 700 ARG A O 1
ATOM 5449 N N . ALA A 1 701 ? 1.724 -17.648 -12.022 1.00 95.50 701 ALA A N 1
ATOM 5450 C CA . ALA A 1 701 ? 1.142 -18.944 -11.685 1.00 95.50 701 ALA A CA 1
ATOM 5451 C C . ALA A 1 701 ? 1.898 -20.112 -12.349 1.00 95.50 701 ALA A C 1
ATOM 5453 O O . ALA A 1 701 ? 1.896 -21.215 -11.813 1.00 95.50 701 ALA A O 1
ATOM 5454 N N . ARG A 1 702 ? 2.554 -19.868 -13.493 1.00 95.81 702 ARG A N 1
ATOM 5455 C CA . ARG A 1 702 ? 3.332 -20.864 -14.254 1.00 95.81 702 ARG A CA 1
ATOM 5456 C C . ARG A 1 702 ? 4.835 -20.760 -13.970 1.00 95.81 702 ARG A C 1
ATOM 5458 O O . ARG A 1 702 ? 5.502 -21.775 -13.816 1.00 95.81 702 ARG A O 1
ATOM 5465 N N . PHE A 1 703 ? 5.338 -19.530 -13.864 1.00 96.69 703 PHE A N 1
ATOM 5466 C CA . PHE A 1 703 ? 6.748 -19.163 -13.700 1.00 96.69 703 PHE A CA 1
ATOM 5467 C C . PHE A 1 703 ? 6.899 -18.144 -12.551 1.00 96.69 703 PHE A C 1
ATOM 5469 O O . PHE A 1 703 ? 7.060 -16.939 -12.791 1.00 96.69 703 PHE A O 1
ATOM 5476 N N . PRO A 1 704 ? 6.778 -18.584 -11.281 1.00 94.81 704 PRO A N 1
ATOM 5477 C CA . PRO A 1 704 ? 6.713 -17.701 -10.106 1.00 94.81 704 PRO A CA 1
ATOM 5478 C C . PRO A 1 704 ? 7.987 -16.882 -9.850 1.00 94.81 704 PRO A C 1
ATOM 5480 O O . PRO A 1 704 ? 7.964 -15.916 -9.086 1.00 94.81 704 PRO A O 1
ATOM 5483 N N . ASP A 1 705 ? 9.094 -17.246 -10.485 1.00 95.12 705 ASP A N 1
ATOM 5484 C CA . ASP A 1 705 ? 10.382 -16.560 -10.455 1.00 95.12 705 ASP A CA 1
ATOM 5485 C C . ASP A 1 705 ? 10.469 -15.367 -11.428 1.00 95.12 705 ASP A C 1
ATOM 5487 O O . ASP A 1 705 ? 11.404 -14.565 -11.324 1.00 95.12 705 ASP A O 1
ATOM 5491 N N . THR A 1 706 ? 9.487 -15.203 -12.323 1.00 98.25 706 THR A N 1
ATOM 5492 C CA . THR A 1 706 ? 9.440 -14.094 -13.286 1.00 98.25 706 THR A CA 1
ATOM 5493 C C . THR A 1 706 ? 9.198 -12.753 -12.591 1.00 98.25 706 THR A C 1
ATOM 5495 O O . THR A 1 706 ? 8.283 -12.604 -11.766 1.00 98.25 706 THR A O 1
ATOM 5498 N N . LEU A 1 707 ? 10.005 -11.750 -12.950 1.00 98.56 707 LEU A N 1
ATOM 5499 C CA . LEU A 1 707 ? 9.966 -10.405 -12.380 1.00 98.56 707 LEU A CA 1
ATOM 5500 C C . LEU A 1 707 ? 9.533 -9.353 -13.402 1.00 98.56 707 LEU A C 1
ATOM 5502 O O . LEU A 1 707 ? 9.986 -9.345 -14.543 1.00 98.56 707 LEU A O 1
ATOM 5506 N N . PHE A 1 708 ? 8.718 -8.404 -12.940 1.00 98.81 708 PHE A N 1
ATOM 5507 C CA . PHE A 1 708 ? 8.230 -7.287 -13.750 1.00 98.81 708 PHE A CA 1
ATOM 5508 C C . PHE A 1 708 ? 8.632 -5.949 -13.126 1.00 98.81 708 PHE A C 1
ATOM 5510 O O . PHE A 1 708 ? 8.279 -5.659 -11.978 1.00 98.81 708 PHE A O 1
ATOM 5517 N N . LEU A 1 709 ? 9.339 -5.114 -13.886 1.00 98.81 709 LEU A N 1
ATOM 5518 C CA . LEU A 1 709 ? 9.687 -3.744 -13.512 1.00 98.81 709 LEU A CA 1
ATOM 5519 C C . LEU A 1 709 ? 8.751 -2.762 -14.224 1.00 98.81 709 LEU A C 1
ATOM 5521 O O . LEU A 1 709 ? 8.759 -2.676 -15.446 1.00 98.81 709 LEU A O 1
ATOM 5525 N N . ALA A 1 710 ? 7.953 -2.008 -13.465 1.00 98.75 710 ALA A N 1
ATOM 5526 C CA . ALA A 1 710 ? 7.083 -0.974 -14.025 1.00 98.75 710 ALA A CA 1
ATOM 5527 C C . ALA A 1 710 ? 7.851 0.327 -14.289 1.00 98.75 710 ALA A C 1
ATOM 5529 O O . ALA A 1 710 ? 8.226 1.015 -13.332 1.00 98.75 710 ALA A O 1
ATOM 5530 N N . GLU A 1 711 ? 8.004 0.729 -15.552 1.00 98.12 711 GLU A N 1
ATOM 5531 C CA . GLU A 1 711 ? 8.460 2.077 -15.898 1.00 98.12 711 GLU A CA 1
ATOM 5532 C C . GLU A 1 711 ? 7.295 3.072 -15.922 1.00 98.12 711 GLU A C 1
ATOM 5534 O O . GLU A 1 711 ? 6.676 3.371 -16.933 1.00 98.12 711 GLU A O 1
ATOM 5539 N N . ALA A 1 712 ? 6.914 3.563 -14.745 1.00 97.50 712 ALA A N 1
ATOM 5540 C CA . ALA A 1 712 ? 5.757 4.439 -14.606 1.00 97.50 712 ALA A CA 1
ATOM 5541 C C . ALA A 1 712 ? 6.124 5.776 -13.961 1.00 97.50 712 ALA A C 1
ATOM 5543 O O . ALA A 1 712 ? 5.934 5.969 -12.764 1.00 97.50 712 ALA A O 1
ATOM 5544 N N . PHE A 1 713 ? 6.564 6.742 -14.766 1.00 96.31 713 PHE A N 1
ATOM 5545 C CA . PHE A 1 713 ? 6.723 8.135 -14.333 1.00 96.31 713 PHE A CA 1
ATOM 5546 C C . PHE A 1 713 ? 5.397 8.899 -14.446 1.00 96.31 713 PHE A C 1
ATOM 5548 O O . PHE A 1 713 ? 5.189 9.742 -15.312 1.00 96.31 713 PHE A O 1
ATOM 5555 N N . THR A 1 714 ? 4.452 8.565 -13.569 1.00 96.75 714 THR A N 1
ATOM 5556 C CA . THR A 1 714 ? 3.088 9.126 -13.557 1.00 96.75 714 THR A CA 1
ATOM 5557 C C . THR A 1 714 ? 2.722 9.608 -12.157 1.00 96.75 714 THR A C 1
ATOM 5559 O O . THR A 1 714 ? 3.606 9.749 -11.333 1.00 96.75 714 THR A O 1
ATOM 5562 N N . ARG A 1 715 ? 1.455 9.901 -11.840 1.00 97.38 715 ARG A N 1
ATOM 5563 C CA . ARG A 1 715 ? 1.032 10.346 -10.496 1.00 97.38 715 ARG A CA 1
ATOM 5564 C C . ARG A 1 715 ? 1.177 9.225 -9.444 1.00 97.38 715 ARG A C 1
ATOM 5566 O O . ARG A 1 715 ? 0.895 8.069 -9.774 1.00 97.38 715 ARG A O 1
ATOM 5573 N N . PRO A 1 716 ? 1.434 9.543 -8.156 1.00 96.25 716 PRO A N 1
ATOM 5574 C CA . PRO A 1 716 ? 1.742 8.539 -7.126 1.00 96.25 716 PRO A CA 1
ATOM 5575 C C . PRO A 1 716 ? 0.683 7.441 -6.963 1.00 96.25 716 PRO A C 1
ATOM 5577 O O . PRO A 1 716 ? 1.005 6.267 -6.819 1.00 96.25 716 PRO A O 1
ATOM 5580 N N . ARG A 1 717 ? -0.610 7.789 -7.048 1.00 96.88 717 ARG A N 1
ATOM 5581 C CA . ARG A 1 717 ? -1.701 6.802 -6.920 1.00 96.88 717 ARG A CA 1
ATOM 5582 C C . ARG A 1 717 ? -1.666 5.727 -8.008 1.00 96.88 717 ARG A C 1
ATOM 5584 O O . ARG A 1 717 ? -1.981 4.578 -7.719 1.00 96.88 717 ARG A O 1
ATOM 5591 N N . MET A 1 718 ? -1.296 6.095 -9.235 1.00 98.25 718 MET A N 1
ATOM 5592 C CA . MET A 1 718 ? -1.186 5.142 -10.340 1.00 98.25 718 MET A CA 1
ATOM 5593 C C . MET A 1 718 ? 0.059 4.264 -10.176 1.00 98.25 718 MET A C 1
ATOM 5595 O O . MET A 1 718 ? -0.043 3.049 -10.300 1.00 98.25 718 MET A O 1
ATOM 5599 N N . MET A 1 719 ? 1.199 4.852 -9.794 1.00 98.50 719 MET A N 1
ATOM 5600 C CA . MET A 1 719 ? 2.426 4.100 -9.488 1.00 98.50 719 MET A CA 1
ATOM 5601 C C . MET A 1 719 ? 2.183 3.065 -8.383 1.00 98.50 719 MET A C 1
ATOM 5603 O O . MET A 1 719 ? 2.448 1.879 -8.566 1.00 98.50 719 MET A O 1
ATOM 5607 N N . ASN A 1 720 ? 1.573 3.486 -7.271 1.00 97.94 720 ASN A N 1
ATOM 5608 C CA . ASN A 1 720 ? 1.233 2.587 -6.172 1.00 97.94 720 ASN A CA 1
ATOM 5609 C C . ASN A 1 720 ? 0.256 1.493 -6.609 1.00 97.94 720 ASN A C 1
ATOM 5611 O O . ASN A 1 720 ? 0.402 0.345 -6.198 1.00 97.94 720 ASN A O 1
ATOM 5615 N N . ARG A 1 721 ? -0.722 1.815 -7.466 1.00 98.25 721 ARG A N 1
ATOM 5616 C CA . ARG A 1 721 ? -1.658 0.818 -7.993 1.00 98.25 721 ARG A CA 1
ATOM 5617 C C . ARG A 1 721 ? -0.949 -0.251 -8.824 1.00 98.25 721 ARG A C 1
ATOM 5619 O O . ARG A 1 721 ? -1.268 -1.419 -8.642 1.00 98.25 721 ARG A O 1
ATOM 5626 N N . LEU A 1 722 ? 0.011 0.122 -9.671 1.00 98.62 722 LEU A N 1
ATOM 5627 C CA . LEU A 1 722 ? 0.824 -0.834 -10.432 1.00 98.62 722 LEU A CA 1
ATOM 5628 C C . LEU A 1 722 ? 1.632 -1.746 -9.495 1.00 98.62 722 LEU A C 1
ATOM 5630 O O . LEU A 1 722 ? 1.611 -2.965 -9.650 1.00 98.62 722 LEU A O 1
ATOM 5634 N N . GLY A 1 723 ? 2.244 -1.181 -8.448 1.00 98.00 723 GLY A N 1
ATOM 5635 C CA . GLY A 1 723 ? 2.897 -1.971 -7.402 1.00 98.00 723 GLY A CA 1
ATOM 5636 C C . GLY A 1 723 ? 1.948 -2.991 -6.755 1.00 98.00 723 GLY A C 1
ATOM 5637 O O . GLY A 1 723 ? 2.309 -4.156 -6.611 1.00 98.00 723 GLY A O 1
ATOM 5638 N N . LYS A 1 724 ? 0.713 -2.598 -6.426 1.00 98.38 724 LYS A N 1
ATOM 5639 C CA . LYS A 1 724 ? -0.285 -3.478 -5.789 1.00 98.38 724 LYS A CA 1
ATOM 5640 C C . LYS A 1 724 ? -0.762 -4.636 -6.672 1.00 98.38 724 LYS A C 1
ATOM 5642 O O . LYS A 1 724 ? -0.983 -5.723 -6.153 1.00 98.38 724 LYS A O 1
ATOM 5647 N N . ILE A 1 725 ? -0.938 -4.417 -7.977 1.00 97.88 725 ILE A N 1
ATOM 5648 C CA . ILE A 1 725 ? -1.538 -5.428 -8.871 1.00 97.88 725 ILE A CA 1
ATOM 5649 C C . ILE A 1 725 ? -0.575 -6.533 -9.325 1.00 97.88 725 ILE A C 1
ATOM 5651 O O . ILE A 1 725 ? -1.024 -7.479 -9.960 1.00 97.88 725 ILE A O 1
ATOM 5655 N N . GLY A 1 726 ? 0.722 -6.435 -9.012 1.00 96.88 726 GLY A N 1
ATOM 5656 C CA . GLY A 1 726 ? 1.655 -7.551 -9.217 1.00 96.88 726 GLY A CA 1
ATOM 5657 C C . GLY A 1 726 ? 3.067 -7.181 -9.664 1.00 96.88 726 GLY A C 1
ATOM 5658 O O . GLY A 1 726 ? 3.952 -8.025 -9.576 1.00 96.88 726 GLY A O 1
ATOM 5659 N N . PHE A 1 727 ? 3.327 -5.941 -10.095 1.00 98.62 727 PHE A N 1
ATOM 5660 C CA . PHE A 1 727 ? 4.664 -5.547 -10.562 1.00 98.62 727 PHE A CA 1
ATOM 5661 C C . PHE A 1 727 ? 5.725 -5.721 -9.475 1.00 98.62 727 PHE A C 1
ATOM 5663 O O . PHE A 1 727 ? 5.677 -5.037 -8.455 1.00 98.62 727 PHE A O 1
ATOM 5670 N N . SER A 1 728 ? 6.697 -6.609 -9.675 1.00 98.25 728 SER A N 1
ATOM 5671 C CA . SER A 1 728 ? 7.719 -6.957 -8.677 1.00 98.25 728 SER A CA 1
ATOM 5672 C C . SER A 1 728 ? 8.556 -5.755 -8.231 1.00 98.25 728 SER A C 1
ATOM 5674 O O . SER A 1 728 ? 8.929 -5.683 -7.057 1.00 98.25 728 SER A O 1
ATOM 5676 N N . GLN A 1 729 ? 8.815 -4.824 -9.154 1.00 98.62 729 GLN A N 1
ATOM 5677 C CA . GLN A 1 729 ? 9.610 -3.613 -8.961 1.00 98.62 729 GLN A CA 1
ATOM 5678 C C . GLN A 1 729 ? 8.952 -2.399 -9.627 1.00 98.62 729 GLN A C 1
ATOM 5680 O O . GLN A 1 729 ? 8.076 -2.524 -10.487 1.00 98.62 729 GLN A O 1
ATOM 5685 N N . SER A 1 730 ? 9.379 -1.195 -9.255 1.00 98.69 730 SER A N 1
ATOM 5686 C CA . SER A 1 730 ? 8.869 0.040 -9.852 1.00 98.69 730 SER A CA 1
ATOM 5687 C C . SER A 1 730 ? 9.962 1.093 -9.986 1.00 98.69 730 SER A C 1
ATOM 5689 O O . SER A 1 730 ? 10.703 1.340 -9.032 1.00 98.69 730 SER A O 1
ATOM 5691 N N . TYR A 1 731 ? 10.016 1.763 -11.140 1.00 98.69 731 TYR A N 1
ATOM 5692 C CA . TYR A 1 731 ? 10.736 3.030 -11.271 1.00 98.69 731 TYR A CA 1
ATOM 5693 C C . TYR A 1 731 ? 10.166 4.075 -10.302 1.00 98.69 731 TYR A C 1
ATOM 5695 O O . TYR A 1 731 ? 9.107 3.906 -9.688 1.00 98.69 731 TYR A O 1
ATOM 5703 N N . THR A 1 732 ? 10.912 5.156 -10.101 1.00 98.38 732 THR A N 1
ATOM 5704 C CA . THR A 1 732 ? 10.683 6.080 -8.987 1.00 98.38 732 THR A CA 1
ATOM 5705 C C . THR A 1 732 ? 10.948 7.515 -9.391 1.00 98.38 732 THR A C 1
ATOM 5707 O O . THR A 1 732 ? 11.512 7.784 -10.445 1.00 98.38 732 THR A O 1
ATOM 5710 N N . TYR A 1 733 ? 10.616 8.456 -8.512 1.00 98.12 733 TYR A N 1
ATOM 5711 C CA . TYR A 1 733 ? 10.979 9.852 -8.727 1.00 98.12 733 TYR A CA 1
ATOM 5712 C C . TYR A 1 733 ? 12.409 10.197 -8.306 1.00 98.12 733 TYR A C 1
ATOM 5714 O O . TYR A 1 733 ? 12.713 11.378 -8.152 1.00 98.12 733 TYR A O 1
ATOM 5722 N N . PHE A 1 734 ? 13.270 9.202 -8.068 1.00 98.19 734 PHE A N 1
ATOM 5723 C CA . PHE A 1 734 ? 14.619 9.401 -7.538 1.00 98.19 734 PHE A CA 1
ATOM 5724 C C . PHE A 1 734 ? 15.388 10.500 -8.286 1.00 98.19 734 PHE A C 1
ATOM 5726 O O . PHE A 1 734 ? 15.950 11.386 -7.644 1.00 98.19 734 PHE A O 1
ATOM 5733 N N . THR A 1 735 ? 15.359 10.491 -9.620 1.00 97.50 735 THR A N 1
ATOM 5734 C CA . THR A 1 735 ? 16.038 11.463 -10.496 1.00 97.50 735 THR A CA 1
ATOM 5735 C C . THR A 1 735 ? 15.594 12.912 -10.278 1.00 97.50 735 THR A C 1
ATOM 5737 O O . THR A 1 735 ? 16.411 13.811 -10.434 1.00 97.50 735 THR A O 1
ATOM 5740 N N . TRP A 1 736 ? 14.358 13.154 -9.832 1.00 97.69 736 TRP A N 1
ATOM 5741 C CA . TRP A 1 736 ? 13.825 14.493 -9.527 1.00 97.69 736 TRP A CA 1
ATOM 5742 C C . TRP A 1 736 ? 13.770 14.792 -8.020 1.00 97.69 736 TRP A C 1
ATOM 5744 O O . TRP A 1 736 ? 13.027 15.668 -7.577 1.00 97.69 736 TRP A O 1
ATOM 5754 N N . ARG A 1 737 ? 14.491 14.028 -7.192 1.00 96.88 737 ARG A N 1
ATOM 5755 C CA . ARG A 1 737 ? 14.770 14.380 -5.792 1.00 96.88 737 ARG A CA 1
ATOM 5756 C C . ARG A 1 737 ? 16.197 14.890 -5.730 1.00 96.88 737 ARG A C 1
ATOM 5758 O O . ARG A 1 737 ? 17.117 14.147 -6.065 1.00 96.88 737 ARG A O 1
ATOM 5765 N N . GLU A 1 738 ? 16.391 16.143 -5.334 1.00 93.62 738 GLU A N 1
ATOM 5766 C CA . GLU A 1 738 ? 17.705 16.795 -5.416 1.00 93.62 738 GLU A CA 1
ATOM 5767 C C . GLU A 1 738 ? 18.194 17.256 -4.049 1.00 93.62 738 GLU A C 1
ATOM 5769 O O . GLU A 1 738 ? 19.361 17.070 -3.699 1.00 93.62 738 GLU A O 1
ATOM 5774 N N . SER A 1 739 ? 17.297 17.822 -3.244 1.00 95.06 739 SER A N 1
ATOM 5775 C CA . SER A 1 739 ? 17.646 18.338 -1.931 1.00 95.06 739 SER A CA 1
ATOM 5776 C C . SER A 1 739 ? 17.624 17.244 -0.860 1.00 95.06 739 SER A C 1
ATOM 5778 O O . SER A 1 739 ? 16.921 16.234 -0.955 1.00 95.06 739 SER A O 1
ATOM 5780 N N . LYS A 1 740 ? 18.337 17.481 0.248 1.00 94.56 740 LYS A N 1
ATOM 5781 C CA . LYS A 1 740 ? 18.252 16.636 1.451 1.00 94.56 740 LYS A CA 1
ATOM 5782 C C . LYS A 1 740 ? 16.803 16.443 1.917 1.00 94.56 740 LYS A C 1
ATOM 5784 O O . LYS A 1 740 ? 16.452 15.360 2.378 1.00 94.56 740 LYS A O 1
ATOM 5789 N N . ARG A 1 741 ? 15.985 17.498 1.843 1.00 96.25 741 ARG A N 1
ATOM 5790 C CA . ARG A 1 741 ? 14.581 17.453 2.257 1.00 96.25 741 ARG A CA 1
ATOM 5791 C C . ARG A 1 741 ? 13.790 16.510 1.355 1.00 96.25 741 ARG A C 1
ATOM 5793 O O . ARG A 1 741 ? 13.099 15.646 1.883 1.00 96.25 741 ARG A O 1
ATOM 5800 N N . ASP A 1 742 ? 13.972 16.621 0.043 1.00 96.19 742 ASP A N 1
ATOM 5801 C CA . ASP A 1 742 ? 13.269 15.809 -0.954 1.00 96.19 742 ASP A CA 1
ATOM 5802 C C . ASP A 1 742 ? 13.528 14.317 -0.720 1.00 96.19 742 ASP A C 1
ATOM 5804 O O . ASP A 1 742 ? 12.605 13.506 -0.738 1.00 96.19 742 ASP A O 1
ATOM 5808 N N . PHE A 1 743 ? 14.784 13.951 -0.442 1.00 95.06 743 PHE A N 1
ATOM 5809 C CA . PHE A 1 743 ? 15.147 12.570 -0.130 1.00 95.06 743 PHE A CA 1
ATOM 5810 C C . PHE A 1 743 ? 14.546 12.075 1.182 1.00 95.06 743 PHE A C 1
ATOM 5812 O O . PHE A 1 743 ? 14.066 10.947 1.236 1.00 95.06 743 PHE A O 1
ATOM 5819 N N . ILE A 1 744 ? 14.547 12.891 2.239 1.00 95.44 744 ILE A N 1
ATOM 5820 C CA . ILE A 1 744 ? 13.937 12.503 3.518 1.00 95.44 744 ILE A CA 1
ATOM 5821 C C . ILE A 1 744 ? 12.432 12.286 3.347 1.00 95.44 744 ILE A C 1
ATOM 5823 O O . ILE A 1 744 ? 11.906 11.279 3.817 1.00 95.44 744 ILE A O 1
ATOM 5827 N N . GLU A 1 745 ? 11.741 13.207 2.675 1.00 95.31 745 GLU A N 1
ATOM 5828 C CA . GLU A 1 745 ? 10.303 13.099 2.416 1.00 95.31 745 GLU A CA 1
ATOM 5829 C C . GLU A 1 745 ? 9.991 11.860 1.569 1.00 95.31 745 GLU A C 1
ATOM 5831 O O . GLU A 1 745 ? 9.128 11.067 1.944 1.00 95.31 745 GLU A O 1
ATOM 5836 N N . TYR A 1 746 ? 10.751 11.624 0.497 1.00 96.56 746 TYR A N 1
ATOM 5837 C CA . TYR A 1 746 ? 10.507 10.487 -0.387 1.00 96.56 746 TYR A CA 1
ATOM 5838 C C . TYR A 1 746 ? 10.838 9.137 0.260 1.00 96.56 746 TYR A C 1
ATOM 5840 O O . TYR A 1 746 ? 10.078 8.181 0.134 1.00 96.56 746 TYR A O 1
ATOM 5848 N N . MET A 1 747 ? 11.923 9.049 1.032 1.00 95.56 747 MET A N 1
ATOM 5849 C CA . MET A 1 747 ? 12.220 7.827 1.781 1.00 95.56 747 MET A CA 1
ATOM 5850 C C . MET A 1 747 ? 11.198 7.575 2.892 1.00 95.56 747 MET A C 1
ATOM 5852 O O . MET A 1 747 ? 10.876 6.419 3.157 1.00 95.56 747 MET A O 1
ATOM 5856 N N . ASN A 1 748 ? 10.643 8.616 3.525 1.00 94.75 748 ASN A N 1
ATOM 5857 C CA . ASN A 1 748 ? 9.534 8.447 4.466 1.00 94.75 748 ASN A CA 1
ATOM 5858 C C . ASN A 1 748 ? 8.280 7.907 3.765 1.00 94.75 748 ASN A C 1
ATOM 5860 O O . ASN A 1 748 ? 7.657 6.992 4.296 1.00 94.75 748 ASN A O 1
ATOM 5864 N N . GLU A 1 749 ? 7.943 8.406 2.573 1.00 94.44 749 GLU A N 1
ATOM 5865 C CA . GLU A 1 749 ? 6.844 7.866 1.761 1.00 94.44 749 GLU A CA 1
ATOM 5866 C C . GLU A 1 749 ? 7.036 6.362 1.507 1.00 94.44 749 GLU A C 1
ATOM 5868 O O . GLU A 1 749 ? 6.152 5.568 1.823 1.00 94.44 749 GLU A O 1
ATOM 5873 N N . LEU A 1 750 ? 8.219 5.958 1.034 1.00 94.81 750 LEU A N 1
ATOM 5874 C CA . LEU A 1 750 ? 8.515 4.568 0.671 1.00 94.81 750 LEU A CA 1
ATOM 5875 C C . LEU A 1 750 ? 8.627 3.613 1.874 1.00 94.81 750 LEU A C 1
ATOM 5877 O O . LEU A 1 750 ? 8.387 2.420 1.724 1.00 94.81 750 LEU A O 1
ATOM 5881 N N . THR A 1 751 ? 9.005 4.104 3.061 1.00 93.69 751 THR A N 1
ATOM 5882 C CA . THR A 1 751 ? 9.352 3.238 4.213 1.00 93.69 751 THR A CA 1
ATOM 5883 C C . THR A 1 751 ? 8.389 3.321 5.395 1.00 93.69 751 THR A C 1
ATOM 5885 O O . THR A 1 751 ? 8.377 2.421 6.238 1.00 93.69 751 THR A O 1
ATOM 5888 N N . ARG A 1 752 ? 7.612 4.407 5.515 1.00 91.25 752 ARG A N 1
ATOM 5889 C CA . ARG A 1 752 ? 6.749 4.689 6.682 1.00 91.25 752 ARG A CA 1
ATOM 5890 C C . ARG A 1 752 ? 5.259 4.664 6.375 1.00 91.25 752 ARG A C 1
ATOM 5892 O O . ARG A 1 752 ? 4.471 4.760 7.309 1.00 91.25 752 ARG A O 1
ATOM 5899 N N . THR A 1 753 ? 4.883 4.542 5.109 1.00 92.25 753 THR A N 1
ATOM 5900 C CA . THR A 1 753 ? 3.491 4.360 4.678 1.00 92.25 753 THR A CA 1
ATOM 5901 C C . THR A 1 753 ? 3.266 2.918 4.232 1.00 92.25 753 THR A C 1
ATOM 5903 O O . THR A 1 753 ? 4.221 2.143 4.160 1.00 92.25 753 THR A O 1
ATOM 5906 N N . ASP A 1 754 ? 2.033 2.572 3.864 1.00 90.12 754 ASP A N 1
ATOM 5907 C CA . ASP A 1 754 ? 1.658 1.249 3.341 1.00 90.12 754 ASP A CA 1
ATOM 5908 C C . ASP A 1 754 ? 2.475 0.824 2.108 1.00 90.12 754 ASP A C 1
ATOM 5910 O O . ASP A 1 754 ? 2.561 -0.365 1.802 1.00 90.12 754 ASP A O 1
ATOM 5914 N N . ALA A 1 755 ? 3.117 1.773 1.409 1.00 95.31 755 ALA A N 1
ATOM 5915 C CA . ALA A 1 755 ? 4.008 1.490 0.285 1.00 95.31 755 ALA A CA 1
ATOM 5916 C C . ALA A 1 755 ? 5.095 0.460 0.634 1.00 95.31 755 ALA A C 1
ATOM 5918 O O . ALA A 1 755 ? 5.457 -0.338 -0.228 1.00 95.31 755 ALA A O 1
ATOM 5919 N N . ARG A 1 756 ? 5.536 0.397 1.900 1.00 94.69 756 ARG A N 1
ATOM 5920 C CA . ARG A 1 756 ? 6.516 -0.591 2.383 1.00 94.69 756 ARG A CA 1
ATOM 5921 C C . ARG A 1 756 ? 6.139 -2.045 2.083 1.00 94.69 756 ARG A C 1
ATOM 5923 O O . ARG A 1 756 ? 7.020 -2.894 1.992 1.00 94.69 756 ARG A O 1
ATOM 5930 N N . ASP A 1 757 ? 4.841 -2.340 1.982 1.00 95.75 757 ASP A N 1
ATOM 5931 C CA . ASP A 1 757 ? 4.338 -3.705 1.850 1.00 95.75 757 ASP A CA 1
ATOM 5932 C C . ASP A 1 757 ? 4.114 -4.126 0.400 1.00 95.75 757 ASP A C 1
ATOM 5934 O O . ASP A 1 757 ? 3.974 -5.316 0.153 1.00 95.75 757 ASP A O 1
ATOM 5938 N N . PHE A 1 758 ? 4.112 -3.211 -0.571 1.00 96.94 758 PHE A N 1
ATOM 5939 C CA . PHE A 1 758 ? 3.855 -3.561 -1.977 1.00 96.94 758 PHE A CA 1
ATOM 5940 C C . PHE A 1 758 ? 4.749 -2.838 -2.991 1.00 96.94 758 PHE A C 1
ATOM 5942 O O . PHE A 1 758 ? 4.767 -3.222 -4.161 1.00 96.94 758 PHE A O 1
ATOM 5949 N N . TYR A 1 759 ? 5.481 -1.798 -2.605 1.00 97.62 759 TYR A N 1
ATOM 5950 C CA . TYR A 1 759 ? 6.263 -0.972 -3.520 1.00 97.62 759 TYR A CA 1
ATOM 5951 C C . TYR A 1 759 ? 7.757 -1.243 -3.335 1.00 97.62 759 TYR A C 1
ATOM 5953 O O . TYR A 1 759 ? 8.319 -0.961 -2.282 1.00 97.62 759 TYR A O 1
ATOM 5961 N N . ARG A 1 760 ? 8.423 -1.789 -4.360 1.00 97.88 760 ARG A N 1
ATOM 5962 C CA . ARG A 1 760 ? 9.878 -2.002 -4.346 1.00 97.88 760 ARG A CA 1
ATOM 5963 C C . ARG A 1 760 ? 10.548 -1.012 -5.313 1.00 97.88 760 ARG A C 1
ATOM 5965 O O . ARG A 1 760 ? 10.439 -1.199 -6.525 1.00 97.88 760 ARG A O 1
ATOM 5972 N N . PRO A 1 761 ? 11.192 0.054 -4.801 1.00 98.12 761 PRO A N 1
ATOM 5973 C CA . PRO A 1 761 ? 11.760 1.119 -5.617 1.00 98.12 761 PRO A CA 1
ATOM 5974 C C . PRO A 1 761 ? 13.047 0.664 -6.311 1.00 98.12 761 PRO A C 1
ATOM 5976 O O . PRO A 1 761 ? 13.985 0.262 -5.628 1.00 98.12 761 PRO A O 1
ATOM 5979 N N . ASN A 1 762 ? 13.106 0.787 -7.638 1.00 98.62 762 ASN A N 1
ATOM 5980 C CA . ASN A 1 762 ? 14.331 0.669 -8.427 1.00 98.62 762 ASN A CA 1
ATOM 5981 C C . ASN A 1 762 ? 14.880 2.075 -8.738 1.00 98.62 762 ASN A C 1
ATOM 5983 O O . ASN A 1 762 ? 14.256 2.866 -9.454 1.00 98.62 762 ASN A O 1
ATOM 5987 N N . PHE A 1 763 ? 16.014 2.424 -8.125 1.00 98.56 763 PHE A N 1
ATOM 5988 C CA . PHE A 1 763 ? 16.646 3.740 -8.243 1.00 98.56 763 PHE A CA 1
ATOM 5989 C C . PHE A 1 763 ? 17.630 3.782 -9.415 1.00 98.56 763 PHE A C 1
ATOM 5991 O O . PHE A 1 763 ? 18.843 3.703 -9.228 1.00 98.56 763 PHE A O 1
ATOM 5998 N N . PHE A 1 764 ? 17.106 3.942 -10.630 1.00 98.75 764 PHE A N 1
ATOM 5999 C CA . PHE A 1 764 ? 17.939 4.308 -11.774 1.00 98.75 764 PHE A CA 1
ATOM 6000 C C . PHE A 1 764 ? 18.499 5.728 -11.606 1.00 98.75 764 PHE A C 1
ATOM 6002 O O . PHE A 1 764 ? 17.755 6.666 -11.307 1.00 98.75 764 PHE A O 1
ATOM 6009 N N . VAL A 1 765 ? 19.815 5.885 -11.771 1.00 98.44 765 VAL A N 1
ATOM 6010 C CA . VAL A 1 765 ? 20.499 7.190 -11.660 1.00 98.44 765 VAL A CA 1
ATOM 6011 C C . VAL A 1 765 ? 20.324 8.054 -12.910 1.00 98.44 765 VAL A C 1
ATOM 6013 O O . VAL A 1 765 ? 20.328 9.280 -12.809 1.00 98.44 765 VAL A O 1
ATOM 6016 N N . ASN A 1 766 ? 20.135 7.409 -14.057 1.00 98.38 766 ASN A N 1
ATOM 6017 C CA . ASN A 1 766 ? 19.808 7.969 -15.362 1.00 98.38 766 ASN A CA 1
ATOM 6018 C C . ASN A 1 766 ? 19.041 6.915 -16.177 1.00 98.38 766 ASN A C 1
ATOM 6020 O O . ASN A 1 766 ? 19.041 5.738 -15.823 1.00 98.38 766 ASN A O 1
ATOM 6024 N N . THR A 1 767 ? 18.403 7.332 -17.265 1.00 98.06 767 THR A N 1
ATOM 6025 C CA . THR A 1 767 ? 17.832 6.442 -18.293 1.00 98.06 767 THR A CA 1
ATOM 6026 C C . THR A 1 767 ? 18.069 7.075 -19.668 1.00 98.06 767 THR A C 1
ATOM 6028 O O . THR A 1 767 ? 18.390 8.265 -19.716 1.00 98.06 767 THR A O 1
ATOM 6031 N N . PRO A 1 768 ? 17.867 6.371 -20.794 1.00 96.94 768 PRO A N 1
ATOM 6032 C CA . PRO A 1 768 ? 18.018 6.973 -22.124 1.00 96.94 768 PRO A CA 1
ATOM 6033 C C . PRO A 1 768 ? 17.125 8.203 -22.370 1.00 96.94 768 PRO A C 1
ATOM 6035 O O . PRO A 1 768 ? 17.429 9.026 -23.234 1.00 96.94 768 PRO A O 1
ATOM 6038 N N . ASP A 1 769 ? 16.035 8.337 -21.609 1.00 94.31 769 ASP A N 1
ATOM 6039 C CA . ASP A 1 769 ? 15.086 9.457 -21.632 1.00 94.31 769 ASP A CA 1
ATOM 6040 C C . ASP A 1 769 ? 15.337 10.517 -20.552 1.00 94.31 769 ASP A C 1
ATOM 6042 O O . ASP A 1 769 ? 14.721 11.584 -20.594 1.00 94.31 769 ASP A O 1
ATOM 6046 N N . ILE A 1 770 ? 16.173 10.210 -19.556 1.00 96.81 770 ILE A N 1
ATOM 6047 C CA . ILE A 1 770 ? 16.392 11.041 -18.372 1.00 96.81 770 ILE A CA 1
ATOM 6048 C C . ILE A 1 770 ? 17.897 11.193 -18.143 1.00 96.81 770 ILE A C 1
ATOM 6050 O O . ILE A 1 770 ? 18.528 10.378 -17.467 1.00 96.81 770 ILE A O 1
ATOM 6054 N N . ASN A 1 771 ? 18.437 12.292 -18.663 1.00 97.12 771 ASN A N 1
ATOM 6055 C CA . ASN A 1 771 ? 19.684 12.947 -18.281 1.00 97.12 771 ASN A CA 1
ATOM 6056 C C . ASN A 1 771 ? 19.359 14.051 -17.246 1.00 97.12 771 ASN A C 1
ATOM 6058 O O . ASN A 1 771 ? 19.012 15.174 -17.641 1.00 97.12 771 ASN A O 1
ATOM 6062 N N . PRO A 1 772 ? 19.410 13.761 -15.928 1.00 96.38 772 PRO A N 1
ATOM 6063 C CA . PRO A 1 772 ? 18.946 14.680 -14.890 1.00 96.38 772 PRO A CA 1
ATOM 6064 C C . PRO A 1 772 ? 19.633 16.047 -14.962 1.00 96.38 772 PRO A C 1
ATOM 6066 O O . PRO A 1 772 ? 20.860 16.133 -15.012 1.00 96.38 772 PRO A O 1
ATOM 6069 N N . ARG A 1 773 ? 18.857 17.135 -14.889 1.00 95.44 773 ARG A N 1
ATOM 6070 C CA . ARG A 1 773 ? 19.364 18.513 -15.071 1.00 95.44 773 ARG A CA 1
ATOM 6071 C C . ARG A 1 773 ? 20.520 18.874 -14.144 1.00 95.44 773 ARG A C 1
ATOM 6073 O O . ARG A 1 773 ? 21.461 19.547 -14.557 1.00 95.44 773 ARG A O 1
ATOM 6080 N N . HIS A 1 774 ? 20.478 18.410 -12.898 1.00 93.56 774 HIS A N 1
ATOM 6081 C CA . HIS A 1 774 ? 21.555 18.662 -11.948 1.00 93.56 774 HIS A CA 1
ATOM 6082 C C . HIS A 1 774 ? 22.879 17.992 -12.364 1.00 93.56 774 HIS A C 1
ATOM 6084 O O . HIS A 1 774 ? 23.941 18.566 -12.135 1.00 93.56 774 HIS A O 1
ATOM 6090 N N . LEU A 1 775 ? 22.854 16.837 -13.041 1.00 96.19 775 LEU A N 1
ATOM 6091 C CA . LEU A 1 775 ? 24.072 16.176 -13.529 1.00 96.19 775 LEU A CA 1
ATOM 6092 C C . LEU A 1 775 ? 24.722 16.910 -14.707 1.00 96.19 775 LEU A C 1
ATOM 6094 O O . LEU A 1 775 ? 25.946 16.892 -14.820 1.00 96.19 775 LEU A O 1
ATOM 6098 N N . GLN A 1 776 ? 23.935 17.632 -15.510 1.00 96.00 776 GLN A N 1
ATOM 6099 C CA . GLN A 1 776 ? 24.407 18.406 -16.671 1.00 96.00 776 GLN A CA 1
ATOM 6100 C C . GLN A 1 776 ? 25.419 19.507 -16.300 1.00 96.00 776 GLN A C 1
ATOM 6102 O O . GLN A 1 776 ? 26.191 19.946 -17.147 1.00 96.00 776 GLN A O 1
ATOM 6107 N N . SER A 1 777 ? 25.437 19.953 -15.038 1.00 93.44 777 SER A N 1
ATOM 6108 C CA . SER A 1 777 ? 26.299 21.051 -14.561 1.00 93.44 777 SER A CA 1
ATOM 6109 C C . SER A 1 777 ? 27.224 20.687 -13.393 1.00 93.44 777 SER A C 1
ATOM 6111 O O . SER A 1 777 ? 28.189 21.403 -13.137 1.00 93.44 777 SER A O 1
ATOM 6113 N N . GLN A 1 778 ? 26.974 19.584 -12.680 1.00 93.88 778 GLN A N 1
ATOM 6114 C CA . GLN A 1 778 ? 27.738 19.212 -11.479 1.00 93.88 778 GLN A CA 1
ATOM 6115 C C . GLN A 1 778 ? 29.047 18.457 -11.766 1.00 93.88 778 GLN A C 1
ATOM 6117 O O . GLN A 1 778 ? 29.847 18.246 -10.849 1.00 93.88 778 GLN A O 1
ATOM 6122 N N . GLY A 1 779 ? 29.267 18.034 -13.015 1.00 94.00 779 GLY A N 1
ATOM 6123 C CA . GLY A 1 779 ? 30.425 17.229 -13.409 1.00 94.00 779 GLY A CA 1
ATOM 6124 C C . GLY A 1 779 ? 30.533 15.918 -12.619 1.00 94.00 779 GLY A C 1
ATOM 6125 O O . GLY A 1 779 ? 29.576 15.476 -11.982 1.00 94.00 779 GLY A O 1
ATOM 6126 N N . ARG A 1 780 ? 31.724 15.305 -12.613 1.00 97.19 780 ARG A N 1
ATOM 6127 C CA . ARG A 1 780 ? 32.003 13.992 -11.988 1.00 97.19 780 ARG A CA 1
ATOM 6128 C C . ARG A 1 780 ? 31.465 13.845 -10.558 1.00 97.19 780 ARG A C 1
ATOM 6130 O O . ARG A 1 780 ? 30.956 12.790 -10.189 1.00 97.19 780 ARG A O 1
ATOM 6137 N N . THR A 1 781 ? 31.556 14.898 -9.746 1.00 97.12 781 THR A N 1
ATOM 6138 C CA . THR A 1 781 ? 31.097 14.883 -8.348 1.00 97.12 781 THR A CA 1
ATOM 6139 C C . THR A 1 781 ? 29.598 14.608 -8.234 1.00 97.12 781 THR A C 1
ATOM 6141 O O . THR A 1 781 ? 29.188 13.849 -7.357 1.00 97.12 781 THR A O 1
ATOM 6144 N N . GLY A 1 782 ? 28.786 15.170 -9.136 1.00 97.31 782 GLY A N 1
ATOM 6145 C CA . GLY A 1 782 ? 27.350 14.895 -9.187 1.00 97.31 782 GLY A CA 1
ATOM 6146 C C . GLY A 1 782 ? 27.075 13.406 -9.397 1.00 97.31 782 GLY A C 1
ATOM 6147 O O . GLY A 1 782 ? 26.344 12.796 -8.617 1.00 97.31 782 GLY A O 1
ATOM 6148 N N . PHE A 1 783 ? 27.741 12.790 -10.376 1.00 98.50 783 PHE A N 1
ATOM 6149 C CA . PHE A 1 783 ? 27.594 11.364 -10.691 1.00 98.50 783 PHE A CA 1
ATOM 6150 C C . PHE A 1 783 ? 27.969 10.462 -9.505 1.00 98.50 783 PHE A C 1
ATOM 6152 O O . PHE A 1 783 ? 27.242 9.515 -9.192 1.00 98.50 783 PHE A O 1
ATOM 6159 N N . LEU A 1 784 ? 29.044 10.788 -8.779 1.00 98.50 784 LEU A N 1
ATOM 6160 C CA . LEU A 1 784 ? 29.438 10.063 -7.564 1.00 98.50 784 LEU A CA 1
ATOM 6161 C C . LEU A 1 784 ? 28.386 10.163 -6.453 1.00 98.50 784 LEU A C 1
ATOM 6163 O O . LEU A 1 784 ? 28.031 9.149 -5.850 1.00 98.50 784 LEU A O 1
ATOM 6167 N N . ILE A 1 785 ? 27.853 11.364 -6.199 1.00 97.88 785 ILE A N 1
ATOM 6168 C CA . ILE A 1 785 ? 26.803 11.577 -5.191 1.00 97.88 785 ILE A CA 1
ATOM 6169 C C . ILE A 1 785 ? 25.554 10.766 -5.548 1.00 97.88 785 ILE A C 1
ATOM 6171 O O . ILE A 1 785 ? 25.006 10.070 -4.692 1.00 97.88 785 ILE A O 1
ATOM 6175 N N . ARG A 1 786 ? 25.113 10.817 -6.811 1.00 98.00 786 ARG A N 1
ATOM 6176 C CA . ARG A 1 786 ? 23.930 10.076 -7.274 1.00 98.00 786 ARG A CA 1
ATOM 6177 C C . ARG A 1 786 ? 24.122 8.568 -7.190 1.00 98.00 786 ARG A C 1
ATOM 6179 O O . ARG A 1 786 ? 23.209 7.890 -6.723 1.00 98.00 786 ARG A O 1
ATOM 6186 N N . SER A 1 787 ? 25.306 8.073 -7.550 1.00 98.31 787 SER A N 1
ATOM 6187 C CA . SER A 1 787 ? 25.667 6.659 -7.396 1.00 98.31 787 SER A CA 1
ATOM 6188 C C . SER A 1 787 ? 25.573 6.232 -5.938 1.00 98.31 787 SER A C 1
ATOM 6190 O O . SER A 1 787 ? 24.878 5.274 -5.626 1.00 98.31 787 SER A O 1
ATOM 6192 N N . ALA A 1 788 ? 26.203 6.980 -5.027 1.00 98.12 788 ALA A N 1
ATOM 6193 C CA . ALA A 1 788 ? 26.188 6.663 -3.605 1.00 98.12 788 ALA A CA 1
ATOM 6194 C C . ALA A 1 788 ? 24.764 6.675 -3.026 1.00 98.12 788 ALA A C 1
ATOM 6196 O O . ALA A 1 788 ? 24.398 5.758 -2.293 1.00 98.12 788 ALA A O 1
ATOM 6197 N N . LEU A 1 789 ? 23.941 7.671 -3.371 1.00 98.00 789 LEU A N 1
ATOM 6198 C CA . LEU A 1 789 ? 22.554 7.760 -2.903 1.00 98.00 789 LEU A CA 1
ATOM 6199 C C . LEU A 1 789 ? 21.701 6.596 -3.420 1.00 98.00 789 LEU A C 1
ATOM 6201 O O . LEU A 1 789 ? 21.035 5.941 -2.622 1.00 98.00 789 LEU A O 1
ATOM 6205 N N . ALA A 1 790 ? 21.740 6.302 -4.723 1.00 98.31 790 ALA A N 1
ATOM 6206 C CA . ALA A 1 790 ? 20.965 5.207 -5.305 1.00 98.31 790 ALA A CA 1
ATOM 6207 C C . ALA A 1 790 ? 21.384 3.851 -4.717 1.00 98.31 790 ALA A C 1
ATOM 6209 O O . ALA A 1 790 ? 20.550 3.089 -4.230 1.00 98.31 790 ALA A O 1
ATOM 6210 N N . ALA A 1 791 ? 22.697 3.609 -4.674 1.00 98.00 791 ALA A N 1
ATOM 6211 C CA . ALA A 1 791 ? 23.304 2.376 -4.197 1.00 98.00 791 ALA A CA 1
ATOM 6212 C C . ALA A 1 791 ? 23.111 2.123 -2.689 1.00 98.00 791 ALA A C 1
ATOM 6214 O O . ALA A 1 791 ? 23.265 0.984 -2.252 1.00 98.00 791 ALA A O 1
ATOM 6215 N N . THR A 1 792 ? 22.802 3.137 -1.873 1.00 96.75 792 THR A N 1
ATOM 6216 C CA . THR A 1 792 ? 22.694 2.968 -0.407 1.00 96.75 792 THR A CA 1
ATOM 6217 C C . THR A 1 792 ? 21.299 3.193 0.165 1.00 96.75 792 THR A C 1
ATOM 6219 O O . THR A 1 792 ? 21.027 2.723 1.268 1.00 96.75 792 THR A O 1
ATOM 6222 N N . LEU A 1 793 ? 20.402 3.875 -0.555 1.00 96.44 793 LEU A N 1
ATOM 6223 C CA . LEU A 1 793 ? 19.032 4.128 -0.094 1.00 96.44 793 LEU A CA 1
ATOM 6224 C C . LEU A 1 793 ? 18.028 3.051 -0.527 1.00 96.44 793 LEU A C 1
ATOM 6226 O O . LEU A 1 793 ? 16.964 2.951 0.082 1.00 96.44 793 LEU A O 1
ATOM 6230 N N . ALA A 1 794 ? 18.339 2.251 -1.550 1.00 95.88 794 ALA A N 1
ATOM 6231 C CA . ALA A 1 794 ? 17.459 1.198 -2.042 1.00 95.88 794 ALA A CA 1
ATOM 6232 C C . ALA A 1 794 ? 18.212 -0.109 -2.306 1.00 95.88 794 ALA A C 1
ATOM 6234 O O . ALA A 1 794 ? 19.364 -0.113 -2.735 1.00 95.88 794 ALA A O 1
ATOM 6235 N N . GLY A 1 795 ? 17.521 -1.235 -2.108 1.00 96.56 795 GLY A N 1
ATOM 6236 C CA . GLY A 1 795 ? 18.032 -2.549 -2.505 1.00 96.56 795 GLY A CA 1
ATOM 6237 C C . GLY A 1 795 ? 18.148 -2.699 -4.025 1.00 96.56 795 GLY A C 1
ATOM 6238 O O . GLY A 1 795 ? 18.995 -3.444 -4.498 1.00 96.56 795 GLY A O 1
ATOM 6239 N N . LEU A 1 796 ? 17.390 -1.934 -4.808 1.00 98.56 796 LEU A N 1
ATOM 6240 C CA . LEU A 1 796 ? 17.453 -1.940 -6.268 1.00 98.56 796 LEU A CA 1
ATOM 6241 C C . LEU A 1 796 ? 17.958 -0.593 -6.768 1.00 98.56 796 LEU A C 1
ATOM 6243 O O . LEU A 1 796 ? 17.415 0.452 -6.402 1.00 98.56 796 LEU A O 1
ATOM 6247 N N . TRP A 1 797 ? 18.963 -0.621 -7.629 1.00 98.69 797 TRP A N 1
ATOM 6248 C CA . TRP A 1 797 ? 19.421 0.565 -8.342 1.00 98.69 797 TRP A CA 1
ATOM 6249 C C . TRP A 1 797 ? 19.877 0.188 -9.744 1.00 98.69 797 TRP A C 1
ATOM 6251 O O . TRP A 1 797 ? 20.198 -0.977 -9.996 1.00 98.69 797 TRP A O 1
ATOM 6261 N N . GLY A 1 798 ? 19.903 1.172 -10.636 1.00 98.50 798 GLY A N 1
ATOM 6262 C CA . GLY A 1 798 ? 20.236 0.955 -12.034 1.00 98.50 798 GLY A CA 1
ATOM 6263 C C . GLY A 1 798 ? 21.053 2.082 -12.639 1.00 98.50 798 GLY A C 1
ATOM 6264 O O . GLY A 1 798 ? 21.025 3.215 -12.153 1.00 98.50 798 GLY A O 1
ATOM 6265 N N . VAL A 1 799 ? 21.788 1.756 -13.695 1.00 98.69 799 VAL A N 1
ATOM 6266 C CA . VAL A 1 799 ? 22.664 2.673 -14.425 1.00 98.69 799 VAL A CA 1
ATOM 6267 C C . VAL A 1 799 ? 22.496 2.425 -15.920 1.00 98.69 799 VAL A C 1
ATOM 6269 O O . VAL A 1 799 ? 22.603 1.286 -16.359 1.00 98.69 799 VAL A O 1
ATOM 6272 N N . TYR A 1 800 ? 22.265 3.477 -16.701 1.00 98.62 800 TYR A N 1
ATOM 6273 C C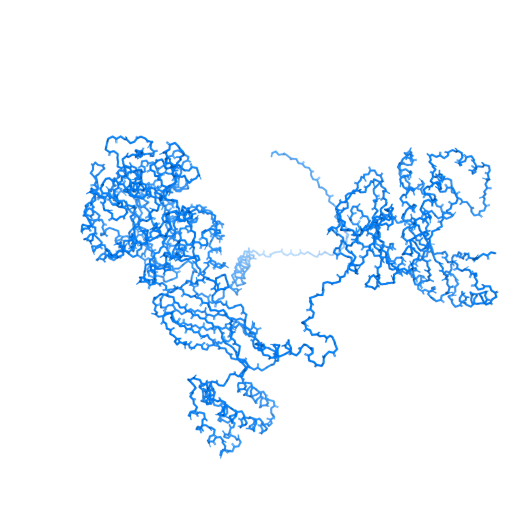A . TYR A 1 800 ? 22.327 3.418 -18.161 1.00 98.62 800 TYR A CA 1
ATOM 6274 C C . TYR A 1 800 ? 23.736 3.771 -18.656 1.00 98.62 800 TYR A C 1
ATOM 6276 O O . TYR A 1 800 ? 24.336 4.746 -18.182 1.00 98.62 800 TYR A O 1
ATOM 6284 N N . SER A 1 801 ? 24.266 2.960 -19.581 1.00 97.00 801 SER A N 1
ATOM 6285 C CA . SER A 1 801 ? 25.625 3.062 -20.117 1.00 97.00 801 SER A CA 1
ATOM 6286 C C . SER A 1 801 ? 25.989 4.468 -20.585 1.00 97.00 801 SER A C 1
ATOM 6288 O O . SER A 1 801 ? 25.208 5.150 -21.243 1.00 97.00 801 SER A O 1
ATOM 6290 N N . GLY A 1 802 ? 27.199 4.901 -20.231 1.00 96.06 802 GLY A N 1
ATOM 6291 C CA . GLY A 1 802 ? 27.680 6.271 -20.428 1.00 96.06 802 GLY A CA 1
ATOM 6292 C C . GLY A 1 802 ? 27.655 7.087 -19.134 1.00 96.06 802 GLY A C 1
ATOM 6293 O O . GLY A 1 802 ? 28.467 8.000 -18.962 1.00 96.06 802 GLY A O 1
ATOM 6294 N N . PHE A 1 803 ? 26.817 6.710 -18.161 1.00 98.00 803 PHE A N 1
ATOM 6295 C CA . PHE A 1 803 ? 26.840 7.307 -16.825 1.00 98.00 803 PHE A CA 1
ATOM 6296 C C . PHE A 1 803 ? 28.188 7.111 -16.128 1.00 98.00 803 PHE A C 1
ATOM 6298 O O . PHE A 1 803 ? 28.696 8.032 -15.491 1.00 98.00 803 PHE A O 1
ATOM 6305 N N . GLU A 1 804 ? 28.809 5.937 -16.270 1.00 97.88 804 GLU A N 1
ATOM 6306 C CA . GLU A 1 804 ? 30.116 5.665 -15.672 1.00 97.88 804 GLU A CA 1
ATOM 6307 C C . GLU A 1 804 ? 31.226 6.537 -16.270 1.00 97.88 804 GLU A C 1
ATOM 6309 O O . GLU A 1 804 ? 32.261 6.747 -15.643 1.00 97.88 804 GLU A O 1
ATOM 6314 N N . LEU A 1 805 ? 30.997 7.083 -17.463 1.00 97.62 805 LEU A N 1
ATOM 6315 C CA . LEU A 1 805 ? 31.890 8.024 -18.127 1.00 97.62 805 LEU A CA 1
ATOM 6316 C C . LEU A 1 805 ? 31.542 9.480 -17.785 1.00 97.62 805 LEU A C 1
ATOM 6318 O O . LEU A 1 805 ? 32.242 10.386 -18.230 1.00 97.62 805 LEU A O 1
ATOM 6322 N N . CYS A 1 806 ? 30.507 9.712 -16.974 1.00 97.44 806 CYS A N 1
ATOM 6323 C CA . CYS A 1 806 ? 29.950 11.026 -16.658 1.00 97.44 806 CYS A CA 1
ATOM 6324 C C . CYS A 1 806 ? 29.425 11.777 -17.899 1.00 97.44 806 CYS A C 1
ATOM 6326 O O . CYS A 1 806 ? 29.576 12.996 -17.994 1.00 97.44 806 CYS A O 1
ATOM 6328 N N . GLU A 1 807 ? 28.824 11.060 -18.858 1.00 96.56 807 GLU A N 1
ATOM 6329 C CA . GLU A 1 807 ? 28.127 11.677 -19.994 1.00 96.56 807 GLU A CA 1
ATOM 6330 C C . GLU A 1 807 ? 26.953 12.529 -19.500 1.00 96.56 807 GLU A C 1
ATOM 6332 O O . GLU A 1 807 ? 26.036 12.030 -18.844 1.00 96.56 807 GLU A O 1
ATOM 6337 N N . ALA A 1 808 ? 26.992 13.827 -19.809 1.00 96.00 808 ALA A N 1
ATOM 6338 C CA . ALA A 1 808 ? 26.025 14.801 -19.302 1.00 96.00 808 ALA A CA 1
ATOM 6339 C C . ALA A 1 808 ? 25.527 15.788 -20.371 1.00 96.00 808 ALA A C 1
ATOM 6341 O O . ALA A 1 808 ? 24.658 16.612 -20.080 1.00 96.00 808 ALA A O 1
ATOM 6342 N N . ALA A 1 809 ? 26.050 15.715 -21.601 1.00 96.38 809 ALA A N 1
ATOM 6343 C CA . ALA A 1 809 ? 25.634 16.592 -22.690 1.00 96.38 809 ALA A CA 1
ATOM 6344 C C . ALA A 1 809 ? 24.142 16.389 -23.001 1.00 96.38 809 ALA A C 1
ATOM 6346 O O . ALA A 1 809 ? 23.676 15.262 -23.184 1.00 96.38 809 ALA A O 1
ATOM 6347 N N . ALA A 1 810 ? 23.389 17.485 -23.043 1.00 95.94 810 ALA A N 1
ATOM 6348 C CA . ALA A 1 810 ? 21.942 17.476 -23.211 1.00 95.94 810 ALA A CA 1
ATOM 6349 C C . ALA A 1 810 ? 21.516 18.334 -24.400 1.00 95.94 810 ALA A C 1
ATOM 6351 O O . ALA A 1 810 ? 22.186 19.309 -24.754 1.00 95.94 810 ALA A O 1
ATOM 6352 N N . LEU A 1 811 ? 20.357 18.013 -24.975 1.00 92.69 811 LEU A N 1
ATOM 6353 C CA . LEU A 1 811 ? 19.671 18.950 -25.860 1.00 92.69 811 LEU A CA 1
ATOM 6354 C C . LEU A 1 811 ? 19.293 20.226 -25.074 1.00 92.69 811 LEU A C 1
ATOM 6356 O O . LEU A 1 811 ? 18.969 20.138 -23.884 1.00 92.69 811 LEU A O 1
ATOM 6360 N N . PRO A 1 812 ? 19.292 21.418 -25.705 1.00 89.69 812 PRO A N 1
ATOM 6361 C CA . PRO A 1 812 ? 19.008 22.673 -25.013 1.00 89.69 812 PRO A CA 1
ATOM 6362 C C . PRO A 1 812 ? 17.698 22.635 -24.215 1.00 89.69 812 PRO A C 1
ATOM 6364 O O . PRO A 1 812 ? 16.642 22.294 -24.745 1.00 89.69 812 PRO A O 1
ATOM 6367 N N . ASN A 1 813 ? 17.767 23.006 -22.931 1.00 87.81 813 ASN A N 1
ATOM 6368 C CA . ASN A 1 813 ? 16.644 22.996 -21.985 1.00 87.81 813 ASN A CA 1
ATOM 6369 C C . ASN A 1 813 ? 15.928 21.638 -21.825 1.00 87.81 813 ASN A C 1
ATOM 6371 O O . ASN A 1 813 ? 14.810 21.598 -21.303 1.00 87.81 813 ASN A O 1
ATOM 6375 N N . SER A 1 814 ? 16.576 20.529 -22.176 1.00 92.38 814 SER A N 1
ATOM 6376 C CA . SER A 1 814 ? 15.999 19.185 -22.147 1.00 92.38 814 SER A CA 1
ATOM 6377 C C . SER A 1 814 ? 16.617 18.294 -21.064 1.00 92.38 814 SER A C 1
ATOM 6379 O O . SER A 1 814 ? 17.708 18.557 -20.562 1.00 92.38 814 SER A O 1
ATOM 6381 N N . GLU A 1 815 ? 15.905 17.225 -20.715 1.00 94.56 815 GLU A N 1
ATOM 6382 C CA . GLU A 1 815 ? 16.455 16.064 -19.995 1.00 94.56 815 GLU A CA 1
ATOM 6383 C C . GLU A 1 815 ? 16.866 14.950 -20.973 1.00 94.56 815 GLU A C 1
ATOM 6385 O O . GLU A 1 815 ? 17.292 13.887 -20.555 1.00 94.56 815 GLU A O 1
ATOM 6390 N N . GLU A 1 816 ? 16.768 15.174 -22.282 1.00 94.94 816 GLU A N 1
ATOM 6391 C CA . GLU A 1 816 ? 17.250 14.238 -23.300 1.00 94.94 816 GLU A CA 1
ATOM 6392 C C . GLU A 1 816 ? 18.750 14.438 -23.552 1.00 94.94 816 GLU A C 1
ATOM 6394 O O . GLU A 1 816 ? 19.236 15.573 -23.641 1.00 94.94 816 GLU A O 1
ATOM 6399 N N . TYR A 1 817 ? 19.473 13.332 -23.716 1.00 97.06 817 TYR A N 1
ATOM 6400 C CA . TYR A 1 817 ? 20.880 13.343 -24.110 1.00 97.06 817 TYR A CA 1
ATOM 6401 C C . TYR A 1 817 ? 21.081 13.974 -25.495 1.00 97.06 817 TYR A C 1
ATOM 6403 O O . TYR A 1 817 ? 20.291 13.743 -26.415 1.00 97.06 817 TYR A O 1
ATOM 6411 N N . LEU A 1 818 ? 22.166 14.737 -25.649 1.00 95.75 818 LEU A N 1
ATOM 6412 C CA . LEU A 1 818 ? 22.671 15.126 -26.965 1.00 95.75 818 LEU A CA 1
ATOM 6413 C C . LEU A 1 818 ? 23.216 13.882 -27.678 1.00 95.75 818 LEU A C 1
ATOM 6415 O O . LEU A 1 818 ? 23.892 13.057 -27.059 1.00 95.75 818 LEU A O 1
ATOM 6419 N N . ASP A 1 819 ? 22.915 13.753 -28.969 1.00 95.06 819 ASP A N 1
ATOM 6420 C CA . ASP A 1 819 ? 23.298 12.610 -29.800 1.00 95.06 819 ASP A CA 1
ATOM 6421 C C . ASP A 1 819 ? 22.827 11.284 -29.184 1.00 95.06 819 ASP A C 1
ATOM 6423 O O . ASP A 1 819 ? 23.568 10.302 -29.098 1.00 95.06 819 ASP A O 1
ATOM 6427 N N . SER A 1 820 ? 21.584 11.293 -28.682 1.00 96.12 820 SER A N 1
ATOM 6428 C CA . SER A 1 820 ? 20.985 10.188 -27.931 1.00 96.12 820 SER A CA 1
ATOM 6429 C C . SER A 1 820 ? 21.098 8.862 -28.682 1.00 96.12 820 SER A C 1
ATOM 6431 O O . SER A 1 820 ? 20.635 8.724 -29.818 1.00 96.12 820 SER A O 1
ATOM 6433 N N . GLU A 1 821 ? 21.628 7.855 -27.988 1.00 97.12 821 GLU A N 1
ATOM 6434 C CA . GLU A 1 821 ? 21.784 6.484 -28.481 1.00 97.12 821 GLU A CA 1
ATOM 6435 C C . GLU A 1 821 ? 20.460 5.839 -28.916 1.00 97.12 821 GLU A C 1
ATOM 6437 O O . GLU A 1 821 ? 20.445 4.914 -29.727 1.00 97.12 821 GLU A O 1
ATOM 6442 N N . LYS A 1 822 ? 19.315 6.368 -28.462 1.00 96.12 822 LYS A N 1
ATOM 6443 C CA . LYS A 1 822 ? 17.997 5.953 -28.959 1.00 96.12 822 LYS A CA 1
ATOM 6444 C C . LYS A 1 822 ? 17.856 6.109 -30.469 1.00 96.12 822 LYS A C 1
ATOM 6446 O O . LYS A 1 822 ? 17.100 5.352 -31.060 1.00 96.12 822 LYS A O 1
ATOM 6451 N N . TYR A 1 823 ? 18.579 7.030 -31.103 1.00 96.81 823 TYR A N 1
ATOM 6452 C CA . TYR A 1 823 ? 18.413 7.336 -32.528 1.00 96.81 823 TYR A CA 1
ATOM 6453 C C . TYR A 1 823 ? 19.687 7.152 -33.364 1.00 96.81 823 TYR A C 1
ATOM 6455 O O . TYR A 1 823 ? 19.657 7.371 -34.572 1.00 96.81 823 TYR A O 1
ATOM 6463 N N . GLN A 1 824 ? 20.804 6.766 -32.746 1.00 96.25 824 GLN A N 1
ATOM 6464 C CA . GLN A 1 824 ? 22.080 6.549 -33.428 1.00 96.25 824 GLN A CA 1
ATOM 6465 C C . GLN A 1 824 ? 22.932 5.508 -32.703 1.00 96.25 824 GLN A C 1
ATOM 6467 O O . GLN A 1 824 ? 22.724 5.247 -31.521 1.00 96.25 824 GLN A O 1
ATOM 6472 N N . LEU A 1 825 ? 23.907 4.938 -33.410 1.00 97.31 825 LEU A N 1
ATOM 6473 C CA . LEU A 1 825 ? 24.945 4.118 -32.789 1.00 97.31 825 LEU A CA 1
ATOM 6474 C C . LEU A 1 825 ? 25.903 5.008 -31.993 1.00 97.31 825 LEU A C 1
ATOM 6476 O O . LEU A 1 825 ? 26.144 6.160 -32.367 1.00 97.31 825 LEU A O 1
ATOM 6480 N N . ARG A 1 826 ? 26.435 4.469 -30.898 1.00 96.56 826 ARG A N 1
ATOM 6481 C CA . ARG A 1 826 ? 27.442 5.126 -30.063 1.00 96.56 826 ARG A CA 1
ATOM 6482 C C . ARG A 1 826 ? 28.596 4.168 -29.813 1.00 96.56 826 ARG A C 1
ATOM 6484 O O . ARG A 1 826 ? 28.386 2.971 -29.667 1.00 96.56 826 ARG A O 1
ATOM 6491 N N . ALA A 1 827 ? 29.803 4.706 -29.737 1.00 94.94 827 ALA A N 1
ATOM 6492 C CA . ALA A 1 827 ? 30.977 3.984 -29.277 1.00 94.94 827 ALA A CA 1
ATOM 6493 C C . ALA A 1 827 ? 31.684 4.825 -28.217 1.00 94.94 827 ALA A C 1
ATOM 6495 O O . ALA A 1 827 ? 31.680 6.056 -28.275 1.00 94.94 827 ALA A O 1
ATOM 6496 N N . TRP A 1 828 ? 32.290 4.165 -27.235 1.00 93.19 828 TRP A N 1
ATOM 6497 C CA . TRP A 1 828 ? 32.939 4.853 -26.128 1.00 93.19 828 TRP A CA 1
ATOM 6498 C C . TRP A 1 828 ? 34.346 4.330 -25.887 1.00 93.19 828 TRP A C 1
ATOM 6500 O O . TRP A 1 828 ? 34.590 3.125 -25.902 1.00 93.19 828 TRP A O 1
ATOM 6510 N N . ASP A 1 829 ? 35.252 5.245 -25.542 1.00 94.00 829 ASP A N 1
ATOM 6511 C CA . ASP A 1 829 ? 36.456 4.877 -24.806 1.00 94.00 829 ASP A CA 1
ATOM 6512 C C . ASP A 1 829 ? 36.072 4.580 -23.352 1.00 94.00 829 ASP A C 1
ATOM 6514 O O . ASP A 1 829 ? 35.949 5.465 -22.500 1.00 94.00 829 ASP A O 1
ATOM 6518 N N . TRP A 1 830 ? 35.872 3.299 -23.072 1.00 93.06 830 TRP A N 1
ATOM 6519 C CA . TRP A 1 830 ? 35.491 2.796 -21.759 1.00 93.06 830 TRP A CA 1
ATOM 6520 C C . TRP A 1 830 ? 36.527 3.062 -20.659 1.00 93.06 830 TRP A C 1
ATOM 6522 O O . TRP A 1 830 ? 36.183 3.012 -19.477 1.00 93.06 830 TRP A O 1
ATOM 6532 N N . ASN A 1 831 ? 37.774 3.360 -21.039 1.00 92.25 831 ASN A N 1
ATOM 6533 C CA . ASN A 1 831 ? 38.872 3.672 -20.130 1.00 92.25 831 ASN A CA 1
ATOM 6534 C C . ASN A 1 831 ? 39.173 5.176 -20.064 1.00 92.25 831 ASN A C 1
ATOM 6536 O O . ASN A 1 831 ? 40.170 5.567 -19.450 1.00 92.25 831 ASN A O 1
ATOM 6540 N N . ARG A 1 832 ? 38.302 6.025 -20.636 1.00 94.44 832 ARG A N 1
ATOM 6541 C CA . ARG A 1 832 ? 38.462 7.482 -20.644 1.00 94.44 832 ARG A CA 1
ATOM 6542 C C . ARG A 1 832 ? 38.818 8.006 -19.243 1.00 94.44 832 ARG A C 1
ATOM 6544 O O . ARG A 1 832 ? 38.104 7.691 -18.278 1.00 94.44 832 ARG A O 1
ATOM 6551 N N . PRO A 1 833 ? 39.881 8.823 -19.097 1.00 95.62 833 PRO A N 1
ATOM 6552 C CA . PRO A 1 833 ? 40.250 9.405 -17.812 1.00 95.62 833 PRO A CA 1
ATOM 6553 C C . PRO A 1 833 ? 39.087 10.165 -17.163 1.00 95.62 833 PRO A C 1
ATOM 6555 O O . PRO A 1 833 ? 38.367 10.909 -17.824 1.00 95.62 833 PRO A O 1
ATOM 6558 N N . GLY A 1 834 ? 38.914 9.987 -15.852 1.00 94.56 834 GLY A N 1
ATOM 6559 C CA . GLY A 1 834 ? 37.846 10.638 -15.085 1.00 94.56 834 GLY A CA 1
ATOM 6560 C C . GLY A 1 834 ? 36.543 9.842 -14.967 1.00 94.56 834 GLY A C 1
ATOM 6561 O O . GLY A 1 834 ? 35.636 10.308 -14.276 1.00 94.56 834 GLY A O 1
ATOM 6562 N N . ASN A 1 835 ? 36.463 8.643 -15.558 1.00 97.25 835 ASN A N 1
ATOM 6563 C CA . ASN A 1 835 ? 35.355 7.714 -15.324 1.00 97.25 835 ASN A CA 1
ATOM 6564 C C . ASN A 1 835 ? 35.204 7.336 -13.829 1.00 97.25 835 ASN A C 1
ATOM 6566 O O . ASN A 1 835 ? 36.074 7.612 -12.994 1.00 97.25 835 ASN A O 1
ATOM 6570 N N . ILE A 1 836 ? 34.066 6.729 -13.491 1.00 98.12 836 ILE A N 1
ATOM 6571 C CA . ILE A 1 836 ? 33.696 6.307 -12.131 1.00 98.12 836 ILE A CA 1
ATOM 6572 C C . ILE A 1 836 ? 33.439 4.794 -12.025 1.00 98.12 836 ILE A C 1
ATOM 6574 O O . ILE A 1 836 ? 32.710 4.335 -11.145 1.00 98.12 836 ILE A O 1
ATOM 6578 N N . VAL A 1 837 ? 34.022 4.003 -12.935 1.00 98.19 837 VAL A N 1
ATOM 6579 C CA . VAL A 1 837 ? 33.867 2.537 -12.970 1.00 98.19 837 VAL A CA 1
ATOM 6580 C C . VAL A 1 837 ? 34.309 1.917 -11.642 1.00 98.19 837 VAL A C 1
ATOM 6582 O O . VAL A 1 837 ? 33.587 1.104 -11.069 1.00 98.19 837 VAL A O 1
ATOM 6585 N N . GLY A 1 838 ? 35.459 2.347 -11.110 1.00 98.00 838 GLY A N 1
ATOM 6586 C CA . GLY A 1 838 ? 35.998 1.838 -9.847 1.00 98.00 838 GLY A CA 1
ATOM 6587 C C . GLY A 1 838 ? 35.087 2.111 -8.647 1.00 98.00 838 GLY A C 1
ATOM 6588 O O . GLY A 1 838 ? 34.910 1.241 -7.792 1.00 98.00 838 GLY A O 1
ATOM 6589 N N . GLU A 1 839 ? 34.464 3.289 -8.588 1.00 98.50 839 GLU A N 1
ATOM 6590 C CA . GLU A 1 839 ? 33.511 3.642 -7.537 1.00 98.50 839 GLU A CA 1
ATOM 6591 C C . GLU A 1 839 ? 32.207 2.846 -7.645 1.00 98.50 839 GLU A C 1
ATOM 6593 O O . GLU A 1 839 ? 31.710 2.371 -6.622 1.00 98.50 839 GLU A O 1
ATOM 6598 N N . ILE A 1 840 ? 31.685 2.629 -8.857 1.00 98.62 840 ILE A N 1
ATOM 6599 C CA . ILE A 1 840 ? 30.520 1.757 -9.089 1.00 98.62 840 ILE A CA 1
ATOM 6600 C C . ILE A 1 840 ? 30.834 0.321 -8.638 1.00 98.62 840 ILE A C 1
ATOM 6602 O O . ILE A 1 840 ? 30.076 -0.249 -7.846 1.00 98.62 840 ILE A O 1
ATOM 6606 N N . SER A 1 841 ? 31.988 -0.231 -9.041 1.00 98.69 841 SER A N 1
ATOM 6607 C CA . SER A 1 841 ? 32.466 -1.547 -8.589 1.00 98.69 841 SER A CA 1
ATOM 6608 C C . SER A 1 841 ? 32.542 -1.640 -7.063 1.00 98.69 841 SER A C 1
ATOM 6610 O O . SER A 1 841 ? 32.122 -2.637 -6.467 1.00 98.69 841 SER A O 1
ATOM 6612 N N . ALA A 1 842 ? 33.077 -0.608 -6.405 1.00 98.62 842 ALA A N 1
ATOM 6613 C CA . ALA A 1 842 ? 33.193 -0.566 -4.952 1.00 98.62 842 ALA A CA 1
ATOM 6614 C C . ALA A 1 842 ? 31.819 -0.510 -4.266 1.00 98.62 842 ALA A C 1
ATOM 6616 O O . ALA A 1 842 ? 31.587 -1.259 -3.316 1.00 98.62 842 ALA A O 1
ATOM 6617 N N . LEU A 1 843 ? 30.892 0.317 -4.759 1.00 98.69 843 LEU A N 1
ATOM 6618 C CA . LEU A 1 843 ? 29.530 0.424 -4.228 1.00 98.69 843 LEU A CA 1
ATOM 6619 C C . LEU A 1 843 ? 28.776 -0.905 -4.333 1.00 98.69 843 LEU A C 1
ATOM 6621 O O . LEU A 1 843 ? 28.190 -1.353 -3.346 1.00 98.69 843 LEU A O 1
ATOM 6625 N N . ASN A 1 844 ? 28.840 -1.577 -5.483 1.00 98.69 844 ASN A N 1
ATOM 6626 C CA . ASN A 1 844 ? 28.218 -2.889 -5.668 1.00 98.69 844 ASN A CA 1
ATOM 6627 C C . ASN A 1 844 ? 28.820 -3.954 -4.743 1.00 98.69 844 ASN A C 1
ATOM 6629 O O . ASN A 1 844 ? 28.088 -4.731 -4.125 1.00 98.69 844 ASN A O 1
ATOM 6633 N N . ARG A 1 845 ? 30.144 -3.943 -4.551 1.00 98.50 845 ARG A N 1
ATOM 6634 C CA . ARG A 1 845 ? 30.815 -4.821 -3.582 1.00 98.50 845 ARG A CA 1
ATOM 6635 C C . ARG A 1 845 ? 30.347 -4.559 -2.147 1.00 98.50 845 ARG A C 1
ATOM 6637 O O . ARG A 1 845 ? 30.041 -5.506 -1.426 1.00 98.50 845 ARG A O 1
ATOM 6644 N N . ILE A 1 846 ? 30.256 -3.289 -1.741 1.00 98.12 846 ILE A N 1
ATOM 6645 C CA . ILE A 1 846 ? 29.776 -2.886 -0.410 1.00 98.12 846 ILE A CA 1
ATOM 6646 C C . ILE A 1 846 ? 28.334 -3.357 -0.200 1.00 98.12 846 ILE A C 1
ATOM 6648 O O . ILE A 1 846 ? 28.038 -3.958 0.830 1.00 98.12 846 ILE A O 1
ATOM 6652 N N . ARG A 1 847 ? 27.449 -3.145 -1.177 1.00 97.75 847 ARG A N 1
ATOM 6653 C CA . ARG A 1 847 ? 26.048 -3.590 -1.126 1.00 97.75 847 ARG A CA 1
ATOM 6654 C C . ARG A 1 847 ? 25.923 -5.100 -0.921 1.00 97.75 847 ARG A C 1
ATOM 6656 O O . ARG A 1 847 ? 25.197 -5.538 -0.032 1.00 97.75 847 ARG A O 1
ATOM 6663 N N . ARG A 1 848 ? 26.674 -5.896 -1.692 1.00 96.56 848 ARG A N 1
ATOM 6664 C CA . ARG A 1 848 ? 26.684 -7.365 -1.569 1.00 96.56 848 ARG A CA 1
ATOM 6665 C C . ARG A 1 848 ? 27.167 -7.823 -0.188 1.00 96.56 848 ARG A C 1
ATOM 6667 O O . ARG A 1 848 ? 26.580 -8.732 0.385 1.00 96.56 848 ARG A O 1
ATOM 6674 N N . ALA A 1 849 ? 28.173 -7.155 0.377 1.00 97.00 849 ALA A N 1
ATOM 6675 C CA . ALA A 1 849 ? 28.730 -7.493 1.688 1.00 97.00 849 ALA A CA 1
ATOM 6676 C C . ALA A 1 849 ? 27.876 -7.034 2.891 1.00 97.00 849 ALA A C 1
ATOM 6678 O O . ALA A 1 849 ? 28.169 -7.422 4.020 1.00 97.00 849 ALA A O 1
ATOM 6679 N N . ASN A 1 850 ? 26.845 -6.202 2.688 1.00 95.50 850 ASN A N 1
ATOM 6680 C CA . ASN A 1 850 ? 26.087 -5.576 3.775 1.00 95.50 850 ASN A CA 1
ATOM 6681 C C . ASN A 1 850 ? 24.568 -5.755 3.587 1.00 95.50 850 ASN A C 1
ATOM 6683 O O . ASN A 1 850 ? 23.944 -4.938 2.905 1.00 95.50 850 ASN A O 1
ATOM 6687 N N . PRO A 1 851 ? 23.929 -6.739 4.257 1.00 92.25 851 PRO A N 1
ATOM 6688 C CA . PRO A 1 851 ? 22.484 -6.991 4.152 1.00 92.25 851 PRO A CA 1
ATOM 6689 C C . PRO A 1 851 ? 21.586 -5.776 4.430 1.00 92.25 851 PRO A C 1
ATOM 6691 O O . PRO A 1 851 ? 20.509 -5.651 3.854 1.00 92.25 851 PRO A O 1
ATOM 6694 N N . ALA A 1 852 ? 22.039 -4.825 5.256 1.00 91.25 852 ALA A N 1
ATOM 6695 C CA . ALA A 1 852 ? 21.311 -3.581 5.523 1.00 91.25 852 ALA A CA 1
ATOM 6696 C C . ALA A 1 852 ? 21.089 -2.705 4.271 1.00 91.25 852 ALA A C 1
ATOM 6698 O O . ALA A 1 852 ? 20.177 -1.882 4.273 1.00 91.25 852 ALA A O 1
ATOM 6699 N N . LEU A 1 853 ? 21.903 -2.880 3.222 1.00 95.31 853 LEU A N 1
ATOM 6700 C CA . LEU A 1 853 ? 21.801 -2.173 1.938 1.00 95.31 853 LEU A CA 1
ATOM 6701 C C . LEU A 1 853 ? 21.030 -2.970 0.877 1.00 95.31 853 LEU A C 1
ATOM 6703 O O . LEU A 1 853 ? 20.818 -2.482 -0.229 1.00 95.31 853 LEU A O 1
ATOM 6707 N N . GLN A 1 854 ? 20.584 -4.185 1.201 1.00 94.75 854 GLN A N 1
ATOM 6708 C CA . GLN A 1 854 ? 19.843 -5.052 0.280 1.00 94.75 854 GLN A CA 1
ATOM 6709 C C . GLN A 1 854 ? 18.337 -4.748 0.282 1.00 94.75 854 GLN A C 1
ATOM 6711 O O . GLN A 1 854 ? 17.516 -5.519 -0.203 1.00 94.75 854 GLN A O 1
ATOM 6716 N N . THR A 1 855 ? 17.943 -3.612 0.860 1.00 93.12 855 THR A N 1
ATOM 6717 C CA . THR A 1 855 ? 16.550 -3.220 1.040 1.00 93.12 855 THR A CA 1
ATOM 6718 C C . THR A 1 855 ? 16.402 -1.718 1.206 1.00 93.12 855 THR A C 1
ATOM 6720 O O . THR A 1 855 ? 17.224 -1.073 1.845 1.00 93.12 855 THR A O 1
ATOM 6723 N N . HIS A 1 856 ? 15.303 -1.162 0.697 1.00 93.88 856 HIS A N 1
ATOM 6724 C CA . HIS A 1 856 ? 14.941 0.237 0.943 1.00 93.88 856 HIS A CA 1
ATOM 6725 C C . HIS A 1 856 ? 14.331 0.453 2.338 1.00 93.88 856 HIS A C 1
ATOM 6727 O O . HIS A 1 856 ? 14.369 1.560 2.861 1.00 93.88 856 HIS A O 1
ATOM 6733 N N . LEU A 1 857 ? 13.808 -0.608 2.966 1.00 91.81 857 LEU A N 1
ATOM 6734 C CA . LEU A 1 857 ? 13.191 -0.564 4.300 1.00 91.81 857 LEU A CA 1
ATOM 6735 C C . LEU A 1 857 ? 14.198 -0.323 5.445 1.00 91.81 857 LEU A C 1
ATOM 6737 O O . LEU A 1 857 ? 13.794 -0.042 6.573 1.00 91.81 857 LEU A O 1
ATOM 6741 N N . GLY A 1 858 ? 15.504 -0.395 5.156 1.00 74.69 858 GLY A N 1
ATOM 6742 C CA . GLY A 1 858 ? 16.569 -0.420 6.160 1.00 74.69 858 GLY A CA 1
ATOM 6743 C C . GLY A 1 858 ? 16.631 -1.752 6.927 1.00 74.69 858 GLY A C 1
ATOM 6744 O O . GLY A 1 858 ? 15.874 -2.674 6.620 1.00 74.69 858 GLY A O 1
ATOM 6745 N N . PRO A 1 859 ? 17.541 -1.890 7.909 1.00 57.56 859 PRO A N 1
ATOM 6746 C CA . PRO A 1 859 ? 17.561 -3.059 8.781 1.00 57.56 859 PRO A CA 1
ATOM 6747 C C . PRO A 1 859 ? 16.259 -3.127 9.585 1.00 57.56 859 PRO A C 1
ATOM 6749 O O . PRO A 1 859 ? 15.828 -2.105 10.131 1.00 57.56 859 PRO A O 1
ATOM 6752 N N . ASP A 1 860 ? 15.679 -4.326 9.696 1.00 46.81 860 ASP A N 1
ATOM 6753 C CA . ASP A 1 860 ? 14.599 -4.631 10.636 1.00 46.81 860 ASP A CA 1
ATOM 6754 C C . ASP A 1 860 ? 15.104 -4.393 12.062 1.00 46.81 860 ASP A C 1
ATOM 6756 O O . ASP A 1 860 ? 15.635 -5.273 12.734 1.00 46.81 860 ASP A O 1
ATOM 6760 N N . VAL A 1 861 ? 14.990 -3.154 12.527 1.00 33.44 861 VAL A N 1
ATOM 6761 C CA . VAL A 1 861 ? 15.062 -2.833 13.945 1.00 33.44 861 VAL A CA 1
ATOM 6762 C C . VAL A 1 861 ? 13.613 -2.807 14.407 1.00 33.44 861 VAL A C 1
ATOM 6764 O O . VAL A 1 861 ? 12.886 -1.899 13.987 1.00 33.44 861 VAL A O 1
ATOM 6767 N N . PRO A 1 862 ? 13.174 -3.768 15.241 1.00 32.62 862 PRO A N 1
ATOM 6768 C CA . PRO A 1 862 ? 11.880 -3.678 15.889 1.00 32.62 862 PRO A CA 1
ATOM 6769 C C . PRO A 1 862 ? 11.809 -2.321 16.591 1.00 32.62 862 PRO A C 1
ATOM 6771 O O . PRO A 1 862 ? 12.657 -1.982 17.414 1.00 32.62 862 PRO A O 1
ATOM 6774 N N . ASP A 1 863 ? 10.826 -1.532 16.184 1.00 38.38 863 ASP A N 1
ATOM 6775 C CA . ASP A 1 863 ? 10.363 -0.327 16.852 1.00 38.38 863 ASP A CA 1
ATOM 6776 C C . ASP A 1 863 ? 11.353 0.859 16.991 1.00 38.38 863 ASP A C 1
ATOM 6778 O O . ASP A 1 863 ? 12.041 1.084 17.991 1.00 38.38 863 ASP A O 1
ATOM 6782 N N . ARG A 1 864 ? 11.372 1.728 15.969 1.00 37.69 864 ARG A N 1
ATOM 6783 C CA . ARG A 1 864 ? 12.035 3.047 16.034 1.00 37.69 864 ARG A CA 1
ATOM 6784 C C . ARG A 1 864 ? 11.206 4.124 16.751 1.00 37.69 864 ARG A C 1
ATOM 6786 O O . ARG A 1 864 ? 11.718 5.241 16.864 1.00 37.69 864 ARG A O 1
ATOM 6793 N N . ALA A 1 865 ? 10.006 3.831 17.268 1.00 35.50 865 ALA A N 1
ATOM 6794 C CA . ALA A 1 865 ? 9.235 4.818 18.033 1.00 35.50 865 ALA A CA 1
ATOM 6795 C C . ALA A 1 865 ? 9.951 5.238 19.335 1.00 35.50 865 ALA A C 1
ATOM 6797 O O . ALA A 1 865 ? 9.771 6.358 19.803 1.00 35.50 865 ALA A O 1
ATOM 6798 N N . GLN A 1 866 ? 10.860 4.413 19.873 1.00 34.56 866 GLN A N 1
ATOM 6799 C CA . GLN A 1 866 ? 11.567 4.716 21.127 1.00 34.56 866 GLN A CA 1
ATOM 6800 C C . GLN A 1 866 ? 12.890 5.497 20.979 1.00 34.56 866 GLN A C 1
ATOM 6802 O O . GLN A 1 866 ? 13.332 6.136 21.935 1.00 34.56 866 GLN A O 1
ATOM 6807 N N . ARG A 1 867 ? 13.552 5.514 19.807 1.00 32.38 867 ARG A N 1
ATOM 6808 C CA . ARG A 1 867 ? 14.898 6.133 19.679 1.00 32.38 867 ARG A CA 1
ATOM 6809 C C . ARG A 1 867 ? 14.914 7.623 19.334 1.00 32.38 867 ARG A C 1
ATOM 6811 O O . ARG A 1 867 ? 15.950 8.261 19.513 1.00 32.38 867 ARG A O 1
ATOM 6818 N N . GLN A 1 868 ? 13.802 8.220 18.898 1.00 33.88 868 GLN A N 1
ATOM 6819 C CA . GLN A 1 868 ? 13.783 9.672 18.657 1.00 33.88 868 GLN A CA 1
ATOM 6820 C C . GLN A 1 868 ? 13.929 10.491 19.954 1.00 33.88 868 GLN A C 1
ATOM 6822 O O . GLN A 1 868 ? 14.424 11.615 19.907 1.00 33.88 868 GLN A O 1
ATOM 6827 N N . HIS A 1 869 ? 13.632 9.918 21.127 1.00 32.84 869 HIS A N 1
ATOM 6828 C CA . HIS A 1 869 ? 13.854 10.592 22.410 1.00 32.84 869 HIS A CA 1
ATOM 6829 C C . HIS A 1 869 ? 15.279 10.466 22.979 1.00 32.84 869 HIS A C 1
ATOM 6831 O O . HIS A 1 869 ? 15.663 11.298 23.804 1.00 32.84 869 HIS A O 1
ATOM 6837 N N . SER A 1 870 ? 16.096 9.500 22.539 1.00 31.55 870 SER A N 1
ATOM 6838 C CA . SER A 1 870 ? 17.471 9.349 23.048 1.00 31.55 870 SER A CA 1
ATOM 6839 C C . SER A 1 870 ? 18.485 10.206 22.284 1.00 31.55 870 SER A C 1
ATOM 6841 O O . SER A 1 870 ? 19.319 10.864 22.907 1.00 31.55 870 SER A O 1
ATOM 6843 N N . VAL A 1 871 ? 18.357 10.316 20.958 1.00 31.97 871 VAL A N 1
ATOM 6844 C CA . VAL A 1 871 ? 19.306 11.081 20.122 1.00 31.97 871 VAL A CA 1
ATOM 6845 C C . VAL A 1 871 ? 19.170 12.602 20.329 1.00 31.97 871 VAL A C 1
ATOM 6847 O O . VAL A 1 871 ? 20.158 13.334 20.273 1.00 31.97 871 VAL A O 1
ATOM 6850 N N . LEU A 1 872 ? 17.973 13.090 20.681 1.00 33.38 872 LEU A N 1
ATOM 6851 C CA . LEU A 1 872 ? 17.754 14.488 21.091 1.00 33.38 872 LEU A CA 1
ATOM 6852 C C . LEU A 1 872 ? 18.251 14.792 22.520 1.00 33.38 872 LEU A C 1
ATOM 6854 O O . LEU A 1 872 ? 18.529 15.946 22.843 1.00 33.38 872 LEU A O 1
ATOM 6858 N N . ARG A 1 873 ? 18.426 13.779 23.383 1.00 34.91 873 ARG A N 1
ATOM 6859 C CA . ARG A 1 873 ? 19.000 13.965 24.730 1.00 34.91 873 ARG A CA 1
ATOM 6860 C C . ARG A 1 873 ? 20.528 13.986 24.728 1.00 34.91 873 ARG A C 1
ATOM 6862 O O . ARG A 1 873 ? 21.115 14.719 25.526 1.00 34.91 873 ARG A O 1
ATOM 6869 N N . GLU A 1 874 ? 21.181 13.246 23.834 1.00 34.78 874 GLU A N 1
ATOM 6870 C CA . GLU A 1 874 ? 22.648 13.246 23.736 1.00 34.78 874 GLU A CA 1
ATOM 6871 C C . GLU A 1 874 ? 23.202 14.511 23.066 1.00 34.78 874 GLU A C 1
ATOM 6873 O O . GLU A 1 874 ? 24.217 15.045 23.521 1.00 34.78 874 GLU A O 1
ATOM 6878 N N . SER A 1 875 ? 22.488 15.090 22.094 1.00 37.50 875 SER A N 1
ATOM 6879 C CA . SER A 1 875 ? 22.863 16.381 21.493 1.00 37.50 875 SER A CA 1
ATOM 6880 C C . SER A 1 875 ? 22.742 17.555 22.482 1.00 37.50 875 SER A C 1
ATOM 6882 O O . SER A 1 875 ? 23.587 18.453 22.485 1.00 37.50 875 SER A O 1
ATOM 6884 N N . HIS A 1 876 ? 21.780 17.517 23.414 1.00 38.03 876 HIS A N 1
ATOM 6885 C CA . HIS A 1 876 ? 21.674 18.502 24.500 1.00 38.03 876 HIS A CA 1
ATOM 6886 C C . HIS A 1 876 ? 22.657 18.280 25.662 1.00 38.03 876 HIS A C 1
ATOM 6888 O O . HIS A 1 876 ? 23.076 19.255 26.296 1.00 38.03 876 HIS A O 1
ATOM 6894 N N . ARG A 1 877 ? 23.094 17.040 25.931 1.00 39.25 877 ARG A N 1
ATOM 6895 C CA . ARG A 1 877 ? 24.171 16.781 26.908 1.00 39.25 877 ARG A CA 1
ATOM 6896 C C . ARG A 1 877 ? 25.549 17.182 26.371 1.00 39.25 877 ARG A C 1
ATOM 6898 O O . ARG A 1 877 ? 26.313 17.792 27.117 1.00 39.25 877 ARG A O 1
ATOM 6905 N N . GLY A 1 878 ? 25.829 16.949 25.086 1.00 37.00 878 GLY A N 1
ATOM 6906 C CA . GLY A 1 878 ? 27.081 17.363 24.438 1.00 37.00 878 GLY A CA 1
ATOM 6907 C C . GLY A 1 878 ? 27.264 18.885 24.357 1.00 37.00 878 GLY A C 1
ATOM 6908 O O . GLY A 1 878 ? 28.368 19.385 24.579 1.00 37.00 878 GLY A O 1
ATOM 6909 N N . ALA A 1 879 ? 26.179 19.637 24.134 1.00 40.78 879 ALA A N 1
ATOM 6910 C CA . ALA A 1 879 ? 26.211 21.103 24.123 1.00 40.78 879 ALA A CA 1
ATOM 6911 C C . ALA A 1 879 ? 26.451 21.700 25.526 1.00 40.78 879 ALA A C 1
ATOM 6913 O O . ALA A 1 879 ? 27.289 22.586 25.688 1.00 40.78 879 ALA A O 1
ATOM 6914 N N . ARG A 1 880 ? 25.822 21.147 26.578 1.00 39.03 880 ARG A N 1
ATOM 6915 C CA . ARG A 1 880 ? 26.024 21.615 27.968 1.00 39.03 880 ARG A CA 1
ATOM 6916 C C . ARG A 1 880 ? 27.406 21.281 28.544 1.00 39.03 880 ARG A C 1
ATOM 6918 O O . ARG A 1 880 ? 27.869 21.973 29.451 1.00 39.03 880 ARG A O 1
ATOM 6925 N N . GLN A 1 881 ? 28.083 20.250 28.036 1.00 38.03 881 GLN A N 1
ATOM 6926 C CA . GLN A 1 881 ? 29.444 19.903 28.467 1.00 38.03 881 GLN A CA 1
ATOM 6927 C C . GLN A 1 881 ? 30.528 20.760 27.792 1.00 38.03 881 GLN A C 1
ATOM 6929 O O . GLN A 1 881 ? 31.587 20.966 28.390 1.00 38.03 881 GLN A O 1
ATOM 6934 N N . ARG A 1 882 ? 30.264 21.312 26.597 1.00 39.09 882 ARG A N 1
ATOM 6935 C CA . ARG A 1 882 ? 31.182 22.245 25.918 1.00 39.09 882 ARG A CA 1
ATOM 6936 C C . ARG A 1 882 ? 31.115 23.670 26.477 1.00 39.09 882 ARG A C 1
ATOM 6938 O O . ARG A 1 882 ? 32.168 24.292 26.591 1.00 39.09 882 ARG A O 1
ATOM 6945 N N . ASP A 1 883 ? 29.954 24.129 26.950 1.00 40.12 883 ASP A N 1
ATOM 6946 C CA . ASP A 1 883 ? 29.844 25.435 27.628 1.00 40.12 883 ASP A CA 1
ATOM 6947 C C . ASP A 1 883 ? 30.448 25.443 29.041 1.00 40.12 883 ASP A C 1
ATOM 6949 O O . ASP A 1 883 ? 31.034 26.436 29.467 1.00 40.12 883 ASP A O 1
ATOM 6953 N N . ARG A 1 884 ? 30.428 24.310 29.760 1.00 36.62 884 ARG A N 1
ATOM 6954 C CA . ARG A 1 884 ? 31.066 24.215 31.088 1.00 36.62 884 ARG A CA 1
ATOM 6955 C C . ARG A 1 884 ? 32.599 24.224 31.057 1.00 36.62 884 ARG A C 1
ATOM 6957 O O . ARG A 1 884 ? 33.207 24.538 32.074 1.00 36.62 884 ARG A O 1
ATOM 6964 N N . ARG A 1 885 ? 33.235 23.929 29.915 1.00 35.06 885 ARG A N 1
ATOM 6965 C CA . ARG A 1 885 ? 34.706 23.961 29.770 1.00 35.06 885 ARG A CA 1
ATOM 6966 C C . ARG A 1 885 ? 35.267 25.312 29.304 1.00 35.06 885 ARG A C 1
ATOM 6968 O O . ARG A 1 885 ? 36.478 25.487 29.337 1.00 35.06 885 ARG A O 1
ATOM 6975 N N . ARG A 1 886 ? 34.422 26.284 28.930 1.00 36.12 886 ARG A N 1
ATOM 6976 C CA . ARG A 1 886 ? 34.844 27.652 28.551 1.00 36.12 886 ARG A CA 1
ATOM 6977 C C . ARG A 1 886 ? 34.740 28.694 29.678 1.00 36.12 886 ARG A C 1
ATOM 6979 O O . ARG A 1 886 ? 35.077 29.852 29.459 1.00 36.12 886 ARG A O 1
ATOM 6986 N N . HIS A 1 887 ? 34.320 28.302 30.883 1.00 34.34 887 HIS A N 1
ATOM 6987 C CA . HIS A 1 887 ? 34.175 29.205 32.039 1.00 34.34 887 HIS A CA 1
ATOM 6988 C C . HIS A 1 887 ? 35.088 28.887 33.235 1.00 34.34 887 HIS A C 1
ATOM 6990 O O . HIS A 1 887 ? 34.916 29.453 34.310 1.00 34.34 887 HIS A O 1
ATOM 6996 N N . GLN A 1 888 ? 36.105 28.040 33.056 1.00 32.09 888 GLN A N 1
ATOM 6997 C CA . GLN A 1 888 ? 37.132 27.780 34.073 1.00 32.09 888 GLN A CA 1
ATOM 6998 C C . GLN A 1 888 ? 38.517 28.217 33.588 1.00 32.09 888 GLN A C 1
ATOM 7000 O O . GLN A 1 888 ? 39.401 27.396 33.376 1.00 32.09 888 GLN A O 1
ATOM 7005 N N . SER A 1 889 ? 38.703 29.521 33.391 1.00 32.78 889 SER A N 1
ATOM 7006 C CA . SER A 1 889 ? 40.039 30.118 33.263 1.00 32.78 889 SER A CA 1
ATOM 7007 C C . SER A 1 889 ? 39.976 31.646 33.321 1.00 32.78 889 SER A C 1
ATOM 7009 O O . SER A 1 889 ? 39.975 32.309 32.289 1.00 32.78 889 SER A O 1
ATOM 7011 N N . ARG A 1 890 ? 39.929 32.209 34.540 1.00 30.73 890 ARG A N 1
ATOM 7012 C CA . ARG A 1 890 ? 40.668 33.423 34.971 1.00 30.73 890 ARG A CA 1
ATOM 7013 C C . ARG A 1 890 ? 40.306 33.819 36.418 1.00 30.73 890 ARG A C 1
ATOM 7015 O O . ARG A 1 890 ? 39.153 33.639 36.804 1.00 30.73 890 ARG A O 1
ATOM 7022 N N . PRO A 1 891 ? 41.267 34.304 37.232 1.00 32.09 891 PRO A N 1
ATOM 7023 C CA . PRO A 1 891 ? 41.101 34.409 38.678 1.00 32.09 891 PRO A CA 1
ATOM 7024 C C . PRO A 1 891 ? 40.591 35.774 39.182 1.00 32.09 891 PRO A C 1
ATOM 7026 O O . PRO A 1 891 ? 40.751 36.816 38.558 1.00 32.09 891 PRO A O 1
ATOM 7029 N N . VAL A 1 892 ? 39.996 35.661 40.370 1.00 29.83 892 VAL A N 1
ATOM 7030 C CA . VAL A 1 892 ? 39.437 36.586 41.373 1.00 29.83 892 VAL A CA 1
ATOM 7031 C C . VAL A 1 892 ? 40.163 37.926 41.610 1.00 29.83 892 VAL A C 1
ATOM 7033 O O . VAL A 1 892 ? 41.359 37.918 41.867 1.00 29.83 892 VAL A O 1
ATOM 7036 N N . GLN A 1 893 ? 39.389 39.019 41.749 1.00 27.52 893 GLN A N 1
ATOM 7037 C CA . GLN A 1 893 ? 39.544 40.118 42.739 1.00 27.52 893 GLN A CA 1
ATOM 7038 C C . GLN A 1 893 ? 38.163 40.804 42.927 1.00 27.52 893 GLN A C 1
ATOM 7040 O O . GLN A 1 893 ? 37.571 41.252 41.958 1.00 27.52 893 GLN A O 1
ATOM 7045 N N . ARG A 1 894 ? 37.442 40.600 44.041 1.00 27.88 894 ARG A N 1
ATOM 7046 C CA . ARG A 1 894 ? 37.443 41.262 45.371 1.00 27.88 894 ARG A CA 1
ATOM 7047 C C . ARG A 1 894 ? 36.590 42.552 45.471 1.00 27.88 894 ARG A C 1
ATOM 7049 O O . ARG A 1 894 ? 36.914 43.576 44.891 1.00 27.88 894 ARG A O 1
ATOM 7056 N N . THR A 1 895 ? 35.630 42.481 46.405 1.00 29.16 895 THR A N 1
ATOM 7057 C CA . THR A 1 895 ? 34.987 43.544 47.220 1.00 29.16 895 THR A CA 1
ATOM 7058 C C . THR A 1 895 ? 33.792 44.334 46.669 1.00 29.16 895 THR A C 1
ATOM 7060 O O . THR A 1 895 ? 33.806 44.812 45.546 1.00 29.16 895 THR A O 1
ATOM 7063 N N . GLY A 1 896 ? 32.785 44.532 47.539 1.00 26.97 896 GLY A N 1
ATOM 7064 C CA . GLY A 1 896 ? 31.835 45.650 47.441 1.00 26.97 896 GLY A CA 1
ATOM 7065 C C . GLY A 1 896 ? 30.390 45.338 47.838 1.00 26.97 896 GLY A C 1
ATOM 7066 O O . GLY A 1 896 ? 29.624 44.832 47.036 1.00 26.97 896 GLY A O 1
ATOM 7067 N N . ARG A 1 897 ? 30.011 45.671 49.077 1.00 28.81 897 ARG A N 1
ATOM 7068 C CA . ARG A 1 897 ? 28.637 45.657 49.626 1.00 28.81 897 ARG A CA 1
ATOM 7069 C C . ARG A 1 897 ? 27.705 46.627 48.875 1.00 28.81 897 ARG A C 1
ATOM 7071 O O . ARG A 1 897 ? 28.174 47.679 48.461 1.00 28.81 897 ARG A O 1
ATOM 7078 N N . GLY A 1 898 ? 26.382 46.398 48.888 1.00 26.69 898 GLY A N 1
ATOM 7079 C CA . GLY A 1 898 ? 25.429 47.497 48.642 1.00 26.69 898 GLY A CA 1
ATOM 7080 C C . GLY A 1 898 ? 23.966 47.135 48.363 1.00 26.69 898 GLY A C 1
ATOM 7081 O O . GLY A 1 898 ? 23.607 46.793 47.252 1.00 26.69 898 GLY A O 1
ATOM 7082 N N . ARG A 1 899 ? 23.145 47.260 49.410 1.00 28.23 899 ARG A N 1
ATOM 7083 C CA . ARG A 1 899 ? 21.681 47.474 49.508 1.00 28.23 899 ARG A CA 1
ATOM 7084 C C . ARG A 1 899 ? 20.849 47.824 48.244 1.00 28.23 899 ARG A C 1
ATOM 7086 O O . ARG A 1 899 ? 21.108 48.819 47.591 1.00 28.23 899 ARG A O 1
ATOM 7093 N N . ARG A 1 900 ? 19.733 47.082 48.110 1.00 27.28 900 ARG A N 1
ATOM 7094 C CA . ARG A 1 900 ? 18.294 47.472 48.217 1.00 27.28 900 ARG A CA 1
ATOM 7095 C C . ARG A 1 900 ? 17.732 48.677 47.411 1.00 27.28 900 ARG A C 1
ATOM 7097 O O . ARG A 1 900 ? 18.213 49.787 47.582 1.00 27.28 900 ARG A O 1
ATOM 7104 N N . ILE A 1 901 ? 16.535 48.413 46.838 1.00 27.27 901 ILE A N 1
ATOM 7105 C CA . ILE A 1 901 ? 15.369 49.289 46.497 1.00 27.27 901 ILE A CA 1
ATOM 7106 C C . ILE A 1 901 ? 15.354 49.872 45.066 1.00 27.27 901 ILE A C 1
ATOM 7108 O O . ILE A 1 901 ? 16.416 50.243 44.598 1.00 27.27 901 ILE A O 1
ATOM 7112 N N . VAL A 1 902 ? 14.253 50.091 44.316 1.00 26.14 902 VAL A N 1
ATOM 7113 C CA . VAL A 1 902 ? 12.841 49.631 44.102 1.00 26.14 902 VAL A CA 1
ATOM 7114 C C . VAL A 1 902 ? 12.449 50.280 42.729 1.00 26.14 902 VAL A C 1
ATOM 7116 O O . VAL A 1 902 ? 13.098 51.242 42.324 1.00 26.14 902 VAL A O 1
ATOM 7119 N N . VAL A 1 903 ? 11.354 49.829 42.090 1.00 25.16 903 VAL A N 1
ATOM 7120 C CA . VAL A 1 903 ? 10.518 50.525 41.062 1.00 25.16 903 VAL A CA 1
ATOM 7121 C C . VAL A 1 903 ? 11.063 50.412 39.623 1.00 25.16 903 VAL A C 1
ATOM 7123 O O . VAL A 1 903 ? 12.242 50.626 39.400 1.00 25.16 903 VAL A O 1
ATOM 7126 N N . GLY A 1 904 ? 10.300 50.097 38.575 1.00 25.11 904 GLY A N 1
ATOM 7127 C CA . GLY A 1 904 ? 8.858 49.936 38.420 1.00 25.11 904 GLY A CA 1
ATOM 7128 C C . GLY A 1 904 ? 8.494 49.479 37.003 1.00 25.11 904 GLY A C 1
ATOM 7129 O O . GLY A 1 904 ? 9.352 49.101 36.207 1.00 25.11 904 GLY A O 1
ATOM 7130 N N . ASP A 1 905 ? 7.189 49.495 36.769 1.00 27.73 905 ASP A N 1
ATOM 7131 C CA . ASP A 1 905 ? 6.420 48.927 35.665 1.00 27.73 905 ASP A CA 1
ATOM 7132 C C . ASP A 1 905 ? 6.862 49.277 34.237 1.00 27.73 905 ASP A C 1
ATOM 7134 O O . ASP A 1 905 ? 7.220 50.415 33.939 1.00 27.73 905 ASP A O 1
ATOM 7138 N N . VAL A 1 906 ? 6.654 48.319 33.322 1.00 28.75 906 VAL A N 1
ATOM 7139 C CA . VAL A 1 906 ? 6.290 48.593 31.921 1.00 28.75 906 VAL A CA 1
ATOM 7140 C C . VAL A 1 906 ? 5.242 47.567 31.458 1.00 28.75 906 VAL A C 1
ATOM 7142 O O . VAL A 1 906 ? 5.531 46.367 31.463 1.00 28.75 906 VAL A O 1
ATOM 7145 N N . PRO A 1 907 ? 4.048 48.005 31.013 1.00 33.06 907 PRO A N 1
ATOM 7146 C CA . PRO A 1 907 ? 3.113 47.179 30.268 1.00 33.06 907 PRO A CA 1
ATOM 7147 C C . PRO A 1 907 ? 3.416 47.207 28.764 1.00 33.06 907 PRO A C 1
ATOM 7149 O O . PRO A 1 907 ? 3.903 48.186 28.200 1.00 33.06 907 PRO A O 1
ATOM 7152 N N . ALA A 1 908 ? 3.079 46.097 28.118 1.00 29.91 908 ALA A N 1
ATOM 7153 C CA . ALA A 1 908 ? 3.121 45.903 26.681 1.00 29.91 908 ALA A CA 1
ATOM 7154 C C . ALA A 1 908 ? 1.981 46.646 25.970 1.00 29.91 908 ALA A C 1
ATOM 7156 O O . ALA A 1 908 ? 0.848 46.632 26.446 1.00 29.91 908 ALA A O 1
ATOM 7157 N N . LEU A 1 909 ? 2.258 47.170 24.773 1.00 26.66 909 LEU A N 1
ATOM 7158 C CA . LEU A 1 909 ? 1.279 47.258 23.691 1.00 26.66 909 LEU A CA 1
ATOM 7159 C C . LEU A 1 909 ? 1.967 47.365 22.324 1.00 26.66 909 LEU A C 1
ATOM 7161 O O . LEU A 1 909 ? 3.072 47.877 22.172 1.00 26.66 909 LEU A O 1
ATOM 7165 N N . ALA A 1 910 ? 1.273 46.784 21.356 1.00 28.50 910 ALA A N 1
ATOM 7166 C CA . ALA A 1 910 ? 1.661 46.500 19.989 1.00 28.50 910 ALA A CA 1
ATOM 7167 C C . ALA A 1 910 ? 1.531 47.700 19.033 1.00 28.50 910 ALA A C 1
ATOM 7169 O O . ALA A 1 910 ? 0.814 48.653 19.319 1.00 28.50 910 ALA A O 1
ATOM 7170 N N . SER A 1 911 ? 2.143 47.579 17.848 1.00 26.27 911 SER A N 1
ATOM 7171 C CA . SER A 1 911 ? 1.608 47.911 16.500 1.00 26.27 911 SER A CA 1
ATOM 7172 C C . SER A 1 911 ? 2.795 48.112 15.533 1.00 26.27 911 SER A C 1
ATOM 7174 O O . SER A 1 911 ? 3.777 48.757 15.865 1.00 26.27 911 SER A O 1
ATOM 7176 N N . ALA A 1 912 ? 2.938 47.297 14.485 1.00 28.92 912 ALA A N 1
ATOM 7177 C CA . ALA A 1 912 ? 2.335 47.389 13.148 1.00 28.92 912 ALA A CA 1
ATOM 7178 C C . ALA A 1 912 ? 3.093 48.296 12.142 1.00 28.92 912 ALA A C 1
ATOM 7180 O O . ALA A 1 912 ? 2.883 49.498 12.130 1.00 28.92 912 ALA A O 1
ATOM 7181 N N . ARG A 1 913 ? 3.797 47.629 11.193 1.00 31.05 913 ARG A N 1
ATOM 7182 C CA . ARG A 1 913 ? 4.001 47.968 9.748 1.00 31.05 913 ARG A CA 1
ATOM 7183 C C . ARG A 1 913 ? 4.739 49.291 9.386 1.00 31.05 913 ARG A C 1
ATOM 7185 O O . ARG A 1 913 ? 4.890 50.147 10.238 1.00 31.05 913 ARG A O 1
ATOM 7192 N N . PRO A 1 914 ? 5.064 49.577 8.096 1.00 51.28 914 PRO A N 1
ATOM 7193 C CA . PRO A 1 914 ? 5.482 48.746 6.938 1.00 51.28 914 PRO A CA 1
ATOM 7194 C C . PRO A 1 914 ? 6.692 49.347 6.147 1.00 51.28 914 PRO A C 1
ATOM 7196 O O . PRO A 1 914 ? 7.036 50.504 6.350 1.00 51.28 914 PRO A O 1
ATOM 7199 N N . ARG A 1 915 ? 7.232 48.618 5.144 1.00 29.05 915 ARG A N 1
ATOM 7200 C CA . ARG A 1 915 ? 7.528 49.050 3.736 1.00 29.05 915 ARG A CA 1
ATOM 7201 C C . ARG A 1 915 ? 8.802 48.428 3.118 1.00 29.05 915 ARG A C 1
ATOM 7203 O O . ARG A 1 915 ? 9.870 48.493 3.700 1.00 29.05 915 ARG A O 1
ATOM 7210 N N . ARG A 1 916 ? 8.598 47.916 1.890 1.00 34.28 916 ARG A N 1
ATOM 7211 C CA . ARG A 1 916 ? 9.417 47.946 0.650 1.00 34.28 916 ARG A CA 1
ATOM 7212 C C . ARG A 1 916 ? 10.955 47.974 0.749 1.00 34.28 916 ARG A C 1
ATOM 7214 O O . ARG A 1 916 ? 11.507 48.982 1.170 1.00 34.28 916 ARG A O 1
ATOM 7221 N N . ALA A 1 917 ? 11.599 46.998 0.106 1.00 42.00 917 ALA A N 1
ATOM 7222 C CA . ALA A 1 917 ? 12.157 47.113 -1.251 1.00 42.00 917 ALA A CA 1
ATOM 7223 C C . ALA A 1 917 ? 12.180 45.719 -1.891 1.00 42.00 917 ALA A C 1
ATOM 7225 O O . ALA A 1 917 ? 12.388 44.751 -1.124 1.00 42.00 917 ALA A O 1
#

pLDDT: mean 88.49, std 16.13, range [25.11, 98.88]

Organism: NCBI:txid420952